Protein 2L3U (pdb70)

Radius of gyration: 17.94 Å; Cα contacts (8 Å, |Δi|>4): 110; chains: 1; bounding box: 41×34×51 Å

InterPro domains:
  IPR012505 YbbR-like [PF07949] (128-202)
  IPR012505 YbbR-like [PF07949] (230-290)
  IPR053154 Cyclic di-AMP regulator [PTHR37804] (1-417)

Structure (mmCIF, N/CA/C/O backbone):
data_2L3U
#
_entry.id   2L3U
#
loop_
_atom_site.group_PDB
_atom_site.id
_atom_site.type_symbol
_atom_site.label_atom_id
_atom_site.label_alt_id
_atom_site.label_comp_id
_atom_site.label_asym_id
_atom_site.label_entity_id
_atom_site.label_seq_id
_atom_site.pdbx_PDB_ins_code
_atom_site.Cartn_x
_atom_site.Cartn_y
_atom_site.Cartn_z
_atom_site.occupancy
_atom_site.B_iso_or_equiv
_atom_site.auth_seq_id
_atom_site.auth_comp_id
_atom_site.auth_asym_id
_atom_site.auth_atom_id
_atom_site.pdbx_PDB_model_num
ATOM 1 N N . MET A 1 1 ? -6.669 19.257 12.404 1.00 1.00 1 MET A N 1
ATOM 2 C CA . MET A 1 1 ? -5.745 20.313 11.903 1.00 1.00 1 MET A CA 1
ATOM 3 C C . MET A 1 1 ? -5.344 19.980 10.470 1.00 1.00 1 MET A C 1
ATOM 4 O O . MET A 1 1 ? -4.306 20.430 9.984 1.00 1.00 1 MET A O 1
ATOM 20 N N . LYS A 1 2 ? -6.166 19.186 9.790 1.00 1.00 2 LYS A N 1
ATOM 21 C CA . LYS A 1 2 ? -5.889 18.789 8.406 1.00 1.00 2 LYS A CA 1
ATOM 22 C C . LYS A 1 2 ? -7.126 18.149 7.773 1.00 1.00 2 LYS A C 1
ATOM 23 O O . LYS A 1 2 ? -8.213 18.154 8.353 1.00 1.00 2 LYS A O 1
ATOM 42 N N . THR A 1 3 ? -6.950 17.605 6.573 1.00 1.00 3 THR A N 1
ATOM 43 C CA . THR A 1 3 ? -8.048 16.960 5.842 1.00 1.00 3 THR A CA 1
ATOM 44 C C . THR A 1 3 ? -7.505 16.073 4.725 1.00 1.00 3 THR A C 1
ATOM 45 O O . THR A 1 3 ? -8.186 15.159 4.258 1.00 1.00 3 THR A O 1
ATOM 56 N N . LEU A 1 4 ? -6.276 16.341 4.295 1.00 1.00 4 LEU A N 1
ATOM 57 C CA . LEU A 1 4 ? -5.646 15.574 3.217 1.00 1.00 4 LEU A CA 1
ATOM 58 C C . LEU A 1 4 ? -5.439 14.112 3.608 1.00 1.00 4 LEU A C 1
ATOM 59 O O . LEU A 1 4 ? -5.816 13.204 2.868 1.00 1.00 4 LEU A O 1
ATOM 75 N N . TYR A 1 5 ? -4.837 13.888 4.772 1.00 1.00 5 TYR A N 1
ATOM 76 C CA . TYR A 1 5 ? -4.553 12.526 5.254 1.00 1.00 5 TYR A CA 1
ATOM 77 C C . TYR A 1 5 ? -3.874 11.692 4.148 1.00 1.00 5 TYR A C 1
ATOM 78 O O . TYR A 1 5 ? -4.529 10.895 3.477 1.00 1.00 5 TYR A O 1
ATOM 96 N N . ASP A 1 6 ? -2.570 11.871 3.963 1.00 1.00 6 ASP A N 1
ATOM 97 C CA . ASP A 1 6 ? -1.813 11.141 2.936 1.00 1.00 6 ASP A CA 1
ATOM 98 C C . ASP A 1 6 ? -1.532 9.721 3.396 1.00 1.00 6 ASP A C 1
ATOM 99 O O . ASP A 1 6 ? -1.252 8.845 2.577 1.00 1.00 6 ASP A O 1
ATOM 108 N N . LEU A 1 7 ? -1.597 9.495 4.704 1.00 1.00 7 LEU A N 1
ATOM 109 C CA . LEU A 1 7 ? -1.359 8.187 5.307 1.00 1.00 7 LEU A CA 1
ATOM 110 C C . LEU A 1 7 ? 0.069 7.667 5.001 1.00 1.00 7 LEU A C 1
ATOM 111 O O . LEU A 1 7 ? 0.613 8.027 3.957 1.00 1.00 7 LEU A O 1
ATOM 127 N N . PRO A 1 8 ? 0.667 6.859 5.832 1.00 1.00 8 PRO A N 1
ATOM 128 C CA . PRO A 1 8 ? 2.053 6.330 5.562 1.00 1.00 8 PRO A CA 1
ATOM 129 C C . PRO A 1 8 ? 2.143 5.620 4.210 1.00 1.00 8 PRO A C 1
ATOM 130 O O . PRO A 1 8 ? 3.227 5.451 3.652 1.00 1.00 8 PRO A O 1
ATOM 141 N N . ILE A 1 9 ? 0.998 5.196 3.687 1.00 1.00 9 ILE A N 1
ATOM 142 C CA . ILE A 1 9 ? 0.957 4.483 2.409 1.00 1.00 9 ILE A CA 1
ATOM 143 C C . ILE A 1 9 ? 1.001 5.471 1.241 1.00 1.00 9 ILE A C 1
ATOM 144 O O . ILE A 1 9 ? 0.146 6.343 1.085 1.00 1.00 9 ILE A O 1
ATOM 160 N N . VAL A 1 10 ? 2.018 5.315 0.399 1.00 1.00 10 VAL A N 1
ATOM 161 C CA . VAL A 1 10 ? 2.186 6.194 -0.782 1.00 1.00 10 VAL A CA 1
ATOM 162 C C . VAL A 1 10 ? 1.896 5.415 -2.056 1.00 1.00 10 VAL A C 1
ATOM 163 O O . VAL A 1 10 ? 2.222 4.236 -2.180 1.00 1.00 10 VAL A O 1
ATOM 176 N N . LEU A 1 11 ? 1.296 6.085 -3.035 1.00 1.00 11 LEU A N 1
ATOM 177 C CA . LEU A 1 11 ? 0.972 5.434 -4.322 1.00 1.00 11 LEU A CA 1
ATOM 178 C C . LEU A 1 11 ? 1.961 5.882 -5.404 1.00 1.00 11 LEU A C 1
ATOM 179 O O . LEU A 1 11 ? 2.130 7.072 -5.666 1.00 1.00 11 LEU A O 1
ATOM 195 N N . ARG A 1 12 ? 2.616 4.915 -6.039 1.00 1.00 12 ARG A N 1
ATOM 196 C CA . ARG A 1 12 ? 3.592 5.187 -7.107 1.00 1.00 12 ARG A CA 1
ATOM 197 C C . ARG A 1 12 ? 2.994 4.821 -8.460 1.00 1.00 12 ARG A C 1
ATOM 198 O O . ARG A 1 12 ? 2.135 3.949 -8.586 1.00 1.00 12 ARG A O 1
ATOM 219 N N . ASN A 1 13 ? 3.462 5.512 -9.494 1.00 1.00 13 ASN A N 1
ATOM 220 C CA . ASN A 1 13 ? 3.000 5.276 -10.851 1.00 1.00 13 ASN A CA 1
ATOM 221 C C . ASN A 1 13 ? 1.481 5.420 -10.938 1.00 1.00 13 ASN A C 1
ATOM 222 O O . ASN A 1 13 ? 0.781 4.602 -11.536 1.00 1.00 13 ASN A O 1
ATOM 233 N N . LEU A 1 14 ? 0.975 6.493 -10.340 1.00 1.00 14 LEU A N 1
ATOM 234 C CA . LEU A 1 14 ? -0.490 6.775 -10.350 1.00 1.00 14 LEU A CA 1
ATOM 235 C C . LEU A 1 14 ? -0.921 7.507 -11.656 1.00 1.00 14 LEU A C 1
ATOM 236 O O . LEU A 1 14 ? -0.758 8.726 -11.714 1.00 1.00 14 LEU A O 1
ATOM 252 N N . PRO A 1 15 ? -1.490 6.841 -12.623 1.00 1.00 15 PRO A N 1
ATOM 253 C CA . PRO A 1 15 ? -1.952 7.572 -13.858 1.00 1.00 15 PRO A CA 1
ATOM 254 C C . PRO A 1 15 ? -3.024 8.615 -13.511 1.00 1.00 15 PRO A C 1
ATOM 255 O O . PRO A 1 15 ? -4.098 8.271 -13.018 1.00 1.00 15 PRO A O 1
ATOM 266 N N . GLU A 1 16 ? -2.766 9.889 -13.789 1.00 1.00 16 GLU A N 1
ATOM 267 C CA . GLU A 1 16 ? -3.722 10.966 -13.509 1.00 1.00 16 GLU A CA 1
ATOM 268 C C . GLU A 1 16 ? -5.126 10.613 -14.010 1.00 1.00 16 GLU A C 1
ATOM 269 O O . GLU A 1 16 ? -6.108 10.705 -13.273 1.00 1.00 16 GLU A O 1
ATOM 281 N N . ASP A 1 17 ? -5.220 10.205 -15.271 1.00 1.00 17 ASP A N 1
ATOM 282 C CA . ASP A 1 17 ? -6.513 9.839 -15.897 1.00 1.00 17 ASP A CA 1
ATOM 283 C C . ASP A 1 17 ? -7.395 9.010 -14.956 1.00 1.00 17 ASP A C 1
ATOM 284 O O . ASP A 1 17 ? -8.618 8.961 -15.097 1.00 1.00 17 ASP A O 1
ATOM 293 N N . LEU A 1 18 ? -6.770 8.367 -13.977 1.00 1.00 18 LEU A N 1
ATOM 294 C CA . LEU A 1 18 ? -7.480 7.545 -12.983 1.00 1.00 18 LEU A CA 1
ATOM 295 C C . LEU A 1 18 ? -7.367 8.206 -11.612 1.00 1.00 18 LEU A C 1
ATOM 296 O O . LEU A 1 18 ? -6.353 8.813 -11.266 1.00 1.00 18 LEU A O 1
ATOM 312 N N . VAL A 1 19 ? -8.419 8.080 -10.809 1.00 1.00 19 VAL A N 1
ATOM 313 C CA . VAL A 1 19 ? -8.445 8.675 -9.451 1.00 1.00 19 VAL A CA 1
ATOM 314 C C . VAL A 1 19 ? -9.130 7.742 -8.455 1.00 1.00 19 VAL A C 1
ATOM 315 O O . VAL A 1 19 ? -10.010 6.953 -8.797 1.00 1.00 19 VAL A O 1
ATOM 328 N N . LEU A 1 20 ? -8.706 7.848 -7.200 1.00 1.00 20 LEU A N 1
ATOM 329 C CA . LEU A 1 20 ? -9.249 7.035 -6.099 1.00 1.00 20 LEU A CA 1
ATOM 330 C C . LEU A 1 20 ? -10.414 7.779 -5.438 1.00 1.00 20 LEU A C 1
ATOM 331 O O . LEU A 1 20 ? -10.261 8.899 -4.951 1.00 1.00 20 LEU A O 1
ATOM 347 N N . GLU A 1 21 ? -11.582 7.146 -5.399 1.00 1.00 21 GLU A N 1
ATOM 348 C CA . GLU A 1 21 ? -12.766 7.740 -4.790 1.00 1.00 21 GLU A CA 1
ATOM 349 C C . GLU A 1 21 ? -12.504 8.110 -3.330 1.00 1.00 21 GLU A C 1
ATOM 350 O O . GLU A 1 21 ? -13.060 9.081 -2.817 1.00 1.00 21 GLU A O 1
ATOM 362 N N . LYS A 1 22 ? -11.673 7.328 -2.648 1.00 1.00 22 LYS A N 1
ATOM 363 C CA . LYS A 1 22 ? -11.368 7.576 -1.215 1.00 1.00 22 LYS A CA 1
ATOM 364 C C . LYS A 1 22 ? -9.929 7.124 -0.868 1.00 1.00 22 LYS A C 1
ATOM 365 O O . LYS A 1 22 ? -9.379 6.257 -1.547 1.00 1.00 22 LYS A O 1
ATOM 384 N N . PRO A 1 23 ? -9.324 7.675 0.149 1.00 1.00 23 PRO A N 1
ATOM 385 C CA . PRO A 1 23 ? -7.931 7.290 0.549 1.00 1.00 23 PRO A CA 1
ATOM 386 C C . PRO A 1 23 ? -7.843 5.816 0.991 1.00 1.00 23 PRO A C 1
ATOM 387 O O . PRO A 1 23 ? -8.817 5.186 1.406 1.00 1.00 23 PRO A O 1
ATOM 398 N N . LEU A 1 24 ? -6.631 5.280 0.904 1.00 1.00 24 LEU A N 1
ATOM 399 C CA . LEU A 1 24 ? -6.361 3.883 1.270 1.00 1.00 24 LEU A CA 1
ATOM 400 C C . LEU A 1 24 ? -6.730 3.586 2.758 1.00 1.00 24 LEU A C 1
ATOM 401 O O . LEU A 1 24 ? -6.071 4.123 3.649 1.00 1.00 24 LEU A O 1
ATOM 417 N N . PRO A 1 25 ? -7.718 2.780 3.033 1.00 1.00 25 PRO A N 1
ATOM 418 C CA . PRO A 1 25 ? -8.093 2.469 4.472 1.00 1.00 25 PRO A CA 1
ATOM 419 C C . PRO A 1 25 ? -6.896 1.982 5.323 1.00 1.00 25 PRO A C 1
ATOM 420 O O . PRO A 1 25 ? -6.131 1.116 4.897 1.00 1.00 25 PRO A O 1
ATOM 431 N N . GLU A 1 26 ? -6.758 2.529 6.526 1.00 1.00 26 GLU A N 1
ATOM 432 C CA . GLU A 1 26 ? -5.676 2.155 7.435 1.00 1.00 26 GLU A CA 1
ATOM 433 C C . GLU A 1 26 ? -5.934 0.761 7.998 1.00 1.00 26 GLU A C 1
ATOM 434 O O . GLU A 1 26 ? -7.067 0.363 8.267 1.00 1.00 26 GLU A O 1
ATOM 446 N N . VAL A 1 27 ? -4.857 0.005 8.182 1.00 1.00 27 VAL A N 1
ATOM 447 C CA . VAL A 1 27 ? -4.933 -1.360 8.723 1.00 1.00 27 VAL A CA 1
ATOM 448 C C . VAL A 1 27 ? -3.676 -1.687 9.541 1.00 1.00 27 VAL A C 1
ATOM 449 O O . VAL A 1 27 ? -2.587 -1.167 9.298 1.00 1.00 27 VAL A O 1
ATOM 462 N N . SER A 1 28 ? -3.829 -2.566 10.526 1.00 1.00 28 SER A N 1
ATOM 463 C CA . SER A 1 28 ? -2.712 -2.973 11.396 1.00 1.00 28 SER A CA 1
ATOM 464 C C . SER A 1 28 ? -1.936 -4.137 10.766 1.00 1.00 28 SER A C 1
ATOM 465 O O . SER A 1 28 ? -2.432 -4.871 9.911 1.00 1.00 28 SER A O 1
ATOM 473 N N . VAL A 1 29 ? -0.693 -4.308 11.204 1.00 1.00 29 VAL A N 1
ATOM 474 C CA . VAL A 1 29 ? 0.193 -5.391 10.685 1.00 1.00 29 VAL A CA 1
ATOM 475 C C . VAL A 1 29 ? 0.829 -6.149 11.846 1.00 1.00 29 VAL A C 1
ATOM 476 O O . VAL A 1 29 ? 1.004 -5.588 12.928 1.00 1.00 29 VAL A O 1
ATOM 489 N N . THR A 1 30 ? 1.209 -7.408 11.649 1.00 1.00 30 THR A N 1
ATOM 490 C CA . THR A 1 30 ? 1.861 -8.191 12.718 1.00 1.00 30 THR A CA 1
ATOM 491 C C . THR A 1 30 ? 3.257 -8.620 12.259 1.00 1.00 30 THR A C 1
ATOM 492 O O . THR A 1 30 ? 3.429 -9.276 11.232 1.00 1.00 30 THR A O 1
ATOM 503 N N . ILE A 1 31 ? 4.269 -8.267 13.044 1.00 1.00 31 ILE A N 1
ATOM 504 C CA . ILE A 1 31 ? 5.672 -8.614 12.749 1.00 1.00 31 ILE A CA 1
ATOM 505 C C . ILE A 1 31 ? 6.244 -9.437 13.895 1.00 1.00 31 ILE A C 1
ATOM 506 O O . ILE A 1 31 ? 5.775 -9.384 15.032 1.00 1.00 31 ILE A O 1
ATOM 522 N N . ARG A 1 32 ? 7.280 -10.212 13.592 1.00 1.00 32 ARG A N 1
ATOM 523 C CA . ARG A 1 32 ? 7.956 -11.057 14.595 1.00 1.00 32 ARG A CA 1
ATOM 524 C C . ARG A 1 32 ? 9.468 -10.832 14.529 1.00 1.00 32 ARG A C 1
ATOM 525 O O . ARG A 1 32 ? 10.122 -11.167 13.542 1.00 1.00 32 ARG A O 1
ATOM 546 N N . ALA A 1 33 ? 10.029 -10.271 15.596 1.00 1.00 33 ALA A N 1
ATOM 547 C CA . ALA A 1 33 ? 11.465 -10.002 15.657 1.00 1.00 33 ALA A CA 1
ATOM 548 C C . ALA A 1 33 ? 11.887 -9.650 17.084 1.00 1.00 33 ALA A C 1
ATOM 549 O O . ALA A 1 33 ? 11.068 -9.594 18.001 1.00 1.00 33 ALA A O 1
ATOM 556 N N . TYR A 1 34 ? 13.179 -9.396 17.262 1.00 1.00 34 TYR A N 1
ATOM 557 C CA . TYR A 1 34 ? 13.728 -9.058 18.584 1.00 1.00 34 TYR A CA 1
ATOM 558 C C . TYR A 1 34 ? 13.234 -7.662 19.052 1.00 1.00 34 TYR A C 1
ATOM 559 O O . TYR A 1 34 ? 13.009 -6.803 18.200 1.00 1.00 34 TYR A O 1
ATOM 577 N N . PRO A 1 35 ? 13.081 -7.417 20.325 1.00 1.00 35 PRO A N 1
ATOM 578 C CA . PRO A 1 35 ? 12.630 -6.078 20.829 1.00 1.00 35 PRO A CA 1
ATOM 579 C C . PRO A 1 35 ? 13.730 -5.009 20.682 1.00 1.00 35 PRO A C 1
ATOM 580 O O . PRO A 1 35 ? 13.435 -3.817 20.603 1.00 1.00 35 PRO A O 1
ATOM 591 N N . GLU A 1 36 ? 14.987 -5.441 20.671 1.00 1.00 36 GLU A N 1
ATOM 592 C CA . GLU A 1 36 ? 16.127 -4.513 20.555 1.00 1.00 36 GLU A CA 1
ATOM 593 C C . GLU A 1 36 ? 16.081 -3.754 19.217 1.00 1.00 36 GLU A C 1
ATOM 594 O O . GLU A 1 36 ? 16.359 -2.556 19.148 1.00 1.00 36 GLU A O 1
ATOM 606 N N . ILE A 1 37 ? 15.733 -4.460 18.147 1.00 1.00 37 ILE A N 1
ATOM 607 C CA . ILE A 1 37 ? 15.660 -3.840 16.803 1.00 1.00 37 ILE A CA 1
ATOM 608 C C . ILE A 1 37 ? 14.299 -3.180 16.610 1.00 1.00 37 ILE A C 1
ATOM 609 O O . ILE A 1 37 ? 14.194 -2.144 15.953 1.00 1.00 37 ILE A O 1
ATOM 625 N N . LEU A 1 38 ? 13.255 -3.766 17.185 1.00 1.00 38 LEU A N 1
ATOM 626 C CA . LEU A 1 38 ? 11.901 -3.194 17.065 1.00 1.00 38 LEU A CA 1
ATOM 627 C C . LEU A 1 38 ? 11.819 -1.901 17.887 1.00 1.00 38 LEU A C 1
ATOM 628 O O . LEU A 1 38 ? 11.132 -0.952 17.509 1.00 1.00 38 LEU A O 1
ATOM 644 N N . ASN A 1 39 ? 12.528 -1.867 19.011 1.00 1.00 39 ASN A N 1
ATOM 645 C CA . ASN A 1 39 ? 12.537 -0.686 19.894 1.00 1.00 39 ASN A CA 1
ATOM 646 C C . ASN A 1 39 ? 13.472 0.382 19.330 1.00 1.00 39 ASN A C 1
ATOM 647 O O . ASN A 1 39 ? 13.437 1.543 19.736 1.00 1.00 39 ASN A O 1
ATOM 658 N N . ASN A 1 40 ? 14.321 -0.016 18.388 1.00 1.00 40 ASN A N 1
ATOM 659 C CA . ASN A 1 40 ? 15.295 0.902 17.745 1.00 1.00 40 ASN A CA 1
ATOM 660 C C . ASN A 1 40 ? 14.829 1.299 16.339 1.00 1.00 40 ASN A C 1
ATOM 661 O O . ASN A 1 40 ? 15.054 2.424 15.896 1.00 1.00 40 ASN A O 1
ATOM 672 N N . LEU A 1 41 ? 14.189 0.369 15.638 1.00 1.00 41 LEU A N 1
ATOM 673 C CA . LEU A 1 41 ? 13.706 0.596 14.279 1.00 1.00 41 LEU A CA 1
ATOM 674 C C . LEU A 1 41 ? 12.583 1.617 14.297 1.00 1.00 41 LEU A C 1
ATOM 675 O O . LEU A 1 41 ? 11.765 1.670 15.215 1.00 1.00 41 LEU A O 1
ATOM 691 N N . THR A 1 42 ? 12.547 2.466 13.275 1.00 1.00 42 THR A N 1
ATOM 692 C CA . THR A 1 42 ? 11.515 3.519 13.163 1.00 1.00 42 THR A CA 1
ATOM 693 C C . THR A 1 42 ? 10.652 3.272 11.935 1.00 1.00 42 THR A C 1
ATOM 694 O O . THR A 1 42 ? 10.991 2.473 11.062 1.00 1.00 42 THR A O 1
ATOM 705 N N . LYS A 1 43 ? 9.512 3.953 11.869 1.00 1.00 43 LYS A N 1
ATOM 706 C CA . LYS A 1 43 ? 8.564 3.803 10.765 1.00 1.00 43 LYS A CA 1
ATOM 707 C C . LYS A 1 43 ? 9.150 4.382 9.469 1.00 1.00 43 LYS A C 1
ATOM 708 O O . LYS A 1 43 ? 8.905 3.869 8.378 1.00 1.00 43 LYS A O 1
ATOM 727 N N . GLU A 1 44 ? 9.902 5.472 9.583 1.00 1.00 44 GLU A N 1
ATOM 728 C CA . GLU A 1 44 ? 10.499 6.146 8.424 1.00 1.00 44 GLU A CA 1
ATOM 729 C C . GLU A 1 44 ? 11.431 5.210 7.649 1.00 1.00 44 GLU A C 1
ATOM 730 O O . GLU A 1 44 ? 11.714 5.432 6.471 1.00 1.00 44 GLU A O 1
ATOM 742 N N . GLN A 1 45 ? 11.907 4.154 8.300 1.00 1.00 45 GLN A N 1
ATOM 743 C CA . GLN A 1 45 ? 12.815 3.181 7.659 1.00 1.00 45 GLN A CA 1
ATOM 744 C C . GLN A 1 45 ? 12.031 2.149 6.854 1.00 1.00 45 GLN A C 1
ATOM 745 O O . GLN A 1 45 ? 12.608 1.430 6.037 1.00 1.00 45 GLN A O 1
ATOM 759 N N . ILE A 1 46 ? 10.725 2.064 7.080 1.00 1.00 46 ILE A N 1
ATOM 760 C CA . ILE A 1 46 ? 9.877 1.082 6.381 1.00 1.00 46 ILE A CA 1
ATOM 761 C C . ILE A 1 46 ? 9.401 1.644 5.035 1.00 1.00 46 ILE A C 1
ATOM 762 O O . ILE A 1 46 ? 8.828 2.731 4.958 1.00 1.00 46 ILE A O 1
ATOM 778 N N . SER A 1 47 ? 9.636 0.894 3.964 1.00 1.00 47 SER A N 1
ATOM 779 C CA . SER A 1 47 ? 9.225 1.305 2.609 1.00 1.00 47 SER A CA 1
ATOM 780 C C . SER A 1 47 ? 7.912 0.612 2.233 1.00 1.00 47 SER A C 1
ATOM 781 O O . SER A 1 47 ? 7.876 -0.597 2.001 1.00 1.00 47 SER A O 1
ATOM 789 N N . LEU A 1 48 ? 6.832 1.383 2.162 1.00 1.00 48 LEU A N 1
ATOM 790 C CA . LEU A 1 48 ? 5.495 0.831 1.822 1.00 1.00 48 LEU A CA 1
ATOM 791 C C . LEU A 1 48 ? 4.838 1.665 0.741 1.00 1.00 48 LEU A C 1
ATOM 792 O O . LEU A 1 48 ? 4.620 2.867 0.892 1.00 1.00 48 LEU A O 1
ATOM 808 N N . TRP A 1 49 ? 4.499 1.010 -0.366 1.00 1.00 49 TRP A N 1
ATOM 809 C CA . TRP A 1 49 ? 3.842 1.672 -1.480 1.00 1.00 49 TRP A CA 1
ATOM 810 C C . TRP A 1 49 ? 3.101 0.637 -2.312 1.00 1.00 49 TRP A C 1
ATOM 811 O O . TRP A 1 49 ? 3.090 -0.552 -1.997 1.00 1.00 49 TRP A O 1
ATOM 832 N N . ILE A 1 50 ? 2.477 1.090 -3.395 1.00 1.00 50 ILE A N 1
ATOM 833 C CA . ILE A 1 50 ? 1.720 0.202 -4.302 1.00 1.00 50 ILE A CA 1
ATOM 834 C C . ILE A 1 50 ? 1.973 0.605 -5.761 1.00 1.00 50 ILE A C 1
ATOM 835 O O . ILE A 1 50 ? 2.221 1.767 -6.082 1.00 1.00 50 ILE A O 1
ATOM 851 N N . ASP A 1 51 ? 1.886 -0.379 -6.650 1.00 1.00 51 ASP A N 1
ATOM 852 C CA . ASP A 1 51 ? 2.098 -0.146 -8.098 1.00 1.00 51 ASP A CA 1
ATOM 853 C C . ASP A 1 51 ? 0.763 -0.177 -8.864 1.00 1.00 51 ASP A C 1
ATOM 854 O O . ASP A 1 51 ? 0.171 -1.241 -9.047 1.00 1.00 51 ASP A O 1
ATOM 863 N N . ALA A 1 52 ? 0.302 0.985 -9.312 1.00 1.00 52 ALA A N 1
ATOM 864 C CA . ALA A 1 52 ? -0.962 1.076 -10.069 1.00 1.00 52 ALA A CA 1
ATOM 865 C C . ALA A 1 52 ? -0.709 0.815 -11.555 1.00 1.00 52 ALA A C 1
ATOM 866 O O . ALA A 1 52 ? -1.653 0.806 -12.346 1.00 1.00 52 ALA A O 1
ATOM 873 N N . THR A 1 53 ? 0.544 0.606 -11.945 1.00 1.00 53 THR A N 1
ATOM 874 C CA . THR A 1 53 ? 0.880 0.341 -13.344 1.00 1.00 53 THR A CA 1
ATOM 875 C C . THR A 1 53 ? 0.269 -0.980 -13.775 1.00 1.00 53 THR A C 1
ATOM 876 O O . THR A 1 53 ? -0.048 -1.831 -12.943 1.00 1.00 53 THR A O 1
ATOM 887 N N . GLY A 1 54 ? 0.112 -1.170 -15.081 1.00 1.00 54 GLY A N 1
ATOM 888 C CA . GLY A 1 54 ? -0.486 -2.404 -15.621 1.00 1.00 54 GLY A CA 1
ATOM 889 C C . GLY A 1 54 ? -1.954 -2.565 -15.170 1.00 1.00 54 GLY A C 1
ATOM 890 O O . GLY A 1 54 ? -2.832 -2.897 -15.966 1.00 1.00 54 GLY A O 1
ATOM 894 N N . LYS A 1 55 ? -2.201 -2.326 -13.886 1.00 1.00 55 LYS A N 1
ATOM 895 C CA . LYS A 1 55 ? -3.537 -2.451 -13.311 1.00 1.00 55 LYS A CA 1
ATOM 896 C C . LYS A 1 55 ? -4.526 -1.597 -14.105 1.00 1.00 55 LYS A C 1
ATOM 897 O O . LYS A 1 55 ? -4.195 -0.526 -14.617 1.00 1.00 55 LYS A O 1
ATOM 916 N N . ALA A 1 56 ? -5.756 -2.090 -14.201 1.00 1.00 56 ALA A N 1
ATOM 917 C CA . ALA A 1 56 ? -6.831 -1.405 -14.927 1.00 1.00 56 ALA A CA 1
ATOM 918 C C . ALA A 1 56 ? -7.888 -0.933 -13.943 1.00 1.00 56 ALA A C 1
ATOM 919 O O . ALA A 1 56 ? -7.839 -1.225 -12.748 1.00 1.00 56 ALA A O 1
ATOM 926 N N . VAL A 1 57 ? -8.862 -0.190 -14.456 1.00 1.00 57 VAL A N 1
ATOM 927 C CA . VAL A 1 57 ? -9.944 0.338 -13.650 1.00 1.00 57 VAL A CA 1
ATOM 928 C C . VAL A 1 57 ? -10.749 -0.811 -13.040 1.00 1.00 57 VAL A C 1
ATOM 929 O O . VAL A 1 57 ? -10.935 -1.868 -13.644 1.00 1.00 57 VAL A O 1
ATOM 942 N N . GLY A 1 58 ? -11.232 -0.599 -11.820 1.00 1.00 58 GLY A N 1
ATOM 943 C CA . GLY A 1 58 ? -12.025 -1.599 -11.086 1.00 1.00 58 GLY A CA 1
ATOM 944 C C . GLY A 1 58 ? -11.341 -1.947 -9.781 1.00 1.00 58 GLY A C 1
ATOM 945 O O . GLY A 1 58 ? -10.248 -1.467 -9.484 1.00 1.00 58 GLY A O 1
ATOM 949 N N . GLU A 1 59 ? -11.998 -2.792 -8.992 1.00 1.00 59 GLU A N 1
ATOM 950 C CA . GLU A 1 59 ? -11.464 -3.217 -7.683 1.00 1.00 59 GLU A CA 1
ATOM 951 C C . GLU A 1 59 ? -10.737 -4.568 -7.767 1.00 1.00 59 GLU A C 1
ATOM 952 O O . GLU A 1 59 ? -11.266 -5.551 -8.287 1.00 1.00 59 GLU A O 1
ATOM 964 N N . HIS A 1 60 ? -9.517 -4.593 -7.241 1.00 1.00 60 HIS A N 1
ATOM 965 C CA . HIS A 1 60 ? -8.701 -5.803 -7.227 1.00 1.00 60 HIS A CA 1
ATOM 966 C C . HIS A 1 60 ? -7.822 -5.834 -5.982 1.00 1.00 60 HIS A C 1
ATOM 967 O O . HIS A 1 60 ? -7.416 -4.802 -5.446 1.00 1.00 60 HIS A O 1
ATOM 982 N N . THR A 1 61 ? -7.505 -7.040 -5.527 1.00 1.00 61 THR A N 1
ATOM 983 C CA . THR A 1 61 ? -6.643 -7.241 -4.354 1.00 1.00 61 THR A CA 1
ATOM 984 C C . THR A 1 61 ? -5.188 -7.335 -4.813 1.00 1.00 61 THR A C 1
ATOM 985 O O . THR A 1 61 ? -4.893 -7.949 -5.838 1.00 1.00 61 THR A O 1
ATOM 996 N N . VAL A 1 62 ? -4.274 -6.726 -4.065 1.00 1.00 62 VAL A N 1
ATOM 997 C CA . VAL A 1 62 ? -2.836 -6.745 -4.443 1.00 1.00 62 VAL A CA 1
ATOM 998 C C . VAL A 1 62 ? -1.950 -6.819 -3.207 1.00 1.00 62 VAL A C 1
ATOM 999 O O . VAL A 1 62 ? -2.335 -6.419 -2.108 1.00 1.00 62 VAL A O 1
ATOM 1012 N N . LYS A 1 63 ? -0.739 -7.335 -3.394 1.00 1.00 63 LYS A N 1
ATOM 1013 C CA . LYS A 1 63 ? 0.231 -7.477 -2.302 1.00 1.00 63 LYS A CA 1
ATOM 1014 C C . LYS A 1 63 ? 1.139 -6.248 -2.226 1.00 1.00 63 LYS A C 1
ATOM 1015 O O . LYS A 1 63 ? 1.438 -5.576 -3.214 1.00 1.00 63 LYS A O 1
ATOM 1034 N N . ILE A 1 64 ? 1.584 -5.941 -1.012 1.00 1.00 64 ILE A N 1
ATOM 1035 C CA . ILE A 1 64 ? 2.466 -4.774 -0.770 1.00 1.00 64 ILE A CA 1
ATOM 1036 C C . ILE A 1 64 ? 3.920 -5.236 -0.783 1.00 1.00 64 ILE A C 1
ATOM 1037 O O . ILE A 1 64 ? 4.309 -6.070 0.035 1.00 1.00 64 ILE A O 1
ATOM 1053 N N . TYR A 1 65 ? 4.743 -4.722 -1.692 1.00 1.00 65 TYR A N 1
ATOM 1054 C CA . TYR A 1 65 ? 6.158 -5.113 -1.777 1.00 1.00 65 TYR A CA 1
ATOM 1055 C C . TYR A 1 65 ? 6.941 -4.520 -0.599 1.00 1.00 65 TYR A C 1
ATOM 1056 O O . TYR A 1 65 ? 7.861 -3.727 -0.799 1.00 1.00 65 TYR A O 1
ATOM 1074 N N . TRP A 1 66 ? 6.586 -4.914 0.619 1.00 1.00 66 TRP A N 1
ATOM 1075 C CA . TRP A 1 66 ? 7.246 -4.423 1.830 1.00 1.00 66 TRP A CA 1
ATOM 1076 C C . TRP A 1 66 ? 8.746 -4.765 1.812 1.00 1.00 66 TRP A C 1
ATOM 1077 O O . TRP A 1 66 ? 9.152 -5.813 1.311 1.00 1.00 66 TRP A O 1
ATOM 1098 N N . GLN A 1 67 ? 9.560 -3.880 2.380 1.00 1.00 67 GLN A N 1
ATOM 1099 C CA . GLN A 1 67 ? 11.021 -4.092 2.449 1.00 1.00 67 GLN A CA 1
ATOM 1100 C C . GLN A 1 67 ? 11.547 -3.653 3.820 1.00 1.00 67 GLN A C 1
ATOM 1101 O O . GLN A 1 67 ? 11.268 -2.559 4.310 1.00 1.00 67 GLN A O 1
ATOM 1115 N N . LEU A 1 68 ? 12.343 -4.523 4.430 1.00 1.00 68 LEU A N 1
ATOM 1116 C CA . LEU A 1 68 ? 12.933 -4.258 5.766 1.00 1.00 68 LEU A CA 1
ATOM 1117 C C . LEU A 1 68 ? 14.484 -4.416 5.714 1.00 1.00 68 LEU A C 1
ATOM 1118 O O . LEU A 1 68 ? 14.962 -5.493 5.359 1.00 1.00 68 LEU A O 1
ATOM 1134 N N . PRO A 1 69 ? 15.251 -3.414 6.050 1.00 1.00 69 PRO A N 1
ATOM 1135 C CA . PRO A 1 69 ? 16.760 -3.532 6.001 1.00 1.00 69 PRO A CA 1
ATOM 1136 C C . PRO A 1 69 ? 17.349 -4.213 7.249 1.00 1.00 69 PRO A C 1
ATOM 1137 O O . PRO A 1 69 ? 18.150 -3.620 7.973 1.00 1.00 69 PRO A O 1
ATOM 1148 N N . ALA A 1 70 ? 16.960 -5.461 7.486 1.00 1.00 70 ALA A N 1
ATOM 1149 C CA . ALA A 1 70 ? 17.456 -6.220 8.647 1.00 1.00 70 ALA A CA 1
ATOM 1150 C C . ALA A 1 70 ? 17.122 -7.716 8.518 1.00 1.00 70 ALA A C 1
ATOM 1151 O O . ALA A 1 70 ? 17.055 -8.279 7.425 1.00 1.00 70 ALA A O 1
ATOM 1158 N N . GLY A 1 71 ? 16.904 -8.359 9.661 1.00 1.00 71 GLY A N 1
ATOM 1159 C CA . GLY A 1 71 ? 16.570 -9.802 9.737 1.00 1.00 71 GLY A CA 1
ATOM 1160 C C . GLY A 1 71 ? 15.157 -9.997 10.259 1.00 1.00 71 GLY A C 1
ATOM 1161 O O . GLY A 1 71 ? 14.927 -10.769 11.190 1.00 1.00 71 GLY A O 1
ATOM 1165 N N . ILE A 1 72 ? 14.208 -9.285 9.662 1.00 1.00 72 ILE A N 1
ATOM 1166 C CA . ILE A 1 72 ? 12.787 -9.350 10.057 1.00 1.00 72 ILE A CA 1
ATOM 1167 C C . ILE A 1 72 ? 11.972 -10.132 9.024 1.00 1.00 72 ILE A C 1
ATOM 1168 O O . ILE A 1 72 ? 12.174 -10.028 7.815 1.00 1.00 72 ILE A O 1
ATOM 1184 N N . GLU A 1 73 ? 11.031 -10.924 9.528 1.00 1.00 73 GLU A N 1
ATOM 1185 C CA . GLU A 1 73 ? 10.147 -11.747 8.676 1.00 1.00 73 GLU A CA 1
ATOM 1186 C C . GLU A 1 73 ? 8.717 -11.219 8.743 1.00 1.00 73 GLU A C 1
ATOM 1187 O O . GLU A 1 73 ? 8.302 -10.584 9.714 1.00 1.00 73 GLU A O 1
ATOM 1199 N N . MET A 1 74 ? 7.943 -11.489 7.698 1.00 1.00 74 MET A N 1
ATOM 1200 C CA . MET A 1 74 ? 6.536 -11.038 7.634 1.00 1.00 74 MET A CA 1
ATOM 1201 C C . MET A 1 74 ? 5.620 -12.150 8.133 1.00 1.00 74 MET A C 1
ATOM 1202 O O . MET A 1 74 ? 5.542 -13.226 7.538 1.00 1.00 74 MET A O 1
ATOM 1216 N N . VAL A 1 75 ? 4.901 -11.899 9.222 1.00 1.00 75 VAL A N 1
ATOM 1217 C CA . VAL A 1 75 ? 3.990 -12.909 9.769 1.00 1.00 75 VAL A CA 1
ATOM 1218 C C . VAL A 1 75 ? 2.948 -13.270 8.727 1.00 1.00 75 VAL A C 1
ATOM 1219 O O . VAL A 1 75 ? 2.980 -14.365 8.167 1.00 1.00 75 VAL A O 1
ATOM 1232 N N . SER A 1 76 ? 2.002 -12.370 8.476 1.00 1.00 76 SER A N 1
ATOM 1233 C CA . SER A 1 76 ? 0.928 -12.610 7.526 1.00 1.00 76 SER A CA 1
ATOM 1234 C C . SER A 1 76 ? 0.066 -11.382 7.409 1.00 1.00 76 SER A C 1
ATOM 1235 O O . SER A 1 76 ? 0.027 -10.558 8.323 1.00 1.00 76 SER A O 1
ATOM 1243 N N . ILE A 1 77 ? -0.642 -11.255 6.292 1.00 1.00 77 ILE A N 1
ATOM 1244 C CA . ILE A 1 77 ? -1.578 -10.132 6.097 1.00 1.00 77 ILE A CA 1
ATOM 1245 C C . ILE A 1 77 ? -0.838 -8.777 6.198 1.00 1.00 77 ILE A C 1
ATOM 1246 O O . ILE A 1 77 ? 0.324 -8.782 6.606 1.00 1.00 77 ILE A O 1
ATOM 1262 N N . PRO A 1 78 ? -1.459 -7.660 5.937 1.00 1.00 78 PRO A N 1
ATOM 1263 C CA . PRO A 1 78 ? -2.871 -7.513 5.433 1.00 1.00 78 PRO A CA 1
ATOM 1264 C C . PRO A 1 78 ? -2.923 -7.248 3.954 1.00 1.00 78 PRO A C 1
ATOM 1265 O O . PRO A 1 78 ? -1.948 -6.837 3.325 1.00 1.00 78 PRO A O 1
ATOM 1276 N N . ASP A 1 79 ? -4.100 -7.479 3.384 1.00 1.00 79 ASP A N 1
ATOM 1277 C CA . ASP A 1 79 ? -4.375 -7.274 1.973 1.00 1.00 79 ASP A CA 1
ATOM 1278 C C . ASP A 1 79 ? -5.126 -5.966 1.823 1.00 1.00 79 ASP A C 1
ATOM 1279 O O . ASP A 1 79 ? -5.778 -5.445 2.728 1.00 1.00 79 ASP A O 1
ATOM 1288 N N . VAL A 1 80 ? -5.025 -5.389 0.631 1.00 1.00 80 VAL A N 1
ATOM 1289 C CA . VAL A 1 80 ? -5.678 -4.113 0.321 1.00 1.00 80 VAL A CA 1
ATOM 1290 C C . VAL A 1 80 ? -6.674 -4.284 -0.817 1.00 1.00 80 VAL A C 1
ATOM 1291 O O . VAL A 1 80 ? -6.419 -4.954 -1.818 1.00 1.00 80 VAL A O 1
ATOM 1304 N N . THR A 1 81 ? -7.827 -3.639 -0.669 1.00 1.00 81 THR A N 1
ATOM 1305 C CA . THR A 1 81 ? -8.888 -3.684 -1.686 1.00 1.00 81 THR A CA 1
ATOM 1306 C C . THR A 1 81 ? -9.558 -2.314 -1.783 1.00 1.00 81 THR A C 1
ATOM 1307 O O . THR A 1 81 ? -10.022 -1.762 -0.784 1.00 1.00 81 THR A O 1
ATOM 1318 N N . TYR A 1 82 ? -9.623 -1.768 -2.992 1.00 1.00 82 TYR A N 1
ATOM 1319 C CA . TYR A 1 82 ? -10.252 -0.462 -3.214 1.00 1.00 82 TYR A CA 1
ATOM 1320 C C . TYR A 1 82 ? -10.947 -0.432 -4.561 1.00 1.00 82 TYR A C 1
ATOM 1321 O O . TYR A 1 82 ? -11.054 -1.426 -5.277 1.00 1.00 82 TYR A O 1
ATOM 1339 N N . THR A 1 83 ? -11.449 0.741 -4.934 1.00 1.00 83 THR A N 1
ATOM 1340 C CA . THR A 1 83 ? -12.171 0.910 -6.233 1.00 1.00 83 THR A CA 1
ATOM 1341 C C . THR A 1 83 ? -11.565 2.049 -7.057 1.00 1.00 83 THR A C 1
ATOM 1342 O O . THR A 1 83 ? -11.662 3.221 -6.692 1.00 1.00 83 THR A O 1
ATOM 1353 N N . LEU A 1 84 ? -10.950 1.706 -8.183 1.00 1.00 84 LEU A N 1
ATOM 1354 C CA . LEU A 1 84 ? -10.338 2.706 -9.071 1.00 1.00 84 LEU A CA 1
ATOM 1355 C C . LEU A 1 84 ? -11.359 3.160 -10.115 1.00 1.00 84 LEU A C 1
ATOM 1356 O O . LEU A 1 84 ? -12.081 2.355 -10.703 1.00 1.00 84 LEU A O 1
ATOM 1372 N N . LYS A 1 85 ? -11.422 4.466 -10.353 1.00 1.00 85 LYS A N 1
ATOM 1373 C CA . LYS A 1 85 ? -12.361 5.049 -11.335 1.00 1.00 85 LYS A CA 1
ATOM 1374 C C . LYS A 1 85 ? -11.639 6.048 -12.229 1.00 1.00 85 LYS A C 1
ATOM 1375 O O . LYS A 1 85 ? -10.561 6.551 -11.916 1.00 1.00 85 LYS A O 1
ATOM 1394 N N . ALA A 1 86 ? -12.253 6.345 -13.369 1.00 1.00 86 ALA A N 1
ATOM 1395 C CA . ALA A 1 86 ? -11.696 7.280 -14.349 1.00 1.00 86 ALA A CA 1
ATOM 1396 C C . ALA A 1 86 ? -11.900 8.724 -13.898 1.00 1.00 86 ALA A C 1
ATOM 1397 O O . ALA A 1 86 ? -12.854 9.045 -13.188 1.00 1.00 86 ALA A O 1
ATOM 1404 N N . LYS A 1 87 ? -10.994 9.599 -14.321 1.00 1.00 87 LYS A N 1
ATOM 1405 C CA . LYS A 1 87 ? -11.067 11.016 -13.972 1.00 1.00 87 LYS A CA 1
ATOM 1406 C C . LYS A 1 87 ? -12.365 11.626 -14.519 1.00 1.00 87 LYS A C 1
ATOM 1407 O O . LYS A 1 87 ? -12.717 11.442 -15.685 1.00 1.00 87 LYS A O 1
ATOM 1426 N N . GLU A 1 88 ? -13.068 12.368 -13.671 1.00 1.00 88 GLU A N 1
ATOM 1427 C CA . GLU A 1 88 ? -14.325 13.018 -14.070 1.00 1.00 88 GLU A CA 1
ATOM 1428 C C . GLU A 1 88 ? -14.018 14.355 -14.757 1.00 1.00 88 GLU A C 1
ATOM 1429 O O . GLU A 1 88 ? -14.372 15.422 -14.256 1.00 1.00 88 GLU A O 1
ATOM 1441 N N . ASP A 1 89 ? -13.376 14.283 -15.918 1.00 1.00 89 ASP A N 1
ATOM 1442 C CA . ASP A 1 89 ? -13.004 15.477 -16.690 1.00 1.00 89 ASP A CA 1
ATOM 1443 C C . ASP A 1 89 ? -14.189 16.498 -16.804 1.00 1.00 89 ASP A C 1
ATOM 1444 O O . ASP A 1 89 ? -15.160 16.203 -17.501 1.00 1.00 89 ASP A O 1
ATOM 1453 N N . PRO A 1 90 ? -14.119 17.631 -16.161 1.00 1.00 90 PRO A N 1
ATOM 1454 C CA . PRO A 1 90 ? -15.235 18.643 -16.227 1.00 1.00 90 PRO A CA 1
ATOM 1455 C C . PRO A 1 90 ? -15.097 19.565 -17.429 1.00 1.00 90 PRO A C 1
ATOM 1456 O O . PRO A 1 90 ? -16.075 20.145 -17.899 1.00 1.00 90 PRO A O 1
ATOM 1467 N N . LEU A 1 91 ? -13.869 19.708 -17.917 1.00 1.00 91 LEU A N 1
ATOM 1468 C CA . LEU A 1 91 ? -13.578 20.580 -19.058 1.00 1.00 91 LEU A CA 1
ATOM 1469 C C . LEU A 1 91 ? -14.230 20.060 -20.336 1.00 1.00 91 LEU A C 1
ATOM 1470 O O . LEU A 1 91 ? -14.450 20.821 -21.278 1.00 1.00 91 LEU A O 1
ATOM 1486 N N . GLU A 1 92 ? -14.528 18.766 -20.361 1.00 1.00 92 GLU A N 1
ATOM 1487 C CA . GLU A 1 92 ? -15.153 18.117 -21.525 1.00 1.00 92 GLU A CA 1
ATOM 1488 C C . GLU A 1 92 ? -14.225 18.208 -22.745 1.00 1.00 92 GLU A C 1
ATOM 1489 O O . GLU A 1 92 ? -13.603 19.240 -22.998 1.00 1.00 92 GLU A O 1
ATOM 1501 N N . HIS A 1 93 ? -14.127 17.127 -23.514 1.00 1.00 93 HIS A N 1
ATOM 1502 C CA . HIS A 1 93 ? -13.268 17.100 -24.710 1.00 1.00 93 HIS A CA 1
ATOM 1503 C C . HIS A 1 93 ? -13.707 15.994 -25.676 1.00 1.00 93 HIS A C 1
ATOM 1504 O O . HIS A 1 93 ? -13.983 16.274 -26.843 1.00 1.00 93 HIS A O 1
ATOM 1519 N N . HIS A 1 94 ? -13.764 14.757 -25.196 1.00 1.00 94 HIS A N 1
ATOM 1520 C CA . HIS A 1 94 ? -14.156 13.604 -26.008 1.00 1.00 94 HIS A CA 1
ATOM 1521 C C . HIS A 1 94 ? -15.577 13.770 -26.546 1.00 1.00 94 HIS A C 1
ATOM 1522 O O . HIS A 1 94 ? -16.364 14.571 -26.042 1.00 1.00 94 HIS A O 1
ATOM 1537 N N . HIS A 1 95 ? -15.913 13.005 -27.579 1.00 1.00 95 HIS A N 1
ATOM 1538 C CA . HIS A 1 95 ? -17.241 13.047 -28.197 1.00 1.00 95 HIS A CA 1
ATOM 1539 C C . HIS A 1 95 ? -17.590 14.464 -28.671 1.00 1.00 95 HIS A C 1
ATOM 1540 O O . HIS A 1 95 ? -17.874 15.353 -27.868 1.00 1.00 95 HIS A O 1
ATOM 1555 N N . HIS A 1 96 ? -17.575 14.672 -29.984 1.00 1.00 96 HIS A N 1
ATOM 1556 C CA . HIS A 1 96 ? -17.886 15.981 -30.564 1.00 1.00 96 HIS A CA 1
ATOM 1557 C C . HIS A 1 96 ? -19.284 16.454 -30.130 1.00 1.00 96 HIS A C 1
ATOM 1558 O O . HIS A 1 96 ? -20.296 15.871 -30.517 1.00 1.00 96 HIS A O 1
ATOM 1573 N N . HIS A 1 97 ? -19.329 17.514 -29.328 1.00 1.00 97 HIS A N 1
ATOM 1574 C CA . HIS A 1 97 ? -20.589 18.073 -28.831 1.00 1.00 97 HIS A CA 1
ATOM 1575 C C . HIS A 1 97 ? -21.402 17.014 -28.071 1.00 1.00 97 HIS A C 1
ATOM 1576 O O . HIS A 1 97 ? -21.122 15.818 -28.155 1.00 1.00 97 HIS A O 1
ATOM 1591 N N . HIS A 1 98 ? -22.409 17.466 -27.329 1.00 1.00 98 HIS A N 1
ATOM 1592 C CA . HIS A 1 98 ? -23.276 16.575 -26.553 1.00 1.00 98 HIS A CA 1
ATOM 1593 C C . HIS A 1 98 ? -24.476 17.367 -26.026 1.00 1.00 98 HIS A C 1
ATOM 1594 O O . HIS A 1 98 ? -24.479 18.575 -26.190 1.00 1.00 98 HIS A O 1
ATOM 1610 N N . MET A 1 1 ? -9.631 2.616 18.139 1.00 1.00 1 MET A N 2
ATOM 1611 C CA . MET A 1 1 ? -8.159 2.843 18.095 1.00 1.00 1 MET A CA 2
ATOM 1612 C C . MET A 1 1 ? -7.875 4.097 17.256 1.00 1.00 1 MET A C 2
ATOM 1613 O O . MET A 1 1 ? -7.366 4.002 16.140 1.00 1.00 1 MET A O 2
ATOM 1629 N N . LYS A 1 2 ? -8.196 5.266 17.800 1.00 1.00 2 LYS A N 2
ATOM 1630 C CA . LYS A 1 2 ? -7.970 6.533 17.095 1.00 1.00 2 LYS A CA 2
ATOM 1631 C C . LYS A 1 2 ? -6.465 6.740 16.837 1.00 1.00 2 LYS A C 2
ATOM 1632 O O . LYS A 1 2 ? -5.630 6.517 17.713 1.00 1.00 2 LYS A O 2
ATOM 1651 N N . THR A 1 3 ? -6.142 7.165 15.619 1.00 1.00 3 THR A N 2
ATOM 1652 C CA . THR A 1 3 ? -4.744 7.404 15.228 1.00 1.00 3 THR A CA 2
ATOM 1653 C C . THR A 1 3 ? -4.710 8.330 14.012 1.00 1.00 3 THR A C 2
ATOM 1654 O O . THR A 1 3 ? -5.619 8.320 13.184 1.00 1.00 3 THR A O 2
ATOM 1665 N N . LEU A 1 4 ? -3.654 9.132 13.907 1.00 1.00 4 LEU A N 2
ATOM 1666 C CA . LEU A 1 4 ? -3.517 10.077 12.778 1.00 1.00 4 LEU A CA 2
ATOM 1667 C C . LEU A 1 4 ? -2.042 10.335 12.453 1.00 1.00 4 LEU A C 2
ATOM 1668 O O . LEU A 1 4 ? -1.690 11.439 12.036 1.00 1.00 4 LEU A O 2
ATOM 1684 N N . TYR A 1 5 ? -1.194 9.326 12.621 1.00 1.00 5 TYR A N 2
ATOM 1685 C CA . TYR A 1 5 ? 0.246 9.442 12.338 1.00 1.00 5 TYR A CA 2
ATOM 1686 C C . TYR A 1 5 ? 0.831 8.065 12.018 1.00 1.00 5 TYR A C 2
ATOM 1687 O O . TYR A 1 5 ? 1.987 7.784 12.336 1.00 1.00 5 TYR A O 2
ATOM 1705 N N . ASP A 1 6 ? 0.044 7.207 11.379 1.00 1.00 6 ASP A N 2
ATOM 1706 C CA . ASP A 1 6 ? 0.485 5.855 11.009 1.00 1.00 6 ASP A CA 2
ATOM 1707 C C . ASP A 1 6 ? 1.214 5.889 9.669 1.00 1.00 6 ASP A C 2
ATOM 1708 O O . ASP A 1 6 ? 1.593 4.839 9.149 1.00 1.00 6 ASP A O 2
ATOM 1717 N N . LEU A 1 7 ? 1.411 7.081 9.117 1.00 1.00 7 LEU A N 2
ATOM 1718 C CA . LEU A 1 7 ? 2.093 7.272 7.830 1.00 1.00 7 LEU A CA 2
ATOM 1719 C C . LEU A 1 7 ? 1.439 6.385 6.739 1.00 1.00 7 LEU A C 2
ATOM 1720 O O . LEU A 1 7 ? 1.946 5.294 6.474 1.00 1.00 7 LEU A O 2
ATOM 1736 N N . PRO A 1 8 ? 0.374 6.806 6.116 1.00 1.00 8 PRO A N 2
ATOM 1737 C CA . PRO A 1 8 ? -0.293 5.987 5.046 1.00 1.00 8 PRO A CA 2
ATOM 1738 C C . PRO A 1 8 ? 0.706 5.493 3.991 1.00 1.00 8 PRO A C 2
ATOM 1739 O O . PRO A 1 8 ? 1.850 5.941 3.923 1.00 1.00 8 PRO A O 2
ATOM 1750 N N . ILE A 1 9 ? 0.254 4.564 3.152 1.00 1.00 9 ILE A N 2
ATOM 1751 C CA . ILE A 1 9 ? 1.109 3.999 2.103 1.00 1.00 9 ILE A CA 2
ATOM 1752 C C . ILE A 1 9 ? 1.200 4.989 0.935 1.00 1.00 9 ILE A C 2
ATOM 1753 O O . ILE A 1 9 ? 0.349 5.853 0.730 1.00 1.00 9 ILE A O 2
ATOM 1769 N N . VAL A 1 10 ? 2.259 4.830 0.149 1.00 1.00 10 VAL A N 2
ATOM 1770 C CA . VAL A 1 10 ? 2.500 5.708 -1.024 1.00 1.00 10 VAL A CA 2
ATOM 1771 C C . VAL A 1 10 ? 2.086 4.987 -2.301 1.00 1.00 10 VAL A C 2
ATOM 1772 O O . VAL A 1 10 ? 2.363 3.799 -2.482 1.00 1.00 10 VAL A O 2
ATOM 1785 N N . LEU A 1 11 ? 1.432 5.701 -3.208 1.00 1.00 11 LEU A N 2
ATOM 1786 C CA . LEU A 1 11 ? 0.989 5.091 -4.483 1.00 1.00 11 LEU A CA 2
ATOM 1787 C C . LEU A 1 11 ? 1.974 5.470 -5.606 1.00 1.00 11 LEU A C 2
ATOM 1788 O O . LEU A 1 11 ? 2.151 6.638 -5.953 1.00 1.00 11 LEU A O 2
ATOM 1804 N N . ARG A 1 12 ? 2.605 4.454 -6.186 1.00 1.00 12 ARG A N 2
ATOM 1805 C CA . ARG A 1 12 ? 3.581 4.646 -7.287 1.00 1.00 12 ARG A CA 2
ATOM 1806 C C . ARG A 1 12 ? 2.960 4.230 -8.617 1.00 1.00 12 ARG A C 2
ATOM 1807 O O . ARG A 1 12 ? 2.055 3.399 -8.675 1.00 1.00 12 ARG A O 2
ATOM 1828 N N . ASN A 1 13 ? 3.444 4.833 -9.699 1.00 1.00 13 ASN A N 2
ATOM 1829 C CA . ASN A 1 13 ? 2.943 4.534 -11.039 1.00 1.00 13 ASN A CA 2
ATOM 1830 C C . ASN A 1 13 ? 1.439 4.819 -11.121 1.00 1.00 13 ASN A C 2
ATOM 1831 O O . ASN A 1 13 ? 0.659 4.010 -11.624 1.00 1.00 13 ASN A O 2
ATOM 1842 N N . LEU A 1 14 ? 1.041 5.988 -10.632 1.00 1.00 14 LEU A N 2
ATOM 1843 C CA . LEU A 1 14 ? -0.409 6.369 -10.650 1.00 1.00 14 LEU A CA 2
ATOM 1844 C C . LEU A 1 14 ? -0.877 6.753 -12.095 1.00 1.00 14 LEU A C 2
ATOM 1845 O O . LEU A 1 14 ? -0.554 7.847 -12.554 1.00 1.00 14 LEU A O 2
ATOM 1861 N N . PRO A 1 15 ? -1.642 5.928 -12.756 1.00 1.00 15 PRO A N 2
ATOM 1862 C CA . PRO A 1 15 ? -2.126 6.297 -14.153 1.00 1.00 15 PRO A CA 2
ATOM 1863 C C . PRO A 1 15 ? -2.591 7.776 -14.259 1.00 1.00 15 PRO A C 2
ATOM 1864 O O . PRO A 1 15 ? -3.173 8.324 -13.323 1.00 1.00 15 PRO A O 2
ATOM 1875 N N . GLU A 1 16 ? -2.318 8.432 -15.383 1.00 1.00 16 GLU A N 2
ATOM 1876 C CA . GLU A 1 16 ? -2.699 9.848 -15.583 1.00 1.00 16 GLU A CA 2
ATOM 1877 C C . GLU A 1 16 ? -4.176 9.995 -15.960 1.00 1.00 16 GLU A C 2
ATOM 1878 O O . GLU A 1 16 ? -4.814 11.006 -15.664 1.00 1.00 16 GLU A O 2
ATOM 1890 N N . ASP A 1 17 ? -4.716 8.989 -16.640 1.00 1.00 17 ASP A N 2
ATOM 1891 C CA . ASP A 1 17 ? -6.124 9.015 -17.095 1.00 1.00 17 ASP A CA 2
ATOM 1892 C C . ASP A 1 17 ? -7.064 8.386 -16.063 1.00 1.00 17 ASP A C 2
ATOM 1893 O O . ASP A 1 17 ? -8.284 8.434 -16.210 1.00 1.00 17 ASP A O 2
ATOM 1902 N N . LEU A 1 18 ? -6.501 7.795 -15.013 1.00 1.00 18 LEU A N 2
ATOM 1903 C CA . LEU A 1 18 ? -7.315 7.139 -13.945 1.00 1.00 18 LEU A CA 2
ATOM 1904 C C . LEU A 1 18 ? -6.968 7.779 -12.590 1.00 1.00 18 LEU A C 2
ATOM 1905 O O . LEU A 1 18 ? -5.860 8.268 -12.375 1.00 1.00 18 LEU A O 2
ATOM 1921 N N . VAL A 1 19 ? -7.924 7.772 -11.668 1.00 1.00 19 VAL A N 2
ATOM 1922 C CA . VAL A 1 19 ? -7.713 8.372 -10.317 1.00 1.00 19 VAL A CA 2
ATOM 1923 C C . VAL A 1 19 ? -8.445 7.572 -9.243 1.00 1.00 19 VAL A C 2
ATOM 1924 O O . VAL A 1 19 ? -9.359 6.797 -9.527 1.00 1.00 19 VAL A O 2
ATOM 1937 N N . LEU A 1 20 ? -8.042 7.784 -7.995 1.00 1.00 20 LEU A N 2
ATOM 1938 C CA . LEU A 1 20 ? -8.647 7.100 -6.834 1.00 1.00 20 LEU A CA 2
ATOM 1939 C C . LEU A 1 20 ? -9.838 7.932 -6.315 1.00 1.00 20 LEU A C 2
ATOM 1940 O O . LEU A 1 20 ? -9.677 9.086 -5.919 1.00 1.00 20 LEU A O 2
ATOM 1956 N N . GLU A 1 21 ? -11.026 7.338 -6.300 1.00 1.00 21 GLU A N 2
ATOM 1957 C CA . GLU A 1 21 ? -12.247 8.020 -5.832 1.00 1.00 21 GLU A CA 2
ATOM 1958 C C . GLU A 1 21 ? -12.292 8.080 -4.298 1.00 1.00 21 GLU A C 2
ATOM 1959 O O . GLU A 1 21 ? -13.092 8.809 -3.711 1.00 1.00 21 GLU A O 2
ATOM 1971 N N . LYS A 1 22 ? -11.439 7.298 -3.647 1.00 1.00 22 LYS A N 2
ATOM 1972 C CA . LYS A 1 22 ? -11.407 7.275 -2.157 1.00 1.00 22 LYS A CA 2
ATOM 1973 C C . LYS A 1 22 ? -10.001 6.878 -1.630 1.00 1.00 22 LYS A C 2
ATOM 1974 O O . LYS A 1 22 ? -9.471 5.873 -2.101 1.00 1.00 22 LYS A O 2
ATOM 1993 N N . PRO A 1 23 ? -9.413 7.587 -0.705 1.00 1.00 23 PRO A N 2
ATOM 1994 C CA . PRO A 1 23 ? -8.047 7.196 -0.206 1.00 1.00 23 PRO A CA 2
ATOM 1995 C C . PRO A 1 23 ? -8.038 5.787 0.427 1.00 1.00 23 PRO A C 2
ATOM 1996 O O . PRO A 1 23 ? -9.044 5.269 0.911 1.00 1.00 23 PRO A O 2
ATOM 2007 N N . LEU A 1 24 ? -6.855 5.184 0.423 1.00 1.00 24 LEU A N 2
ATOM 2008 C CA . LEU A 1 24 ? -6.648 3.819 0.968 1.00 1.00 24 LEU A CA 2
ATOM 2009 C C . LEU A 1 24 ? -7.431 3.583 2.308 1.00 1.00 24 LEU A C 2
ATOM 2010 O O . LEU A 1 24 ? -7.673 4.540 3.041 1.00 1.00 24 LEU A O 2
ATOM 2026 N N . PRO A 1 25 ? -7.825 2.375 2.610 1.00 1.00 25 PRO A N 2
ATOM 2027 C CA . PRO A 1 25 ? -8.601 2.085 3.878 1.00 1.00 25 PRO A CA 2
ATOM 2028 C C . PRO A 1 25 ? -7.748 2.226 5.144 1.00 1.00 25 PRO A C 2
ATOM 2029 O O . PRO A 1 25 ? -8.260 2.543 6.217 1.00 1.00 25 PRO A O 2
ATOM 2040 N N . GLU A 1 26 ? -6.451 1.963 5.021 1.00 1.00 26 GLU A N 2
ATOM 2041 C CA . GLU A 1 26 ? -5.506 2.037 6.154 1.00 1.00 26 GLU A CA 2
ATOM 2042 C C . GLU A 1 26 ? -5.918 1.062 7.277 1.00 1.00 26 GLU A C 2
ATOM 2043 O O . GLU A 1 26 ? -7.076 1.036 7.694 1.00 1.00 26 GLU A O 2
ATOM 2055 N N . VAL A 1 27 ? -4.973 0.263 7.759 1.00 1.00 27 VAL A N 2
ATOM 2056 C CA . VAL A 1 27 ? -5.235 -0.713 8.822 1.00 1.00 27 VAL A CA 2
ATOM 2057 C C . VAL A 1 27 ? -3.949 -1.023 9.587 1.00 1.00 27 VAL A C 2
ATOM 2058 O O . VAL A 1 27 ? -2.854 -0.592 9.226 1.00 1.00 27 VAL A O 2
ATOM 2071 N N . SER A 1 28 ? -4.081 -1.777 10.674 1.00 1.00 28 SER A N 2
ATOM 2072 C CA . SER A 1 28 ? -2.930 -2.136 11.509 1.00 1.00 28 SER A CA 2
ATOM 2073 C C . SER A 1 28 ? -2.178 -3.334 10.902 1.00 1.00 28 SER A C 2
ATOM 2074 O O . SER A 1 28 ? -2.620 -3.977 9.951 1.00 1.00 28 SER A O 2
ATOM 2082 N N . VAL A 1 29 ? -1.003 -3.615 11.457 1.00 1.00 29 VAL A N 2
ATOM 2083 C CA . VAL A 1 29 ? -0.138 -4.731 10.971 1.00 1.00 29 VAL A CA 2
ATOM 2084 C C . VAL A 1 29 ? 0.459 -5.474 12.155 1.00 1.00 29 VAL A C 2
ATOM 2085 O O . VAL A 1 29 ? 0.625 -4.913 13.236 1.00 1.00 29 VAL A O 2
ATOM 2098 N N . THR A 1 30 ? 0.814 -6.744 11.973 1.00 1.00 30 THR A N 2
ATOM 2099 C CA . THR A 1 30 ? 1.428 -7.537 13.058 1.00 1.00 30 THR A CA 2
ATOM 2100 C C . THR A 1 30 ? 2.817 -7.992 12.637 1.00 1.00 30 THR A C 2
ATOM 2101 O O . THR A 1 30 ? 2.967 -8.724 11.658 1.00 1.00 30 THR A O 2
ATOM 2112 N N . ILE A 1 31 ? 3.841 -7.602 13.387 1.00 1.00 31 ILE A N 2
ATOM 2113 C CA . ILE A 1 31 ? 5.233 -7.990 13.105 1.00 1.00 31 ILE A CA 2
ATOM 2114 C C . ILE A 1 31 ? 5.798 -8.760 14.305 1.00 1.00 31 ILE A C 2
ATOM 2115 O O . ILE A 1 31 ? 5.409 -8.553 15.455 1.00 1.00 31 ILE A O 2
ATOM 2131 N N . ARG A 1 32 ? 6.735 -9.659 14.026 1.00 1.00 32 ARG A N 2
ATOM 2132 C CA . ARG A 1 32 ? 7.378 -10.491 15.077 1.00 1.00 32 ARG A CA 2
ATOM 2133 C C . ARG A 1 32 ? 8.897 -10.344 14.985 1.00 1.00 32 ARG A C 2
ATOM 2134 O O . ARG A 1 32 ? 9.525 -10.713 13.993 1.00 1.00 32 ARG A O 2
ATOM 2155 N N . ALA A 1 33 ? 9.494 -9.793 16.037 1.00 1.00 33 ALA A N 2
ATOM 2156 C CA . ALA A 1 33 ? 10.942 -9.580 16.069 1.00 1.00 33 ALA A CA 2
ATOM 2157 C C . ALA A 1 33 ? 11.394 -9.203 17.492 1.00 1.00 33 ALA A C 2
ATOM 2158 O O . ALA A 1 33 ? 10.587 -9.098 18.415 1.00 1.00 33 ALA A O 2
ATOM 2165 N N . TYR A 1 34 ? 12.694 -8.977 17.646 1.00 1.00 34 TYR A N 2
ATOM 2166 C CA . TYR A 1 34 ? 13.283 -8.620 18.943 1.00 1.00 34 TYR A CA 2
ATOM 2167 C C . TYR A 1 34 ? 12.921 -7.159 19.340 1.00 1.00 34 TYR A C 2
ATOM 2168 O O . TYR A 1 34 ? 12.794 -6.327 18.442 1.00 1.00 34 TYR A O 2
ATOM 2186 N N . PRO A 1 35 ? 12.759 -6.839 20.596 1.00 1.00 35 PRO A N 2
ATOM 2187 C CA . PRO A 1 35 ? 12.416 -5.430 21.018 1.00 1.00 35 PRO A CA 2
ATOM 2188 C C . PRO A 1 35 ? 13.589 -4.447 20.786 1.00 1.00 35 PRO A C 2
ATOM 2189 O O . PRO A 1 35 ? 13.380 -3.249 20.587 1.00 1.00 35 PRO A O 2
ATOM 2200 N N . GLU A 1 36 ? 14.813 -4.962 20.848 1.00 1.00 36 GLU A N 2
ATOM 2201 C CA . GLU A 1 36 ? 16.024 -4.121 20.649 1.00 1.00 36 GLU A CA 2
ATOM 2202 C C . GLU A 1 36 ? 16.008 -3.436 19.264 1.00 1.00 36 GLU A C 2
ATOM 2203 O O . GLU A 1 36 ? 16.307 -2.249 19.142 1.00 1.00 36 GLU A O 2
ATOM 2215 N N . ILE A 1 37 ? 15.665 -4.190 18.224 1.00 1.00 37 ILE A N 2
ATOM 2216 C CA . ILE A 1 37 ? 15.629 -3.627 16.843 1.00 1.00 37 ILE A CA 2
ATOM 2217 C C . ILE A 1 37 ? 14.280 -2.958 16.576 1.00 1.00 37 ILE A C 2
ATOM 2218 O O . ILE A 1 37 ? 14.192 -1.958 15.864 1.00 1.00 37 ILE A O 2
ATOM 2234 N N . LEU A 1 38 ? 13.220 -3.514 17.155 1.00 1.00 38 LEU A N 2
ATOM 2235 C CA . LEU A 1 38 ? 11.861 -2.933 16.961 1.00 1.00 38 LEU A CA 2
ATOM 2236 C C . LEU A 1 38 ? 11.780 -1.564 17.659 1.00 1.00 38 LEU A C 2
ATOM 2237 O O . LEU A 1 38 ? 11.124 -0.643 17.172 1.00 1.00 38 LEU A O 2
ATOM 2253 N N . ASN A 1 39 ? 12.455 -1.439 18.796 1.00 1.00 39 ASN A N 2
ATOM 2254 C CA . ASN A 1 39 ? 12.465 -0.183 19.575 1.00 1.00 39 ASN A CA 2
ATOM 2255 C C . ASN A 1 39 ? 13.419 0.813 18.937 1.00 1.00 39 ASN A C 2
ATOM 2256 O O . ASN A 1 39 ? 13.446 1.993 19.290 1.00 1.00 39 ASN A O 2
ATOM 2267 N N . ASN A 1 40 ? 14.220 0.338 17.989 1.00 1.00 40 ASN A N 2
ATOM 2268 C CA . ASN A 1 40 ? 15.203 1.179 17.278 1.00 1.00 40 ASN A CA 2
ATOM 2269 C C . ASN A 1 40 ? 14.695 1.523 15.879 1.00 1.00 40 ASN A C 2
ATOM 2270 O O . ASN A 1 40 ? 14.892 2.644 15.412 1.00 1.00 40 ASN A O 2
ATOM 2281 N N . LEU A 1 41 ? 14.054 0.573 15.208 1.00 1.00 41 LEU A N 2
ATOM 2282 C CA . LEU A 1 41 ? 13.526 0.765 13.849 1.00 1.00 41 LEU A CA 2
ATOM 2283 C C . LEU A 1 41 ? 12.498 1.896 13.864 1.00 1.00 41 LEU A C 2
ATOM 2284 O O . LEU A 1 41 ? 11.731 2.070 14.812 1.00 1.00 41 LEU A O 2
ATOM 2300 N N . THR A 1 42 ? 12.483 2.689 12.797 1.00 1.00 42 THR A N 2
ATOM 2301 C CA . THR A 1 42 ? 11.542 3.823 12.675 1.00 1.00 42 THR A CA 2
ATOM 2302 C C . THR A 1 42 ? 10.673 3.629 11.441 1.00 1.00 42 THR A C 2
ATOM 2303 O O . THR A 1 42 ? 11.085 3.040 10.442 1.00 1.00 42 THR A O 2
ATOM 2314 N N . LYS A 1 43 ? 9.442 4.125 11.513 1.00 1.00 43 LYS A N 2
ATOM 2315 C CA . LYS A 1 43 ? 8.494 3.991 10.410 1.00 1.00 43 LYS A CA 2
ATOM 2316 C C . LYS A 1 43 ? 9.073 4.572 9.102 1.00 1.00 43 LYS A C 2
ATOM 2317 O O . LYS A 1 43 ? 8.841 4.031 8.022 1.00 1.00 43 LYS A O 2
ATOM 2336 N N . GLU A 1 44 ? 9.815 5.670 9.197 1.00 1.00 44 GLU A N 2
ATOM 2337 C CA . GLU A 1 44 ? 10.414 6.324 8.022 1.00 1.00 44 GLU A CA 2
ATOM 2338 C C . GLU A 1 44 ? 11.362 5.374 7.272 1.00 1.00 44 GLU A C 2
ATOM 2339 O O . GLU A 1 44 ? 11.645 5.566 6.091 1.00 1.00 44 GLU A O 2
ATOM 2351 N N . GLN A 1 45 ? 11.845 4.340 7.955 1.00 1.00 45 GLN A N 2
ATOM 2352 C CA . GLN A 1 45 ? 12.771 3.365 7.342 1.00 1.00 45 GLN A CA 2
ATOM 2353 C C . GLN A 1 45 ? 12.015 2.349 6.491 1.00 1.00 45 GLN A C 2
ATOM 2354 O O . GLN A 1 45 ? 12.505 1.924 5.445 1.00 1.00 45 GLN A O 2
ATOM 2368 N N . ILE A 1 46 ? 10.821 1.961 6.928 1.00 1.00 46 ILE A N 2
ATOM 2369 C CA . ILE A 1 46 ? 10.013 0.970 6.215 1.00 1.00 46 ILE A CA 2
ATOM 2370 C C . ILE A 1 46 ? 9.537 1.542 4.872 1.00 1.00 46 ILE A C 2
ATOM 2371 O O . ILE A 1 46 ? 8.958 2.625 4.811 1.00 1.00 46 ILE A O 2
ATOM 2387 N N . SER A 1 47 ? 9.779 0.808 3.792 1.00 1.00 47 SER A N 2
ATOM 2388 C CA . SER A 1 47 ? 9.374 1.230 2.439 1.00 1.00 47 SER A CA 2
ATOM 2389 C C . SER A 1 47 ? 8.112 0.471 2.015 1.00 1.00 47 SER A C 2
ATOM 2390 O O . SER A 1 47 ? 8.134 -0.737 1.787 1.00 1.00 47 SER A O 2
ATOM 2398 N N . LEU A 1 48 ? 7.004 1.197 1.903 1.00 1.00 48 LEU A N 2
ATOM 2399 C CA . LEU A 1 48 ? 5.702 0.600 1.506 1.00 1.00 48 LEU A CA 2
ATOM 2400 C C . LEU A 1 48 ? 5.078 1.388 0.358 1.00 1.00 48 LEU A C 2
ATOM 2401 O O . LEU A 1 48 ? 4.865 2.597 0.450 1.00 1.00 48 LEU A O 2
ATOM 2417 N N . TRP A 1 49 ? 4.751 0.686 -0.722 1.00 1.00 49 TRP A N 2
ATOM 2418 C CA . TRP A 1 49 ? 4.116 1.299 -1.883 1.00 1.00 49 TRP A CA 2
ATOM 2419 C C . TRP A 1 49 ? 3.422 0.229 -2.719 1.00 1.00 49 TRP A C 2
ATOM 2420 O O . TRP A 1 49 ? 3.424 -0.950 -2.367 1.00 1.00 49 TRP A O 2
ATOM 2441 N N . ILE A 1 50 ? 2.822 0.636 -3.833 1.00 1.00 50 ILE A N 2
ATOM 2442 C CA . ILE A 1 50 ? 2.099 -0.290 -4.729 1.00 1.00 50 ILE A CA 2
ATOM 2443 C C . ILE A 1 50 ? 2.295 0.146 -6.186 1.00 1.00 50 ILE A C 2
ATOM 2444 O O . ILE A 1 50 ? 2.571 1.305 -6.494 1.00 1.00 50 ILE A O 2
ATOM 2460 N N . ASP A 1 51 ? 2.135 -0.815 -7.090 1.00 1.00 51 ASP A N 2
ATOM 2461 C CA . ASP A 1 51 ? 2.285 -0.576 -8.536 1.00 1.00 51 ASP A CA 2
ATOM 2462 C C . ASP A 1 51 ? 0.922 -0.615 -9.237 1.00 1.00 51 ASP A C 2
ATOM 2463 O O . ASP A 1 51 ? 0.326 -1.680 -9.404 1.00 1.00 51 ASP A O 2
ATOM 2472 N N . ALA A 1 52 ? 0.441 0.548 -9.663 1.00 1.00 52 ALA A N 2
ATOM 2473 C CA . ALA A 1 52 ? -0.858 0.643 -10.363 1.00 1.00 52 ALA A CA 2
ATOM 2474 C C . ALA A 1 52 ? -0.658 0.491 -11.872 1.00 1.00 52 ALA A C 2
ATOM 2475 O O . ALA A 1 52 ? -1.618 0.558 -12.639 1.00 1.00 52 ALA A O 2
ATOM 2482 N N . THR A 1 53 ? 0.578 0.262 -12.303 1.00 1.00 53 THR A N 2
ATOM 2483 C CA . THR A 1 53 ? 0.882 0.069 -13.727 1.00 1.00 53 THR A CA 2
ATOM 2484 C C . THR A 1 53 ? 0.367 -1.295 -14.153 1.00 1.00 53 THR A C 2
ATOM 2485 O O . THR A 1 53 ? 0.138 -2.182 -13.332 1.00 1.00 53 THR A O 2
ATOM 2496 N N . GLY A 1 54 ? 0.199 -1.472 -15.460 1.00 1.00 54 GLY A N 2
ATOM 2497 C CA . GLY A 1 54 ? -0.318 -2.745 -16.004 1.00 1.00 54 GLY A CA 2
ATOM 2498 C C . GLY A 1 54 ? -1.774 -3.023 -15.531 1.00 1.00 54 GLY A C 2
ATOM 2499 O O . GLY A 1 54 ? -2.567 -3.628 -16.254 1.00 1.00 54 GLY A O 2
ATOM 2503 N N . LYS A 1 55 ? -2.103 -2.574 -14.325 1.00 1.00 55 LYS A N 2
ATOM 2504 C CA . LYS A 1 55 ? -3.441 -2.784 -13.761 1.00 1.00 55 LYS A CA 2
ATOM 2505 C C . LYS A 1 55 ? -4.476 -1.997 -14.581 1.00 1.00 55 LYS A C 2
ATOM 2506 O O . LYS A 1 55 ? -4.230 -0.887 -15.051 1.00 1.00 55 LYS A O 2
ATOM 2525 N N . ALA A 1 56 ? -5.652 -2.599 -14.734 1.00 1.00 56 ALA A N 2
ATOM 2526 C CA . ALA A 1 56 ? -6.766 -1.993 -15.483 1.00 1.00 56 ALA A CA 2
ATOM 2527 C C . ALA A 1 56 ? -7.820 -1.493 -14.507 1.00 1.00 56 ALA A C 2
ATOM 2528 O O . ALA A 1 56 ? -7.771 -1.758 -13.306 1.00 1.00 56 ALA A O 2
ATOM 2535 N N . VAL A 1 57 ? -8.794 -0.758 -15.035 1.00 1.00 57 VAL A N 2
ATOM 2536 C CA . VAL A 1 57 ? -9.880 -0.207 -14.239 1.00 1.00 57 VAL A CA 2
ATOM 2537 C C . VAL A 1 57 ? -10.653 -1.340 -13.553 1.00 1.00 57 VAL A C 2
ATOM 2538 O O . VAL A 1 57 ? -10.854 -2.415 -14.117 1.00 1.00 57 VAL A O 2
ATOM 2551 N N . GLY A 1 58 ? -11.098 -1.092 -12.325 1.00 1.00 58 GLY A N 2
ATOM 2552 C CA . GLY A 1 58 ? -11.862 -2.075 -11.528 1.00 1.00 58 GLY A CA 2
ATOM 2553 C C . GLY A 1 58 ? -11.159 -2.348 -10.213 1.00 1.00 58 GLY A C 2
ATOM 2554 O O . GLY A 1 58 ? -10.046 -1.878 -9.975 1.00 1.00 58 GLY A O 2
ATOM 2558 N N . GLU A 1 59 ? -11.823 -3.107 -9.346 1.00 1.00 59 GLU A N 2
ATOM 2559 C CA . GLU A 1 59 ? -11.278 -3.452 -8.015 1.00 1.00 59 GLU A CA 2
ATOM 2560 C C . GLU A 1 59 ? -10.647 -4.857 -7.996 1.00 1.00 59 GLU A C 2
ATOM 2561 O O . GLU A 1 59 ? -11.248 -5.844 -8.421 1.00 1.00 59 GLU A O 2
ATOM 2573 N N . HIS A 1 60 ? -9.423 -4.919 -7.480 1.00 1.00 60 HIS A N 2
ATOM 2574 C CA . HIS A 1 60 ? -8.685 -6.177 -7.375 1.00 1.00 60 HIS A CA 2
ATOM 2575 C C . HIS A 1 60 ? -7.790 -6.161 -6.139 1.00 1.00 60 HIS A C 2
ATOM 2576 O O . HIS A 1 60 ? -7.364 -5.111 -5.655 1.00 1.00 60 HIS A O 2
ATOM 2591 N N . THR A 1 61 ? -7.477 -7.349 -5.635 1.00 1.00 61 THR A N 2
ATOM 2592 C CA . THR A 1 61 ? -6.601 -7.502 -4.464 1.00 1.00 61 THR A CA 2
ATOM 2593 C C . THR A 1 61 ? -5.147 -7.497 -4.928 1.00 1.00 61 THR A C 2
ATOM 2594 O O . THR A 1 61 ? -4.824 -8.076 -5.966 1.00 1.00 61 THR A O 2
ATOM 2605 N N . VAL A 1 62 ? -4.263 -6.849 -4.176 1.00 1.00 62 VAL A N 2
ATOM 2606 C CA . VAL A 1 62 ? -2.825 -6.773 -4.561 1.00 1.00 62 VAL A CA 2
ATOM 2607 C C . VAL A 1 62 ? -1.921 -6.833 -3.329 1.00 1.00 62 VAL A C 2
ATOM 2608 O O . VAL A 1 62 ? -2.301 -6.444 -2.226 1.00 1.00 62 VAL A O 2
ATOM 2621 N N . LYS A 1 63 ? -0.703 -7.328 -3.531 1.00 1.00 63 LYS A N 2
ATOM 2622 C CA . LYS A 1 63 ? 0.288 -7.458 -2.448 1.00 1.00 63 LYS A CA 2
ATOM 2623 C C . LYS A 1 63 ? 1.231 -6.249 -2.431 1.00 1.00 63 LYS A C 2
ATOM 2624 O O . LYS A 1 63 ? 1.576 -5.654 -3.452 1.00 1.00 63 LYS A O 2
ATOM 2643 N N . ILE A 1 64 ? 1.661 -5.879 -1.230 1.00 1.00 64 ILE A N 2
ATOM 2644 C CA . ILE A 1 64 ? 2.573 -4.734 -1.030 1.00 1.00 64 ILE A CA 2
ATOM 2645 C C . ILE A 1 64 ? 4.009 -5.240 -1.120 1.00 1.00 64 ILE A C 2
ATOM 2646 O O . ILE A 1 64 ? 4.333 -6.290 -0.564 1.00 1.00 64 ILE A O 2
ATOM 2662 N N . TYR A 1 65 ? 4.890 -4.519 -1.806 1.00 1.00 65 TYR A N 2
ATOM 2663 C CA . TYR A 1 65 ? 6.294 -4.927 -1.960 1.00 1.00 65 TYR A CA 2
ATOM 2664 C C . TYR A 1 65 ? 6.955 -5.054 -0.584 1.00 1.00 65 TYR A C 2
ATOM 2665 O O . TYR A 1 65 ? 7.615 -6.051 -0.293 1.00 1.00 65 TYR A O 2
ATOM 2683 N N . TRP A 1 66 ? 6.785 -4.038 0.256 1.00 1.00 66 TRP A N 2
ATOM 2684 C CA . TRP A 1 66 ? 7.355 -4.016 1.613 1.00 1.00 66 TRP A CA 2
ATOM 2685 C C . TRP A 1 66 ? 8.898 -4.252 1.579 1.00 1.00 66 TRP A C 2
ATOM 2686 O O . TRP A 1 66 ? 9.353 -5.274 1.065 1.00 1.00 66 TRP A O 2
ATOM 2707 N N . GLN A 1 67 ? 9.670 -3.329 2.144 1.00 1.00 67 GLN A N 2
ATOM 2708 C CA . GLN A 1 67 ? 11.152 -3.455 2.178 1.00 1.00 67 GLN A CA 2
ATOM 2709 C C . GLN A 1 67 ? 11.693 -2.933 3.522 1.00 1.00 67 GLN A C 2
ATOM 2710 O O . GLN A 1 67 ? 11.428 -1.807 3.945 1.00 1.00 67 GLN A O 2
ATOM 2724 N N . LEU A 1 68 ? 12.476 -3.776 4.187 1.00 1.00 68 LEU A N 2
ATOM 2725 C CA . LEU A 1 68 ? 13.065 -3.421 5.510 1.00 1.00 68 LEU A CA 2
ATOM 2726 C C . LEU A 1 68 ? 14.507 -4.008 5.624 1.00 1.00 68 LEU A C 2
ATOM 2727 O O . LEU A 1 68 ? 14.655 -5.225 5.524 1.00 1.00 68 LEU A O 2
ATOM 2743 N N . PRO A 1 69 ? 15.524 -3.220 5.843 1.00 1.00 69 PRO A N 2
ATOM 2744 C CA . PRO A 1 69 ? 16.926 -3.771 5.958 1.00 1.00 69 PRO A CA 2
ATOM 2745 C C . PRO A 1 69 ? 17.233 -4.311 7.365 1.00 1.00 69 PRO A C 2
ATOM 2746 O O . PRO A 1 69 ? 17.936 -3.665 8.143 1.00 1.00 69 PRO A O 2
ATOM 2757 N N . ALA A 1 70 ? 16.720 -5.496 7.681 1.00 1.00 70 ALA A N 2
ATOM 2758 C CA . ALA A 1 70 ? 16.945 -6.111 9.000 1.00 1.00 70 ALA A CA 2
ATOM 2759 C C . ALA A 1 70 ? 16.524 -7.591 9.005 1.00 1.00 70 ALA A C 2
ATOM 2760 O O . ALA A 1 70 ? 16.444 -8.248 7.966 1.00 1.00 70 ALA A O 2
ATOM 2767 N N . GLY A 1 71 ? 16.241 -8.109 10.195 1.00 1.00 71 GLY A N 2
ATOM 2768 C CA . GLY A 1 71 ? 15.818 -9.514 10.392 1.00 1.00 71 GLY A CA 2
ATOM 2769 C C . GLY A 1 71 ? 14.344 -9.571 10.760 1.00 1.00 71 GLY A C 2
ATOM 2770 O O . GLY A 1 71 ? 13.957 -10.195 11.748 1.00 1.00 71 GLY A O 2
ATOM 2774 N N . ILE A 1 72 ? 13.517 -8.910 9.957 1.00 1.00 72 ILE A N 2
ATOM 2775 C CA . ILE A 1 72 ? 12.056 -8.861 10.182 1.00 1.00 72 ILE A CA 2
ATOM 2776 C C . ILE A 1 72 ? 11.337 -9.889 9.304 1.00 1.00 72 ILE A C 2
ATOM 2777 O O . ILE A 1 72 ? 11.656 -10.075 8.128 1.00 1.00 72 ILE A O 2
ATOM 2793 N N . GLU A 1 73 ? 10.350 -10.556 9.892 1.00 1.00 73 GLU A N 2
ATOM 2794 C CA . GLU A 1 73 ? 9.541 -11.583 9.183 1.00 1.00 73 GLU A CA 2
ATOM 2795 C C . GLU A 1 73 ? 8.075 -11.121 9.062 1.00 1.00 73 GLU A C 2
ATOM 2796 O O . GLU A 1 73 ? 7.429 -10.747 10.041 1.00 1.00 73 GLU A O 2
ATOM 2808 N N . MET A 1 74 ? 7.545 -11.155 7.844 1.00 1.00 74 MET A N 2
ATOM 2809 C CA . MET A 1 74 ? 6.151 -10.741 7.587 1.00 1.00 74 MET A CA 2
ATOM 2810 C C . MET A 1 74 ? 5.187 -11.774 8.200 1.00 1.00 74 MET A C 2
ATOM 2811 O O . MET A 1 74 ? 5.029 -12.877 7.677 1.00 1.00 74 MET A O 2
ATOM 2825 N N . VAL A 1 75 ? 4.526 -11.421 9.298 1.00 1.00 75 VAL A N 2
ATOM 2826 C CA . VAL A 1 75 ? 3.587 -12.355 9.951 1.00 1.00 75 VAL A CA 2
ATOM 2827 C C . VAL A 1 75 ? 2.479 -12.724 8.986 1.00 1.00 75 VAL A C 2
ATOM 2828 O O . VAL A 1 75 ? 2.470 -13.831 8.447 1.00 1.00 75 VAL A O 2
ATOM 2841 N N . SER A 1 76 ? 1.532 -11.817 8.766 1.00 1.00 76 SER A N 2
ATOM 2842 C CA . SER A 1 76 ? 0.406 -12.065 7.882 1.00 1.00 76 SER A CA 2
ATOM 2843 C C . SER A 1 76 ? -0.374 -10.790 7.655 1.00 1.00 76 SER A C 2
ATOM 2844 O O . SER A 1 76 ? -0.369 -9.909 8.514 1.00 1.00 76 SER A O 2
ATOM 2852 N N . ILE A 1 77 ? -1.053 -10.688 6.517 1.00 1.00 77 ILE A N 2
ATOM 2853 C CA . ILE A 1 77 ? -1.916 -9.517 6.241 1.00 1.00 77 ILE A CA 2
ATOM 2854 C C . ILE A 1 77 ? -1.081 -8.203 6.248 1.00 1.00 77 ILE A C 2
ATOM 2855 O O . ILE A 1 77 ? 0.064 -8.259 6.698 1.00 1.00 77 ILE A O 2
ATOM 2871 N N . PRO A 1 78 ? -1.605 -7.072 5.868 1.00 1.00 78 PRO A N 2
ATOM 2872 C CA . PRO A 1 78 ? -2.984 -6.858 5.302 1.00 1.00 78 PRO A CA 2
ATOM 2873 C C . PRO A 1 78 ? -2.975 -6.776 3.787 1.00 1.00 78 PRO A C 2
ATOM 2874 O O . PRO A 1 78 ? -1.995 -6.361 3.167 1.00 1.00 78 PRO A O 2
ATOM 2885 N N . ASP A 1 79 ? -4.101 -7.145 3.185 1.00 1.00 79 ASP A N 2
ATOM 2886 C CA . ASP A 1 79 ? -4.265 -7.099 1.736 1.00 1.00 79 ASP A CA 2
ATOM 2887 C C . ASP A 1 79 ? -4.825 -5.733 1.372 1.00 1.00 79 ASP A C 2
ATOM 2888 O O . ASP A 1 79 ? -5.430 -5.025 2.178 1.00 1.00 79 ASP A O 2
ATOM 2897 N N . VAL A 1 80 ? -4.615 -5.327 0.124 1.00 1.00 80 VAL A N 2
ATOM 2898 C CA . VAL A 1 80 ? -5.105 -4.008 -0.343 1.00 1.00 80 VAL A CA 2
ATOM 2899 C C . VAL A 1 80 ? -6.171 -4.199 -1.424 1.00 1.00 80 VAL A C 2
ATOM 2900 O O . VAL A 1 80 ? -5.966 -4.872 -2.435 1.00 1.00 80 VAL A O 2
ATOM 2913 N N . THR A 1 81 ? -7.321 -3.569 -1.209 1.00 1.00 81 THR A N 2
ATOM 2914 C CA . THR A 1 81 ? -8.454 -3.641 -2.158 1.00 1.00 81 THR A CA 2
ATOM 2915 C C . THR A 1 81 ? -9.096 -2.253 -2.283 1.00 1.00 81 THR A C 2
ATOM 2916 O O . THR A 1 81 ? -9.535 -1.654 -1.301 1.00 1.00 81 THR A O 2
ATOM 2927 N N . TYR A 1 82 ? -9.156 -1.747 -3.511 1.00 1.00 82 TYR A N 2
ATOM 2928 C CA . TYR A 1 82 ? -9.743 -0.425 -3.778 1.00 1.00 82 TYR A CA 2
ATOM 2929 C C . TYR A 1 82 ? -10.498 -0.437 -5.090 1.00 1.00 82 TYR A C 2
ATOM 2930 O O . TYR A 1 82 ? -10.654 -1.460 -5.757 1.00 1.00 82 TYR A O 2
ATOM 2948 N N . THR A 1 83 ? -11.001 0.725 -5.494 1.00 1.00 83 THR A N 2
ATOM 2949 C CA . THR A 1 83 ? -11.780 0.856 -6.757 1.00 1.00 83 THR A CA 2
ATOM 2950 C C . THR A 1 83 ? -11.190 1.948 -7.651 1.00 1.00 83 THR A C 2
ATOM 2951 O O . THR A 1 83 ? -11.214 3.132 -7.318 1.00 1.00 83 THR A O 2
ATOM 2962 N N . LEU A 1 84 ? -10.673 1.547 -8.809 1.00 1.00 84 LEU A N 2
ATOM 2963 C CA . LEU A 1 84 ? -10.074 2.494 -9.772 1.00 1.00 84 LEU A CA 2
ATOM 2964 C C . LEU A 1 84 ? -11.135 2.933 -10.782 1.00 1.00 84 LEU A C 2
ATOM 2965 O O . LEU A 1 84 ? -11.906 2.122 -11.295 1.00 1.00 84 LEU A O 2
ATOM 2981 N N . LYS A 1 85 ? -11.183 4.228 -11.075 1.00 1.00 85 LYS A N 2
ATOM 2982 C CA . LYS A 1 85 ? -12.154 4.794 -12.031 1.00 1.00 85 LYS A CA 2
ATOM 2983 C C . LYS A 1 85 ? -11.492 5.884 -12.872 1.00 1.00 85 LYS A C 2
ATOM 2984 O O . LYS A 1 85 ? -10.428 6.418 -12.556 1.00 1.00 85 LYS A O 2
ATOM 3003 N N . ALA A 1 86 ? -12.153 6.223 -13.975 1.00 1.00 86 ALA A N 2
ATOM 3004 C CA . ALA A 1 86 ? -11.668 7.238 -14.909 1.00 1.00 86 ALA A CA 2
ATOM 3005 C C . ALA A 1 86 ? -11.702 8.624 -14.277 1.00 1.00 86 ALA A C 2
ATOM 3006 O O . ALA A 1 86 ? -12.545 8.915 -13.428 1.00 1.00 86 ALA A O 2
ATOM 3013 N N . LYS A 1 87 ? -10.776 9.481 -14.692 1.00 1.00 87 LYS A N 2
ATOM 3014 C CA . LYS A 1 87 ? -10.691 10.842 -14.177 1.00 1.00 87 LYS A CA 2
ATOM 3015 C C . LYS A 1 87 ? -11.955 11.636 -14.523 1.00 1.00 87 LYS A C 2
ATOM 3016 O O . LYS A 1 87 ? -12.370 11.695 -15.680 1.00 1.00 87 LYS A O 2
ATOM 3035 N N . GLU A 1 88 ? -12.568 12.244 -13.513 1.00 1.00 88 GLU A N 2
ATOM 3036 C CA . GLU A 1 88 ? -13.790 13.037 -13.711 1.00 1.00 88 GLU A CA 2
ATOM 3037 C C . GLU A 1 88 ? -14.054 13.901 -12.469 1.00 1.00 88 GLU A C 2
ATOM 3038 O O . GLU A 1 88 ? -15.022 13.693 -11.738 1.00 1.00 88 GLU A O 2
ATOM 3050 N N . ASP A 1 89 ? -13.189 14.887 -12.256 1.00 1.00 89 ASP A N 2
ATOM 3051 C CA . ASP A 1 89 ? -13.302 15.791 -11.096 1.00 1.00 89 ASP A CA 2
ATOM 3052 C C . ASP A 1 89 ? -14.260 16.983 -11.385 1.00 1.00 89 ASP A C 2
ATOM 3053 O O . ASP A 1 89 ? -14.243 17.506 -12.499 1.00 1.00 89 ASP A O 2
ATOM 3062 N N . PRO A 1 90 ? -15.037 17.421 -10.431 1.00 1.00 90 PRO A N 2
ATOM 3063 C CA . PRO A 1 90 ? -15.983 18.574 -10.651 1.00 1.00 90 PRO A CA 2
ATOM 3064 C C . PRO A 1 90 ? -15.269 19.912 -10.506 1.00 1.00 90 PRO A C 2
ATOM 3065 O O . PRO A 1 90 ? -15.739 20.943 -10.989 1.00 1.00 90 PRO A O 2
ATOM 3076 N N . LEU A 1 91 ? -14.132 19.890 -9.816 1.00 1.00 91 LEU A N 2
ATOM 3077 C CA . LEU A 1 91 ? -13.335 21.104 -9.574 1.00 1.00 91 LEU A CA 2
ATOM 3078 C C . LEU A 1 91 ? -12.800 21.690 -10.887 1.00 1.00 91 LEU A C 2
ATOM 3079 O O . LEU A 1 91 ? -12.676 22.908 -11.016 1.00 1.00 91 LEU A O 2
ATOM 3095 N N . GLU A 1 92 ? -12.483 20.822 -11.841 1.00 1.00 92 GLU A N 2
ATOM 3096 C CA . GLU A 1 92 ? -11.948 21.263 -13.156 1.00 1.00 92 GLU A CA 2
ATOM 3097 C C . GLU A 1 92 ? -12.432 20.322 -14.268 1.00 1.00 92 GLU A C 2
ATOM 3098 O O . GLU A 1 92 ? -12.064 19.149 -14.330 1.00 1.00 92 GLU A O 2
ATOM 3110 N N . HIS A 1 93 ? -13.265 20.844 -15.164 1.00 1.00 93 HIS A N 2
ATOM 3111 C CA . HIS A 1 93 ? -13.806 20.062 -16.281 1.00 1.00 93 HIS A CA 2
ATOM 3112 C C . HIS A 1 93 ? -12.717 19.799 -17.326 1.00 1.00 93 HIS A C 2
ATOM 3113 O O . HIS A 1 93 ? -11.607 20.322 -17.236 1.00 1.00 93 HIS A O 2
ATOM 3128 N N . HIS A 1 94 ? -13.054 18.987 -18.323 1.00 1.00 94 HIS A N 2
ATOM 3129 C CA . HIS A 1 94 ? -12.118 18.635 -19.396 1.00 1.00 94 HIS A CA 2
ATOM 3130 C C . HIS A 1 94 ? -11.812 19.854 -20.263 1.00 1.00 94 HIS A C 2
ATOM 3131 O O . HIS A 1 94 ? -12.554 20.837 -20.282 1.00 1.00 94 HIS A O 2
ATOM 3146 N N . HIS A 1 95 ? -10.707 19.793 -21.000 1.00 1.00 95 HIS A N 2
ATOM 3147 C CA . HIS A 1 95 ? -10.290 20.895 -21.874 1.00 1.00 95 HIS A CA 2
ATOM 3148 C C . HIS A 1 95 ? -11.235 21.026 -23.072 1.00 1.00 95 HIS A C 2
ATOM 3149 O O . HIS A 1 95 ? -11.877 22.059 -23.257 1.00 1.00 95 HIS A O 2
ATOM 3164 N N . HIS A 1 96 ? -11.314 19.984 -23.893 1.00 1.00 96 HIS A N 2
ATOM 3165 C CA . HIS A 1 96 ? -12.175 19.985 -25.087 1.00 1.00 96 HIS A CA 2
ATOM 3166 C C . HIS A 1 96 ? -11.920 21.240 -25.950 1.00 1.00 96 HIS A C 2
ATOM 3167 O O . HIS A 1 96 ? -12.460 22.312 -25.679 1.00 1.00 96 HIS A O 2
ATOM 3182 N N . HIS A 1 97 ? -11.097 21.094 -26.984 1.00 1.00 97 HIS A N 2
ATOM 3183 C CA . HIS A 1 97 ? -10.766 22.205 -27.883 1.00 1.00 97 HIS A CA 2
ATOM 3184 C C . HIS A 1 97 ? -12.035 22.753 -28.550 1.00 1.00 97 HIS A C 2
ATOM 3185 O O . HIS A 1 97 ? -12.477 22.254 -29.584 1.00 1.00 97 HIS A O 2
ATOM 3200 N N . HIS A 1 98 ? -12.614 23.785 -27.945 1.00 1.00 98 HIS A N 2
ATOM 3201 C CA . HIS A 1 98 ? -13.834 24.407 -28.469 1.00 1.00 98 HIS A CA 2
ATOM 3202 C C . HIS A 1 98 ? -13.562 25.048 -29.836 1.00 1.00 98 HIS A C 2
ATOM 3203 O O . HIS A 1 98 ? -14.512 25.230 -30.579 1.00 1.00 98 HIS A O 2
ATOM 3219 N N . MET A 1 1 ? -3.959 8.985 17.117 1.00 1.00 1 MET A N 3
ATOM 3220 C CA . MET A 1 1 ? -2.772 9.874 16.960 1.00 1.00 1 MET A CA 3
ATOM 3221 C C . MET A 1 1 ? -1.507 9.019 16.980 1.00 1.00 1 MET A C 3
ATOM 3222 O O . MET A 1 1 ? -0.499 9.375 16.371 1.00 1.00 1 MET A O 3
ATOM 3238 N N . LYS A 1 2 ? -1.562 7.887 17.675 1.00 1.00 2 LYS A N 3
ATOM 3239 C CA . LYS A 1 2 ? -0.408 6.986 17.769 1.00 1.00 2 LYS A CA 3
ATOM 3240 C C . LYS A 1 2 ? -0.066 6.421 16.391 1.00 1.00 2 LYS A C 3
ATOM 3241 O O . LYS A 1 2 ? 1.101 6.374 16.002 1.00 1.00 2 LYS A O 3
ATOM 3260 N N . THR A 1 3 ? -1.090 5.994 15.658 1.00 1.00 3 THR A N 3
ATOM 3261 C CA . THR A 1 3 ? -0.913 5.433 14.311 1.00 1.00 3 THR A CA 3
ATOM 3262 C C . THR A 1 3 ? -0.929 6.560 13.275 1.00 1.00 3 THR A C 3
ATOM 3263 O O . THR A 1 3 ? -1.597 7.580 13.451 1.00 1.00 3 THR A O 3
ATOM 3274 N N . LEU A 1 4 ? -0.187 6.367 12.190 1.00 1.00 4 LEU A N 3
ATOM 3275 C CA . LEU A 1 4 ? -0.102 7.367 11.119 1.00 1.00 4 LEU A CA 3
ATOM 3276 C C . LEU A 1 4 ? -1.462 7.565 10.446 1.00 1.00 4 LEU A C 3
ATOM 3277 O O . LEU A 1 4 ? -2.429 6.866 10.745 1.00 1.00 4 LEU A O 3
ATOM 3293 N N . TYR A 1 5 ? -1.523 8.522 9.526 1.00 1.00 5 TYR A N 3
ATOM 3294 C CA . TYR A 1 5 ? -2.761 8.823 8.787 1.00 1.00 5 TYR A CA 3
ATOM 3295 C C . TYR A 1 5 ? -2.473 9.809 7.651 1.00 1.00 5 TYR A C 3
ATOM 3296 O O . TYR A 1 5 ? -3.084 9.733 6.583 1.00 1.00 5 TYR A O 3
ATOM 3314 N N . ASP A 1 6 ? -1.547 10.735 7.872 1.00 1.00 6 ASP A N 3
ATOM 3315 C CA . ASP A 1 6 ? -1.180 11.747 6.859 1.00 1.00 6 ASP A CA 3
ATOM 3316 C C . ASP A 1 6 ? -0.039 11.240 5.969 1.00 1.00 6 ASP A C 3
ATOM 3317 O O . ASP A 1 6 ? 0.447 11.974 5.109 1.00 1.00 6 ASP A O 3
ATOM 3326 N N . LEU A 1 7 ? 0.373 9.993 6.176 1.00 1.00 7 LEU A N 3
ATOM 3327 C CA . LEU A 1 7 ? 1.456 9.386 5.378 1.00 1.00 7 LEU A CA 3
ATOM 3328 C C . LEU A 1 7 ? 1.477 7.846 5.561 1.00 1.00 7 LEU A C 3
ATOM 3329 O O . LEU A 1 7 ? 2.505 7.286 5.944 1.00 1.00 7 LEU A O 3
ATOM 3345 N N . PRO A 1 8 ? 0.401 7.166 5.277 1.00 1.00 8 PRO A N 3
ATOM 3346 C CA . PRO A 1 8 ? 0.350 5.663 5.416 1.00 1.00 8 PRO A CA 3
ATOM 3347 C C . PRO A 1 8 ? 1.130 4.956 4.291 1.00 1.00 8 PRO A C 3
ATOM 3348 O O . PRO A 1 8 ? 2.335 4.721 4.388 1.00 1.00 8 PRO A O 3
ATOM 3359 N N . ILE A 1 9 ? 0.424 4.626 3.214 1.00 1.00 9 ILE A N 3
ATOM 3360 C CA . ILE A 1 9 ? 1.022 3.935 2.055 1.00 1.00 9 ILE A CA 3
ATOM 3361 C C . ILE A 1 9 ? 1.197 4.920 0.889 1.00 1.00 9 ILE A C 3
ATOM 3362 O O . ILE A 1 9 ? 0.361 5.788 0.636 1.00 1.00 9 ILE A O 3
ATOM 3378 N N . VAL A 1 10 ? 2.297 4.759 0.160 1.00 1.00 10 VAL A N 3
ATOM 3379 C CA . VAL A 1 10 ? 2.602 5.625 -1.004 1.00 1.00 10 VAL A CA 3
ATOM 3380 C C . VAL A 1 10 ? 2.172 4.930 -2.295 1.00 1.00 10 VAL A C 3
ATOM 3381 O O . VAL A 1 10 ? 2.437 3.748 -2.509 1.00 1.00 10 VAL A O 3
ATOM 3394 N N . LEU A 1 11 ? 1.514 5.673 -3.180 1.00 1.00 11 LEU A N 3
ATOM 3395 C CA . LEU A 1 11 ? 1.037 5.120 -4.465 1.00 1.00 11 LEU A CA 3
ATOM 3396 C C . LEU A 1 11 ? 2.063 5.417 -5.577 1.00 1.00 11 LEU A C 3
ATOM 3397 O O . LEU A 1 11 ? 2.267 6.563 -5.982 1.00 1.00 11 LEU A O 3
ATOM 3413 N N . ARG A 1 12 ? 2.706 4.365 -6.072 1.00 1.00 12 ARG A N 3
ATOM 3414 C CA . ARG A 1 12 ? 3.718 4.494 -7.152 1.00 1.00 12 ARG A CA 3
ATOM 3415 C C . ARG A 1 12 ? 3.120 4.110 -8.501 1.00 1.00 12 ARG A C 3
ATOM 3416 O O . ARG A 1 12 ? 2.204 3.291 -8.581 1.00 1.00 12 ARG A O 3
ATOM 3437 N N . ASN A 1 13 ? 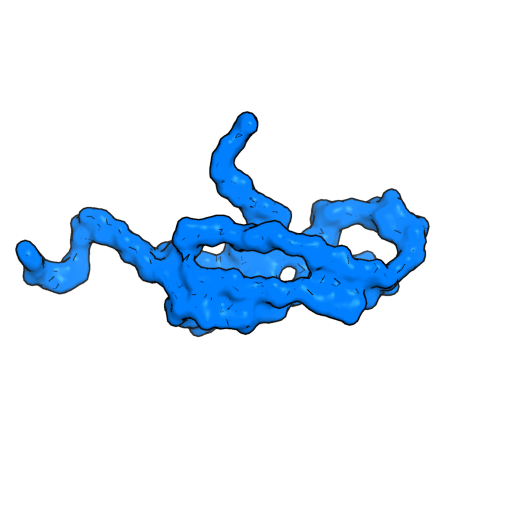3.636 4.707 -9.569 1.00 1.00 13 ASN A N 3
ATOM 3438 C CA . ASN A 1 13 ? 3.165 4.435 -10.925 1.00 1.00 13 ASN A CA 3
ATOM 3439 C C . ASN A 1 13 ? 1.668 4.704 -11.028 1.00 1.00 13 ASN A C 3
ATOM 3440 O O . ASN A 1 13 ? 0.918 3.899 -11.578 1.00 1.00 13 ASN A O 3
ATOM 3451 N N . LEU A 1 14 ? 1.234 5.842 -10.497 1.00 1.00 14 LEU A N 3
ATOM 3452 C CA . LEU A 1 14 ? -0.199 6.213 -10.517 1.00 1.00 14 LEU A CA 3
ATOM 3453 C C . LEU A 1 14 ? -0.654 6.600 -11.954 1.00 1.00 14 LEU A C 3
ATOM 3454 O O . LEU A 1 14 ? -0.251 7.662 -12.430 1.00 1.00 14 LEU A O 3
ATOM 3470 N N . PRO A 1 15 ? -1.495 5.835 -12.593 1.00 1.00 15 PRO A N 3
ATOM 3471 C CA . PRO A 1 15 ? -1.977 6.226 -13.976 1.00 1.00 15 PRO A CA 3
ATOM 3472 C C . PRO A 1 15 ? -2.462 7.702 -14.026 1.00 1.00 15 PRO A C 3
ATOM 3473 O O . PRO A 1 15 ? -3.070 8.225 -13.092 1.00 1.00 15 PRO A O 3
ATOM 3484 N N . GLU A 1 16 ? -2.153 8.389 -15.120 1.00 1.00 16 GLU A N 3
ATOM 3485 C CA . GLU A 1 16 ? -2.527 9.806 -15.296 1.00 1.00 16 GLU A CA 3
ATOM 3486 C C . GLU A 1 16 ? -3.994 9.970 -15.712 1.00 1.00 16 GLU A C 3
ATOM 3487 O O . GLU A 1 16 ? -4.623 10.988 -15.421 1.00 1.00 16 GLU A O 3
ATOM 3499 N N . ASP A 1 17 ? -4.535 8.978 -16.411 1.00 1.00 17 ASP A N 3
ATOM 3500 C CA . ASP A 1 17 ? -5.930 9.028 -16.901 1.00 1.00 17 ASP A CA 3
ATOM 3501 C C . ASP A 1 17 ? -6.904 8.426 -15.887 1.00 1.00 17 ASP A C 3
ATOM 3502 O O . ASP A 1 17 ? -8.119 8.486 -16.063 1.00 1.00 17 ASP A O 3
ATOM 3511 N N . LEU A 1 18 ? -6.371 7.839 -14.819 1.00 1.00 18 LEU A N 3
ATOM 3512 C CA . LEU A 1 18 ? -7.220 7.204 -13.769 1.00 1.00 18 LEU A CA 3
ATOM 3513 C C . LEU A 1 18 ? -6.911 7.851 -12.416 1.00 1.00 18 LEU A C 3
ATOM 3514 O O . LEU A 1 18 ? -5.806 8.331 -12.172 1.00 1.00 18 LEU A O 3
ATOM 3530 N N . VAL A 1 19 ? -7.896 7.867 -11.524 1.00 1.00 19 VAL A N 3
ATOM 3531 C CA . VAL A 1 19 ? -7.721 8.472 -10.174 1.00 1.00 19 VAL A CA 3
ATOM 3532 C C . VAL A 1 19 ? -8.489 7.686 -9.113 1.00 1.00 19 VAL A C 3
ATOM 3533 O O . VAL A 1 19 ? -9.413 6.930 -9.411 1.00 1.00 19 VAL A O 3
ATOM 3546 N N . LEU A 1 20 ? -8.097 7.887 -7.860 1.00 1.00 20 LEU A N 3
ATOM 3547 C CA . LEU A 1 20 ? -8.724 7.223 -6.709 1.00 1.00 20 LEU A CA 3
ATOM 3548 C C . LEU A 1 20 ? -9.950 8.028 -6.261 1.00 1.00 20 LEU A C 3
ATOM 3549 O O . LEU A 1 20 ? -9.869 9.235 -6.037 1.00 1.00 20 LEU A O 3
ATOM 3565 N N . GLU A 1 21 ? -11.088 7.356 -6.109 1.00 1.00 21 GLU A N 3
ATOM 3566 C CA . GLU A 1 21 ? -12.324 8.001 -5.678 1.00 1.00 21 GLU A CA 3
ATOM 3567 C C . GLU A 1 21 ? -12.220 8.465 -4.232 1.00 1.00 21 GLU A C 3
ATOM 3568 O O . GLU A 1 21 ? -12.817 9.470 -3.851 1.00 1.00 21 GLU A O 3
ATOM 3580 N N . LYS A 1 22 ? -11.477 7.729 -3.411 1.00 1.00 22 LYS A N 3
ATOM 3581 C CA . LYS A 1 22 ? -11.333 8.096 -1.974 1.00 1.00 22 LYS A CA 3
ATOM 3582 C C . LYS A 1 22 ? -9.918 7.731 -1.440 1.00 1.00 22 LYS A C 3
ATOM 3583 O O . LYS A 1 22 ? -9.312 6.788 -1.949 1.00 1.00 22 LYS A O 3
ATOM 3602 N N . PRO A 1 23 ? -9.399 8.422 -0.462 1.00 1.00 23 PRO A N 3
ATOM 3603 C CA . PRO A 1 23 ? -8.036 8.100 0.101 1.00 1.00 23 PRO A CA 3
ATOM 3604 C C . PRO A 1 23 ? -7.897 6.640 0.550 1.00 1.00 23 PRO A C 3
ATOM 3605 O O . PRO A 1 23 ? -8.863 5.978 0.929 1.00 1.00 23 PRO A O 3
ATOM 3616 N N . LEU A 1 24 ? -6.663 6.146 0.510 1.00 1.00 24 LEU A N 3
ATOM 3617 C CA . LEU A 1 24 ? -6.312 4.773 0.917 1.00 1.00 24 LEU A CA 3
ATOM 3618 C C . LEU A 1 24 ? -7.125 4.295 2.165 1.00 1.00 24 LEU A C 3
ATOM 3619 O O . LEU A 1 24 ? -7.545 5.130 2.965 1.00 1.00 24 LEU A O 3
ATOM 3635 N N . PRO A 1 25 ? -7.342 3.020 2.334 1.00 1.00 25 PRO A N 3
ATOM 3636 C CA . PRO A 1 25 ? -8.147 2.510 3.506 1.00 1.00 25 PRO A CA 3
ATOM 3637 C C . PRO A 1 25 ? -7.362 2.552 4.806 1.00 1.00 25 PRO A C 3
ATOM 3638 O O . PRO A 1 25 ? -7.906 2.818 5.877 1.00 1.00 25 PRO A O 3
ATOM 3649 N N . GLU A 1 26 ? -6.067 2.264 4.715 1.00 1.00 26 GLU A N 3
ATOM 3650 C CA . GLU A 1 26 ? -5.172 2.253 5.876 1.00 1.00 26 GLU A CA 3
ATOM 3651 C C . GLU A 1 26 ? -5.589 1.152 6.854 1.00 1.00 26 GLU A C 3
ATOM 3652 O O . GLU A 1 26 ? -6.757 1.029 7.223 1.00 1.00 26 GLU A O 3
ATOM 3664 N N . VAL A 1 27 ? -4.623 0.342 7.278 1.00 1.00 27 VAL A N 3
ATOM 3665 C CA . VAL A 1 27 ? -4.878 -0.767 8.209 1.00 1.00 27 VAL A CA 3
ATOM 3666 C C . VAL A 1 27 ? -3.617 -1.072 9.029 1.00 1.00 27 VAL A C 3
ATOM 3667 O O . VAL A 1 27 ? -2.538 -0.529 8.791 1.00 1.00 27 VAL A O 3
ATOM 3680 N N . SER A 1 28 ? -3.758 -1.948 10.016 1.00 1.00 28 SER A N 3
ATOM 3681 C CA . SER A 1 28 ? -2.638 -2.345 10.893 1.00 1.00 28 SER A CA 3
ATOM 3682 C C . SER A 1 28 ? -1.879 -3.539 10.306 1.00 1.00 28 SER A C 3
ATOM 3683 O O . SER A 1 28 ? -2.304 -4.180 9.344 1.00 1.00 28 SER A O 3
ATOM 3691 N N . VAL A 1 29 ? -0.730 -3.841 10.899 1.00 1.00 29 VAL A N 3
ATOM 3692 C CA . VAL A 1 29 ? 0.131 -4.971 10.446 1.00 1.00 29 VAL A CA 3
ATOM 3693 C C . VAL A 1 29 ? 0.714 -5.713 11.652 1.00 1.00 29 VAL A C 3
ATOM 3694 O O . VAL A 1 29 ? 0.868 -5.122 12.719 1.00 1.00 29 VAL A O 3
ATOM 3707 N N . THR A 1 30 ? 1.075 -6.984 11.504 1.00 1.00 30 THR A N 3
ATOM 3708 C CA . THR A 1 30 ? 1.675 -7.754 12.622 1.00 1.00 30 THR A CA 3
ATOM 3709 C C . THR A 1 30 ? 3.093 -8.205 12.245 1.00 1.00 30 THR A C 3
ATOM 3710 O O . THR A 1 30 ? 3.286 -8.890 11.240 1.00 1.00 30 THR A O 3
ATOM 3721 N N . ILE A 1 31 ? 4.084 -7.846 13.052 1.00 1.00 31 ILE A N 3
ATOM 3722 C CA . ILE A 1 31 ? 5.500 -8.211 12.827 1.00 1.00 31 ILE A CA 3
ATOM 3723 C C . ILE A 1 31 ? 6.041 -8.971 14.042 1.00 1.00 31 ILE A C 3
ATOM 3724 O O . ILE A 1 31 ? 5.552 -8.846 15.165 1.00 1.00 31 ILE A O 3
ATOM 3740 N N . ARG A 1 32 ? 7.075 -9.774 13.810 1.00 1.00 32 ARG A N 3
ATOM 3741 C CA . ARG A 1 32 ? 7.725 -10.586 14.866 1.00 1.00 32 ARG A CA 3
ATOM 3742 C C . ARG A 1 32 ? 9.248 -10.358 14.832 1.00 1.00 32 ARG A C 3
ATOM 3743 O O . ARG A 1 32 ? 9.925 -10.699 13.862 1.00 1.00 32 ARG A O 3
ATOM 3764 N N . ALA A 1 33 ? 9.782 -9.790 15.907 1.00 1.00 33 ALA A N 3
ATOM 3765 C CA . ALA A 1 33 ? 11.215 -9.520 16.001 1.00 1.00 33 ALA A CA 3
ATOM 3766 C C . ALA A 1 33 ? 11.598 -9.144 17.433 1.00 1.00 33 ALA A C 3
ATOM 3767 O O . ALA A 1 33 ? 10.753 -9.080 18.327 1.00 1.00 33 ALA A O 3
ATOM 3774 N N . TYR A 1 34 ? 12.883 -8.880 17.642 1.00 1.00 34 TYR A N 3
ATOM 3775 C CA . TYR A 1 34 ? 13.397 -8.518 18.967 1.00 1.00 34 TYR A CA 3
ATOM 3776 C C . TYR A 1 34 ? 12.926 -7.091 19.370 1.00 1.00 34 TYR A C 3
ATOM 3777 O O . TYR A 1 34 ? 12.763 -6.249 18.489 1.00 1.00 34 TYR A O 3
ATOM 3795 N N . PRO A 1 35 ? 12.720 -6.811 20.629 1.00 1.00 35 PRO A N 3
ATOM 3796 C CA . PRO A 1 35 ? 12.278 -5.441 21.076 1.00 1.00 35 PRO A CA 3
ATOM 3797 C C . PRO A 1 35 ? 13.395 -4.391 20.930 1.00 1.00 35 PRO A C 3
ATOM 3798 O O . PRO A 1 35 ? 13.125 -3.196 20.811 1.00 1.00 35 PRO A O 3
ATOM 3809 N N . GLU A 1 36 ? 14.643 -4.846 20.964 1.00 1.00 36 GLU A N 3
ATOM 3810 C CA . GLU A 1 36 ? 15.806 -3.949 20.855 1.00 1.00 36 GLU A CA 3
ATOM 3811 C C . GLU A 1 36 ? 15.826 -3.239 19.488 1.00 1.00 36 GLU A C 3
ATOM 3812 O O . GLU A 1 36 ? 16.135 -2.051 19.384 1.00 1.00 36 GLU A O 3
ATOM 3824 N N . ILE A 1 37 ? 15.490 -3.975 18.433 1.00 1.00 37 ILE A N 3
ATOM 3825 C CA . ILE A 1 37 ? 15.472 -3.390 17.065 1.00 1.00 37 ILE A CA 3
ATOM 3826 C C . ILE A 1 37 ? 14.122 -2.730 16.793 1.00 1.00 37 ILE A C 3
ATOM 3827 O O . ILE A 1 37 ? 14.041 -1.717 16.096 1.00 1.00 37 ILE A O 3
ATOM 3843 N N . LEU A 1 38 ? 13.056 -3.299 17.345 1.00 1.00 38 LEU A N 3
ATOM 3844 C CA . LEU A 1 38 ? 11.703 -2.723 17.130 1.00 1.00 38 LEU A CA 3
ATOM 3845 C C . LEU A 1 38 ? 11.601 -1.365 17.837 1.00 1.00 38 LEU A C 3
ATOM 3846 O O . LEU A 1 38 ? 10.946 -0.440 17.356 1.00 1.00 38 LEU A O 3
ATOM 3862 N N . ASN A 1 39 ? 12.258 -1.254 18.988 1.00 1.00 39 ASN A N 3
ATOM 3863 C CA . ASN A 1 39 ? 12.248 -0.015 19.780 1.00 1.00 39 ASN A CA 3
ATOM 3864 C C . ASN A 1 39 ? 13.220 1.000 19.183 1.00 1.00 39 ASN A C 3
ATOM 3865 O O . ASN A 1 39 ? 13.243 2.170 19.563 1.00 1.00 39 ASN A O 3
ATOM 3876 N N . ASN A 1 40 ? 14.046 0.539 18.249 1.00 1.00 40 ASN A N 3
ATOM 3877 C CA . ASN A 1 40 ? 15.054 1.393 17.583 1.00 1.00 40 ASN A CA 3
ATOM 3878 C C . ASN A 1 40 ? 14.619 1.734 16.158 1.00 1.00 40 ASN A C 3
ATOM 3879 O O . ASN A 1 40 ? 14.877 2.835 15.674 1.00 1.00 40 ASN A O 3
ATOM 3890 N N . LEU A 1 41 ? 13.976 0.790 15.480 1.00 1.00 41 LEU A N 3
ATOM 3891 C CA . LEU A 1 41 ? 13.525 0.978 14.096 1.00 1.00 41 LEU A CA 3
ATOM 3892 C C . LEU A 1 41 ? 12.407 2.017 14.060 1.00 1.00 41 LEU A C 3
ATOM 3893 O O . LEU A 1 41 ? 11.560 2.095 14.951 1.00 1.00 41 LEU A O 3
ATOM 3909 N N . THR A 1 42 ? 12.404 2.840 13.017 1.00 1.00 42 THR A N 3
ATOM 3910 C CA . THR A 1 42 ? 11.387 3.886 12.832 1.00 1.00 42 THR A CA 3
ATOM 3911 C C . THR A 1 42 ? 10.566 3.585 11.580 1.00 1.00 42 THR A C 3
ATOM 3912 O O . THR A 1 42 ? 10.927 2.756 10.745 1.00 1.00 42 THR A O 3
ATOM 3923 N N . LYS A 1 43 ? 9.432 4.265 11.459 1.00 1.00 43 LYS A N 3
ATOM 3924 C CA . LYS A 1 43 ? 8.532 4.072 10.317 1.00 1.00 43 LYS A CA 3
ATOM 3925 C C . LYS A 1 43 ? 9.155 4.599 9.025 1.00 1.00 43 LYS A C 3
ATOM 3926 O O . LYS A 1 43 ? 8.933 4.051 7.945 1.00 1.00 43 LYS A O 3
ATOM 3945 N N . GLU A 1 44 ? 9.921 5.682 9.122 1.00 1.00 44 GLU A N 3
ATOM 3946 C CA . GLU A 1 44 ? 10.561 6.313 7.965 1.00 1.00 44 GLU A CA 3
ATOM 3947 C C . GLU A 1 44 ? 11.529 5.349 7.271 1.00 1.00 44 GLU A C 3
ATOM 3948 O O . GLU A 1 44 ? 11.865 5.525 6.101 1.00 1.00 44 GLU A O 3
ATOM 3960 N N . GLN A 1 45 ? 11.972 4.318 7.983 1.00 1.00 45 GLN A N 3
ATOM 3961 C CA . GLN A 1 45 ? 12.909 3.318 7.430 1.00 1.00 45 GLN A CA 3
ATOM 3962 C C . GLN A 1 45 ? 12.153 2.253 6.637 1.00 1.00 45 GLN A C 3
ATOM 3963 O O . GLN A 1 45 ? 12.657 1.756 5.631 1.00 1.00 45 GLN A O 3
ATOM 3977 N N . ILE A 1 46 ? 10.952 1.899 7.081 1.00 1.00 46 ILE A N 3
ATOM 3978 C CA . ILE A 1 46 ? 10.157 0.866 6.417 1.00 1.00 46 ILE A CA 3
ATOM 3979 C C . ILE A 1 46 ? 9.672 1.364 5.052 1.00 1.00 46 ILE A C 3
ATOM 3980 O O . ILE A 1 46 ? 9.099 2.449 4.934 1.00 1.00 46 ILE A O 3
ATOM 3996 N N . SER A 1 47 ? 9.892 0.569 4.010 1.00 1.00 47 SER A N 3
ATOM 3997 C CA . SER A 1 47 ? 9.474 0.916 2.645 1.00 1.00 47 SER A CA 3
ATOM 3998 C C . SER A 1 47 ? 8.122 0.273 2.335 1.00 1.00 47 SER A C 3
ATOM 3999 O O . SER A 1 47 ? 8.017 -0.941 2.163 1.00 1.00 47 SER A O 3
ATOM 4007 N N . LEU A 1 48 ? 7.079 1.094 2.258 1.00 1.00 48 LEU A N 3
ATOM 4008 C CA . LEU A 1 48 ? 5.703 0.594 1.967 1.00 1.00 48 LEU A CA 3
ATOM 4009 C C . LEU A 1 48 ? 5.071 1.377 0.811 1.00 1.00 48 LEU A C 3
ATOM 4010 O O . LEU A 1 48 ? 4.854 2.586 0.903 1.00 1.00 48 LEU A O 3
ATOM 4026 N N . TRP A 1 49 ? 4.748 0.673 -0.268 1.00 1.00 49 TRP A N 3
ATOM 4027 C CA . TRP A 1 49 ? 4.117 1.279 -1.433 1.00 1.00 49 TRP A CA 3
ATOM 4028 C C . TRP A 1 49 ? 3.399 0.199 -2.250 1.00 1.00 49 TRP A C 3
ATOM 4029 O O . TRP A 1 49 ? 3.347 -0.969 -1.863 1.00 1.00 49 TRP A O 3
ATOM 4050 N N . ILE A 1 50 ? 2.835 0.595 -3.386 1.00 1.00 50 ILE A N 3
ATOM 4051 C CA . ILE A 1 50 ? 2.098 -0.336 -4.275 1.00 1.00 50 ILE A CA 3
ATOM 4052 C C . ILE A 1 50 ? 2.353 0.031 -5.737 1.00 1.00 50 ILE A C 3
ATOM 4053 O O . ILE A 1 50 ? 2.783 1.137 -6.071 1.00 1.00 50 ILE A O 3
ATOM 4069 N N . ASP A 1 51 ? 2.065 -0.920 -6.621 1.00 1.00 51 ASP A N 3
ATOM 4070 C CA . ASP A 1 51 ? 2.242 -0.740 -8.077 1.00 1.00 51 ASP A CA 3
ATOM 4071 C C . ASP A 1 51 ? 0.884 -0.747 -8.802 1.00 1.00 51 ASP A C 3
ATOM 4072 O O . ASP A 1 51 ? 0.277 -1.802 -8.982 1.00 1.00 51 ASP A O 3
ATOM 4081 N N . ALA A 1 52 ? 0.424 0.423 -9.237 1.00 1.00 52 ALA A N 3
ATOM 4082 C CA . ALA A 1 52 ? -0.857 0.534 -9.952 1.00 1.00 52 ALA A CA 3
ATOM 4083 C C . ALA A 1 52 ? -0.650 0.299 -11.445 1.00 1.00 52 ALA A C 3
ATOM 4084 O O . ALA A 1 52 ? -1.602 0.334 -12.227 1.00 1.00 52 ALA A O 3
ATOM 4091 N N . THR A 1 53 ? 0.588 0.038 -11.849 1.00 1.00 53 THR A N 3
ATOM 4092 C CA . THR A 1 53 ? 0.903 -0.227 -13.257 1.00 1.00 53 THR A CA 3
ATOM 4093 C C . THR A 1 53 ? 0.325 -1.577 -13.640 1.00 1.00 53 THR A C 3
ATOM 4094 O O . THR A 1 53 ? -0.010 -2.399 -12.787 1.00 1.00 53 THR A O 3
ATOM 4105 N N . GLY A 1 54 ? 0.214 -1.817 -14.943 1.00 1.00 54 GLY A N 3
ATOM 4106 C CA . GLY A 1 54 ? -0.350 -3.074 -15.455 1.00 1.00 54 GLY A CA 3
ATOM 4107 C C . GLY A 1 54 ? -1.851 -3.187 -15.120 1.00 1.00 54 GLY A C 3
ATOM 4108 O O . GLY A 1 54 ? -2.658 -3.580 -15.965 1.00 1.00 54 GLY A O 3
ATOM 4112 N N . LYS A 1 55 ? -2.212 -2.843 -13.890 1.00 1.00 55 LYS A N 3
ATOM 4113 C CA . LYS A 1 55 ? -3.605 -2.919 -13.430 1.00 1.00 55 LYS A CA 3
ATOM 4114 C C . LYS A 1 55 ? -4.504 -2.068 -14.333 1.00 1.00 55 LYS A C 3
ATOM 4115 O O . LYS A 1 55 ? -4.053 -1.133 -14.991 1.00 1.00 55 LYS A O 3
ATOM 4134 N N . ALA A 1 56 ? -5.787 -2.414 -14.360 1.00 1.00 56 ALA A N 3
ATOM 4135 C CA . ALA A 1 56 ? -6.799 -1.716 -15.172 1.00 1.00 56 ALA A CA 3
ATOM 4136 C C . ALA A 1 56 ? -7.911 -1.186 -14.272 1.00 1.00 56 ALA A C 3
ATOM 4137 O O . ALA A 1 56 ? -7.935 -1.407 -13.063 1.00 1.00 56 ALA A O 3
ATOM 4144 N N . VAL A 1 57 ? -8.842 -0.457 -14.881 1.00 1.00 57 VAL A N 3
ATOM 4145 C CA . VAL A 1 57 ? -9.971 0.128 -14.172 1.00 1.00 57 VAL A CA 3
ATOM 4146 C C . VAL A 1 57 ? -10.828 -0.976 -13.546 1.00 1.00 57 VAL A C 3
ATOM 4147 O O . VAL A 1 57 ? -11.031 -2.047 -14.120 1.00 1.00 57 VAL A O 3
ATOM 4160 N N . GLY A 1 58 ? -11.344 -0.708 -12.351 1.00 1.00 58 GLY A N 3
ATOM 4161 C CA . GLY A 1 58 ? -12.196 -1.653 -11.609 1.00 1.00 58 GLY A CA 3
ATOM 4162 C C . GLY A 1 58 ? -11.570 -1.979 -10.274 1.00 1.00 58 GLY A C 3
ATOM 4163 O O . GLY A 1 58 ? -10.500 -1.478 -9.932 1.00 1.00 58 GLY A O 3
ATOM 4167 N N . GLU A 1 59 ? -12.248 -2.828 -9.509 1.00 1.00 59 GLU A N 3
ATOM 4168 C CA . GLU A 1 59 ? -11.771 -3.233 -8.173 1.00 1.00 59 GLU A CA 3
ATOM 4169 C C . GLU A 1 59 ? -11.043 -4.592 -8.211 1.00 1.00 59 GLU A C 3
ATOM 4170 O O . GLU A 1 59 ? -11.558 -5.589 -8.719 1.00 1.00 59 GLU A O 3
ATOM 4182 N N . HIS A 1 60 ? -9.839 -4.603 -7.648 1.00 1.00 60 HIS A N 3
ATOM 4183 C CA . HIS A 1 60 ? -9.016 -5.813 -7.592 1.00 1.00 60 HIS A CA 3
ATOM 4184 C C . HIS A 1 60 ? -8.217 -5.847 -6.298 1.00 1.00 60 HIS A C 3
ATOM 4185 O O . HIS A 1 60 ? -7.873 -4.819 -5.714 1.00 1.00 60 HIS A O 3
ATOM 4200 N N . THR A 1 61 ? -7.905 -7.056 -5.844 1.00 1.00 61 THR A N 3
ATOM 4201 C CA . THR A 1 61 ? -7.124 -7.280 -4.612 1.00 1.00 61 THR A CA 3
ATOM 4202 C C . THR A 1 61 ? -5.751 -7.856 -4.967 1.00 1.00 61 THR A C 3
ATOM 4203 O O . THR A 1 61 ? -5.655 -8.796 -5.757 1.00 1.00 61 THR A O 3
ATOM 4214 N N . VAL A 1 62 ? -4.687 -7.300 -4.395 1.00 1.00 62 VAL A N 3
ATOM 4215 C CA . VAL A 1 62 ? -3.307 -7.754 -4.688 1.00 1.00 62 VAL A CA 3
ATOM 4216 C C . VAL A 1 62 ? -2.428 -7.696 -3.446 1.00 1.00 62 VAL A C 3
ATOM 4217 O O . VAL A 1 62 ? -2.842 -7.282 -2.363 1.00 1.00 62 VAL A O 3
ATOM 4230 N N . LYS A 1 63 ? -1.181 -8.127 -3.614 1.00 1.00 63 LYS A N 3
ATOM 4231 C CA . LYS A 1 63 ? -0.200 -8.147 -2.523 1.00 1.00 63 LYS A CA 3
ATOM 4232 C C . LYS A 1 63 ? 0.587 -6.832 -2.476 1.00 1.00 63 LYS A C 3
ATOM 4233 O O . LYS A 1 63 ? 0.834 -6.158 -3.477 1.00 1.00 63 LYS A O 3
ATOM 4252 N N . ILE A 1 64 ? 0.987 -6.455 -1.265 1.00 1.00 64 ILE A N 3
ATOM 4253 C CA . ILE A 1 64 ? 1.760 -5.211 -1.033 1.00 1.00 64 ILE A CA 3
ATOM 4254 C C . ILE A 1 64 ? 3.223 -5.578 -0.784 1.00 1.00 64 ILE A C 3
ATOM 4255 O O . ILE A 1 64 ? 3.527 -6.392 0.087 1.00 1.00 64 ILE A O 3
ATOM 4271 N N . TYR A 1 65 ? 4.149 -4.984 -1.532 1.00 1.00 65 TYR A N 3
ATOM 4272 C CA . TYR A 1 65 ? 5.577 -5.255 -1.364 1.00 1.00 65 TYR A CA 3
ATOM 4273 C C . TYR A 1 65 ? 6.021 -4.831 0.036 1.00 1.00 65 TYR A C 3
ATOM 4274 O O . TYR A 1 65 ? 5.420 -3.956 0.662 1.00 1.00 65 TYR A O 3
ATOM 4292 N N . TRP A 1 66 ? 7.087 -5.456 0.524 1.00 1.00 66 TRP A N 3
ATOM 4293 C CA . TRP A 1 66 ? 7.622 -5.141 1.858 1.00 1.00 66 TRP A CA 3
ATOM 4294 C C . TRP A 1 66 ? 9.144 -5.358 1.891 1.00 1.00 66 TRP A C 3
ATOM 4295 O O . TRP A 1 66 ? 9.652 -6.353 1.376 1.00 1.00 66 TRP A O 3
ATOM 4316 N N . GLN A 1 67 ? 9.858 -4.434 2.525 1.00 1.00 67 GLN A N 3
ATOM 4317 C CA . GLN A 1 67 ? 11.340 -4.526 2.631 1.00 1.00 67 GLN A CA 3
ATOM 4318 C C . GLN A 1 67 ? 11.797 -4.056 4.013 1.00 1.00 67 GLN A C 3
ATOM 4319 O O . GLN A 1 67 ? 11.481 -2.956 4.468 1.00 1.00 67 GLN A O 3
ATOM 4333 N N . LEU A 1 68 ? 12.554 -4.915 4.688 1.00 1.00 68 LEU A N 3
ATOM 4334 C CA . LEU A 1 68 ? 13.053 -4.628 6.054 1.00 1.00 68 LEU A CA 3
ATOM 4335 C C . LEU A 1 68 ? 14.613 -4.577 6.065 1.00 1.00 68 LEU A C 3
ATOM 4336 O O . LEU A 1 68 ? 15.250 -5.575 5.726 1.00 1.00 68 LEU A O 3
ATOM 4352 N N . PRO A 1 69 ? 15.220 -3.482 6.431 1.00 1.00 69 PRO A N 3
ATOM 4353 C CA . PRO A 1 69 ? 16.734 -3.405 6.433 1.00 1.00 69 PRO A CA 3
ATOM 4354 C C . PRO A 1 69 ? 17.367 -4.067 7.661 1.00 1.00 69 PRO A C 3
ATOM 4355 O O . PRO A 1 69 ? 18.283 -3.523 8.278 1.00 1.00 69 PRO A O 3
ATOM 4366 N N . ALA A 1 70 ? 16.892 -5.263 7.998 1.00 1.00 70 ALA A N 3
ATOM 4367 C CA . ALA A 1 70 ? 17.415 -6.011 9.155 1.00 1.00 70 ALA A CA 3
ATOM 4368 C C . ALA A 1 70 ? 17.045 -7.504 9.074 1.00 1.00 70 ALA A C 3
ATOM 4369 O O . ALA A 1 70 ? 17.000 -8.100 7.997 1.00 1.00 70 ALA A O 3
ATOM 4376 N N . GLY A 1 71 ? 16.780 -8.105 10.229 1.00 1.00 71 GLY A N 3
ATOM 4377 C CA . GLY A 1 71 ? 16.415 -9.544 10.333 1.00 1.00 71 GLY A CA 3
ATOM 4378 C C . GLY A 1 71 ? 14.972 -9.704 10.782 1.00 1.00 71 GLY A C 3
ATOM 4379 O O . GLY A 1 71 ? 14.672 -10.428 11.731 1.00 1.00 71 GLY A O 3
ATOM 4383 N N . ILE A 1 72 ? 14.074 -9.006 10.095 1.00 1.00 72 ILE A N 3
ATOM 4384 C CA . ILE A 1 72 ? 12.630 -9.037 10.407 1.00 1.00 72 ILE A CA 3
ATOM 4385 C C . ILE A 1 72 ? 11.876 -9.902 9.390 1.00 1.00 72 ILE A C 3
ATOM 4386 O O . ILE A 1 72 ? 12.136 -9.873 8.186 1.00 1.00 72 ILE A O 3
ATOM 4402 N N . GLU A 1 73 ? 10.915 -10.667 9.898 1.00 1.00 73 GLU A N 3
ATOM 4403 C CA . GLU A 1 73 ? 10.075 -11.550 9.059 1.00 1.00 73 GLU A CA 3
ATOM 4404 C C . GLU A 1 73 ? 8.675 -10.949 8.914 1.00 1.00 73 GLU A C 3
ATOM 4405 O O . GLU A 1 73 ? 8.232 -10.114 9.705 1.00 1.00 73 GLU A O 3
ATOM 4417 N N . MET A 1 74 ? 7.961 -11.383 7.882 1.00 1.00 74 MET A N 3
ATOM 4418 C CA . MET A 1 74 ? 6.583 -10.895 7.610 1.00 1.00 74 MET A CA 3
ATOM 4419 C C . MET A 1 74 ? 5.562 -11.940 8.065 1.00 1.00 74 MET A C 3
ATOM 4420 O O . MET A 1 74 ? 5.460 -13.029 7.501 1.00 1.00 74 MET A O 3
ATOM 4434 N N . VAL A 1 75 ? 4.784 -11.605 9.089 1.00 1.00 75 VAL A N 3
ATOM 4435 C CA . VAL A 1 75 ? 3.774 -12.539 9.608 1.00 1.00 75 VAL A CA 3
ATOM 4436 C C . VAL A 1 75 ? 2.779 -12.874 8.517 1.00 1.00 75 VAL A C 3
ATOM 4437 O O . VAL A 1 75 ? 2.879 -13.926 7.888 1.00 1.00 75 VAL A O 3
ATOM 4450 N N . SER A 1 76 ? 1.804 -11.998 8.286 1.00 1.00 76 SER A N 3
ATOM 4451 C CA . SER A 1 76 ? 0.771 -12.226 7.286 1.00 1.00 76 SER A CA 3
ATOM 4452 C C . SER A 1 76 ? -0.084 -10.982 7.152 1.00 1.00 76 SER A C 3
ATOM 4453 O O . SER A 1 76 ? -0.149 -10.165 8.070 1.00 1.00 76 SER A O 3
ATOM 4461 N N . ILE A 1 77 ? -0.764 -10.850 6.018 1.00 1.00 77 ILE A N 3
ATOM 4462 C CA . ILE A 1 77 ? -1.703 -9.729 5.814 1.00 1.00 77 ILE A CA 3
ATOM 4463 C C . ILE A 1 77 ? -0.954 -8.372 5.884 1.00 1.00 77 ILE A C 3
ATOM 4464 O O . ILE A 1 77 ? 0.193 -8.367 6.332 1.00 1.00 77 ILE A O 3
ATOM 4480 N N . PRO A 1 78 ? -1.552 -7.264 5.544 1.00 1.00 78 PRO A N 3
ATOM 4481 C CA . PRO A 1 78 ? -2.944 -7.116 4.986 1.00 1.00 78 PRO A CA 3
ATOM 4482 C C . PRO A 1 78 ? -2.941 -6.962 3.470 1.00 1.00 78 PRO A C 3
ATOM 4483 O O . PRO A 1 78 ? -1.959 -6.547 2.856 1.00 1.00 78 PRO A O 3
ATOM 4494 N N . ASP A 1 79 ? -4.084 -7.278 2.869 1.00 1.00 79 ASP A N 3
ATOM 4495 C CA . ASP A 1 79 ? -4.287 -7.172 1.423 1.00 1.00 79 ASP A CA 3
ATOM 4496 C C . ASP A 1 79 ? -4.934 -5.826 1.133 1.00 1.00 79 ASP A C 3
ATOM 4497 O O . ASP A 1 79 ? -5.591 -5.204 1.970 1.00 1.00 79 ASP A O 3
ATOM 4506 N N . VAL A 1 80 ? -4.746 -5.339 -0.090 1.00 1.00 80 VAL A N 3
ATOM 4507 C CA . VAL A 1 80 ? -5.305 -4.039 -0.511 1.00 1.00 80 VAL A CA 3
ATOM 4508 C C . VAL A 1 80 ? -6.432 -4.240 -1.522 1.00 1.00 80 VAL A C 3
ATOM 4509 O O . VAL A 1 80 ? -6.270 -4.913 -2.540 1.00 1.00 80 VAL A O 3
ATOM 4522 N N . THR A 1 81 ? -7.577 -3.623 -1.251 1.00 1.00 81 THR A N 3
ATOM 4523 C CA . THR A 1 81 ? -8.747 -3.707 -2.161 1.00 1.00 81 THR A CA 3
ATOM 4524 C C . THR A 1 81 ? -9.432 -2.343 -2.250 1.00 1.00 81 THR A C 3
ATOM 4525 O O . THR A 1 81 ? -9.895 -1.801 -1.246 1.00 1.00 81 THR A O 3
ATOM 4536 N N . TYR A 1 82 ? -9.499 -1.784 -3.455 1.00 1.00 82 TYR A N 3
ATOM 4537 C CA . TYR A 1 82 ? -10.130 -0.473 -3.664 1.00 1.00 82 TYR A CA 3
ATOM 4538 C C . TYR A 1 82 ? -10.808 -0.428 -5.018 1.00 1.00 82 TYR A C 3
ATOM 4539 O O . TYR A 1 82 ? -10.897 -1.415 -5.750 1.00 1.00 82 TYR A O 3
ATOM 4557 N N . THR A 1 83 ? -11.313 0.743 -5.383 1.00 1.00 83 THR A N 3
ATOM 4558 C CA . THR A 1 83 ? -12.017 0.935 -6.679 1.00 1.00 83 THR A CA 3
ATOM 4559 C C . THR A 1 83 ? -11.339 2.030 -7.508 1.00 1.00 83 THR A C 3
ATOM 4560 O O . THR A 1 83 ? -11.184 3.171 -7.072 1.00 1.00 83 THR A O 3
ATOM 4571 N N . LEU A 1 84 ? -10.949 1.679 -8.728 1.00 1.00 84 LEU A N 3
ATOM 4572 C CA . LEU A 1 84 ? -10.282 2.626 -9.649 1.00 1.00 84 LEU A CA 3
ATOM 4573 C C . LEU A 1 84 ? -11.274 3.094 -10.709 1.00 1.00 84 LEU A C 3
ATOM 4574 O O . LEU A 1 84 ? -12.002 2.291 -11.296 1.00 1.00 84 LEU A O 3
ATOM 4590 N N . LYS A 1 85 ? -11.312 4.396 -10.970 1.00 1.00 85 LYS A N 3
ATOM 4591 C CA . LYS A 1 85 ? -12.223 4.992 -11.963 1.00 1.00 85 LYS A CA 3
ATOM 4592 C C . LYS A 1 85 ? -11.463 5.958 -12.866 1.00 1.00 85 LYS A C 3
ATOM 4593 O O . LYS A 1 85 ? -10.351 6.403 -12.579 1.00 1.00 85 LYS A O 3
ATOM 4612 N N . ALA A 1 86 ? -12.083 6.282 -13.996 1.00 1.00 86 ALA A N 3
ATOM 4613 C CA . ALA A 1 86 ? -11.499 7.186 -14.990 1.00 1.00 86 ALA A CA 3
ATOM 4614 C C . ALA A 1 86 ? -11.545 8.629 -14.512 1.00 1.00 86 ALA A C 3
ATOM 4615 O O . ALA A 1 86 ? -12.432 9.026 -13.755 1.00 1.00 86 ALA A O 3
ATOM 4622 N N . LYS A 1 87 ? -10.581 9.425 -14.963 1.00 1.00 87 LYS A N 3
ATOM 4623 C CA . LYS A 1 87 ? -10.502 10.833 -14.591 1.00 1.00 87 LYS A CA 3
ATOM 4624 C C . LYS A 1 87 ? -11.794 11.559 -14.995 1.00 1.00 87 LYS A C 3
ATOM 4625 O O . LYS A 1 87 ? -12.201 11.543 -16.157 1.00 1.00 87 LYS A O 3
ATOM 4644 N N . GLU A 1 88 ? -12.434 12.200 -14.023 1.00 1.00 88 GLU A N 3
ATOM 4645 C CA . GLU A 1 88 ? -13.678 12.937 -14.277 1.00 1.00 88 GLU A CA 3
ATOM 4646 C C . GLU A 1 88 ? -14.002 13.825 -13.077 1.00 1.00 88 GLU A C 3
ATOM 4647 O O . GLU A 1 88 ? -14.885 13.521 -12.276 1.00 1.00 88 GLU A O 3
ATOM 4659 N N . ASP A 1 89 ? -13.286 14.940 -12.971 1.00 1.00 89 ASP A N 3
ATOM 4660 C CA . ASP A 1 89 ? -13.470 15.891 -11.862 1.00 1.00 89 ASP A CA 3
ATOM 4661 C C . ASP A 1 89 ? -14.476 17.018 -12.234 1.00 1.00 89 ASP A C 3
ATOM 4662 O O . ASP A 1 89 ? -14.379 17.559 -13.335 1.00 1.00 89 ASP A O 3
ATOM 4671 N N . PRO A 1 90 ? -15.370 17.389 -11.357 1.00 1.00 90 PRO A N 3
ATOM 4672 C CA . PRO A 1 90 ? -16.358 18.489 -11.656 1.00 1.00 90 PRO A CA 3
ATOM 4673 C C . PRO A 1 90 ? -15.758 19.861 -11.381 1.00 1.00 90 PRO A C 3
ATOM 4674 O O . PRO A 1 90 ? -16.234 20.877 -11.886 1.00 1.00 90 PRO A O 3
ATOM 4685 N N . LEU A 1 91 ? -14.716 19.886 -10.555 1.00 1.00 91 LEU A N 3
ATOM 4686 C CA . LEU A 1 91 ? -14.043 21.135 -10.175 1.00 1.00 91 LEU A CA 3
ATOM 4687 C C . LEU A 1 91 ? -13.415 21.819 -11.390 1.00 1.00 91 LEU A C 3
ATOM 4688 O O . LEU A 1 91 ? -13.459 23.044 -11.503 1.00 1.00 91 LEU A O 3
ATOM 4704 N N . GLU A 1 92 ? -12.834 21.027 -12.285 1.00 1.00 92 GLU A N 3
ATOM 4705 C CA . GLU A 1 92 ? -12.190 21.571 -13.497 1.00 1.00 92 GLU A CA 3
ATOM 4706 C C . GLU A 1 92 ? -12.167 20.513 -14.603 1.00 1.00 92 GLU A C 3
ATOM 4707 O O . GLU A 1 92 ? -12.108 19.311 -14.347 1.00 1.00 92 GLU A O 3
ATOM 4719 N N . HIS A 1 93 ? -12.223 20.959 -15.853 1.00 1.00 93 HIS A N 3
ATOM 4720 C CA . HIS A 1 93 ? -12.213 20.055 -17.015 1.00 1.00 93 HIS A CA 3
ATOM 4721 C C . HIS A 1 93 ? -11.669 20.775 -18.256 1.00 1.00 93 HIS A C 3
ATOM 4722 O O . HIS A 1 93 ? -11.580 22.002 -18.296 1.00 1.00 93 HIS A O 3
ATOM 4737 N N . HIS A 1 94 ? -11.318 19.992 -19.272 1.00 1.00 94 HIS A N 3
ATOM 4738 C CA . HIS A 1 94 ? -10.780 20.523 -20.541 1.00 1.00 94 HIS A CA 3
ATOM 4739 C C . HIS A 1 94 ? -11.255 19.663 -21.724 1.00 1.00 94 HIS A C 3
ATOM 4740 O O . HIS A 1 94 ? -10.798 18.539 -21.921 1.00 1.00 94 HIS A O 3
ATOM 4755 N N . HIS A 1 95 ? -12.168 20.203 -22.523 1.00 1.00 95 HIS A N 3
ATOM 4756 C CA . HIS A 1 95 ? -12.712 19.505 -23.695 1.00 1.00 95 HIS A CA 3
ATOM 4757 C C . HIS A 1 95 ? -13.308 18.141 -23.311 1.00 1.00 95 HIS A C 3
ATOM 4758 O O . HIS A 1 95 ? -12.757 17.087 -23.626 1.00 1.00 95 HIS A O 3
ATOM 4773 N N . HIS A 1 96 ? -14.452 18.170 -22.633 1.00 1.00 96 HIS A N 3
ATOM 4774 C CA . HIS A 1 96 ? -15.137 16.932 -22.211 1.00 1.00 96 HIS A CA 3
ATOM 4775 C C . HIS A 1 96 ? -16.645 17.167 -22.076 1.00 1.00 96 HIS A C 3
ATOM 4776 O O . HIS A 1 96 ? -17.103 18.255 -21.724 1.00 1.00 96 HIS A O 3
ATOM 4791 N N . HIS A 1 97 ? -17.419 16.126 -22.361 1.00 1.00 97 HIS A N 3
ATOM 4792 C CA . HIS A 1 97 ? -18.884 16.188 -22.282 1.00 1.00 97 HIS A CA 3
ATOM 4793 C C . HIS A 1 97 ? -19.424 17.339 -23.139 1.00 1.00 97 HIS A C 3
ATOM 4794 O O . HIS A 1 97 ? -20.559 17.783 -22.972 1.00 1.00 97 HIS A O 3
ATOM 4809 N N . HIS A 1 98 ? -18.591 17.822 -24.056 1.00 1.00 98 HIS A N 3
ATOM 4810 C CA . HIS A 1 98 ? -18.956 18.927 -24.958 1.00 1.00 98 HIS A CA 3
ATOM 4811 C C . HIS A 1 98 ? -18.121 18.835 -26.240 1.00 1.00 98 HIS A C 3
ATOM 4812 O O . HIS A 1 98 ? -16.997 19.310 -26.229 1.00 1.00 98 HIS A O 3
ATOM 4828 N N . MET A 1 1 ? -8.956 13.370 16.516 1.00 1.00 1 MET A N 4
ATOM 4829 C CA . MET A 1 1 ? -9.990 13.281 15.444 1.00 1.00 1 MET A CA 4
ATOM 4830 C C . MET A 1 1 ? -9.582 14.180 14.280 1.00 1.00 1 MET A C 4
ATOM 4831 O O . MET A 1 1 ? -10.430 14.715 13.566 1.00 1.00 1 MET A O 4
ATOM 4847 N N . LYS A 1 2 ? -8.278 14.346 14.087 1.00 1.00 2 LYS A N 4
ATOM 4848 C CA . LYS A 1 2 ? -7.759 15.184 13.004 1.00 1.00 2 LYS A CA 4
ATOM 4849 C C . LYS A 1 2 ? -8.146 14.592 11.645 1.00 1.00 2 LYS A C 4
ATOM 4850 O O . LYS A 1 2 ? -8.532 15.325 10.735 1.00 1.00 2 LYS A O 4
ATOM 4869 N N . THR A 1 3 ? -8.038 13.274 11.515 1.00 1.00 3 THR A N 4
ATOM 4870 C CA . THR A 1 3 ? -8.372 12.574 10.267 1.00 1.00 3 THR A CA 4
ATOM 4871 C C . THR A 1 3 ? -7.680 13.217 9.054 1.00 1.00 3 THR A C 4
ATOM 4872 O O . THR A 1 3 ? -8.067 12.994 7.907 1.00 1.00 3 THR A O 4
ATOM 4883 N N . LEU A 1 4 ? -6.660 14.025 9.321 1.00 1.00 4 LEU A N 4
ATOM 4884 C CA . LEU A 1 4 ? -5.906 14.710 8.260 1.00 1.00 4 LEU A CA 4
ATOM 4885 C C . LEU A 1 4 ? -5.116 13.705 7.418 1.00 1.00 4 LEU A C 4
ATOM 4886 O O . LEU A 1 4 ? -4.805 12.593 7.847 1.00 1.00 4 LEU A O 4
ATOM 4902 N N . TYR A 1 5 ? -4.793 14.123 6.199 1.00 1.00 5 TYR A N 4
ATOM 4903 C CA . TYR A 1 5 ? -4.022 13.300 5.272 1.00 1.00 5 TYR A CA 4
ATOM 4904 C C . TYR A 1 5 ? -2.656 12.977 5.877 1.00 1.00 5 TYR A C 4
ATOM 4905 O O . TYR A 1 5 ? -1.688 13.719 5.704 1.00 1.00 5 TYR A O 4
ATOM 4923 N N . ASP A 1 6 ? -2.568 11.852 6.579 1.00 1.00 6 ASP A N 4
ATOM 4924 C CA . ASP A 1 6 ? -1.313 11.434 7.213 1.00 1.00 6 ASP A CA 4
ATOM 4925 C C . ASP A 1 6 ? -0.372 10.837 6.181 1.00 1.00 6 ASP A C 4
ATOM 4926 O O . ASP A 1 6 ? 0.760 10.478 6.502 1.00 1.00 6 ASP A O 4
ATOM 4935 N N . LEU A 1 7 ? -0.840 10.728 4.941 1.00 1.00 7 LEU A N 4
ATOM 4936 C CA . LEU A 1 7 ? -0.027 10.174 3.857 1.00 1.00 7 LEU A CA 4
ATOM 4937 C C . LEU A 1 7 ? 0.486 8.764 4.227 1.00 1.00 7 LEU A C 4
ATOM 4938 O O . LEU A 1 7 ? 1.690 8.517 4.175 1.00 1.00 7 LEU A O 4
ATOM 4954 N N . PRO A 1 8 ? -0.378 7.854 4.583 1.00 1.00 8 PRO A N 4
ATOM 4955 C CA . PRO A 1 8 ? 0.031 6.461 4.955 1.00 1.00 8 PRO A CA 4
ATOM 4956 C C . PRO A 1 8 ? 0.589 5.702 3.752 1.00 1.00 8 PRO A C 4
ATOM 4957 O O . PRO A 1 8 ? 1.798 5.648 3.529 1.00 1.00 8 PRO A O 4
ATOM 4968 N N . ILE A 1 9 ? -0.305 5.099 2.977 1.00 1.00 9 ILE A N 4
ATOM 4969 C CA . ILE A 1 9 ? 0.085 4.326 1.798 1.00 1.00 9 ILE A CA 4
ATOM 4970 C C . ILE A 1 9 ? 0.318 5.262 0.611 1.00 1.00 9 ILE A C 4
ATOM 4971 O O . ILE A 1 9 ? -0.465 6.169 0.327 1.00 1.00 9 ILE A O 4
ATOM 4987 N N . VAL A 1 10 ? 1.403 5.007 -0.110 1.00 1.00 10 VAL A N 4
ATOM 4988 C CA . VAL A 1 10 ? 1.752 5.811 -1.304 1.00 1.00 10 VAL A CA 4
ATOM 4989 C C . VAL A 1 10 ? 1.410 5.033 -2.565 1.00 1.00 10 VAL A C 4
ATOM 4990 O O . VAL A 1 10 ? 1.662 3.834 -2.682 1.00 1.00 10 VAL A O 4
ATOM 5003 N N . LEU A 1 11 ? 0.835 5.728 -3.541 1.00 1.00 11 LEU A N 4
ATOM 5004 C CA . LEU A 1 11 ? 0.463 5.094 -4.816 1.00 1.00 11 LEU A CA 4
ATOM 5005 C C . LEU A 1 11 ? 1.527 5.393 -5.870 1.00 1.00 11 LEU A C 4
ATOM 5006 O O . LEU A 1 11 ? 1.760 6.539 -6.255 1.00 1.00 11 LEU A O 4
ATOM 5022 N N . ARG A 1 12 ? 2.170 4.337 -6.357 1.00 1.00 12 ARG A N 4
ATOM 5023 C CA . ARG A 1 12 ? 3.198 4.457 -7.405 1.00 1.00 12 ARG A CA 4
ATOM 5024 C C . ARG A 1 12 ? 2.644 3.984 -8.751 1.00 1.00 12 ARG A C 4
ATOM 5025 O O . ARG A 1 12 ? 1.721 3.173 -8.827 1.00 1.00 12 ARG A O 4
ATOM 5046 N N . ASN A 1 13 ? 3.223 4.505 -9.827 1.00 1.00 13 ASN A N 4
ATOM 5047 C CA . ASN A 1 13 ? 2.813 4.134 -11.175 1.00 1.00 13 ASN A CA 4
ATOM 5048 C C . ASN A 1 13 ? 1.332 4.426 -11.378 1.00 1.00 13 ASN A C 4
ATOM 5049 O O . ASN A 1 13 ? 0.582 3.609 -11.911 1.00 1.00 13 ASN A O 4
ATOM 5060 N N . LEU A 1 14 ? 0.913 5.614 -10.956 1.00 1.00 14 LEU A N 4
ATOM 5061 C CA . LEU A 1 14 ? -0.514 6.023 -11.117 1.00 1.00 14 LEU A CA 4
ATOM 5062 C C . LEU A 1 14 ? -0.742 6.864 -12.410 1.00 1.00 14 LEU A C 4
ATOM 5063 O O . LEU A 1 14 ? -0.555 8.079 -12.349 1.00 1.00 14 LEU A O 4
ATOM 5079 N N . PRO A 1 15 ? -1.163 6.286 -13.502 1.00 1.00 15 PRO A N 4
ATOM 5080 C CA . PRO A 1 15 ? -1.426 7.098 -14.740 1.00 1.00 15 PRO A CA 4
ATOM 5081 C C . PRO A 1 15 ? -2.458 8.216 -14.460 1.00 1.00 15 PRO A C 4
ATOM 5082 O O . PRO A 1 15 ? -3.566 7.962 -13.986 1.00 1.00 15 PRO A O 4
ATOM 5093 N N . GLU A 1 16 ? -2.108 9.460 -14.774 1.00 1.00 16 GLU A N 4
ATOM 5094 C CA . GLU A 1 16 ? -2.999 10.607 -14.562 1.00 1.00 16 GLU A CA 4
ATOM 5095 C C . GLU A 1 16 ? -4.418 10.321 -15.074 1.00 1.00 16 GLU A C 4
ATOM 5096 O O . GLU A 1 16 ? -5.406 10.535 -14.373 1.00 1.00 16 GLU A O 4
ATOM 5108 N N . ASP A 1 17 ? -4.514 9.834 -16.308 1.00 1.00 17 ASP A N 4
ATOM 5109 C CA . ASP A 1 17 ? -5.816 9.529 -16.938 1.00 1.00 17 ASP A CA 4
ATOM 5110 C C . ASP A 1 17 ? -6.762 8.800 -15.978 1.00 1.00 17 ASP A C 4
ATOM 5111 O O . ASP A 1 17 ? -7.980 8.807 -16.149 1.00 1.00 17 ASP A O 4
ATOM 5120 N N . LEU A 1 18 ? -6.194 8.180 -14.949 1.00 1.00 18 LEU A N 4
ATOM 5121 C CA . LEU A 1 18 ? -6.958 7.447 -13.937 1.00 1.00 18 LEU A CA 4
ATOM 5122 C C . LEU A 1 18 ? -6.814 8.151 -12.594 1.00 1.00 18 LEU A C 4
ATOM 5123 O O . LEU A 1 18 ? -5.777 8.729 -12.270 1.00 1.00 18 LEU A O 4
ATOM 5139 N N . VAL A 1 19 ? -7.870 8.100 -11.789 1.00 1.00 19 VAL A N 4
ATOM 5140 C CA . VAL A 1 19 ? -7.871 8.745 -10.459 1.00 1.00 19 VAL A CA 4
ATOM 5141 C C . VAL A 1 19 ? -8.614 7.890 -9.444 1.00 1.00 19 VAL A C 4
ATOM 5142 O O . VAL A 1 19 ? -9.517 7.118 -9.764 1.00 1.00 19 VAL A O 4
ATOM 5155 N N . LEU A 1 20 ? -8.212 8.042 -8.185 1.00 1.00 20 LEU A N 4
ATOM 5156 C CA . LEU A 1 20 ? -8.807 7.300 -7.067 1.00 1.00 20 LEU A CA 4
ATOM 5157 C C . LEU A 1 20 ? -9.993 8.087 -6.495 1.00 1.00 20 LEU A C 4
ATOM 5158 O O . LEU A 1 20 ? -9.850 9.243 -6.098 1.00 1.00 20 LEU A O 4
ATOM 5174 N N . GLU A 1 21 ? -11.162 7.459 -6.432 1.00 1.00 21 GLU A N 4
ATOM 5175 C CA . GLU A 1 21 ? -12.364 8.090 -5.899 1.00 1.00 21 GLU A CA 4
ATOM 5176 C C . GLU A 1 21 ? -12.189 8.428 -4.422 1.00 1.00 21 GLU A C 4
ATOM 5177 O O . GLU A 1 21 ? -12.776 9.391 -3.926 1.00 1.00 21 GLU A O 4
ATOM 5189 N N . LYS A 1 22 ? -11.401 7.633 -3.702 1.00 1.00 22 LYS A N 4
ATOM 5190 C CA . LYS A 1 22 ? -11.184 7.865 -2.262 1.00 1.00 22 LYS A CA 4
ATOM 5191 C C . LYS A 1 22 ? -9.819 7.295 -1.787 1.00 1.00 22 LYS A C 4
ATOM 5192 O O . LYS A 1 22 ? -9.543 6.129 -2.073 1.00 1.00 22 LYS A O 4
ATOM 5211 N N . PRO A 1 23 ? -8.996 8.038 -1.099 1.00 1.00 23 PRO A N 4
ATOM 5212 C CA . PRO A 1 23 ? -7.663 7.523 -0.616 1.00 1.00 23 PRO A CA 4
ATOM 5213 C C . PRO A 1 23 ? -7.778 6.194 0.143 1.00 1.00 23 PRO A C 4
ATOM 5214 O O . PRO A 1 23 ? -8.833 5.819 0.655 1.00 1.00 23 PRO A O 4
ATOM 5225 N N . LEU A 1 24 ? -6.657 5.483 0.215 1.00 1.00 24 LEU A N 4
ATOM 5226 C CA . LEU A 1 24 ? -6.616 4.176 0.892 1.00 1.00 24 LEU A CA 4
ATOM 5227 C C . LEU A 1 24 ? -6.682 4.309 2.439 1.00 1.00 24 LEU A C 4
ATOM 5228 O O . LEU A 1 24 ? -6.041 5.202 2.992 1.00 1.00 24 LEU A O 4
ATOM 5244 N N . PRO A 1 25 ? -7.409 3.469 3.123 1.00 1.00 25 PRO A N 4
ATOM 5245 C CA . PRO A 1 25 ? -7.501 3.531 4.628 1.00 1.00 25 PRO A CA 4
ATOM 5246 C C . PRO A 1 25 ? -6.256 2.939 5.304 1.00 1.00 25 PRO A C 4
ATOM 5247 O O . PRO A 1 25 ? -5.438 2.269 4.675 1.00 1.00 25 PRO A O 4
ATOM 5258 N N . GLU A 1 26 ? -6.135 3.183 6.604 1.00 1.00 26 GLU A N 4
ATOM 5259 C CA . GLU A 1 26 ? -5.000 2.679 7.391 1.00 1.00 26 GLU A CA 4
ATOM 5260 C C . GLU A 1 26 ? -5.316 1.293 7.941 1.00 1.00 26 GLU A C 4
ATOM 5261 O O . GLU A 1 26 ? -6.468 0.936 8.179 1.00 1.00 26 GLU A O 4
ATOM 5273 N N . VAL A 1 27 ? -4.270 0.499 8.145 1.00 1.00 27 VAL A N 4
ATOM 5274 C CA . VAL A 1 27 ? -4.412 -0.862 8.675 1.00 1.00 27 VAL A CA 4
ATOM 5275 C C . VAL A 1 27 ? -3.173 -1.256 9.483 1.00 1.00 27 VAL A C 4
ATOM 5276 O O . VAL A 1 27 ? -2.049 -0.846 9.190 1.00 1.00 27 VAL A O 4
ATOM 5289 N N . SER A 1 28 ? -3.374 -2.069 10.514 1.00 1.00 28 SER A N 4
ATOM 5290 C CA . SER A 1 28 ? -2.275 -2.531 11.377 1.00 1.00 28 SER A CA 4
ATOM 5291 C C . SER A 1 28 ? -1.655 -3.811 10.815 1.00 1.00 28 SER A C 4
ATOM 5292 O O . SER A 1 28 ? -2.242 -4.523 10.001 1.00 1.00 28 SER A O 4
ATOM 5300 N N . VAL A 1 29 ? -0.441 -4.108 11.266 1.00 1.00 29 VAL A N 4
ATOM 5301 C CA . VAL A 1 29 ? 0.296 -5.321 10.815 1.00 1.00 29 VAL A CA 4
ATOM 5302 C C . VAL A 1 29 ? 0.883 -6.062 12.010 1.00 1.00 29 VAL A C 4
ATOM 5303 O O . VAL A 1 29 ? 1.064 -5.471 13.075 1.00 1.00 29 VAL A O 4
ATOM 5316 N N . THR A 1 30 ? 1.208 -7.343 11.867 1.00 1.00 30 THR A N 4
ATOM 5317 C CA . THR A 1 30 ? 1.807 -8.111 12.977 1.00 1.00 30 THR A CA 4
ATOM 5318 C C . THR A 1 30 ? 3.205 -8.595 12.588 1.00 1.00 30 THR A C 4
ATOM 5319 O O . THR A 1 30 ? 3.381 -9.309 11.603 1.00 1.00 30 THR A O 4
ATOM 5330 N N . ILE A 1 31 ? 4.209 -8.221 13.375 1.00 1.00 31 ILE A N 4
ATOM 5331 C CA . ILE A 1 31 ? 5.603 -8.626 13.140 1.00 1.00 31 ILE A CA 4
ATOM 5332 C C . ILE A 1 31 ? 6.152 -9.354 14.370 1.00 1.00 31 ILE A C 4
ATOM 5333 O O . ILE A 1 31 ? 5.670 -9.201 15.493 1.00 1.00 31 ILE A O 4
ATOM 5349 N N . ARG A 1 32 ? 7.181 -10.165 14.147 1.00 1.00 32 ARG A N 4
ATOM 5350 C CA . ARG A 1 32 ? 7.846 -10.928 15.213 1.00 1.00 32 ARG A CA 4
ATOM 5351 C C . ARG A 1 32 ? 9.360 -10.707 15.132 1.00 1.00 32 ARG A C 4
ATOM 5352 O O . ARG A 1 32 ? 10.040 -11.145 14.206 1.00 1.00 32 ARG A O 4
ATOM 5373 N N . ALA A 1 33 ? 9.893 -10.032 16.147 1.00 1.00 33 ALA A N 4
ATOM 5374 C CA . ALA A 1 33 ? 11.327 -9.758 16.208 1.00 1.00 33 ALA A CA 4
ATOM 5375 C C . ALA A 1 33 ? 11.708 -9.259 17.592 1.00 1.00 33 ALA A C 4
ATOM 5376 O O . ALA A 1 33 ? 10.857 -9.061 18.460 1.00 1.00 33 ALA A O 4
ATOM 5383 N N . TYR A 1 34 ? 13.000 -9.031 17.791 1.00 1.00 34 TYR A N 4
ATOM 5384 C CA . TYR A 1 34 ? 13.511 -8.563 19.087 1.00 1.00 34 TYR A CA 4
ATOM 5385 C C . TYR A 1 34 ? 13.072 -7.102 19.371 1.00 1.00 34 TYR A C 4
ATOM 5386 O O . TYR A 1 34 ? 12.914 -6.349 18.410 1.00 1.00 34 TYR A O 4
ATOM 5404 N N . PRO A 1 35 ? 12.885 -6.695 20.596 1.00 1.00 35 PRO A N 4
ATOM 5405 C CA . PRO A 1 35 ? 12.480 -5.280 20.903 1.00 1.00 35 PRO A CA 4
ATOM 5406 C C . PRO A 1 35 ? 13.628 -4.275 20.662 1.00 1.00 35 PRO A C 4
ATOM 5407 O O . PRO A 1 35 ? 13.386 -3.081 20.476 1.00 1.00 35 PRO A O 4
ATOM 5418 N N . GLU A 1 36 ? 14.865 -4.761 20.693 1.00 1.00 36 GLU A N 4
ATOM 5419 C CA . GLU A 1 36 ? 16.039 -3.884 20.507 1.00 1.00 36 GLU A CA 4
ATOM 5420 C C . GLU A 1 36 ? 16.006 -3.212 19.127 1.00 1.00 36 GLU A C 4
ATOM 5421 O O . GLU A 1 36 ? 16.313 -2.028 18.982 1.00 1.00 36 GLU A O 4
ATOM 5433 N N . ILE A 1 37 ? 15.631 -3.973 18.107 1.00 1.00 37 ILE A N 4
ATOM 5434 C CA . ILE A 1 37 ? 15.559 -3.438 16.721 1.00 1.00 37 ILE A CA 4
ATOM 5435 C C . ILE A 1 37 ? 14.212 -2.751 16.509 1.00 1.00 37 ILE A C 4
ATOM 5436 O O . ILE A 1 37 ? 14.144 -1.700 15.870 1.00 1.00 37 ILE A O 4
ATOM 5452 N N . LEU A 1 38 ? 13.140 -3.330 17.039 1.00 1.00 38 LEU A N 4
ATOM 5453 C CA . LEU A 1 38 ? 11.795 -2.742 16.891 1.00 1.00 38 LEU A CA 4
ATOM 5454 C C . LEU A 1 38 ? 11.750 -1.378 17.589 1.00 1.00 38 LEU A C 4
ATOM 5455 O O . LEU A 1 38 ? 11.147 -0.427 17.089 1.00 1.00 38 LEU A O 4
ATOM 5471 N N . ASN A 1 39 ? 12.407 -1.282 18.741 1.00 1.00 39 ASN A N 4
ATOM 5472 C CA . ASN A 1 39 ? 12.461 -0.037 19.509 1.00 1.00 39 ASN A CA 4
ATOM 5473 C C . ASN A 1 39 ? 13.376 0.966 18.815 1.00 1.00 39 ASN A C 4
ATOM 5474 O O . ASN A 1 39 ? 13.388 2.154 19.138 1.00 1.00 39 ASN A O 4
ATOM 5485 N N . ASN A 1 40 ? 14.148 0.485 17.845 1.00 1.00 40 ASN A N 4
ATOM 5486 C CA . ASN A 1 40 ? 15.084 1.337 17.086 1.00 1.00 40 ASN A CA 4
ATOM 5487 C C . ASN A 1 40 ? 14.531 1.634 15.701 1.00 1.00 40 ASN A C 4
ATOM 5488 O O . ASN A 1 40 ? 14.871 2.647 15.089 1.00 1.00 40 ASN A O 4
ATOM 5499 N N . LEU A 1 41 ? 13.690 0.741 15.191 1.00 1.00 41 LEU A N 4
ATOM 5500 C CA . LEU A 1 41 ? 13.109 0.879 13.856 1.00 1.00 41 LEU A CA 4
ATOM 5501 C C . LEU A 1 41 ? 12.158 2.070 13.836 1.00 1.00 41 LEU A C 4
ATOM 5502 O O . LEU A 1 41 ? 11.403 2.313 14.778 1.00 1.00 41 LEU A O 4
ATOM 5518 N N . THR A 1 42 ? 12.191 2.835 12.749 1.00 1.00 42 THR A N 4
ATOM 5519 C CA . THR A 1 42 ? 11.315 4.004 12.583 1.00 1.00 42 THR A CA 4
ATOM 5520 C C . THR A 1 42 ? 10.447 3.830 11.334 1.00 1.00 42 THR A C 4
ATOM 5521 O O . THR A 1 42 ? 10.850 3.238 10.333 1.00 1.00 42 THR A O 4
ATOM 5532 N N . LYS A 1 43 ? 9.230 4.354 11.406 1.00 1.00 43 LYS A N 4
ATOM 5533 C CA . LYS A 1 43 ? 8.278 4.244 10.291 1.00 1.00 43 LYS A CA 4
ATOM 5534 C C . LYS A 1 43 ? 8.884 4.758 8.975 1.00 1.00 43 LYS A C 4
ATOM 5535 O O . LYS A 1 43 ? 8.643 4.204 7.903 1.00 1.00 43 LYS A O 4
ATOM 5554 N N . GLU A 1 44 ? 9.672 5.826 9.052 1.00 1.00 44 GLU A N 4
ATOM 5555 C CA . GLU A 1 44 ? 10.293 6.436 7.873 1.00 1.00 44 GLU A CA 4
ATOM 5556 C C . GLU A 1 44 ? 11.166 5.428 7.129 1.00 1.00 44 GLU A C 4
ATOM 5557 O O . GLU A 1 44 ? 11.456 5.589 5.945 1.00 1.00 44 GLU A O 4
ATOM 5569 N N . GLN A 1 45 ? 11.585 4.373 7.821 1.00 1.00 45 GLN A N 4
ATOM 5570 C CA . GLN A 1 45 ? 12.434 3.337 7.217 1.00 1.00 45 GLN A CA 4
ATOM 5571 C C . GLN A 1 45 ? 11.593 2.321 6.455 1.00 1.00 45 GLN A C 4
ATOM 5572 O O . GLN A 1 45 ? 12.038 1.772 5.446 1.00 1.00 45 GLN A O 4
ATOM 5586 N N . ILE A 1 46 ? 10.384 2.053 6.937 1.00 1.00 46 ILE A N 4
ATOM 5587 C CA . ILE A 1 46 ? 9.498 1.068 6.307 1.00 1.00 46 ILE A CA 4
ATOM 5588 C C . ILE A 1 46 ? 8.992 1.591 4.960 1.00 1.00 46 ILE A C 4
ATOM 5589 O O . ILE A 1 46 ? 8.462 2.695 4.846 1.00 1.00 46 ILE A O 4
ATOM 5605 N N . SER A 1 47 ? 9.156 0.776 3.922 1.00 1.00 47 SER A N 4
ATOM 5606 C CA . SER A 1 47 ? 8.724 1.136 2.562 1.00 1.00 47 SER A CA 4
ATOM 5607 C C . SER A 1 47 ? 7.382 0.476 2.265 1.00 1.00 47 SER A C 4
ATOM 5608 O O . SER A 1 47 ? 7.273 -0.748 2.213 1.00 1.00 47 SER A O 4
ATOM 5616 N N . LEU A 1 48 ? 6.352 1.292 2.060 1.00 1.00 48 LEU A N 4
ATOM 5617 C CA . LEU A 1 48 ? 4.989 0.766 1.773 1.00 1.00 48 LEU A CA 4
ATOM 5618 C C . LEU A 1 48 ? 4.377 1.493 0.587 1.00 1.00 48 LEU A C 4
ATOM 5619 O O . LEU A 1 48 ? 4.221 2.715 0.589 1.00 1.00 48 LEU A O 4
ATOM 5635 N N . TRP A 1 49 ? 4.009 0.728 -0.434 1.00 1.00 49 TRP A N 4
ATOM 5636 C CA . TRP A 1 49 ? 3.394 1.270 -1.627 1.00 1.00 49 TRP A CA 4
ATOM 5637 C C . TRP A 1 49 ? 2.728 0.140 -2.402 1.00 1.00 49 TRP A C 4
ATOM 5638 O O . TRP A 1 49 ? 2.668 -1.007 -1.961 1.00 1.00 49 TRP A O 4
ATOM 5659 N N . ILE A 1 50 ? 2.218 0.473 -3.585 1.00 1.00 50 ILE A N 4
ATOM 5660 C CA . ILE A 1 50 ? 1.545 -0.514 -4.455 1.00 1.00 50 ILE A CA 4
ATOM 5661 C C . ILE A 1 50 ? 1.849 -0.204 -5.933 1.00 1.00 50 ILE A C 4
ATOM 5662 O O . ILE A 1 50 ? 2.057 0.944 -6.326 1.00 1.00 50 ILE A O 4
ATOM 5678 N N . ASP A 1 51 ? 1.854 -1.252 -6.749 1.00 1.00 51 ASP A N 4
ATOM 5679 C CA . ASP A 1 51 ? 2.121 -1.115 -8.197 1.00 1.00 51 ASP A CA 4
ATOM 5680 C C . ASP A 1 51 ? 0.809 -1.133 -8.998 1.00 1.00 51 ASP A C 4
ATOM 5681 O O . ASP A 1 51 ? 0.156 -2.171 -9.111 1.00 1.00 51 ASP A O 4
ATOM 5690 N N . ALA A 1 52 ? 0.437 0.011 -9.562 1.00 1.00 52 ALA A N 4
ATOM 5691 C CA . ALA A 1 52 ? -0.802 0.119 -10.373 1.00 1.00 52 ALA A CA 4
ATOM 5692 C C . ALA A 1 52 ? -0.493 -0.059 -11.859 1.00 1.00 52 ALA A C 4
ATOM 5693 O O . ALA A 1 52 ? -1.397 -0.039 -12.694 1.00 1.00 52 ALA A O 4
ATOM 5700 N N . THR A 1 53 ? 0.780 -0.246 -12.197 1.00 1.00 53 THR A N 4
ATOM 5701 C CA . THR A 1 53 ? 1.186 -0.454 -13.598 1.00 1.00 53 THR A CA 4
ATOM 5702 C C . THR A 1 53 ? 0.610 -1.772 -14.101 1.00 1.00 53 THR A C 4
ATOM 5703 O O . THR A 1 53 ? 0.339 -2.689 -13.326 1.00 1.00 53 THR A O 4
ATOM 5714 N N . GLY A 1 54 ? 0.428 -1.869 -15.414 1.00 1.00 54 GLY A N 4
ATOM 5715 C CA . GLY A 1 54 ? -0.130 -3.080 -16.030 1.00 1.00 54 GLY A CA 4
ATOM 5716 C C . GLY A 1 54 ? -1.614 -3.233 -15.682 1.00 1.00 54 GLY A C 4
ATOM 5717 O O . GLY A 1 54 ? -2.427 -3.620 -16.522 1.00 1.00 54 GLY A O 4
ATOM 5721 N N . LYS A 1 55 ? -1.958 -2.927 -14.435 1.00 1.00 55 LYS A N 4
ATOM 5722 C CA . LYS A 1 55 ? -3.337 -3.038 -13.963 1.00 1.00 55 LYS A CA 4
ATOM 5723 C C . LYS A 1 55 ? -4.232 -2.094 -14.767 1.00 1.00 55 LYS A C 4
ATOM 5724 O O . LYS A 1 55 ? -3.800 -1.075 -15.304 1.00 1.00 55 LYS A O 4
ATOM 5743 N N . ALA A 1 56 ? -5.508 -2.457 -14.840 1.00 1.00 56 ALA A N 4
ATOM 5744 C CA . ALA A 1 56 ? -6.525 -1.680 -15.564 1.00 1.00 56 ALA A CA 4
ATOM 5745 C C . ALA A 1 56 ? -7.562 -1.150 -14.586 1.00 1.00 56 ALA A C 4
ATOM 5746 O O . ALA A 1 56 ? -7.521 -1.411 -13.385 1.00 1.00 56 ALA A O 4
ATOM 5753 N N . VAL A 1 57 ? -8.510 -0.380 -15.115 1.00 1.00 57 VAL A N 4
ATOM 5754 C CA . VAL A 1 57 ? -9.569 0.201 -14.313 1.00 1.00 57 VAL A CA 4
ATOM 5755 C C . VAL A 1 57 ? -10.390 -0.903 -13.645 1.00 1.00 57 VAL A C 4
ATOM 5756 O O . VAL A 1 57 ? -10.604 -1.987 -14.191 1.00 1.00 57 VAL A O 4
ATOM 5769 N N . GLY A 1 58 ? -10.858 -0.619 -12.434 1.00 1.00 58 GLY A N 4
ATOM 5770 C CA . GLY A 1 58 ? -11.663 -1.560 -11.645 1.00 1.00 58 GLY A CA 4
ATOM 5771 C C . GLY A 1 58 ? -10.993 -1.822 -10.318 1.00 1.00 58 GLY A C 4
ATOM 5772 O O . GLY A 1 58 ? -9.861 -1.403 -10.077 1.00 1.00 58 GLY A O 4
ATOM 5776 N N . GLU A 1 59 ? -11.708 -2.524 -9.443 1.00 1.00 59 GLU A N 4
ATOM 5777 C CA . GLU A 1 59 ? -11.188 -2.843 -8.102 1.00 1.00 59 GLU A CA 4
ATOM 5778 C C . GLU A 1 59 ? -10.386 -4.150 -8.099 1.00 1.00 59 GLU A C 4
ATOM 5779 O O . GLU A 1 59 ? -10.817 -5.169 -8.637 1.00 1.00 59 GLU A O 4
ATOM 5791 N N . HIS A 1 60 ? -9.211 -4.096 -7.481 1.00 1.00 60 HIS A N 4
ATOM 5792 C CA . HIS A 1 60 ? -8.327 -5.254 -7.380 1.00 1.00 60 HIS A CA 4
ATOM 5793 C C . HIS A 1 60 ? -7.686 -5.301 -5.992 1.00 1.00 60 HIS A C 4
ATOM 5794 O O . HIS A 1 60 ? -7.414 -4.284 -5.354 1.00 1.00 60 HIS A O 4
ATOM 5809 N N . THR A 1 61 ? -7.437 -6.518 -5.525 1.00 1.00 61 THR A N 4
ATOM 5810 C CA . THR A 1 61 ? -6.811 -6.759 -4.199 1.00 1.00 61 THR A CA 4
ATOM 5811 C C . THR A 1 61 ? -5.430 -7.369 -4.405 1.00 1.00 61 THR A C 4
ATOM 5812 O O . THR A 1 61 ? -5.267 -8.338 -5.148 1.00 1.00 61 THR A O 4
ATOM 5823 N N . VAL A 1 62 ? -4.422 -6.800 -3.755 1.00 1.00 62 VAL A N 4
ATOM 5824 C CA . VAL A 1 62 ? -3.042 -7.285 -3.908 1.00 1.00 62 VAL A CA 4
ATOM 5825 C C . VAL A 1 62 ? -2.235 -7.032 -2.635 1.00 1.00 62 VAL A C 4
ATOM 5826 O O . VAL A 1 62 ? -2.419 -6.039 -1.931 1.00 1.00 62 VAL A O 4
ATOM 5839 N N . LYS A 1 63 ? -1.322 -7.953 -2.345 1.00 1.00 63 LYS A N 4
ATOM 5840 C CA . LYS A 1 63 ? -0.476 -7.867 -1.166 1.00 1.00 63 LYS A CA 4
ATOM 5841 C C . LYS A 1 63 ? 0.463 -6.670 -1.273 1.00 1.00 63 LYS A C 4
ATOM 5842 O O . LYS A 1 63 ? 0.793 -6.177 -2.350 1.00 1.00 63 LYS A O 4
ATOM 5861 N N . ILE A 1 64 ? 0.896 -6.178 -0.117 1.00 1.00 64 ILE A N 4
ATOM 5862 C CA . ILE A 1 64 ? 1.800 -5.010 -0.054 1.00 1.00 64 ILE A CA 4
ATOM 5863 C C . ILE A 1 64 ? 3.239 -5.500 0.026 1.00 1.00 64 ILE A C 4
ATOM 5864 O O . ILE A 1 64 ? 3.625 -6.150 0.997 1.00 1.00 64 ILE A O 4
ATOM 5880 N N . TYR A 1 65 ? 4.056 -5.207 -0.979 1.00 1.00 65 TYR A N 4
ATOM 5881 C CA . TYR A 1 65 ? 5.465 -5.639 -0.999 1.00 1.00 65 TYR A CA 4
ATOM 5882 C C . TYR A 1 65 ? 6.326 -4.630 -0.256 1.00 1.00 65 TYR A C 4
ATOM 5883 O O . TYR A 1 65 ? 6.832 -3.678 -0.853 1.00 1.00 65 TYR A O 4
ATOM 5901 N N . TRP A 1 66 ? 6.506 -4.837 1.043 1.00 1.00 66 TRP A N 4
ATOM 5902 C CA . TRP A 1 66 ? 7.306 -3.938 1.878 1.00 1.00 66 TRP A CA 4
ATOM 5903 C C . TRP A 1 66 ? 8.757 -4.379 1.914 1.00 1.00 66 TRP A C 4
ATOM 5904 O O . TRP A 1 66 ? 9.097 -5.489 1.496 1.00 1.00 66 TRP A O 4
ATOM 5925 N N . GLN A 1 67 ? 9.623 -3.510 2.425 1.00 1.00 67 GLN A N 4
ATOM 5926 C CA . GLN A 1 67 ? 11.067 -3.807 2.525 1.00 1.00 67 GLN A CA 4
ATOM 5927 C C . GLN A 1 67 ? 11.632 -3.294 3.851 1.00 1.00 67 GLN A C 4
ATOM 5928 O O . GLN A 1 67 ? 11.434 -2.142 4.234 1.00 1.00 67 GLN A O 4
ATOM 5942 N N . LEU A 1 68 ? 12.357 -4.163 4.550 1.00 1.00 68 LEU A N 4
ATOM 5943 C CA . LEU A 1 68 ? 12.975 -3.805 5.850 1.00 1.00 68 LEU A CA 4
ATOM 5944 C C . LEU A 1 68 ? 14.491 -4.189 5.859 1.00 1.00 68 LEU A C 4
ATOM 5945 O O . LEU A 1 68 ? 14.814 -5.361 5.661 1.00 1.00 68 LEU A O 4
ATOM 5961 N N . PRO A 1 69 ? 15.390 -3.271 6.094 1.00 1.00 69 PRO A N 4
ATOM 5962 C CA . PRO A 1 69 ? 16.868 -3.594 6.128 1.00 1.00 69 PRO A CA 4
ATOM 5963 C C . PRO A 1 69 ? 17.322 -4.205 7.466 1.00 1.00 69 PRO A C 4
ATOM 5964 O O . PRO A 1 69 ? 18.027 -3.564 8.245 1.00 1.00 69 PRO A O 4
ATOM 5975 N N . ALA A 1 70 ? 16.928 -5.449 7.716 1.00 1.00 70 ALA A N 4
ATOM 5976 C CA . ALA A 1 70 ? 17.299 -6.146 8.962 1.00 1.00 70 ALA A CA 4
ATOM 5977 C C . ALA A 1 70 ? 16.978 -7.645 8.878 1.00 1.00 70 ALA A C 4
ATOM 5978 O O . ALA A 1 70 ? 16.915 -8.238 7.801 1.00 1.00 70 ALA A O 4
ATOM 5985 N N . GLY A 1 71 ? 16.770 -8.260 10.039 1.00 1.00 71 GLY A N 4
ATOM 5986 C CA . GLY A 1 71 ? 16.445 -9.704 10.151 1.00 1.00 71 GLY A CA 4
ATOM 5987 C C . GLY A 1 71 ? 15.026 -9.895 10.649 1.00 1.00 71 GLY A C 4
ATOM 5988 O O . GLY A 1 71 ? 14.776 -10.673 11.570 1.00 1.00 71 GLY A O 4
ATOM 5992 N N . ILE A 1 72 ? 14.091 -9.176 10.039 1.00 1.00 72 ILE A N 4
ATOM 5993 C CA . ILE A 1 72 ? 12.668 -9.241 10.406 1.00 1.00 72 ILE A CA 4
ATOM 5994 C C . ILE A 1 72 ? 11.935 -10.246 9.519 1.00 1.00 72 ILE A C 4
ATOM 5995 O O . ILE A 1 72 ? 12.258 -10.450 8.350 1.00 1.00 72 ILE A O 4
ATOM 6011 N N . GLU A 1 73 ? 10.923 -10.878 10.104 1.00 1.00 73 GLU A N 4
ATOM 6012 C CA . GLU A 1 73 ? 10.092 -11.869 9.404 1.00 1.00 73 GLU A CA 4
ATOM 6013 C C . GLU A 1 73 ? 8.712 -11.282 9.113 1.00 1.00 73 GLU A C 4
ATOM 6014 O O . GLU A 1 73 ? 8.280 -10.283 9.686 1.00 1.00 73 GLU A O 4
ATOM 6026 N N . MET A 1 74 ? 8.003 -11.923 8.190 1.00 1.00 74 MET A N 4
ATOM 6027 C CA . MET A 1 74 ? 6.652 -11.488 7.777 1.00 1.00 74 MET A CA 4
ATOM 6028 C C . MET A 1 74 ? 5.611 -12.486 8.283 1.00 1.00 74 MET A C 4
ATOM 6029 O O . MET A 1 74 ? 5.483 -13.598 7.773 1.00 1.00 74 MET A O 4
ATOM 6043 N N . VAL A 1 75 ? 4.841 -12.085 9.290 1.00 1.00 75 VAL A N 4
ATOM 6044 C CA . VAL A 1 75 ? 3.802 -12.961 9.848 1.00 1.00 75 VAL A CA 4
ATOM 6045 C C . VAL A 1 75 ? 2.793 -13.294 8.771 1.00 1.00 75 VAL A C 4
ATOM 6046 O O . VAL A 1 75 ? 2.843 -14.375 8.180 1.00 1.00 75 VAL A O 4
ATOM 6059 N N . SER A 1 76 ? 1.851 -12.390 8.522 1.00 1.00 76 SER A N 4
ATOM 6060 C CA . SER A 1 76 ? 0.819 -12.607 7.518 1.00 1.00 76 SER A CA 4
ATOM 6061 C C . SER A 1 76 ? -0.052 -11.370 7.423 1.00 1.00 76 SER A C 4
ATOM 6062 O O . SER A 1 76 ? -0.111 -10.571 8.359 1.00 1.00 76 SER A O 4
ATOM 6070 N N . ILE A 1 77 ? -0.739 -11.217 6.297 1.00 1.00 77 ILE A N 4
ATOM 6071 C CA . ILE A 1 77 ? -1.668 -10.095 6.110 1.00 1.00 77 ILE A CA 4
ATOM 6072 C C . ILE A 1 77 ? -0.924 -8.743 6.215 1.00 1.00 77 ILE A C 4
ATOM 6073 O O . ILE A 1 77 ? 0.237 -8.751 6.622 1.00 1.00 77 ILE A O 4
ATOM 6089 N N . PRO A 1 78 ? -1.540 -7.625 5.949 1.00 1.00 78 PRO A N 4
ATOM 6090 C CA . PRO A 1 78 ? -2.947 -7.478 5.441 1.00 1.00 78 PRO A CA 4
ATOM 6091 C C . PRO A 1 78 ? -3.002 -7.213 3.970 1.00 1.00 78 PRO A C 4
ATOM 6092 O O . PRO A 1 78 ? -1.986 -7.031 3.299 1.00 1.00 78 PRO A O 4
ATOM 6103 N N . ASP A 1 79 ? -4.224 -7.178 3.450 1.00 1.00 79 ASP A N 4
ATOM 6104 C CA . ASP A 1 79 ? -4.505 -6.941 2.038 1.00 1.00 79 ASP A CA 4
ATOM 6105 C C . ASP A 1 79 ? -5.236 -5.631 1.924 1.00 1.00 79 ASP A C 4
ATOM 6106 O O . ASP A 1 79 ? -5.855 -5.116 2.855 1.00 1.00 79 ASP A O 4
ATOM 6115 N N . VAL A 1 80 ? -5.166 -5.040 0.736 1.00 1.00 80 VAL A N 4
ATOM 6116 C CA . VAL A 1 80 ? -5.822 -3.747 0.480 1.00 1.00 80 VAL A CA 4
ATOM 6117 C C . VAL A 1 80 ? -6.627 -3.818 -0.808 1.00 1.00 80 VAL A C 4
ATOM 6118 O O . VAL A 1 80 ? -6.151 -4.243 -1.860 1.00 1.00 80 VAL A O 4
ATOM 6131 N N . THR A 1 81 ? -7.874 -3.366 -0.723 1.00 1.00 81 THR A N 4
ATOM 6132 C CA . THR A 1 81 ? -8.796 -3.339 -1.865 1.00 1.00 81 THR A CA 4
ATOM 6133 C C . THR A 1 81 ? -9.319 -1.913 -2.057 1.00 1.00 81 THR A C 4
ATOM 6134 O O . THR A 1 81 ? -9.724 -1.232 -1.116 1.00 1.00 81 THR A O 4
ATOM 6145 N N . TYR A 1 82 ? -9.320 -1.469 -3.309 1.00 1.00 82 TYR A N 4
ATOM 6146 C CA . TYR A 1 82 ? -9.797 -0.127 -3.654 1.00 1.00 82 TYR A CA 4
ATOM 6147 C C . TYR A 1 82 ? -10.466 -0.134 -5.016 1.00 1.00 82 TYR A C 4
ATOM 6148 O O . TYR A 1 82 ? -10.614 -1.158 -5.684 1.00 1.00 82 TYR A O 4
ATOM 6166 N N . THR A 1 83 ? -10.895 1.043 -5.461 1.00 1.00 83 THR A N 4
ATOM 6167 C CA . THR A 1 83 ? -11.574 1.192 -6.786 1.00 1.00 83 THR A CA 4
ATOM 6168 C C . THR A 1 83 ? -10.895 2.269 -7.638 1.00 1.00 83 THR A C 4
ATOM 6169 O O . THR A 1 83 ? -10.656 3.389 -7.189 1.00 1.00 83 THR A O 4
ATOM 6180 N N . LEU A 1 84 ? -10.601 1.928 -8.888 1.00 1.00 84 LEU A N 4
ATOM 6181 C CA . LEU A 1 84 ? -9.960 2.872 -9.831 1.00 1.00 84 LEU A CA 4
ATOM 6182 C C . LEU A 1 84 ? -10.962 3.312 -10.904 1.00 1.00 84 LEU A C 4
ATOM 6183 O O . LEU A 1 84 ? -11.745 2.514 -11.420 1.00 1.00 84 LEU A O 4
ATOM 6199 N N . LYS A 1 85 ? -10.943 4.597 -11.244 1.00 1.00 85 LYS A N 4
ATOM 6200 C CA . LYS A 1 85 ? -11.846 5.169 -12.274 1.00 1.00 85 LYS A CA 4
ATOM 6201 C C . LYS A 1 85 ? -11.094 6.162 -13.163 1.00 1.00 85 LYS A C 4
ATOM 6202 O O . LYS A 1 85 ? -10.017 6.662 -12.837 1.00 1.00 85 LYS A O 4
ATOM 6221 N N . ALA A 1 86 ? -11.692 6.459 -14.312 1.00 1.00 86 ALA A N 4
ATOM 6222 C CA . ALA A 1 86 ? -11.131 7.389 -15.288 1.00 1.00 86 ALA A CA 4
ATOM 6223 C C . ALA A 1 86 ? -11.319 8.831 -14.833 1.00 1.00 86 ALA A C 4
ATOM 6224 O O . ALA A 1 86 ? -12.258 9.163 -14.109 1.00 1.00 86 ALA A O 4
ATOM 6231 N N . LYS A 1 87 ? -10.408 9.697 -15.269 1.00 1.00 87 LYS A N 4
ATOM 6232 C CA . LYS A 1 87 ? -10.466 11.113 -14.914 1.00 1.00 87 LYS A CA 4
ATOM 6233 C C . LYS A 1 87 ? -11.825 11.715 -15.300 1.00 1.00 87 LYS A C 4
ATOM 6234 O O . LYS A 1 87 ? -12.310 11.554 -16.420 1.00 1.00 87 LYS A O 4
ATOM 6253 N N . GLU A 1 88 ? -12.443 12.412 -14.350 1.00 1.00 88 GLU A N 4
ATOM 6254 C CA . GLU A 1 88 ? -13.736 13.042 -14.570 1.00 1.00 88 GLU A CA 4
ATOM 6255 C C . GLU A 1 88 ? -14.016 14.047 -13.458 1.00 1.00 88 GLU A C 4
ATOM 6256 O O . GLU A 1 88 ? -15.172 14.380 -13.203 1.00 1.00 88 GLU A O 4
ATOM 6268 N N . ASP A 1 89 ? -12.966 14.525 -12.799 1.00 1.00 89 ASP A N 4
ATOM 6269 C CA . ASP A 1 89 ? -13.109 15.475 -11.694 1.00 1.00 89 ASP A CA 4
ATOM 6270 C C . ASP A 1 89 ? -13.970 16.720 -12.091 1.00 1.00 89 ASP A C 4
ATOM 6271 O O . ASP A 1 89 ? -13.533 17.490 -12.947 1.00 1.00 89 ASP A O 4
ATOM 6280 N N . PRO A 1 90 ? -15.119 16.922 -11.505 1.00 1.00 90 PRO A N 4
ATOM 6281 C CA . PRO A 1 90 ? -15.985 18.105 -11.851 1.00 1.00 90 PRO A CA 4
ATOM 6282 C C . PRO A 1 90 ? -15.562 19.359 -11.090 1.00 1.00 90 PRO A C 4
ATOM 6283 O O . PRO A 1 90 ? -15.827 20.483 -11.517 1.00 1.00 90 PRO A O 4
ATOM 6294 N N . LEU A 1 91 ? -14.923 19.155 -9.943 1.00 1.00 91 LEU A N 4
ATOM 6295 C CA . LEU A 1 91 ? -14.483 20.269 -9.092 1.00 1.00 91 LEU A CA 4
ATOM 6296 C C . LEU A 1 91 ? -13.454 21.146 -9.804 1.00 1.00 91 LEU A C 4
ATOM 6297 O O . LEU A 1 91 ? -13.522 22.374 -9.726 1.00 1.00 91 LEU A O 4
ATOM 6313 N N . GLU A 1 92 ? -12.508 20.512 -10.488 1.00 1.00 92 GLU A N 4
ATOM 6314 C CA . GLU A 1 92 ? -11.446 21.247 -11.212 1.00 1.00 92 GLU A CA 4
ATOM 6315 C C . GLU A 1 92 ? -11.874 21.503 -12.660 1.00 1.00 92 GLU A C 4
ATOM 6316 O O . GLU A 1 92 ? -12.343 22.590 -12.999 1.00 1.00 92 GLU A O 4
ATOM 6328 N N . HIS A 1 93 ? -11.716 20.509 -13.526 1.00 1.00 93 HIS A N 4
ATOM 6329 C CA . HIS A 1 93 ? -12.085 20.627 -14.941 1.00 1.00 93 HIS A CA 4
ATOM 6330 C C . HIS A 1 93 ? -13.595 20.470 -15.118 1.00 1.00 93 HIS A C 4
ATOM 6331 O O . HIS A 1 93 ? -14.279 19.905 -14.264 1.00 1.00 93 HIS A O 4
ATOM 6346 N N . HIS A 1 94 ? -14.105 20.973 -16.237 1.00 1.00 94 HIS A N 4
ATOM 6347 C CA . HIS A 1 94 ? -15.536 20.906 -16.546 1.00 1.00 94 HIS A CA 4
ATOM 6348 C C . HIS A 1 94 ? -15.985 19.452 -16.745 1.00 1.00 94 HIS A C 4
ATOM 6349 O O . HIS A 1 94 ? -15.299 18.648 -17.375 1.00 1.00 94 HIS A O 4
ATOM 6364 N N . HIS A 1 95 ? -17.154 19.115 -16.209 1.00 1.00 95 HIS A N 4
ATOM 6365 C CA . HIS A 1 95 ? -17.703 17.762 -16.324 1.00 1.00 95 HIS A CA 4
ATOM 6366 C C . HIS A 1 95 ? -17.823 17.329 -17.793 1.00 1.00 95 HIS A C 4
ATOM 6367 O O . HIS A 1 95 ? -17.165 16.387 -18.233 1.00 1.00 95 HIS A O 4
ATOM 6382 N N . HIS A 1 96 ? -18.671 18.019 -18.550 1.00 1.00 96 HIS A N 4
ATOM 6383 C CA . HIS A 1 96 ? -18.882 17.698 -19.971 1.00 1.00 96 HIS A CA 4
ATOM 6384 C C . HIS A 1 96 ? -19.326 18.943 -20.750 1.00 1.00 96 HIS A C 4
ATOM 6385 O O . HIS A 1 96 ? -19.955 19.852 -20.206 1.00 1.00 96 HIS A O 4
ATOM 6400 N N . HIS A 1 97 ? -19.004 18.968 -22.038 1.00 1.00 97 HIS A N 4
ATOM 6401 C CA . HIS A 1 97 ? -19.370 20.090 -22.907 1.00 1.00 97 HIS A CA 4
ATOM 6402 C C . HIS A 1 97 ? -20.891 20.135 -23.116 1.00 1.00 97 HIS A C 4
ATOM 6403 O O . HIS A 1 97 ? -21.521 19.125 -23.429 1.00 1.00 97 HIS A O 4
ATOM 6418 N N . HIS A 1 98 ? -21.471 21.318 -22.944 1.00 1.00 98 HIS A N 4
ATOM 6419 C CA . HIS A 1 98 ? -22.914 21.505 -23.119 1.00 1.00 98 HIS A CA 4
ATOM 6420 C C . HIS A 1 98 ? -23.295 21.293 -24.587 1.00 1.00 98 HIS A C 4
ATOM 6421 O O . HIS A 1 98 ? -22.399 21.232 -25.412 1.00 1.00 98 HIS A O 4
ATOM 6437 N N . MET A 1 1 ? -1.278 23.968 6.441 1.00 1.00 1 MET A N 5
ATOM 6438 C CA . MET A 1 1 ? -0.864 23.814 7.864 1.00 1.00 1 MET A CA 5
ATOM 6439 C C . MET A 1 1 ? -0.083 22.508 8.015 1.00 1.00 1 MET A C 5
ATOM 6440 O O . MET A 1 1 ? 0.924 22.448 8.723 1.00 1.00 1 MET A O 5
ATOM 6456 N N . LYS A 1 2 ? -0.551 21.458 7.347 1.00 1.00 2 LYS A N 5
ATOM 6457 C CA . LYS A 1 2 ? 0.103 20.144 7.409 1.00 1.00 2 LYS A CA 5
ATOM 6458 C C . LYS A 1 2 ? -0.466 19.209 6.337 1.00 1.00 2 LYS A C 5
ATOM 6459 O O . LYS A 1 2 ? -1.586 19.395 5.861 1.00 1.00 2 LYS A O 5
ATOM 6478 N N . THR A 1 3 ? 0.317 18.200 5.970 1.00 1.00 3 THR A N 5
ATOM 6479 C CA . THR A 1 3 ? -0.105 17.226 4.957 1.00 1.00 3 THR A CA 5
ATOM 6480 C C . THR A 1 3 ? -1.241 16.363 5.506 1.00 1.00 3 THR A C 5
ATOM 6481 O O . THR A 1 3 ? -1.488 16.335 6.712 1.00 1.00 3 THR A O 5
ATOM 6492 N N . LEU A 1 4 ? -1.929 15.655 4.618 1.00 1.00 4 LEU A N 5
ATOM 6493 C CA . LEU A 1 4 ? -3.057 14.794 5.013 1.00 1.00 4 LEU A CA 5
ATOM 6494 C C . LEU A 1 4 ? -2.555 13.536 5.742 1.00 1.00 4 LEU A C 5
ATOM 6495 O O . LEU A 1 4 ? -1.986 12.638 5.120 1.00 1.00 4 LEU A O 5
ATOM 6511 N N . TYR A 1 5 ? -2.782 13.470 7.049 1.00 1.00 5 TYR A N 5
ATOM 6512 C CA . TYR A 1 5 ? -2.356 12.318 7.865 1.00 1.00 5 TYR A CA 5
ATOM 6513 C C . TYR A 1 5 ? -0.858 12.042 7.670 1.00 1.00 5 TYR A C 5
ATOM 6514 O O . TYR A 1 5 ? -0.168 12.784 6.972 1.00 1.00 5 TYR A O 5
ATOM 6532 N N . ASP A 1 6 ? -0.358 10.967 8.271 1.00 1.00 6 ASP A N 5
ATOM 6533 C CA . ASP A 1 6 ? 1.056 10.581 8.163 1.00 1.00 6 ASP A CA 5
ATOM 6534 C C . ASP A 1 6 ? 1.291 9.770 6.889 1.00 1.00 6 ASP A C 5
ATOM 6535 O O . ASP A 1 6 ? 2.397 9.279 6.662 1.00 1.00 6 ASP A O 5
ATOM 6544 N N . LEU A 1 7 ? 0.256 9.633 6.066 1.00 1.00 7 LEU A N 5
ATOM 6545 C CA . LEU A 1 7 ? 0.351 8.878 4.810 1.00 1.00 7 LEU A CA 5
ATOM 6546 C C . LEU A 1 7 ? 0.896 7.447 5.066 1.00 1.00 7 LEU A C 5
ATOM 6547 O O . LEU A 1 7 ? 2.035 7.149 4.703 1.00 1.00 7 LEU A O 5
ATOM 6563 N N . PRO A 1 8 ? 0.126 6.577 5.660 1.00 1.00 8 PRO A N 5
ATOM 6564 C CA . PRO A 1 8 ? 0.587 5.166 5.947 1.00 1.00 8 PRO A CA 5
ATOM 6565 C C . PRO A 1 8 ? 1.116 4.458 4.696 1.00 1.00 8 PRO A C 5
ATOM 6566 O O . PRO A 1 8 ? 2.175 3.829 4.704 1.00 1.00 8 PRO A O 5
ATOM 6577 N N . ILE A 1 9 ? 0.360 4.566 3.607 1.00 1.00 9 ILE A N 5
ATOM 6578 C CA . ILE A 1 9 ? 0.717 3.940 2.317 1.00 1.00 9 ILE A CA 5
ATOM 6579 C C . ILE A 1 9 ? 0.795 5.009 1.211 1.00 1.00 9 ILE A C 5
ATOM 6580 O O . ILE A 1 9 ? -0.076 5.862 1.046 1.00 1.00 9 ILE A O 5
ATOM 6596 N N . VAL A 1 10 ? 1.863 4.922 0.424 1.00 1.00 10 VAL A N 5
ATOM 6597 C CA . VAL A 1 10 ? 2.090 5.865 -0.700 1.00 1.00 10 VAL A CA 5
ATOM 6598 C C . VAL A 1 10 ? 1.680 5.202 -2.019 1.00 1.00 10 VAL A C 5
ATOM 6599 O O . VAL A 1 10 ? 1.994 4.039 -2.273 1.00 1.00 10 VAL A O 5
ATOM 6612 N N . LEU A 1 11 ? 0.996 5.949 -2.878 1.00 1.00 11 LEU A N 5
ATOM 6613 C CA . LEU A 1 11 ? 0.545 5.416 -4.184 1.00 1.00 11 LEU A CA 5
ATOM 6614 C C . LEU A 1 11 ? 1.560 5.809 -5.281 1.00 1.00 11 LEU A C 5
ATOM 6615 O O . LEU A 1 11 ? 1.700 6.975 -5.647 1.00 1.00 11 LEU A O 5
ATOM 6631 N N . ARG A 1 12 ? 2.265 4.810 -5.805 1.00 1.00 12 ARG A N 5
ATOM 6632 C CA . ARG A 1 12 ? 3.283 5.034 -6.868 1.00 1.00 12 ARG A CA 5
ATOM 6633 C C . ARG A 1 12 ? 2.733 4.609 -8.225 1.00 1.00 12 ARG A C 5
ATOM 6634 O O . ARG A 1 12 ? 1.850 3.758 -8.314 1.00 1.00 12 ARG A O 5
ATOM 6655 N N . ASN A 1 13 ? 3.253 5.211 -9.291 1.00 1.00 13 ASN A N 5
ATOM 6656 C CA . ASN A 1 13 ? 2.822 4.905 -10.651 1.00 1.00 13 ASN A CA 5
ATOM 6657 C C . ASN A 1 13 ? 1.314 5.111 -10.793 1.00 1.00 13 ASN A C 5
ATOM 6658 O O . ASN A 1 13 ? 0.617 4.283 -11.379 1.00 1.00 13 ASN A O 5
ATOM 6669 N N . LEU A 1 14 ? 0.810 6.215 -10.250 1.00 1.00 14 LEU A N 5
ATOM 6670 C CA . LEU A 1 14 ? -0.638 6.513 -10.304 1.00 1.00 14 LEU A CA 5
ATOM 6671 C C . LEU A 1 14 ? -1.074 6.895 -11.752 1.00 1.00 14 LEU A C 5
ATOM 6672 O O . LEU A 1 14 ? -0.691 7.969 -12.216 1.00 1.00 14 LEU A O 5
ATOM 6688 N N . PRO A 1 15 ? -1.885 6.112 -12.408 1.00 1.00 15 PRO A N 5
ATOM 6689 C CA . PRO A 1 15 ? -2.349 6.508 -13.798 1.00 1.00 15 PRO A CA 5
ATOM 6690 C C . PRO A 1 15 ? -2.850 7.973 -13.853 1.00 1.00 15 PRO A C 5
ATOM 6691 O O . PRO A 1 15 ? -3.401 8.510 -12.892 1.00 1.00 15 PRO A O 5
ATOM 6702 N N . GLU A 1 16 ? -2.626 8.638 -14.983 1.00 1.00 16 GLU A N 5
ATOM 6703 C CA . GLU A 1 16 ? -3.032 10.042 -15.170 1.00 1.00 16 GLU A CA 5
ATOM 6704 C C . GLU A 1 16 ? -4.518 10.159 -15.538 1.00 1.00 16 GLU A C 5
ATOM 6705 O O . GLU A 1 16 ? -5.167 11.152 -15.209 1.00 1.00 16 GLU A O 5
ATOM 6717 N N . ASP A 1 17 ? -5.045 9.169 -16.249 1.00 1.00 17 ASP A N 5
ATOM 6718 C CA . ASP A 1 17 ? -6.453 9.181 -16.699 1.00 1.00 17 ASP A CA 5
ATOM 6719 C C . ASP A 1 17 ? -7.379 8.507 -15.685 1.00 1.00 17 ASP A C 5
ATOM 6720 O O . ASP A 1 17 ? -8.602 8.536 -15.825 1.00 1.00 17 ASP A O 5
ATOM 6729 N N . LEU A 1 18 ? -6.800 7.895 -14.657 1.00 1.00 18 LEU A N 5
ATOM 6730 C CA . LEU A 1 18 ? -7.604 7.189 -13.610 1.00 1.00 18 LEU A CA 5
ATOM 6731 C C . LEU A 1 18 ? -7.294 7.811 -12.239 1.00 1.00 18 LEU A C 5
ATOM 6732 O O . LEU A 1 18 ? -6.203 8.334 -12.005 1.00 1.00 18 LEU A O 5
ATOM 6748 N N . VAL A 1 19 ? -8.258 7.758 -11.326 1.00 1.00 19 VAL A N 5
ATOM 6749 C CA . VAL A 1 19 ? -8.086 8.337 -9.964 1.00 1.00 19 VAL A CA 5
ATOM 6750 C C . VAL A 1 19 ? -8.789 7.478 -8.917 1.00 1.00 19 VAL A C 5
ATOM 6751 O O . VAL A 1 19 ? -9.689 6.695 -9.218 1.00 1.00 19 VAL A O 5
ATOM 6764 N N . LEU A 1 20 ? -8.375 7.653 -7.665 1.00 1.00 20 LEU A N 5
ATOM 6765 C CA . LEU A 1 20 ? -8.944 6.912 -6.535 1.00 1.00 20 LEU A CA 5
ATOM 6766 C C . LEU A 1 20 ? -10.198 7.637 -6.004 1.00 1.00 20 LEU A C 5
ATOM 6767 O O . LEU A 1 20 ? -10.159 8.825 -5.677 1.00 1.00 20 LEU A O 5
ATOM 6783 N N . GLU A 1 21 ? -11.315 6.921 -5.930 1.00 1.00 21 GLU A N 5
ATOM 6784 C CA . GLU A 1 21 ? -12.597 7.500 -5.458 1.00 1.00 21 GLU A CA 5
ATOM 6785 C C . GLU A 1 21 ? -12.684 7.508 -3.927 1.00 1.00 21 GLU A C 5
ATOM 6786 O O . GLU A 1 21 ? -13.511 8.206 -3.339 1.00 1.00 21 GLU A O 5
ATOM 6798 N N . LYS A 1 22 ? -11.834 6.722 -3.277 1.00 1.00 22 LYS A N 5
ATOM 6799 C CA . LYS A 1 22 ? -11.842 6.655 -1.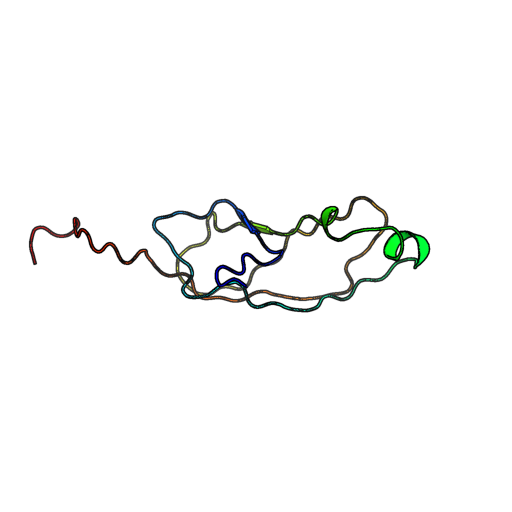786 1.00 1.00 22 LYS A CA 5
ATOM 6800 C C . LYS A 1 22 ? -10.441 6.280 -1.228 1.00 1.00 22 LYS A C 5
ATOM 6801 O O . LYS A 1 22 ? -9.875 5.301 -1.714 1.00 1.00 22 LYS A O 5
ATOM 6820 N N . PRO A 1 23 ? -9.895 6.975 -0.269 1.00 1.00 23 PRO A N 5
ATOM 6821 C CA . PRO A 1 23 ? -8.527 6.622 0.258 1.00 1.00 23 PRO A CA 5
ATOM 6822 C C . PRO A 1 23 ? -8.473 5.186 0.806 1.00 1.00 23 PRO A C 5
ATOM 6823 O O . PRO A 1 23 ? -9.463 4.625 1.272 1.00 1.00 23 PRO A O 5
ATOM 6834 N N . LEU A 1 24 ? -7.277 4.605 0.760 1.00 1.00 24 LEU A N 5
ATOM 6835 C CA . LEU A 1 24 ? -7.033 3.223 1.227 1.00 1.00 24 LEU A CA 5
ATOM 6836 C C . LEU A 1 24 ? -7.801 2.888 2.542 1.00 1.00 24 LEU A C 5
ATOM 6837 O O . LEU A 1 24 ? -8.001 3.790 3.354 1.00 1.00 24 LEU A O 5
ATOM 6853 N N . PRO A 1 25 ? -8.228 1.673 2.756 1.00 1.00 25 PRO A N 5
ATOM 6854 C CA . PRO A 1 25 ? -8.993 1.320 4.008 1.00 1.00 25 PRO A CA 5
ATOM 6855 C C . PRO A 1 25 ? -8.135 1.410 5.267 1.00 1.00 25 PRO A C 5
ATOM 6856 O O . PRO A 1 25 ? -8.641 1.700 6.349 1.00 1.00 25 PRO A O 5
ATOM 6867 N N . GLU A 1 26 ? -6.839 1.143 5.132 1.00 1.00 26 GLU A N 5
ATOM 6868 C CA . GLU A 1 26 ? -5.900 1.181 6.258 1.00 1.00 26 GLU A CA 5
ATOM 6869 C C . GLU A 1 26 ? -6.309 0.160 7.342 1.00 1.00 26 GLU A C 5
ATOM 6870 O O . GLU A 1 26 ? -7.465 0.111 7.763 1.00 1.00 26 GLU A O 5
ATOM 6882 N N . VAL A 1 27 ? -5.357 -0.650 7.794 1.00 1.00 27 VAL A N 5
ATOM 6883 C CA . VAL A 1 27 ? -5.618 -1.669 8.831 1.00 1.00 27 VAL A CA 5
ATOM 6884 C C . VAL A 1 27 ? -4.341 -1.949 9.628 1.00 1.00 27 VAL A C 5
ATOM 6885 O O . VAL A 1 27 ? -3.305 -1.311 9.444 1.00 1.00 27 VAL A O 5
ATOM 6898 N N . SER A 1 28 ? -4.421 -2.907 10.545 1.00 1.00 28 SER A N 5
ATOM 6899 C CA . SER A 1 28 ? -3.290 -3.293 11.408 1.00 1.00 28 SER A CA 5
ATOM 6900 C C . SER A 1 28 ? -2.484 -4.440 10.782 1.00 1.00 28 SER A C 5
ATOM 6901 O O . SER A 1 28 ? -2.865 -5.033 9.775 1.00 1.00 28 SER A O 5
ATOM 6909 N N . VAL A 1 29 ? -1.347 -4.750 11.396 1.00 1.00 29 VAL A N 5
ATOM 6910 C CA . VAL A 1 29 ? -0.458 -5.830 10.915 1.00 1.00 29 VAL A CA 5
ATOM 6911 C C . VAL A 1 29 ? 0.329 -6.401 12.085 1.00 1.00 29 VAL A C 5
ATOM 6912 O O . VAL A 1 29 ? 0.527 -5.742 13.105 1.00 1.00 29 VAL A O 5
ATOM 6925 N N . THR A 1 30 ? 0.809 -7.634 11.954 1.00 1.00 30 THR A N 5
ATOM 6926 C CA . THR A 1 30 ? 1.600 -8.297 13.014 1.00 1.00 30 THR A CA 5
ATOM 6927 C C . THR A 1 30 ? 3.009 -8.610 12.497 1.00 1.00 30 THR A C 5
ATOM 6928 O O . THR A 1 30 ? 3.173 -9.226 11.444 1.00 1.00 30 THR A O 5
ATOM 6939 N N . ILE A 1 31 ? 4.032 -8.217 13.249 1.00 1.00 31 ILE A N 5
ATOM 6940 C CA . ILE A 1 31 ? 5.452 -8.462 12.889 1.00 1.00 31 ILE A CA 5
ATOM 6941 C C . ILE A 1 31 ? 6.158 -9.199 14.037 1.00 1.00 31 ILE A C 5
ATOM 6942 O O . ILE A 1 31 ? 5.795 -9.083 15.207 1.00 1.00 31 ILE A O 5
ATOM 6958 N N . ARG A 1 32 ? 7.183 -9.972 13.689 1.00 1.00 32 ARG A N 5
ATOM 6959 C CA . ARG A 1 32 ? 7.980 -10.752 14.672 1.00 1.00 32 ARG A CA 5
ATOM 6960 C C . ARG A 1 32 ? 9.466 -10.411 14.522 1.00 1.00 32 ARG A C 5
ATOM 6961 O O . ARG A 1 32 ? 10.094 -10.671 13.496 1.00 1.00 32 ARG A O 5
ATOM 6982 N N . ALA A 1 33 ? 10.033 -9.825 15.571 1.00 1.00 33 ALA A N 5
ATOM 6983 C CA . ALA A 1 33 ? 11.452 -9.457 15.567 1.00 1.00 33 ALA A CA 5
ATOM 6984 C C . ALA A 1 33 ? 11.898 -9.077 16.988 1.00 1.00 33 ALA A C 5
ATOM 6985 O O . ALA A 1 33 ? 11.097 -8.994 17.917 1.00 1.00 33 ALA A O 5
ATOM 6992 N N . TYR A 1 34 ? 13.196 -8.827 17.136 1.00 1.00 34 TYR A N 5
ATOM 6993 C CA . TYR A 1 34 ? 13.770 -8.463 18.436 1.00 1.00 34 TYR A CA 5
ATOM 6994 C C . TYR A 1 34 ? 13.284 -7.055 18.878 1.00 1.00 34 TYR A C 5
ATOM 6995 O O . TYR A 1 34 ? 13.077 -6.206 18.012 1.00 1.00 34 TYR A O 5
ATOM 7013 N N . PRO A 1 35 ? 13.122 -6.791 20.145 1.00 1.00 35 PRO A N 5
ATOM 7014 C CA . PRO A 1 35 ? 12.673 -5.429 20.612 1.00 1.00 35 PRO A CA 5
ATOM 7015 C C . PRO A 1 35 ? 13.783 -4.370 20.451 1.00 1.00 35 PRO A C 5
ATOM 7016 O O . PRO A 1 35 ? 13.503 -3.174 20.362 1.00 1.00 35 PRO A O 5
ATOM 7027 N N . GLU A 1 36 ? 15.034 -4.817 20.448 1.00 1.00 36 GLU A N 5
ATOM 7028 C CA . GLU A 1 36 ? 16.189 -3.907 20.321 1.00 1.00 36 GLU A CA 5
ATOM 7029 C C . GLU A 1 36 ? 16.177 -3.178 18.957 1.00 1.00 36 GLU A C 5
ATOM 7030 O O . GLU A 1 36 ? 16.469 -1.986 18.870 1.00 1.00 36 GLU A O 5
ATOM 7042 N N . ILE A 1 37 ? 15.835 -3.901 17.895 1.00 1.00 37 ILE A N 5
ATOM 7043 C CA . ILE A 1 37 ? 15.792 -3.284 16.535 1.00 1.00 37 ILE A CA 5
ATOM 7044 C C . ILE A 1 37 ? 14.442 -2.597 16.312 1.00 1.00 37 ILE A C 5
ATOM 7045 O O . ILE A 1 37 ? 14.344 -1.586 15.617 1.00 1.00 37 ILE A O 5
ATOM 7061 N N . LEU A 1 38 ? 13.391 -3.161 16.899 1.00 1.00 38 LEU A N 5
ATOM 7062 C CA . LEU A 1 38 ? 12.029 -2.569 16.750 1.00 1.00 38 LEU A CA 5
ATOM 7063 C C . LEU A 1 38 ? 11.932 -1.262 17.552 1.00 1.00 38 LEU A C 5
ATOM 7064 O O . LEU A 1 38 ? 11.238 -0.326 17.156 1.00 1.00 38 LEU A O 5
ATOM 7080 N N . ASN A 1 39 ? 12.629 -1.206 18.683 1.00 1.00 39 ASN A N 5
ATOM 7081 C CA . ASN A 1 39 ? 12.619 -0.010 19.550 1.00 1.00 39 ASN A CA 5
ATOM 7082 C C . ASN A 1 39 ? 13.507 1.080 18.946 1.00 1.00 39 ASN A C 5
ATOM 7083 O O . ASN A 1 39 ? 13.467 2.239 19.360 1.00 1.00 39 ASN A O 5
ATOM 7094 N N . ASN A 1 40 ? 14.317 0.704 17.962 1.00 1.00 40 ASN A N 5
ATOM 7095 C CA . ASN A 1 40 ? 15.233 1.635 17.275 1.00 1.00 40 ASN A CA 5
ATOM 7096 C C . ASN A 1 40 ? 14.693 1.982 15.881 1.00 1.00 40 ASN A C 5
ATOM 7097 O O . ASN A 1 40 ? 14.899 3.098 15.404 1.00 1.00 40 ASN A O 5
ATOM 7108 N N . LEU A 1 41 ? 14.023 1.039 15.226 1.00 1.00 41 LEU A N 5
ATOM 7109 C CA . LEU A 1 41 ? 13.477 1.255 13.880 1.00 1.00 41 LEU A CA 5
ATOM 7110 C C . LEU A 1 41 ? 12.426 2.360 13.921 1.00 1.00 41 LEU A C 5
ATOM 7111 O O . LEU A 1 41 ? 11.654 2.490 14.869 1.00 1.00 41 LEU A O 5
ATOM 7127 N N . THR A 1 42 ? 12.395 3.177 12.874 1.00 1.00 42 THR A N 5
ATOM 7128 C CA . THR A 1 42 ? 11.427 4.278 12.763 1.00 1.00 42 THR A CA 5
ATOM 7129 C C . THR A 1 42 ? 10.559 4.067 11.524 1.00 1.00 42 THR A C 5
ATOM 7130 O O . THR A 1 42 ? 10.984 3.518 10.506 1.00 1.00 42 THR A O 5
ATOM 7141 N N . LYS A 1 43 ? 9.312 4.517 11.619 1.00 1.00 43 LYS A N 5
ATOM 7142 C CA . LYS A 1 43 ? 8.357 4.373 10.520 1.00 1.00 43 LYS A CA 5
ATOM 7143 C C . LYS A 1 43 ? 8.895 4.989 9.220 1.00 1.00 43 LYS A C 5
ATOM 7144 O O . LYS A 1 43 ? 8.653 4.471 8.130 1.00 1.00 43 LYS A O 5
ATOM 7163 N N . GLU A 1 44 ? 9.628 6.092 9.330 1.00 1.00 44 GLU A N 5
ATOM 7164 C CA . GLU A 1 44 ? 10.200 6.778 8.168 1.00 1.00 44 GLU A CA 5
ATOM 7165 C C . GLU A 1 44 ? 11.146 5.856 7.388 1.00 1.00 44 GLU A C 5
ATOM 7166 O O . GLU A 1 44 ? 11.421 6.081 6.208 1.00 1.00 44 GLU A O 5
ATOM 7178 N N . GLN A 1 45 ? 11.642 4.807 8.036 1.00 1.00 45 GLN A N 5
ATOM 7179 C CA . GLN A 1 45 ? 12.568 3.853 7.392 1.00 1.00 45 GLN A CA 5
ATOM 7180 C C . GLN A 1 45 ? 11.803 2.800 6.593 1.00 1.00 45 GLN A C 5
ATOM 7181 O O . GLN A 1 45 ? 12.222 2.424 5.498 1.00 1.00 45 GLN A O 5
ATOM 7195 N N . ILE A 1 46 ? 10.684 2.324 7.128 1.00 1.00 46 ILE A N 5
ATOM 7196 C CA . ILE A 1 46 ? 9.880 1.293 6.460 1.00 1.00 46 ILE A CA 5
ATOM 7197 C C . ILE A 1 46 ? 9.354 1.806 5.119 1.00 1.00 46 ILE A C 5
ATOM 7198 O O . ILE A 1 46 ? 8.766 2.885 5.034 1.00 1.00 46 ILE A O 5
ATOM 7214 N N . SER A 1 47 ? 9.561 1.030 4.061 1.00 1.00 47 SER A N 5
ATOM 7215 C CA . SER A 1 47 ? 9.106 1.397 2.711 1.00 1.00 47 SER A CA 5
ATOM 7216 C C . SER A 1 47 ? 7.785 0.682 2.406 1.00 1.00 47 SER A C 5
ATOM 7217 O O . SER A 1 47 ? 7.706 -0.544 2.357 1.00 1.00 47 SER A O 5
ATOM 7225 N N . LEU A 1 48 ? 6.739 1.473 2.193 1.00 1.00 48 LEU A N 5
ATOM 7226 C CA . LEU A 1 48 ? 5.392 0.935 1.897 1.00 1.00 48 LEU A CA 5
ATOM 7227 C C . LEU A 1 48 ? 4.750 1.702 0.749 1.00 1.00 48 LEU A C 5
ATOM 7228 O O . LEU A 1 48 ? 4.521 2.909 0.841 1.00 1.00 48 LEU A O 5
ATOM 7244 N N . TRP A 1 49 ? 4.421 0.994 -0.325 1.00 1.00 49 TRP A N 5
ATOM 7245 C CA . TRP A 1 49 ? 3.775 1.591 -1.481 1.00 1.00 49 TRP A CA 5
ATOM 7246 C C . TRP A 1 49 ? 3.106 0.501 -2.309 1.00 1.00 49 TRP A C 5
ATOM 7247 O O . TRP A 1 49 ? 3.110 -0.674 -1.943 1.00 1.00 49 TRP A O 5
ATOM 7268 N N . ILE A 1 50 ? 2.527 0.890 -3.440 1.00 1.00 50 ILE A N 5
ATOM 7269 C CA . ILE A 1 50 ? 1.840 -0.066 -4.335 1.00 1.00 50 ILE A CA 5
ATOM 7270 C C . ILE A 1 50 ? 2.030 0.374 -5.791 1.00 1.00 50 ILE A C 5
ATOM 7271 O O . ILE A 1 50 ? 2.170 1.557 -6.102 1.00 1.00 50 ILE A O 5
ATOM 7287 N N . ASP A 1 51 ? 2.011 -0.603 -6.693 1.00 1.00 51 ASP A N 5
ATOM 7288 C CA . ASP A 1 51 ? 2.169 -0.350 -8.140 1.00 1.00 51 ASP A CA 5
ATOM 7289 C C . ASP A 1 51 ? 0.807 -0.397 -8.841 1.00 1.00 51 ASP A C 5
ATOM 7290 O O . ASP A 1 51 ? 0.225 -1.466 -9.025 1.00 1.00 51 ASP A O 5
ATOM 7299 N N . ALA A 1 52 ? 0.313 0.768 -9.250 1.00 1.00 52 ALA A N 5
ATOM 7300 C CA . ALA A 1 52 ? -0.984 0.862 -9.946 1.00 1.00 52 ALA A CA 5
ATOM 7301 C C . ALA A 1 52 ? -0.787 0.735 -11.456 1.00 1.00 52 ALA A C 5
ATOM 7302 O O . ALA A 1 52 ? -1.748 0.802 -12.225 1.00 1.00 52 ALA A O 5
ATOM 7309 N N . THR A 1 53 ? 0.451 0.527 -11.889 1.00 1.00 53 THR A N 5
ATOM 7310 C CA . THR A 1 53 ? 0.752 0.364 -13.318 1.00 1.00 53 THR A CA 5
ATOM 7311 C C . THR A 1 53 ? 0.248 -0.999 -13.768 1.00 1.00 53 THR A C 5
ATOM 7312 O O . THR A 1 53 ? 0.025 -1.898 -12.958 1.00 1.00 53 THR A O 5
ATOM 7323 N N . GLY A 1 54 ? 0.086 -1.158 -15.076 1.00 1.00 54 GLY A N 5
ATOM 7324 C CA . GLY A 1 54 ? -0.423 -2.423 -15.642 1.00 1.00 54 GLY A CA 5
ATOM 7325 C C . GLY A 1 54 ? -1.882 -2.712 -15.188 1.00 1.00 54 GLY A C 5
ATOM 7326 O O . GLY A 1 54 ? -2.680 -3.264 -15.946 1.00 1.00 54 GLY A O 5
ATOM 7330 N N . LYS A 1 55 ? -2.206 -2.335 -13.956 1.00 1.00 55 LYS A N 5
ATOM 7331 C CA . LYS A 1 55 ? -3.551 -2.568 -13.404 1.00 1.00 55 LYS A CA 5
ATOM 7332 C C . LYS A 1 55 ? -4.604 -1.811 -14.240 1.00 1.00 55 LYS A C 5
ATOM 7333 O O . LYS A 1 55 ? -4.394 -0.689 -14.698 1.00 1.00 55 LYS A O 5
ATOM 7352 N N . ALA A 1 56 ? -5.751 -2.460 -14.426 1.00 1.00 56 ALA A N 5
ATOM 7353 C CA . ALA A 1 56 ? -6.875 -1.892 -15.194 1.00 1.00 56 ALA A CA 5
ATOM 7354 C C . ALA A 1 56 ? -7.952 -1.393 -14.244 1.00 1.00 56 ALA A C 5
ATOM 7355 O O . ALA A 1 56 ? -7.923 -1.655 -13.040 1.00 1.00 56 ALA A O 5
ATOM 7362 N N . VAL A 1 57 ? -8.917 -0.659 -14.789 1.00 1.00 57 VAL A N 5
ATOM 7363 C CA . VAL A 1 57 ? -10.023 -0.108 -14.021 1.00 1.00 57 VAL A CA 5
ATOM 7364 C C . VAL A 1 57 ? -10.815 -1.242 -13.354 1.00 1.00 57 VAL A C 5
ATOM 7365 O O . VAL A 1 57 ? -11.023 -2.307 -13.934 1.00 1.00 57 VAL A O 5
ATOM 7378 N N . GLY A 1 58 ? -11.265 -1.006 -12.126 1.00 1.00 58 GLY A N 5
ATOM 7379 C CA . GLY A 1 58 ? -12.049 -1.987 -11.347 1.00 1.00 58 GLY A CA 5
ATOM 7380 C C . GLY A 1 58 ? -11.361 -2.286 -10.029 1.00 1.00 58 GLY A C 5
ATOM 7381 O O . GLY A 1 58 ? -10.272 -1.783 -9.751 1.00 1.00 58 GLY A O 5
ATOM 7385 N N . GLU A 1 59 ? -12.007 -3.108 -9.208 1.00 1.00 59 GLU A N 5
ATOM 7386 C CA . GLU A 1 59 ? -11.470 -3.485 -7.879 1.00 1.00 59 GLU A CA 5
ATOM 7387 C C . GLU A 1 59 ? -10.827 -4.885 -7.894 1.00 1.00 59 GLU A C 5
ATOM 7388 O O . GLU A 1 59 ? -11.425 -5.865 -8.336 1.00 1.00 59 GLU A O 5
ATOM 7400 N N . HIS A 1 60 ? -9.602 -4.950 -7.382 1.00 1.00 60 HIS A N 5
ATOM 7401 C CA . HIS A 1 60 ? -8.842 -6.207 -7.318 1.00 1.00 60 HIS A CA 5
ATOM 7402 C C . HIS A 1 60 ? -7.944 -6.215 -6.075 1.00 1.00 60 HIS A C 5
ATOM 7403 O O . HIS A 1 60 ? -7.532 -5.177 -5.555 1.00 1.00 60 HIS A O 5
ATOM 7418 N N . THR A 1 61 ? -7.615 -7.417 -5.613 1.00 1.00 61 THR A N 5
ATOM 7419 C CA . THR A 1 61 ? -6.736 -7.610 -4.452 1.00 1.00 61 THR A CA 5
ATOM 7420 C C . THR A 1 61 ? -5.277 -7.602 -4.927 1.00 1.00 61 THR A C 5
ATOM 7421 O O . THR A 1 61 ? -4.957 -8.164 -5.974 1.00 1.00 61 THR A O 5
ATOM 7432 N N . VAL A 1 62 ? -4.391 -6.967 -4.166 1.00 1.00 62 VAL A N 5
ATOM 7433 C CA . VAL A 1 62 ? -2.953 -6.890 -4.549 1.00 1.00 62 VAL A CA 5
ATOM 7434 C C . VAL A 1 62 ? -2.049 -7.026 -3.324 1.00 1.00 62 VAL A C 5
ATOM 7435 O O . VAL A 1 62 ? -2.422 -6.686 -2.202 1.00 1.00 62 VAL A O 5
ATOM 7448 N N . LYS A 1 63 ? -0.840 -7.525 -3.554 1.00 1.00 63 LYS A N 5
ATOM 7449 C CA . LYS A 1 63 ? 0.154 -7.714 -2.485 1.00 1.00 63 LYS A CA 5
ATOM 7450 C C . LYS A 1 63 ? 1.148 -6.542 -2.456 1.00 1.00 63 LYS A C 5
ATOM 7451 O O . LYS A 1 63 ? 1.528 -5.957 -3.470 1.00 1.00 63 LYS A O 5
ATOM 7470 N N . ILE A 1 64 ? 1.583 -6.200 -1.247 1.00 1.00 64 ILE A N 5
ATOM 7471 C CA . ILE A 1 64 ? 2.540 -5.084 -1.041 1.00 1.00 64 ILE A CA 5
ATOM 7472 C C . ILE A 1 64 ? 3.961 -5.643 -1.067 1.00 1.00 64 ILE A C 5
ATOM 7473 O O . ILE A 1 64 ? 4.241 -6.626 -0.383 1.00 1.00 64 ILE A O 5
ATOM 7489 N N . TYR A 1 65 ? 4.871 -5.053 -1.838 1.00 1.00 65 TYR A N 5
ATOM 7490 C CA . TYR A 1 65 ? 6.256 -5.549 -1.919 1.00 1.00 65 TYR A CA 5
ATOM 7491 C C . TYR A 1 65 ? 6.912 -5.537 -0.540 1.00 1.00 65 TYR A C 5
ATOM 7492 O O . TYR A 1 65 ? 7.485 -6.537 -0.108 1.00 1.00 65 TYR A O 5
ATOM 7510 N N . TRP A 1 66 ? 6.832 -4.403 0.152 1.00 1.00 66 TRP A N 5
ATOM 7511 C CA . TRP A 1 66 ? 7.406 -4.246 1.491 1.00 1.00 66 TRP A CA 5
ATOM 7512 C C . TRP A 1 66 ? 8.932 -4.485 1.473 1.00 1.00 66 TRP A C 5
ATOM 7513 O O . TRP A 1 66 ? 9.399 -5.495 0.947 1.00 1.00 66 TRP A O 5
ATOM 7534 N N . GLN A 1 67 ? 9.691 -3.568 2.066 1.00 1.00 67 GLN A N 5
ATOM 7535 C CA . GLN A 1 67 ? 11.169 -3.695 2.125 1.00 1.00 67 GLN A CA 5
ATOM 7536 C C . GLN A 1 67 ? 11.681 -3.258 3.503 1.00 1.00 67 GLN A C 5
ATOM 7537 O O . GLN A 1 67 ? 11.378 -2.170 3.995 1.00 1.00 67 GLN A O 5
ATOM 7551 N N . LEU A 1 68 ? 12.481 -4.119 4.122 1.00 1.00 68 LEU A N 5
ATOM 7552 C CA . LEU A 1 68 ? 13.056 -3.845 5.468 1.00 1.00 68 LEU A CA 5
ATOM 7553 C C . LEU A 1 68 ? 14.589 -4.130 5.483 1.00 1.00 68 LEU A C 5
ATOM 7554 O O . LEU A 1 68 ? 14.974 -5.264 5.196 1.00 1.00 68 LEU A O 5
ATOM 7570 N N . PRO A 1 69 ? 15.435 -3.191 5.802 1.00 1.00 69 PRO A N 5
ATOM 7571 C CA . PRO A 1 69 ? 16.927 -3.447 5.809 1.00 1.00 69 PRO A CA 5
ATOM 7572 C C . PRO A 1 69 ? 17.406 -4.099 7.114 1.00 1.00 69 PRO A C 5
ATOM 7573 O O . PRO A 1 69 ? 18.359 -3.638 7.742 1.00 1.00 69 PRO A O 5
ATOM 7584 N N . ALA A 1 70 ? 16.750 -5.185 7.507 1.00 1.00 70 ALA A N 5
ATOM 7585 C CA . ALA A 1 70 ? 17.101 -5.909 8.746 1.00 1.00 70 ALA A CA 5
ATOM 7586 C C . ALA A 1 70 ? 16.748 -7.403 8.640 1.00 1.00 70 ALA A C 5
ATOM 7587 O O . ALA A 1 70 ? 16.681 -7.976 7.552 1.00 1.00 70 ALA A O 5
ATOM 7594 N N . GLY A 1 71 ? 16.524 -8.033 9.788 1.00 1.00 71 GLY A N 5
ATOM 7595 C CA . GLY A 1 71 ? 16.181 -9.479 9.871 1.00 1.00 71 GLY A CA 5
ATOM 7596 C C . GLY A 1 71 ? 14.744 -9.663 10.337 1.00 1.00 71 GLY A C 5
ATOM 7597 O O . GLY A 1 71 ? 14.468 -10.405 11.281 1.00 1.00 71 GLY A O 5
ATOM 7601 N N . ILE A 1 72 ? 13.824 -8.970 9.674 1.00 1.00 72 ILE A N 5
ATOM 7602 C CA . ILE A 1 72 ? 12.383 -9.034 10.010 1.00 1.00 72 ILE A CA 5
ATOM 7603 C C . ILE A 1 72 ? 11.638 -9.960 9.037 1.00 1.00 72 ILE A C 5
ATOM 7604 O O . ILE A 1 72 ? 11.902 -9.989 7.836 1.00 1.00 72 ILE A O 5
ATOM 7620 N N . GLU A 1 73 ? 10.688 -10.713 9.581 1.00 1.00 73 GLU A N 5
ATOM 7621 C CA . GLU A 1 73 ? 9.864 -11.662 8.784 1.00 1.00 73 GLU A CA 5
ATOM 7622 C C . GLU A 1 73 ? 8.399 -11.200 8.757 1.00 1.00 73 GLU A C 5
ATOM 7623 O O . GLU A 1 73 ? 7.875 -10.661 9.732 1.00 1.00 73 GLU A O 5
ATOM 7635 N N . MET A 1 74 ? 7.731 -11.414 7.629 1.00 1.00 74 MET A N 5
ATOM 7636 C CA . MET A 1 74 ? 6.316 -11.013 7.481 1.00 1.00 74 MET A CA 5
ATOM 7637 C C . MET A 1 74 ? 5.412 -12.119 8.025 1.00 1.00 74 MET A C 5
ATOM 7638 O O . MET A 1 74 ? 5.297 -13.198 7.446 1.00 1.00 74 MET A O 5
ATOM 7652 N N . VAL A 1 75 ? 4.744 -11.850 9.142 1.00 1.00 75 VAL A N 5
ATOM 7653 C CA . VAL A 1 75 ? 3.850 -12.857 9.745 1.00 1.00 75 VAL A CA 5
ATOM 7654 C C . VAL A 1 75 ? 2.756 -13.221 8.765 1.00 1.00 75 VAL A C 5
ATOM 7655 O O . VAL A 1 75 ? 2.759 -14.319 8.207 1.00 1.00 75 VAL A O 5
ATOM 7668 N N . SER A 1 76 ? 1.804 -12.318 8.554 1.00 1.00 76 SER A N 5
ATOM 7669 C CA . SER A 1 76 ? 0.680 -12.556 7.663 1.00 1.00 76 SER A CA 5
ATOM 7670 C C . SER A 1 76 ? -0.150 -11.293 7.512 1.00 1.00 76 SER A C 5
ATOM 7671 O O .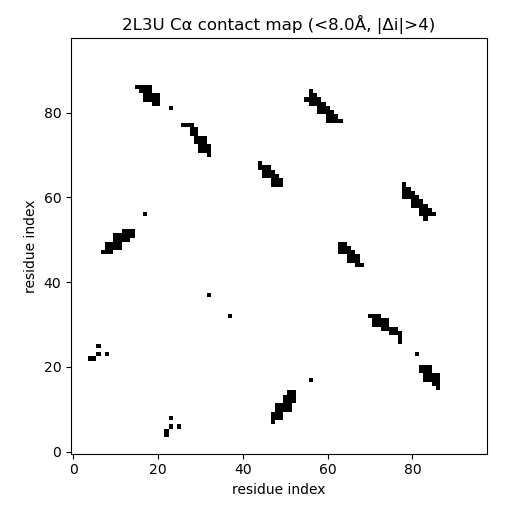 SER A 1 76 ? -0.172 -10.457 8.417 1.00 1.00 76 SER A O 5
ATOM 7679 N N . ILE A 1 77 ? -0.841 -11.158 6.387 1.00 1.00 77 ILE A N 5
ATOM 7680 C CA . ILE A 1 77 ? -1.746 -10.001 6.178 1.00 1.00 77 ILE A CA 5
ATOM 7681 C C . ILE A 1 77 ? -0.950 -8.658 6.250 1.00 1.00 77 ILE A C 5
ATOM 7682 O O . ILE A 1 77 ? 0.203 -8.689 6.680 1.00 1.00 77 ILE A O 5
ATOM 7698 N N . PRO A 1 78 ? -1.519 -7.529 5.927 1.00 1.00 78 PRO A N 5
ATOM 7699 C CA . PRO A 1 78 ? -2.908 -7.318 5.389 1.00 1.00 78 PRO A CA 5
ATOM 7700 C C . PRO A 1 78 ? -2.927 -7.171 3.865 1.00 1.00 78 PRO A C 5
ATOM 7701 O O . PRO A 1 78 ? -1.961 -6.727 3.243 1.00 1.00 78 PRO A O 5
ATOM 7712 N N . ASP A 1 79 ? -4.065 -7.519 3.272 1.00 1.00 79 ASP A N 5
ATOM 7713 C CA . ASP A 1 79 ? -4.279 -7.406 1.828 1.00 1.00 79 ASP A CA 5
ATOM 7714 C C . ASP A 1 79 ? -4.880 -6.039 1.546 1.00 1.00 79 ASP A C 5
ATOM 7715 O O . ASP A 1 79 ? -5.490 -5.386 2.392 1.00 1.00 79 ASP A O 5
ATOM 7724 N N . VAL A 1 80 ? -4.704 -5.573 0.314 1.00 1.00 80 VAL A N 5
ATOM 7725 C CA . VAL A 1 80 ? -5.233 -4.254 -0.101 1.00 1.00 80 VAL A CA 5
ATOM 7726 C C . VAL A 1 80 ? -6.278 -4.431 -1.210 1.00 1.00 80 VAL A C 5
ATOM 7727 O O . VAL A 1 80 ? -6.060 -5.088 -2.229 1.00 1.00 80 VAL A O 5
ATOM 7740 N N . THR A 1 81 ? -7.428 -3.799 -1.003 1.00 1.00 81 THR A N 5
ATOM 7741 C CA . THR A 1 81 ? -8.542 -3.849 -1.979 1.00 1.00 81 THR A CA 5
ATOM 7742 C C . THR A 1 81 ? -9.186 -2.463 -2.082 1.00 1.00 81 THR A C 5
ATOM 7743 O O . THR A 1 81 ? -9.618 -1.884 -1.085 1.00 1.00 81 THR A O 5
ATOM 7754 N N . TYR A 1 82 ? -9.251 -1.933 -3.298 1.00 1.00 82 TYR A N 5
ATOM 7755 C CA . TYR A 1 82 ? -9.843 -0.612 -3.538 1.00 1.00 82 TYR A CA 5
ATOM 7756 C C . TYR A 1 82 ? -10.582 -0.600 -4.857 1.00 1.00 82 TYR A C 5
ATOM 7757 O O . TYR A 1 82 ? -10.713 -1.603 -5.558 1.00 1.00 82 TYR A O 5
ATOM 7775 N N . THR A 1 83 ? -11.096 0.567 -5.230 1.00 1.00 83 THR A N 5
ATOM 7776 C CA . THR A 1 83 ? -11.860 0.727 -6.497 1.00 1.00 83 THR A CA 5
ATOM 7777 C C . THR A 1 83 ? -11.258 1.837 -7.364 1.00 1.00 83 THR A C 5
ATOM 7778 O O . THR A 1 83 ? -11.183 2.998 -6.962 1.00 1.00 83 THR A O 5
ATOM 7789 N N . LEU A 1 84 ? -10.839 1.480 -8.574 1.00 1.00 84 LEU A N 5
ATOM 7790 C CA . LEU A 1 84 ? -10.241 2.444 -9.524 1.00 1.00 84 LEU A CA 5
ATOM 7791 C C . LEU A 1 84 ? -11.291 2.877 -10.547 1.00 1.00 84 LEU A C 5
ATOM 7792 O O . LEU A 1 84 ? -12.009 2.058 -11.119 1.00 1.00 84 LEU A O 5
ATOM 7808 N N . LYS A 1 85 ? -11.389 4.182 -10.782 1.00 1.00 85 LYS A N 5
ATOM 7809 C CA . LYS A 1 85 ? -12.359 4.757 -11.733 1.00 1.00 85 LYS A CA 5
ATOM 7810 C C . LYS A 1 85 ? -11.696 5.846 -12.567 1.00 1.00 85 LYS A C 5
ATOM 7811 O O . LYS A 1 85 ? -10.617 6.353 -12.270 1.00 1.00 85 LYS A O 5
ATOM 7830 N N . ALA A 1 86 ? -12.371 6.204 -13.656 1.00 1.00 86 ALA A N 5
ATOM 7831 C CA . ALA A 1 86 ? -11.887 7.222 -14.585 1.00 1.00 86 ALA A CA 5
ATOM 7832 C C . ALA A 1 86 ? -11.943 8.612 -13.958 1.00 1.00 86 ALA A C 5
ATOM 7833 O O . ALA A 1 86 ? -12.818 8.909 -13.143 1.00 1.00 86 ALA A O 5
ATOM 7840 N N . LYS A 1 87 ? -11.006 9.468 -14.348 1.00 1.00 87 LYS A N 5
ATOM 7841 C CA . LYS A 1 87 ? -10.928 10.837 -13.848 1.00 1.00 87 LYS A CA 5
ATOM 7842 C C . LYS A 1 87 ? -12.191 11.620 -14.223 1.00 1.00 87 LYS A C 5
ATOM 7843 O O . LYS A 1 87 ? -12.950 11.210 -15.100 1.00 1.00 87 LYS A O 5
ATOM 7862 N N . GLU A 1 88 ? -12.415 12.746 -13.554 1.00 1.00 88 GLU A N 5
ATOM 7863 C CA . GLU A 1 88 ? -13.600 13.584 -13.825 1.00 1.00 88 GLU A CA 5
ATOM 7864 C C . GLU A 1 88 ? -13.325 15.024 -13.372 1.00 1.00 88 GLU A C 5
ATOM 7865 O O . GLU A 1 88 ? -14.245 15.831 -13.239 1.00 1.00 88 GLU A O 5
ATOM 7877 N N . ASP A 1 89 ? -12.052 15.342 -13.157 1.00 1.00 89 ASP A N 5
ATOM 7878 C CA . ASP A 1 89 ? -11.639 16.677 -12.719 1.00 1.00 89 ASP A CA 5
ATOM 7879 C C . ASP A 1 89 ? -12.181 17.789 -13.673 1.00 1.00 89 ASP A C 5
ATOM 7880 O O . ASP A 1 89 ? -11.752 17.819 -14.825 1.00 1.00 89 ASP A O 5
ATOM 7889 N N . PRO A 1 90 ? -13.042 18.665 -13.232 1.00 1.00 90 PRO A N 5
ATOM 7890 C CA . PRO A 1 90 ? -13.580 19.747 -14.131 1.00 1.00 90 PRO A CA 5
ATOM 7891 C C . PRO A 1 90 ? -12.643 20.947 -14.175 1.00 1.00 90 PRO A C 5
ATOM 7892 O O . PRO A 1 90 ? -12.649 21.726 -15.129 1.00 1.00 90 PRO A O 5
ATOM 7903 N N . LEU A 1 91 ? -11.841 21.100 -13.125 1.00 1.00 91 LEU A N 5
ATOM 7904 C CA . LEU A 1 91 ? -10.893 22.215 -13.018 1.00 1.00 91 LEU A CA 5
ATOM 7905 C C . LEU A 1 91 ? -9.821 22.145 -14.114 1.00 1.00 91 LEU A C 5
ATOM 7906 O O . LEU A 1 91 ? -9.437 23.175 -14.672 1.00 1.00 91 LEU A O 5
ATOM 7922 N N . GLU A 1 92 ? -9.345 20.940 -14.408 1.00 1.00 92 GLU A N 5
ATOM 7923 C CA . GLU A 1 92 ? -8.303 20.750 -15.436 1.00 1.00 92 GLU A CA 5
ATOM 7924 C C . GLU A 1 92 ? -8.790 21.252 -16.802 1.00 1.00 92 GLU A C 5
ATOM 7925 O O . GLU A 1 92 ? -8.426 22.338 -17.256 1.00 1.00 92 GLU A O 5
ATOM 7937 N N . HIS A 1 93 ? -9.625 20.462 -17.470 1.00 1.00 93 HIS A N 5
ATOM 7938 C CA . HIS A 1 93 ? -10.172 20.834 -18.791 1.00 1.00 93 HIS A CA 5
ATOM 7939 C C . HIS A 1 93 ? -11.527 20.151 -19.019 1.00 1.00 93 HIS A C 5
ATOM 7940 O O . HIS A 1 93 ? -11.715 18.976 -18.702 1.00 1.00 93 HIS A O 5
ATOM 7955 N N . HIS A 1 94 ? -12.463 20.905 -19.584 1.00 1.00 94 HIS A N 5
ATOM 7956 C CA . HIS A 1 94 ? -13.812 20.396 -19.866 1.00 1.00 94 HIS A CA 5
ATOM 7957 C C . HIS A 1 94 ? -13.789 19.462 -21.077 1.00 1.00 94 HIS A C 5
ATOM 7958 O O . HIS A 1 94 ? -14.024 19.881 -22.211 1.00 1.00 94 HIS A O 5
ATOM 7973 N N . HIS A 1 95 ? -13.526 18.181 -20.839 1.00 1.00 95 HIS A N 5
ATOM 7974 C CA . HIS A 1 95 ? -13.479 17.170 -21.902 1.00 1.00 95 HIS A CA 5
ATOM 7975 C C . HIS A 1 95 ? -14.894 16.765 -22.327 1.00 1.00 95 HIS A C 5
ATOM 7976 O O . HIS A 1 95 ? -15.881 17.066 -21.655 1.00 1.00 95 HIS A O 5
ATOM 7991 N N . HIS A 1 96 ? -14.988 16.067 -23.453 1.00 1.00 96 HIS A N 5
ATOM 7992 C CA . HIS A 1 96 ? -16.278 15.608 -23.987 1.00 1.00 96 HIS A CA 5
ATOM 7993 C C . HIS A 1 96 ? -17.278 16.775 -24.116 1.00 1.00 96 HIS A C 5
ATOM 7994 O O . HIS A 1 96 ? -17.995 17.104 -23.170 1.00 1.00 96 HIS A O 5
ATOM 8009 N N . HIS A 1 97 ? -17.319 17.393 -25.292 1.00 1.00 97 HIS A N 5
ATOM 8010 C CA . HIS A 1 97 ? -18.230 18.517 -25.551 1.00 1.00 97 HIS A CA 5
ATOM 8011 C C . HIS A 1 97 ? -18.276 18.808 -27.052 1.00 1.00 97 HIS A C 5
ATOM 8012 O O . HIS A 1 97 ? -19.339 18.776 -27.670 1.00 1.00 97 HIS A O 5
ATOM 8027 N N . HIS A 1 98 ? -17.115 19.093 -27.631 1.00 1.00 98 HIS A N 5
ATOM 8028 C CA . HIS A 1 98 ? -17.011 19.395 -29.062 1.00 1.00 98 HIS A CA 5
ATOM 8029 C C . HIS A 1 98 ? -17.429 18.177 -29.895 1.00 1.00 98 HIS A C 5
ATOM 8030 O O . HIS A 1 98 ? -17.463 18.295 -31.108 1.00 1.00 98 HIS A O 5
ATOM 8046 N N . MET A 1 1 ? -0.334 5.470 22.521 1.00 1.00 1 MET A N 6
ATOM 8047 C CA . MET A 1 1 ? -1.061 6.720 22.888 1.00 1.00 1 MET A CA 6
ATOM 8048 C C . MET A 1 1 ? -2.076 7.046 21.790 1.00 1.00 1 MET A C 6
ATOM 8049 O O . MET A 1 1 ? -1.760 7.762 20.838 1.00 1.00 1 MET A O 6
ATOM 8065 N N . LYS A 1 2 ? -3.289 6.523 21.921 1.00 1.00 2 LYS A N 6
ATOM 8066 C CA . LYS A 1 2 ? -4.357 6.763 20.939 1.00 1.00 2 LYS A CA 6
ATOM 8067 C C . LYS A 1 2 ? -3.898 6.376 19.525 1.00 1.00 2 LYS A C 6
ATOM 8068 O O . LYS A 1 2 ? -2.914 5.654 19.368 1.00 1.00 2 LYS A O 6
ATOM 8087 N N . THR A 1 3 ? -4.612 6.857 18.514 1.00 1.00 3 THR A N 6
ATOM 8088 C CA . THR A 1 3 ? -4.281 6.578 17.119 1.00 1.00 3 THR A CA 6
ATOM 8089 C C . THR A 1 3 ? -2.864 7.072 16.802 1.00 1.00 3 THR A C 6
ATOM 8090 O O . THR A 1 3 ? -2.445 8.136 17.261 1.00 1.00 3 THR A O 6
ATOM 8101 N N . LEU A 1 4 ? -2.129 6.291 16.019 1.00 1.00 4 LEU A N 6
ATOM 8102 C CA . LEU A 1 4 ? -0.735 6.629 15.649 1.00 1.00 4 LEU A CA 6
ATOM 8103 C C . LEU A 1 4 ? -0.616 6.888 14.145 1.00 1.00 4 LEU A C 6
ATOM 8104 O O . LEU A 1 4 ? -1.246 6.216 13.328 1.00 1.00 4 LEU A O 6
ATOM 8120 N N . TYR A 1 5 ? 0.210 7.866 13.788 1.00 1.00 5 TYR A N 6
ATOM 8121 C CA . TYR A 1 5 ? 0.431 8.218 12.388 1.00 1.00 5 TYR A CA 6
ATOM 8122 C C . TYR A 1 5 ? 1.252 7.124 11.715 1.00 1.00 5 TYR A C 6
ATOM 8123 O O . TYR A 1 5 ? 2.478 7.200 11.664 1.00 1.00 5 TYR A O 6
ATOM 8141 N N . ASP A 1 6 ? 0.580 6.111 11.177 1.00 1.00 6 ASP A N 6
ATOM 8142 C CA . ASP A 1 6 ? 1.249 4.996 10.502 1.00 1.00 6 ASP A CA 6
ATOM 8143 C C . ASP A 1 6 ? 1.677 5.414 9.104 1.00 1.00 6 ASP A C 6
ATOM 8144 O O . ASP A 1 6 ? 2.036 4.563 8.288 1.00 1.00 6 ASP A O 6
ATOM 8153 N N . LEU A 1 7 ? 1.631 6.711 8.823 1.00 1.00 7 LEU A N 6
ATOM 8154 C CA . LEU A 1 7 ? 2.019 7.255 7.524 1.00 1.00 7 LEU A CA 6
ATOM 8155 C C . LEU A 1 7 ? 1.159 6.639 6.388 1.00 1.00 7 LEU A C 6
ATOM 8156 O O . LEU A 1 7 ? 1.413 5.495 6.016 1.00 1.00 7 LEU A O 6
ATOM 8172 N N . PRO A 1 8 ? 0.190 7.328 5.849 1.00 1.00 8 PRO A N 6
ATOM 8173 C CA . PRO A 1 8 ? -0.663 6.759 4.740 1.00 1.00 8 PRO A CA 6
ATOM 8174 C C . PRO A 1 8 ? 0.167 6.089 3.638 1.00 1.00 8 PRO A C 6
ATOM 8175 O O . PRO A 1 8 ? 1.373 6.312 3.519 1.00 1.00 8 PRO A O 6
ATOM 8186 N N . ILE A 1 9 ? -0.490 5.270 2.826 1.00 1.00 9 ILE A N 6
ATOM 8187 C CA . ILE A 1 9 ? 0.186 4.552 1.744 1.00 1.00 9 ILE A CA 6
ATOM 8188 C C . ILE A 1 9 ? 0.408 5.490 0.560 1.00 1.00 9 ILE A C 6
ATOM 8189 O O . ILE A 1 9 ? -0.397 6.375 0.270 1.00 1.00 9 ILE A O 6
ATOM 8205 N N . VAL A 1 10 ? 1.514 5.277 -0.145 1.00 1.00 10 VAL A N 6
ATOM 8206 C CA . VAL A 1 10 ? 1.868 6.098 -1.321 1.00 1.00 10 VAL A CA 6
ATOM 8207 C C . VAL A 1 10 ? 1.501 5.353 -2.599 1.00 1.00 10 VAL A C 6
ATOM 8208 O O . VAL A 1 10 ? 1.768 4.162 -2.761 1.00 1.00 10 VAL A O 6
ATOM 8221 N N . LEU A 1 11 ? 0.884 6.068 -3.536 1.00 1.00 11 LEU A N 6
ATOM 8222 C CA . LEU A 1 11 ? 0.474 5.466 -4.814 1.00 1.00 11 LEU A CA 6
ATOM 8223 C C . LEU A 1 11 ? 1.560 5.707 -5.876 1.00 1.00 11 LEU A C 6
ATOM 8224 O O . LEU A 1 11 ? 1.770 6.827 -6.344 1.00 1.00 11 LEU A O 6
ATOM 8240 N N . ARG A 1 12 ? 2.245 4.636 -6.264 1.00 1.00 12 ARG A N 6
ATOM 8241 C CA . ARG A 1 12 ? 3.312 4.715 -7.285 1.00 1.00 12 ARG A CA 6
ATOM 8242 C C . ARG A 1 12 ? 2.790 4.240 -8.633 1.00 1.00 12 ARG A C 6
ATOM 8243 O O . ARG A 1 12 ? 1.892 3.400 -8.710 1.00 1.00 12 ARG A O 6
ATOM 8264 N N . ASN A 1 13 ? 3.350 4.783 -9.708 1.00 1.00 13 ASN A N 6
ATOM 8265 C CA . ASN A 1 13 ? 2.953 4.424 -11.062 1.00 1.00 13 ASN A CA 6
ATOM 8266 C C . ASN A 1 13 ? 1.466 4.682 -11.255 1.00 1.00 13 ASN A C 6
ATOM 8267 O O . ASN A 1 13 ? 0.749 3.844 -11.803 1.00 1.00 13 ASN A O 6
ATOM 8278 N N . LEU A 1 14 ? 0.998 5.843 -10.810 1.00 1.00 14 LEU A N 6
ATOM 8279 C CA . LEU A 1 14 ? -0.434 6.191 -10.924 1.00 1.00 14 LEU A CA 6
ATOM 8280 C C . LEU A 1 14 ? -0.809 6.570 -12.391 1.00 1.00 14 LEU A C 6
ATOM 8281 O O . LEU A 1 14 ? -0.365 7.619 -12.855 1.00 1.00 14 LEU A O 6
ATOM 8297 N N . PRO A 1 15 ? -1.621 5.805 -13.067 1.00 1.00 15 PRO A N 6
ATOM 8298 C CA . PRO A 1 15 ? -2.039 6.192 -14.475 1.00 1.00 15 PRO A CA 6
ATOM 8299 C C . PRO A 1 15 ? -2.462 7.684 -14.580 1.00 1.00 15 PRO A C 6
ATOM 8300 O O . PRO A 1 15 ? -3.008 8.267 -13.642 1.00 1.00 15 PRO A O 6
ATOM 8311 N N . GLU A 1 16 ? -2.187 8.310 -15.719 1.00 1.00 16 GLU A N 6
ATOM 8312 C CA . GLU A 1 16 ? -2.525 9.730 -15.937 1.00 1.00 16 GLU A CA 6
ATOM 8313 C C . GLU A 1 16 ? -3.999 9.915 -16.323 1.00 1.00 16 GLU A C 6
ATOM 8314 O O . GLU A 1 16 ? -4.595 10.966 -16.084 1.00 1.00 16 GLU A O 6
ATOM 8326 N N . ASP A 1 17 ? -4.578 8.899 -16.955 1.00 1.00 17 ASP A N 6
ATOM 8327 C CA . ASP A 1 17 ? -5.982 8.959 -17.417 1.00 1.00 17 ASP A CA 6
ATOM 8328 C C . ASP A 1 17 ? -6.941 8.371 -16.383 1.00 1.00 17 ASP A C 6
ATOM 8329 O O . ASP A 1 17 ? -8.160 8.442 -16.542 1.00 1.00 17 ASP A O 6
ATOM 8338 N N . LEU A 1 18 ? -6.398 7.794 -15.316 1.00 1.00 18 LEU A N 6
ATOM 8339 C CA . LEU A 1 18 ? -7.230 7.174 -14.244 1.00 1.00 18 LEU A CA 6
ATOM 8340 C C . LEU A 1 18 ? -6.900 7.830 -12.906 1.00 1.00 18 LEU A C 6
ATOM 8341 O O . LEU A 1 18 ? -5.785 8.310 -12.695 1.00 1.00 18 LEU A O 6
ATOM 8357 N N . VAL A 1 19 ? -7.860 7.855 -11.987 1.00 1.00 19 VAL A N 6
ATOM 8358 C CA . VAL A 1 19 ? -7.648 8.478 -10.658 1.00 1.00 19 VAL A CA 6
ATOM 8359 C C . VAL A 1 19 ? -8.391 7.712 -9.575 1.00 1.00 19 VAL A C 6
ATOM 8360 O O . VAL A 1 19 ? -9.317 6.946 -9.842 1.00 1.00 19 VAL A O 6
ATOM 8373 N N . LEU A 1 20 ? -7.979 7.937 -8.331 1.00 1.00 20 LEU A N 6
ATOM 8374 C CA . LEU A 1 20 ? -8.579 7.283 -7.172 1.00 1.00 20 LEU A CA 6
ATOM 8375 C C . LEU A 1 20 ? -9.798 8.080 -6.705 1.00 1.00 20 LEU A C 6
ATOM 8376 O O . LEU A 1 20 ? -9.774 9.311 -6.663 1.00 1.00 20 LEU A O 6
ATOM 8392 N N . GLU A 1 21 ? -10.871 7.383 -6.349 1.00 1.00 21 GLU A N 6
ATOM 8393 C CA . GLU A 1 21 ? -12.112 8.041 -5.889 1.00 1.00 21 GLU A CA 6
ATOM 8394 C C . GLU A 1 21 ? -12.048 8.396 -4.404 1.00 1.00 21 GLU A C 6
ATOM 8395 O O . GLU A 1 21 ? -12.696 9.333 -3.937 1.00 1.00 21 GLU A O 6
ATOM 8407 N N . LYS A 1 22 ? -11.274 7.624 -3.648 1.00 1.00 22 LYS A N 6
ATOM 8408 C CA . LYS A 1 22 ? -11.149 7.860 -2.193 1.00 1.00 22 LYS A CA 6
ATOM 8409 C C . LYS A 1 22 ? -9.770 7.386 -1.659 1.00 1.00 22 LYS A C 6
ATOM 8410 O O . LYS A 1 22 ? -9.392 6.252 -1.955 1.00 1.00 22 LYS A O 6
ATOM 8429 N N . PRO A 1 23 ? -9.044 8.172 -0.913 1.00 1.00 23 PRO A N 6
ATOM 8430 C CA . PRO A 1 23 ? -7.707 7.718 -0.368 1.00 1.00 23 PRO A CA 6
ATOM 8431 C C . PRO A 1 23 ? -7.741 6.299 0.244 1.00 1.00 23 PRO A C 6
ATOM 8432 O O . PRO A 1 23 ? -8.770 5.812 0.712 1.00 1.00 23 PRO A O 6
ATOM 8443 N N . LEU A 1 24 ? -6.576 5.658 0.257 1.00 1.00 24 LEU A N 6
ATOM 8444 C CA . LEU A 1 24 ? -6.431 4.298 0.796 1.00 1.00 24 LEU A CA 6
ATOM 8445 C C . LEU A 1 24 ? -6.513 4.281 2.352 1.00 1.00 24 LEU A C 6
ATOM 8446 O O . LEU A 1 24 ? -5.639 4.866 2.991 1.00 1.00 24 LEU A O 6
ATOM 8462 N N . PRO A 1 25 ? -7.489 3.654 2.952 1.00 1.00 25 PRO A N 6
ATOM 8463 C CA . PRO A 1 25 ? -7.580 3.607 4.462 1.00 1.00 25 PRO A CA 6
ATOM 8464 C C . PRO A 1 25 ? -6.300 3.065 5.124 1.00 1.00 25 PRO A C 6
ATOM 8465 O O . PRO A 1 25 ? -5.458 2.439 4.479 1.00 1.00 25 PRO A O 6
ATOM 8476 N N . GLU A 1 26 ? -6.174 3.295 6.427 1.00 1.00 26 GLU A N 6
ATOM 8477 C CA . GLU A 1 26 ? -5.020 2.844 7.202 1.00 1.00 26 GLU A CA 6
ATOM 8478 C C . GLU A 1 26 ? -5.246 1.415 7.685 1.00 1.00 26 GLU A C 6
ATOM 8479 O O . GLU A 1 26 ? -6.373 0.975 7.912 1.00 1.00 26 GLU A O 6
ATOM 8491 N N . VAL A 1 27 ? -4.153 0.675 7.842 1.00 1.00 27 VAL A N 6
ATOM 8492 C CA . VAL A 1 27 ? -4.202 -0.719 8.301 1.00 1.00 27 VAL A CA 6
ATOM 8493 C C . VAL A 1 27 ? -2.940 -1.074 9.100 1.00 1.00 27 VAL A C 6
ATOM 8494 O O . VAL A 1 27 ? -1.829 -0.643 8.785 1.00 1.00 27 VAL A O 6
ATOM 8507 N N . SER A 1 28 ? -3.110 -1.872 10.148 1.00 1.00 28 SER A N 6
ATOM 8508 C CA . SER A 1 28 ? -1.991 -2.301 11.006 1.00 1.00 28 SER A CA 6
ATOM 8509 C C . SER A 1 28 ? -1.365 -3.595 10.468 1.00 1.00 28 SER A C 6
ATOM 8510 O O . SER A 1 28 ? -1.932 -4.305 9.637 1.00 1.00 28 SER A O 6
ATOM 8518 N N . VAL A 1 29 ? -0.170 -3.904 10.962 1.00 1.00 29 VAL A N 6
ATOM 8519 C CA . VAL A 1 29 ? 0.569 -5.128 10.532 1.00 1.00 29 VAL A CA 6
ATOM 8520 C C . VAL A 1 29 ? 1.109 -5.872 11.750 1.00 1.00 29 VAL A C 6
ATOM 8521 O O . VAL A 1 29 ? 1.272 -5.273 12.813 1.00 1.00 29 VAL A O 6
ATOM 8534 N N . THR A 1 30 ? 1.418 -7.159 11.628 1.00 1.00 30 THR A N 6
ATOM 8535 C CA . THR A 1 30 ? 1.971 -7.927 12.765 1.00 1.00 30 THR A CA 6
ATOM 8536 C C . THR A 1 30 ? 3.355 -8.458 12.401 1.00 1.00 30 THR A C 6
ATOM 8537 O O . THR A 1 30 ? 3.501 -9.247 11.468 1.00 1.00 30 THR A O 6
ATOM 8548 N N . ILE A 1 31 ? 4.376 -8.053 13.149 1.00 1.00 31 ILE A N 6
ATOM 8549 C CA . ILE A 1 31 ? 5.766 -8.492 12.920 1.00 1.00 31 ILE A CA 6
ATOM 8550 C C . ILE A 1 31 ? 6.325 -9.090 14.216 1.00 1.00 31 ILE A C 6
ATOM 8551 O O . ILE A 1 31 ? 6.097 -8.594 15.318 1.00 1.00 31 ILE A O 6
ATOM 8567 N N . ARG A 1 32 ? 7.084 -10.172 14.071 1.00 1.00 32 ARG A N 6
ATOM 8568 C CA . ARG A 1 32 ? 7.700 -10.868 15.224 1.00 1.00 32 ARG A CA 6
ATOM 8569 C C . ARG A 1 32 ? 9.217 -10.709 15.163 1.00 1.00 32 ARG A C 6
ATOM 8570 O O . ARG A 1 32 ? 9.872 -11.158 14.222 1.00 1.00 32 ARG A O 6
ATOM 8591 N N . ALA A 1 33 ? 9.784 -10.063 16.178 1.00 1.00 33 ALA A N 6
ATOM 8592 C CA . ALA A 1 33 ? 11.231 -9.834 16.225 1.00 1.00 33 ALA A CA 6
ATOM 8593 C C . ALA A 1 33 ? 11.656 -9.375 17.627 1.00 1.00 33 ALA A C 6
ATOM 8594 O O . ALA A 1 33 ? 10.828 -9.199 18.522 1.00 1.00 33 ALA A O 6
ATOM 8601 N N . TYR A 1 34 ? 12.956 -9.165 17.804 1.00 1.00 34 TYR A N 6
ATOM 8602 C CA . TYR A 1 34 ? 13.514 -8.731 19.087 1.00 1.00 34 TYR A CA 6
ATOM 8603 C C . TYR A 1 34 ? 13.057 -7.288 19.430 1.00 1.00 34 TYR A C 6
ATOM 8604 O O . TYR A 1 34 ? 12.897 -6.490 18.507 1.00 1.00 34 TYR A O 6
ATOM 8622 N N . PRO A 1 35 ? 12.869 -6.941 20.674 1.00 1.00 35 PRO A N 6
ATOM 8623 C CA . PRO A 1 35 ? 12.450 -5.545 21.043 1.00 1.00 35 PRO A CA 6
ATOM 8624 C C . PRO A 1 35 ? 13.596 -4.525 20.845 1.00 1.00 35 PRO A C 6
ATOM 8625 O O . PRO A 1 35 ? 13.346 -3.329 20.688 1.00 1.00 35 PRO A O 6
ATOM 8636 N N . GLU A 1 36 ? 14.833 -5.001 20.885 1.00 1.00 36 GLU A N 6
ATOM 8637 C CA . GLU A 1 36 ? 16.011 -4.123 20.726 1.00 1.00 36 GLU A CA 6
ATOM 8638 C C . GLU A 1 36 ? 16.028 -3.462 19.332 1.00 1.00 36 GLU A C 6
ATOM 8639 O O . GLU A 1 36 ? 16.344 -2.281 19.191 1.00 1.00 36 GLU A O 6
ATOM 8651 N N . ILE A 1 37 ? 15.685 -4.230 18.302 1.00 1.00 37 ILE A N 6
ATOM 8652 C CA . ILE A 1 37 ? 15.672 -3.695 16.914 1.00 1.00 37 ILE A CA 6
ATOM 8653 C C . ILE A 1 37 ? 14.334 -3.006 16.634 1.00 1.00 37 ILE A C 6
ATOM 8654 O O . ILE A 1 37 ? 14.277 -2.010 15.913 1.00 1.00 37 ILE A O 6
ATOM 8670 N N . LEU A 1 38 ? 13.258 -3.534 17.206 1.00 1.00 38 LEU A N 6
ATOM 8671 C CA . LEU A 1 38 ? 11.915 -2.942 17.018 1.00 1.00 38 LEU A CA 6
ATOM 8672 C C . LEU A 1 38 ? 11.848 -1.589 17.731 1.00 1.00 38 LEU A C 6
ATOM 8673 O O . LEU A 1 38 ? 11.220 -0.648 17.244 1.00 1.00 38 LEU A O 6
ATOM 8689 N N . ASN A 1 39 ? 12.504 -1.488 18.882 1.00 1.00 39 ASN A N 6
ATOM 8690 C CA . ASN A 1 39 ? 12.523 -0.245 19.669 1.00 1.00 39 ASN A CA 6
ATOM 8691 C C . ASN A 1 39 ? 13.401 0.792 18.976 1.00 1.00 39 ASN A C 6
ATOM 8692 O O . ASN A 1 39 ? 13.376 1.977 19.310 1.00 1.00 39 ASN A O 6
ATOM 8703 N N . ASN A 1 40 ? 14.185 0.346 18.000 1.00 1.00 40 ASN A N 6
ATOM 8704 C CA . ASN A 1 40 ? 15.095 1.228 17.238 1.00 1.00 40 ASN A CA 6
ATOM 8705 C C . ASN A 1 40 ? 14.511 1.544 15.866 1.00 1.00 40 ASN A C 6
ATOM 8706 O O . ASN A 1 40 ? 14.763 2.611 15.305 1.00 1.00 40 ASN A O 6
ATOM 8717 N N . LEU A 1 41 ? 13.739 0.614 15.315 1.00 1.00 41 LEU A N 6
ATOM 8718 C CA . LEU A 1 41 ? 13.135 0.772 13.994 1.00 1.00 41 LEU A CA 6
ATOM 8719 C C . LEU A 1 41 ? 12.164 1.963 14.010 1.00 1.00 41 LEU A C 6
ATOM 8720 O O . LEU A 1 41 ? 11.436 2.192 14.975 1.00 1.00 41 LEU A O 6
ATOM 8736 N N . THR A 1 42 ? 12.165 2.738 12.930 1.00 1.00 42 THR A N 6
ATOM 8737 C CA . THR A 1 42 ? 11.269 3.913 12.810 1.00 1.00 42 THR A CA 6
ATOM 8738 C C . THR A 1 42 ? 10.385 3.761 11.578 1.00 1.00 42 THR A C 6
ATOM 8739 O O . THR A 1 42 ? 10.785 3.211 10.551 1.00 1.00 42 THR A O 6
ATOM 8750 N N . LYS A 1 43 ? 9.157 4.256 11.683 1.00 1.00 43 LYS A N 6
ATOM 8751 C CA . LYS A 1 43 ? 8.188 4.163 10.588 1.00 1.00 43 LYS A CA 6
ATOM 8752 C C . LYS A 1 43 ? 8.769 4.711 9.277 1.00 1.00 43 LYS A C 6
ATOM 8753 O O . LYS A 1 43 ? 8.540 4.155 8.201 1.00 1.00 43 LYS A O 6
ATOM 8772 N N . GLU A 1 44 ? 9.520 5.805 9.358 1.00 1.00 44 GLU A N 6
ATOM 8773 C CA . GLU A 1 44 ? 10.126 6.436 8.183 1.00 1.00 44 GLU A CA 6
ATOM 8774 C C . GLU A 1 44 ? 10.987 5.439 7.402 1.00 1.00 44 GLU A C 6
ATOM 8775 O O . GLU A 1 44 ? 11.238 5.619 6.211 1.00 1.00 44 GLU A O 6
ATOM 8787 N N . GLN A 1 45 ? 11.440 4.380 8.067 1.00 1.00 45 GLN A N 6
ATOM 8788 C CA . GLN A 1 45 ? 12.280 3.360 7.425 1.00 1.00 45 GLN A CA 6
ATOM 8789 C C . GLN A 1 45 ? 11.442 2.438 6.547 1.00 1.00 45 GLN A C 6
ATOM 8790 O O . GLN A 1 45 ? 11.894 2.004 5.488 1.00 1.00 45 GLN A O 6
ATOM 8804 N N . ILE A 1 46 ? 10.227 2.125 6.987 1.00 1.00 46 ILE A N 6
ATOM 8805 C CA . ILE A 1 46 ? 9.349 1.214 6.250 1.00 1.00 46 ILE A CA 6
ATOM 8806 C C . ILE A 1 46 ? 8.856 1.877 4.970 1.00 1.00 46 ILE A C 6
ATOM 8807 O O . ILE A 1 46 ? 8.284 2.967 4.991 1.00 1.00 46 ILE A O 6
ATOM 8823 N N . SER A 1 47 ? 9.070 1.214 3.838 1.00 1.00 47 SER A N 6
ATOM 8824 C CA . SER A 1 47 ? 8.639 1.740 2.522 1.00 1.00 47 SER A CA 6
ATOM 8825 C C . SER A 1 47 ? 7.422 0.955 2.020 1.00 1.00 47 SER A C 6
ATOM 8826 O O . SER A 1 47 ? 7.517 -0.220 1.664 1.00 1.00 47 SER A O 6
ATOM 8834 N N . LEU A 1 48 ? 6.269 1.614 1.995 1.00 1.00 48 LEU A N 6
ATOM 8835 C CA . LEU A 1 48 ? 5.003 0.981 1.555 1.00 1.00 48 LEU A CA 6
ATOM 8836 C C . LEU A 1 48 ? 4.394 1.748 0.390 1.00 1.00 48 LEU A C 6
ATOM 8837 O O . LEU A 1 48 ? 4.212 2.966 0.440 1.00 1.00 48 LEU A O 6
ATOM 8853 N N . TRP A 1 49 ? 4.054 1.019 -0.667 1.00 1.00 49 TRP A N 6
ATOM 8854 C CA . TRP A 1 49 ? 3.444 1.600 -1.849 1.00 1.00 49 TRP A CA 6
ATOM 8855 C C . TRP A 1 49 ? 2.723 0.511 -2.641 1.00 1.00 49 TRP A C 6
ATOM 8856 O O . TRP A 1 49 ? 2.671 -0.649 -2.237 1.00 1.00 49 TRP A O 6
ATOM 8877 N N . ILE A 1 50 ? 2.162 0.892 -3.785 1.00 1.00 50 ILE A N 6
ATOM 8878 C CA . ILE A 1 50 ? 1.430 -0.050 -4.660 1.00 1.00 50 ILE A CA 6
ATOM 8879 C C . ILE A 1 50 ? 1.694 0.281 -6.134 1.00 1.00 50 ILE A C 6
ATOM 8880 O O . ILE A 1 50 ? 1.863 1.441 -6.515 1.00 1.00 50 ILE A O 6
ATOM 8896 N N . ASP A 1 51 ? 1.706 -0.754 -6.968 1.00 1.00 51 ASP A N 6
ATOM 8897 C CA . ASP A 1 51 ? 1.941 -0.594 -8.418 1.00 1.00 51 ASP A CA 6
ATOM 8898 C C . ASP A 1 51 ? 0.612 -0.627 -9.182 1.00 1.00 51 ASP A C 6
ATOM 8899 O O . ASP A 1 51 ? -0.009 -1.679 -9.329 1.00 1.00 51 ASP A O 6
ATOM 8908 N N . ALA A 1 52 ? 0.186 0.530 -9.681 1.00 1.00 52 ALA A N 6
ATOM 8909 C CA . ALA A 1 52 ? -1.070 0.636 -10.444 1.00 1.00 52 ALA A CA 6
ATOM 8910 C C . ALA A 1 52 ? -0.809 0.431 -11.938 1.00 1.00 52 ALA A C 6
ATOM 8911 O O . ALA A 1 52 ? -1.734 0.481 -12.748 1.00 1.00 52 ALA A O 6
ATOM 8918 N N . THR A 1 53 ? 0.443 0.180 -12.306 1.00 1.00 53 THR A N 6
ATOM 8919 C CA . THR A 1 53 ? 0.806 -0.057 -13.713 1.00 1.00 53 THR A CA 6
ATOM 8920 C C . THR A 1 53 ? 0.285 -1.419 -14.132 1.00 1.00 53 THR A C 6
ATOM 8921 O O . THR A 1 53 ? 0.037 -2.293 -13.301 1.00 1.00 53 THR A O 6
ATOM 8932 N N . GLY A 1 54 ? 0.121 -1.609 -15.436 1.00 1.00 54 GLY A N 6
ATOM 8933 C CA . GLY A 1 54 ? -0.408 -2.878 -15.978 1.00 1.00 54 GLY A CA 6
ATOM 8934 C C . GLY A 1 54 ? -1.867 -3.129 -15.519 1.00 1.00 54 GLY A C 6
ATOM 8935 O O . GLY A 1 54 ? -2.676 -3.695 -16.253 1.00 1.00 54 GLY A O 6
ATOM 8939 N N . LYS A 1 55 ? -2.176 -2.703 -14.299 1.00 1.00 55 LYS A N 6
ATOM 8940 C CA . LYS A 1 55 ? -3.507 -2.883 -13.730 1.00 1.00 55 LYS A CA 6
ATOM 8941 C C . LYS A 1 55 ? -4.524 -2.071 -14.541 1.00 1.00 55 LYS A C 6
ATOM 8942 O O . LYS A 1 55 ? -4.255 -0.965 -15.010 1.00 1.00 55 LYS A O 6
ATOM 8961 N N . ALA A 1 56 ? -5.715 -2.642 -14.687 1.00 1.00 56 ALA A N 6
ATOM 8962 C CA . ALA A 1 56 ? -6.817 -2.007 -15.428 1.00 1.00 56 ALA A CA 6
ATOM 8963 C C . ALA A 1 56 ? -7.856 -1.487 -14.449 1.00 1.00 56 ALA A C 6
ATOM 8964 O O . ALA A 1 56 ? -7.798 -1.754 -13.248 1.00 1.00 56 ALA A O 6
ATOM 8971 N N . VAL A 1 57 ? -8.824 -0.739 -14.967 1.00 1.00 57 VAL A N 6
ATOM 8972 C CA . VAL A 1 57 ? -9.889 -0.170 -14.154 1.00 1.00 57 VAL A CA 6
ATOM 8973 C C . VAL A 1 57 ? -10.642 -1.289 -13.423 1.00 1.00 57 VAL A C 6
ATOM 8974 O O . VAL A 1 57 ? -10.855 -2.376 -13.961 1.00 1.00 57 VAL A O 6
ATOM 8987 N N . GLY A 1 58 ? -11.056 -1.018 -12.189 1.00 1.00 58 GLY A N 6
ATOM 8988 C CA . GLY A 1 58 ? -11.797 -1.985 -11.353 1.00 1.00 58 GLY A CA 6
ATOM 8989 C C . GLY A 1 58 ? -11.095 -2.187 -10.022 1.00 1.00 58 GLY A C 6
ATOM 8990 O O . GLY A 1 58 ? -9.971 -1.726 -9.822 1.00 1.00 58 GLY A O 6
ATOM 8994 N N . GLU A 1 59 ? -11.767 -2.877 -9.105 1.00 1.00 59 GLU A N 6
ATOM 8995 C CA . GLU A 1 59 ? -11.220 -3.144 -7.757 1.00 1.00 59 GLU A CA 6
ATOM 8996 C C . GLU A 1 59 ? -10.703 -4.586 -7.620 1.00 1.00 59 GLU A C 6
ATOM 8997 O O . GLU A 1 59 ? -11.375 -5.551 -7.984 1.00 1.00 59 GLU A O 6
ATOM 9009 N N . HIS A 1 60 ? -9.497 -4.705 -7.078 1.00 1.00 60 HIS A N 6
ATOM 9010 C CA . HIS A 1 60 ? -8.862 -6.004 -6.860 1.00 1.00 60 HIS A CA 6
ATOM 9011 C C . HIS A 1 60 ? -7.956 -5.952 -5.627 1.00 1.00 60 HIS A C 6
ATOM 9012 O O . HIS A 1 60 ? -7.472 -4.896 -5.217 1.00 1.00 60 HIS A O 6
ATOM 9027 N N . THR A 1 61 ? -7.701 -7.120 -5.048 1.00 1.00 61 THR A N 6
ATOM 9028 C CA . THR A 1 61 ? -6.818 -7.242 -3.873 1.00 1.00 61 THR A CA 6
ATOM 9029 C C . THR A 1 61 ? -5.371 -7.332 -4.367 1.00 1.00 61 THR A C 6
ATOM 9030 O O . THR A 1 61 ? -5.076 -7.970 -5.377 1.00 1.00 61 THR A O 6
ATOM 9041 N N . VAL A 1 62 ? -4.458 -6.684 -3.649 1.00 1.00 62 VAL A N 6
ATOM 9042 C CA . VAL A 1 62 ? -3.028 -6.687 -4.042 1.00 1.00 62 VAL A CA 6
ATOM 9043 C C . VAL A 1 62 ? -2.126 -6.669 -2.812 1.00 1.00 62 VAL A C 6
ATOM 9044 O O . VAL A 1 62 ? -2.510 -6.228 -1.729 1.00 1.00 62 VAL A O 6
ATOM 9057 N N . LYS A 1 63 ? -0.903 -7.155 -2.993 1.00 1.00 63 LYS A N 6
ATOM 9058 C CA . LYS A 1 63 ? 0.086 -7.218 -1.912 1.00 1.00 63 LYS A CA 6
ATOM 9059 C C . LYS A 1 63 ? 0.945 -5.951 -1.900 1.00 1.00 63 LYS A C 6
ATOM 9060 O O . LYS A 1 63 ? 1.227 -5.323 -2.920 1.00 1.00 63 LYS A O 6
ATOM 9079 N N . ILE A 1 64 ? 1.369 -5.563 -0.701 1.00 1.00 64 ILE A N 6
ATOM 9080 C CA . ILE A 1 64 ? 2.202 -4.354 -0.515 1.00 1.00 64 ILE A CA 6
ATOM 9081 C C . ILE A 1 64 ? 3.669 -4.765 -0.475 1.00 1.00 64 ILE A C 6
ATOM 9082 O O . ILE A 1 64 ? 4.085 -5.496 0.423 1.00 1.00 64 ILE A O 6
ATOM 9098 N N . TYR A 1 65 ? 4.472 -4.316 -1.433 1.00 1.00 65 TYR A N 6
ATOM 9099 C CA . TYR A 1 65 ? 5.892 -4.664 -1.484 1.00 1.00 65 TYR A CA 6
ATOM 9100 C C . TYR A 1 65 ? 6.631 -4.011 -0.310 1.00 1.00 65 TYR A C 6
ATOM 9101 O O . TYR A 1 65 ? 7.108 -2.881 -0.417 1.00 1.00 65 TYR A O 6
ATOM 9119 N N . TRP A 1 66 ? 6.731 -4.731 0.802 1.00 1.00 66 TRP A N 6
ATOM 9120 C CA . TRP A 1 66 ? 7.398 -4.227 2.006 1.00 1.00 66 TRP A CA 6
ATOM 9121 C C . TRP A 1 66 ? 8.922 -4.203 1.825 1.00 1.00 66 TRP A C 6
ATOM 9122 O O . TRP A 1 66 ? 9.486 -5.034 1.113 1.00 1.00 66 TRP A O 6
ATOM 9143 N N . GLN A 1 67 ? 9.582 -3.252 2.477 1.00 1.00 67 GLN A N 6
ATOM 9144 C CA . GLN A 1 67 ? 11.059 -3.131 2.381 1.00 1.00 67 GLN A CA 6
ATOM 9145 C C . GLN A 1 67 ? 11.635 -2.582 3.692 1.00 1.00 67 GLN A C 6
ATOM 9146 O O . GLN A 1 67 ? 11.421 -1.431 4.069 1.00 1.00 67 GLN A O 6
ATOM 9160 N N . LEU A 1 68 ? 12.388 -3.430 4.385 1.00 1.00 68 LEU A N 6
ATOM 9161 C CA . LEU A 1 68 ? 13.009 -3.043 5.671 1.00 1.00 68 LEU A CA 6
ATOM 9162 C C . LEU A 1 68 ? 14.390 -3.763 5.848 1.00 1.00 68 LEU A C 6
ATOM 9163 O O . LEU A 1 68 ? 14.459 -4.977 5.664 1.00 1.00 68 LEU A O 6
ATOM 9179 N N . PRO A 1 69 ? 15.441 -3.073 6.202 1.00 1.00 69 PRO A N 6
ATOM 9180 C CA . PRO A 1 69 ? 16.793 -3.730 6.386 1.00 1.00 69 PRO A CA 6
ATOM 9181 C C . PRO A 1 69 ? 16.965 -4.352 7.781 1.00 1.00 69 PRO A C 6
ATOM 9182 O O . PRO A 1 69 ? 17.618 -3.782 8.655 1.00 1.00 69 PRO A O 6
ATOM 9193 N N . ALA A 1 70 ? 16.386 -5.532 7.976 1.00 1.00 70 ALA A N 6
ATOM 9194 C CA . ALA A 1 70 ? 16.479 -6.240 9.263 1.00 1.00 70 ALA A CA 6
ATOM 9195 C C . ALA A 1 70 ? 16.282 -7.743 9.074 1.00 1.00 70 ALA A C 6
ATOM 9196 O O . ALA A 1 70 ? 16.232 -8.262 7.958 1.00 1.00 70 ALA A O 6
ATOM 9203 N N . GLY A 1 71 ? 16.162 -8.453 10.190 1.00 1.00 71 GLY A N 6
ATOM 9204 C CA . GLY A 1 71 ? 15.966 -9.920 10.212 1.00 1.00 71 GLY A CA 6
ATOM 9205 C C . GLY A 1 71 ? 14.629 -10.269 10.849 1.00 1.00 71 GLY A C 6
ATOM 9206 O O . GLY A 1 71 ? 14.548 -11.153 11.701 1.00 1.00 71 GLY A O 6
ATOM 9210 N N . ILE A 1 72 ? 13.579 -9.566 10.437 1.00 1.00 72 ILE A N 6
ATOM 9211 C CA . ILE A 1 72 ? 12.230 -9.790 10.968 1.00 1.00 72 ILE A CA 6
ATOM 9212 C C . ILE A 1 72 ? 11.542 -10.934 10.228 1.00 1.00 72 ILE A C 6
ATOM 9213 O O . ILE A 1 72 ? 11.918 -11.305 9.117 1.00 1.00 72 ILE A O 6
ATOM 9229 N N . GLU A 1 73 ? 10.517 -11.492 10.861 1.00 1.00 73 GLU A N 6
ATOM 9230 C CA . GLU A 1 73 ? 9.730 -12.611 10.283 1.00 1.00 73 GLU A CA 6
ATOM 9231 C C . GLU A 1 73 ? 8.361 -12.105 9.800 1.00 1.00 73 GLU A C 6
ATOM 9232 O O . GLU A 1 73 ? 7.559 -11.575 10.567 1.00 1.00 73 GLU A O 6
ATOM 9244 N N . MET A 1 74 ? 8.092 -12.281 8.511 1.00 1.00 74 MET A N 6
ATOM 9245 C CA . MET A 1 74 ? 6.819 -11.839 7.929 1.00 1.00 74 MET A CA 6
ATOM 9246 C C . MET A 1 74 ? 5.683 -12.727 8.430 1.00 1.00 74 MET A C 6
ATOM 9247 O O . MET A 1 74 ? 5.495 -13.850 7.961 1.00 1.00 74 MET A O 6
ATOM 9261 N N . VAL A 1 75 ? 4.908 -12.229 9.388 1.00 1.00 75 VAL A N 6
ATOM 9262 C CA . VAL A 1 75 ? 3.789 -13.007 9.941 1.00 1.00 75 VAL A CA 6
ATOM 9263 C C . VAL A 1 75 ? 2.804 -13.337 8.840 1.00 1.00 75 VAL A C 6
ATOM 9264 O O . VAL A 1 75 ? 2.814 -14.450 8.314 1.00 1.00 75 VAL A O 6
ATOM 9277 N N . SER A 1 76 ? 1.930 -12.396 8.496 1.00 1.00 76 SER A N 6
ATOM 9278 C CA . SER A 1 76 ? 0.914 -12.617 7.471 1.00 1.00 76 SER A CA 6
ATOM 9279 C C . SER A 1 76 ? 0.118 -11.356 7.259 1.00 1.00 76 SER A C 6
ATOM 9280 O O . SER A 1 76 ? 0.094 -10.488 8.133 1.00 1.00 76 SER A O 6
ATOM 9288 N N . ILE A 1 77 ? -0.546 -11.248 6.113 1.00 1.00 77 ILE A N 6
ATOM 9289 C CA . ILE A 1 77 ? -1.418 -10.100 5.832 1.00 1.00 77 ILE A CA 6
ATOM 9290 C C . ILE A 1 77 ? -0.623 -8.776 5.914 1.00 1.00 77 ILE A C 6
ATOM 9291 O O . ILE A 1 77 ? 0.537 -8.828 6.320 1.00 1.00 77 ILE A O 6
ATOM 9307 N N . PRO A 1 78 ? -1.201 -7.634 5.657 1.00 1.00 78 PRO A N 6
ATOM 9308 C CA . PRO A 1 78 ? -2.598 -7.414 5.150 1.00 1.00 78 PRO A CA 6
ATOM 9309 C C . PRO A 1 78 ? -2.628 -7.081 3.678 1.00 1.00 78 PRO A C 6
ATOM 9310 O O . PRO A 1 78 ? -1.608 -6.906 3.011 1.00 1.00 78 PRO A O 6
ATOM 9321 N N . ASP A 1 79 ? -3.848 -6.986 3.162 1.00 1.00 79 ASP A N 6
ATOM 9322 C CA . ASP A 1 79 ? -4.106 -6.671 1.771 1.00 1.00 79 ASP A CA 6
ATOM 9323 C C . ASP A 1 79 ? -4.875 -5.387 1.716 1.00 1.00 79 ASP A C 6
ATOM 9324 O O . ASP A 1 79 ? -5.469 -4.903 2.681 1.00 1.00 79 ASP A O 6
ATOM 9333 N N . VAL A 1 80 ? -4.857 -4.765 0.541 1.00 1.00 80 VAL A N 6
ATOM 9334 C CA . VAL A 1 80 ? -5.551 -3.481 0.334 1.00 1.00 80 VAL A CA 6
ATOM 9335 C C . VAL A 1 80 ? -6.421 -3.549 -0.918 1.00 1.00 80 VAL A C 6
ATOM 9336 O O . VAL A 1 80 ? -5.973 -3.872 -2.018 1.00 1.00 80 VAL A O 6
ATOM 9349 N N . THR A 1 81 ? -7.694 -3.205 -0.744 1.00 1.00 81 THR A N 6
ATOM 9350 C CA . THR A 1 81 ? -8.686 -3.201 -1.827 1.00 1.00 81 THR A CA 6
ATOM 9351 C C . THR A 1 81 ? -9.167 -1.767 -2.052 1.00 1.00 81 THR A C 6
ATOM 9352 O O . THR A 1 81 ? -9.538 -1.046 -1.126 1.00 1.00 81 THR A O 6
ATOM 9363 N N . TYR A 1 82 ? -9.163 -1.354 -3.317 1.00 1.00 82 TYR A N 6
ATOM 9364 C CA . TYR A 1 82 ? -9.592 -0.003 -3.690 1.00 1.00 82 TYR A CA 6
ATOM 9365 C C . TYR A 1 82 ? -10.304 -0.031 -5.020 1.00 1.00 82 TYR A C 6
ATOM 9366 O O . TYR A 1 82 ? -10.459 -1.062 -5.676 1.00 1.00 82 TYR A O 6
ATOM 9384 N N . THR A 1 83 ? -10.770 1.134 -5.456 1.00 1.00 83 THR A N 6
ATOM 9385 C CA . THR A 1 83 ? -11.501 1.264 -6.740 1.00 1.00 83 THR A CA 6
ATOM 9386 C C . THR A 1 83 ? -10.840 2.311 -7.637 1.00 1.00 83 THR A C 6
ATOM 9387 O O . THR A 1 83 ? -10.583 3.447 -7.238 1.00 1.00 83 THR A O 6
ATOM 9398 N N . LEU A 1 84 ? -10.579 1.920 -8.879 1.00 1.00 84 LEU A N 6
ATOM 9399 C CA . LEU A 1 84 ? -9.952 2.821 -9.869 1.00 1.00 84 LEU A CA 6
ATOM 9400 C C . LEU A 1 84 ? -10.992 3.267 -10.901 1.00 1.00 84 LEU A C 6
ATOM 9401 O O . LEU A 1 84 ? -11.804 2.471 -11.371 1.00 1.00 84 LEU A O 6
ATOM 9417 N N . LYS A 1 85 ? -10.970 4.546 -11.262 1.00 1.00 85 LYS A N 6
ATOM 9418 C CA . LYS A 1 85 ? -11.906 5.105 -12.267 1.00 1.00 85 LYS A CA 6
ATOM 9419 C C . LYS A 1 85 ? -11.205 6.117 -13.173 1.00 1.00 85 LYS A C 6
ATOM 9420 O O . LYS A 1 85 ? -10.103 6.592 -12.890 1.00 1.00 85 LYS A O 6
ATOM 9439 N N . ALA A 1 86 ? -11.859 6.461 -14.275 1.00 1.00 86 ALA A N 6
ATOM 9440 C CA . ALA A 1 86 ? -11.347 7.420 -15.256 1.00 1.00 86 ALA A CA 6
ATOM 9441 C C . ALA A 1 86 ? -11.275 8.827 -14.668 1.00 1.00 86 ALA A C 6
ATOM 9442 O O . ALA A 1 86 ? -12.066 9.189 -13.796 1.00 1.00 86 ALA A O 6
ATOM 9449 N N . LYS A 1 87 ? -10.323 9.621 -15.147 1.00 1.00 87 LYS A N 6
ATOM 9450 C CA . LYS A 1 87 ? -10.142 10.990 -14.675 1.00 1.00 87 LYS A CA 6
ATOM 9451 C C . LYS A 1 87 ? -11.349 11.853 -15.071 1.00 1.00 87 LYS A C 6
ATOM 9452 O O . LYS A 1 87 ? -11.544 12.188 -16.240 1.00 1.00 87 LYS A O 6
ATOM 9471 N N . GLU A 1 88 ? -12.160 12.210 -14.080 1.00 1.00 88 GLU A N 6
ATOM 9472 C CA . GLU A 1 88 ? -13.364 13.042 -14.304 1.00 1.00 88 GLU A CA 6
ATOM 9473 C C . GLU A 1 88 ? -13.439 14.155 -13.253 1.00 1.00 88 GLU A C 6
ATOM 9474 O O . GLU A 1 88 ? -14.147 14.042 -12.253 1.00 1.00 88 GLU A O 6
ATOM 9486 N N . ASP A 1 89 ? -12.714 15.241 -13.504 1.00 1.00 89 ASP A N 6
ATOM 9487 C CA . ASP A 1 89 ? -12.679 16.387 -12.590 1.00 1.00 89 ASP A CA 6
ATOM 9488 C C . ASP A 1 89 ? -14.118 16.894 -12.234 1.00 1.00 89 ASP A C 6
ATOM 9489 O O . ASP A 1 89 ? -14.796 17.406 -13.124 1.00 1.00 89 ASP A O 6
ATOM 9498 N N . PRO A 1 90 ? -14.560 16.778 -11.011 1.00 1.00 90 PRO A N 6
ATOM 9499 C CA . PRO A 1 90 ? -15.940 17.255 -10.628 1.00 1.00 90 PRO A CA 6
ATOM 9500 C C . PRO A 1 90 ? -15.941 18.729 -10.219 1.00 1.00 90 PRO A C 6
ATOM 9501 O O . PRO A 1 90 ? -16.857 19.487 -10.547 1.00 1.00 90 PRO A O 6
ATOM 9512 N N . LEU A 1 91 ? -14.906 19.126 -9.488 1.00 1.00 91 LEU A N 6
ATOM 9513 C CA . LEU A 1 91 ? -14.768 20.506 -9.007 1.00 1.00 91 LEU A CA 6
ATOM 9514 C C . LEU A 1 91 ? -14.625 21.490 -10.174 1.00 1.00 91 LEU A C 6
ATOM 9515 O O . LEU A 1 91 ? -15.179 22.589 -10.123 1.00 1.00 91 LEU A O 6
ATOM 9531 N N . GLU A 1 92 ? -13.889 21.093 -11.205 1.00 1.00 92 GLU A N 6
ATOM 9532 C CA . GLU A 1 92 ? -13.674 21.965 -12.384 1.00 1.00 92 GLU A CA 6
ATOM 9533 C C . GLU A 1 92 ? -14.804 21.761 -13.399 1.00 1.00 92 GLU A C 6
ATOM 9534 O O . GLU A 1 92 ? -14.958 20.685 -13.977 1.00 1.00 92 GLU A O 6
ATOM 9546 N N . HIS A 1 93 ? -15.602 22.798 -13.626 1.00 1.00 93 HIS A N 6
ATOM 9547 C CA . HIS A 1 93 ? -16.718 22.734 -14.577 1.00 1.00 93 HIS A CA 6
ATOM 9548 C C . HIS A 1 93 ? -17.629 21.529 -14.289 1.00 1.00 93 HIS A C 6
ATOM 9549 O O . HIS A 1 93 ? -17.450 20.459 -14.870 1.00 1.00 93 HIS A O 6
ATOM 9564 N N . HIS A 1 94 ? -18.604 21.716 -13.405 1.00 1.00 94 HIS A N 6
ATOM 9565 C CA . HIS A 1 94 ? -19.541 20.650 -13.035 1.00 1.00 94 HIS A CA 6
ATOM 9566 C C . HIS A 1 94 ? -20.527 20.382 -14.175 1.00 1.00 94 HIS A C 6
ATOM 9567 O O . HIS A 1 94 ? -20.873 21.272 -14.951 1.00 1.00 94 HIS A O 6
ATOM 9582 N N . HIS A 1 95 ? -20.993 19.141 -14.276 1.00 1.00 95 HIS A N 6
ATOM 9583 C CA . HIS A 1 95 ? -21.946 18.740 -15.317 1.00 1.00 95 HIS A CA 6
ATOM 9584 C C . HIS A 1 95 ? -22.708 17.479 -14.894 1.00 1.00 95 HIS A C 6
ATOM 9585 O O . HIS A 1 95 ? -22.303 16.747 -13.991 1.00 1.00 95 HIS A O 6
ATOM 9600 N N . HIS A 1 96 ? -23.826 17.224 -15.567 1.00 1.00 96 HIS A N 6
ATOM 9601 C CA . HIS A 1 96 ? -24.658 16.052 -15.262 1.00 1.00 96 HIS A CA 6
ATOM 9602 C C . HIS A 1 96 ? -25.722 15.849 -16.345 1.00 1.00 96 HIS A C 6
ATOM 9603 O O . HIS A 1 96 ? -25.821 14.769 -16.927 1.00 1.00 96 HIS A O 6
ATOM 9618 N N . HIS A 1 97 ? -26.516 16.882 -16.612 1.00 1.00 97 HIS A N 6
ATOM 9619 C CA . HIS A 1 97 ? -27.573 16.810 -17.627 1.00 1.00 97 HIS A CA 6
ATOM 9620 C C . HIS A 1 97 ? -26.958 16.645 -19.016 1.00 1.00 97 HIS A C 6
ATOM 9621 O O . HIS A 1 97 ? -27.470 15.884 -19.837 1.00 1.00 97 HIS A O 6
ATOM 9636 N N . HIS A 1 98 ? -25.864 17.352 -19.274 1.00 1.00 98 HIS A N 6
ATOM 9637 C CA . HIS A 1 98 ? -25.172 17.292 -20.564 1.00 1.00 98 HIS A CA 6
ATOM 9638 C C . HIS A 1 98 ? -26.118 17.681 -21.709 1.00 1.00 98 HIS A C 6
ATOM 9639 O O . HIS A 1 98 ? -25.704 17.595 -22.854 1.00 1.00 98 HIS A O 6
ATOM 9655 N N . MET A 1 1 ? -5.467 13.696 14.867 1.00 1.00 1 MET A N 7
ATOM 9656 C CA . MET A 1 1 ? -5.268 12.251 15.171 1.00 1.00 1 MET A CA 7
ATOM 9657 C C . MET A 1 1 ? -4.883 11.523 13.881 1.00 1.00 1 MET A C 7
ATOM 9658 O O . MET A 1 1 ? -4.311 10.434 13.911 1.00 1.00 1 MET A O 7
ATOM 9674 N N . LYS A 1 2 ? -5.205 12.130 12.743 1.00 1.00 2 LYS A N 7
ATOM 9675 C CA . LYS A 1 2 ? -4.908 11.540 11.413 1.00 1.00 2 LYS A CA 7
ATOM 9676 C C . LYS A 1 2 ? -4.352 12.608 10.465 1.00 1.00 2 LYS A C 7
ATOM 9677 O O . LYS A 1 2 ? -4.528 13.808 10.672 1.00 1.00 2 LYS A O 7
ATOM 9696 N N . THR A 1 3 ? -3.673 12.146 9.420 1.00 1.00 3 THR A N 7
ATOM 9697 C CA . THR A 1 3 ? -3.082 13.037 8.417 1.00 1.00 3 THR A CA 7
ATOM 9698 C C . THR A 1 3 ? -2.000 13.929 9.050 1.00 1.00 3 THR A C 7
ATOM 9699 O O . THR A 1 3 ? -1.609 14.949 8.483 1.00 1.00 3 THR A O 7
ATOM 9710 N N . LEU A 1 4 ? -1.518 13.532 10.223 1.00 1.00 4 LEU A N 7
ATOM 9711 C CA . LEU A 1 4 ? -0.487 14.294 10.940 1.00 1.00 4 LEU A CA 7
ATOM 9712 C C . LEU A 1 4 ? 0.839 14.304 10.164 1.00 1.00 4 LEU A C 7
ATOM 9713 O O . LEU A 1 4 ? 1.220 15.317 9.577 1.00 1.00 4 LEU A O 7
ATOM 9729 N N . TYR A 1 5 ? 1.540 13.174 10.172 1.00 1.00 5 TYR A N 7
ATOM 9730 C CA . TYR A 1 5 ? 2.827 13.047 9.480 1.00 1.00 5 TYR A CA 7
ATOM 9731 C C . TYR A 1 5 ? 3.312 11.595 9.547 1.00 1.00 5 TYR A C 7
ATOM 9732 O O . TYR A 1 5 ? 4.472 11.309 9.249 1.00 1.00 5 TYR A O 7
ATOM 9750 N N . ASP A 1 6 ? 2.428 10.675 9.916 1.00 1.00 6 ASP A N 7
ATOM 9751 C CA . ASP A 1 6 ? 2.771 9.252 10.020 1.00 1.00 6 ASP A CA 7
ATOM 9752 C C . ASP A 1 6 ? 3.122 8.687 8.645 1.00 1.00 6 ASP A C 7
ATOM 9753 O O . ASP A 1 6 ? 3.598 7.559 8.532 1.00 1.00 6 ASP A O 7
ATOM 9762 N N . LEU A 1 7 ? 2.879 9.480 7.606 1.00 1.00 7 LEU A N 7
ATOM 9763 C CA . LEU A 1 7 ? 3.164 9.070 6.230 1.00 1.00 7 LEU A CA 7
ATOM 9764 C C . LEU A 1 7 ? 2.407 7.764 5.882 1.00 1.00 7 LEU A C 7
ATOM 9765 O O . LEU A 1 7 ? 3.030 6.704 5.818 1.00 1.00 7 LEU A O 7
ATOM 9781 N N . PRO A 1 8 ? 1.123 7.809 5.657 1.00 1.00 8 PRO A N 7
ATOM 9782 C CA . PRO A 1 8 ? 0.318 6.579 5.301 1.00 1.00 8 PRO A CA 7
ATOM 9783 C C . PRO A 1 8 ? 0.868 5.864 4.061 1.00 1.00 8 PRO A C 7
ATOM 9784 O O . PRO A 1 8 ? 2.051 5.957 3.735 1.00 1.00 8 PRO A O 7
ATOM 9795 N N . ILE A 1 9 ? -0.012 5.154 3.361 1.00 1.00 9 ILE A N 7
ATOM 9796 C CA . ILE A 1 9 ? 0.369 4.416 2.156 1.00 1.00 9 ILE A CA 7
ATOM 9797 C C . ILE A 1 9 ? 0.482 5.397 0.979 1.00 1.00 9 ILE A C 7
ATOM 9798 O O . ILE A 1 9 ? -0.361 6.267 0.764 1.00 1.00 9 ILE A O 7
ATOM 9814 N N . VAL A 1 10 ? 1.535 5.217 0.187 1.00 1.00 10 VAL A N 7
ATOM 9815 C CA . VAL A 1 10 ? 1.803 6.074 -0.990 1.00 1.00 10 VAL A CA 7
ATOM 9816 C C . VAL A 1 10 ? 1.557 5.278 -2.259 1.00 1.00 10 VAL A C 7
ATOM 9817 O O . VAL A 1 10 ? 1.912 4.102 -2.355 1.00 1.00 10 VAL A O 7
ATOM 9830 N N . LEU A 1 11 ? 0.956 5.914 -3.258 1.00 1.00 11 LEU A N 7
ATOM 9831 C CA . LEU A 1 11 ? 0.661 5.223 -4.530 1.00 1.00 11 LEU A CA 7
ATOM 9832 C C . LEU A 1 11 ? 1.774 5.512 -5.556 1.00 1.00 11 LEU A C 7
ATOM 9833 O O . LEU A 1 11 ? 2.018 6.656 -5.939 1.00 1.00 11 LEU A O 7
ATOM 9849 N N . ARG A 1 12 ? 2.449 4.457 -5.997 1.00 1.00 12 ARG A N 7
ATOM 9850 C CA . ARG A 1 12 ? 3.544 4.570 -6.991 1.00 1.00 12 ARG A CA 7
ATOM 9851 C C . ARG A 1 12 ? 3.089 4.017 -8.340 1.00 1.00 12 ARG A C 7
ATOM 9852 O O . ARG A 1 12 ? 2.210 3.160 -8.428 1.00 1.00 12 ARG A O 7
ATOM 9873 N N . ASN A 1 13 ? 3.709 4.511 -9.408 1.00 1.00 13 ASN A N 7
ATOM 9874 C CA . ASN A 1 13 ? 3.399 4.083 -10.766 1.00 1.00 13 ASN A CA 7
ATOM 9875 C C . ASN A 1 13 ? 1.910 4.291 -11.080 1.00 1.00 13 ASN A C 7
ATOM 9876 O O . ASN A 1 13 ? 1.258 3.443 -11.688 1.00 1.00 13 ASN A O 7
ATOM 9887 N N . LEU A 1 14 ? 1.380 5.434 -10.657 1.00 1.00 14 LEU A N 7
ATOM 9888 C CA . LEU A 1 14 ? -0.044 5.756 -10.896 1.00 1.00 14 LEU A CA 7
ATOM 9889 C C . LEU A 1 14 ? -0.244 6.244 -12.359 1.00 1.00 14 LEU A C 7
ATOM 9890 O O . LEU A 1 14 ? 0.305 7.299 -12.681 1.00 1.00 14 LEU A O 7
ATOM 9906 N N . PRO A 1 15 ? -1.068 5.624 -13.159 1.00 1.00 15 PRO A N 7
ATOM 9907 C CA . PRO A 1 15 ? -1.346 6.186 -14.533 1.00 1.00 15 PRO A CA 7
ATOM 9908 C C . PRO A 1 15 ? -1.851 7.657 -14.464 1.00 1.00 15 PRO A C 7
ATOM 9909 O O . PRO A 1 15 ? -2.440 8.105 -13.482 1.00 1.00 15 PRO A O 7
ATOM 9920 N N . GLU A 1 16 ? -1.561 8.426 -15.509 1.00 1.00 16 GLU A N 7
ATOM 9921 C CA . GLU A 1 16 ? -1.944 9.861 -15.564 1.00 1.00 16 GLU A CA 7
ATOM 9922 C C . GLU A 1 16 ? -3.429 10.068 -15.915 1.00 1.00 16 GLU A C 7
ATOM 9923 O O . GLU A 1 16 ? -4.003 11.123 -15.643 1.00 1.00 16 GLU A O 7
ATOM 9935 N N . ASP A 1 17 ? -4.044 9.062 -16.530 1.00 1.00 17 ASP A N 7
ATOM 9936 C CA . ASP A 1 17 ? -5.467 9.137 -16.947 1.00 1.00 17 ASP A CA 7
ATOM 9937 C C . ASP A 1 17 ? -6.401 8.489 -15.911 1.00 1.00 17 ASP A C 7
ATOM 9938 O O . ASP A 1 17 ? -7.623 8.485 -16.059 1.00 1.00 17 ASP A O 7
ATOM 9947 N N . LEU A 1 18 ? -5.815 7.930 -14.858 1.00 1.00 18 LEU A N 7
ATOM 9948 C CA . LEU A 1 18 ? -6.592 7.265 -13.783 1.00 1.00 18 LEU A CA 7
ATOM 9949 C C . LEU A 1 18 ? -6.309 7.945 -12.443 1.00 1.00 18 LEU A C 7
ATOM 9950 O O . LEU A 1 18 ? -5.218 8.472 -12.219 1.00 1.00 18 LEU A O 7
ATOM 9966 N N . VAL A 1 19 ? -7.274 7.916 -11.529 1.00 1.00 19 VAL A N 7
ATOM 9967 C CA . VAL A 1 19 ? -7.104 8.528 -10.188 1.00 1.00 19 VAL A CA 7
ATOM 9968 C C . VAL A 1 19 ? -7.768 7.665 -9.129 1.00 1.00 19 VAL A C 7
ATOM 9969 O O . VAL A 1 19 ? -8.705 6.910 -9.389 1.00 1.00 19 VAL A O 7
ATOM 9982 N N . LEU A 1 20 ? -7.272 7.801 -7.903 1.00 1.00 20 LEU A N 7
ATOM 9983 C CA . LEU A 1 20 ? -7.768 7.057 -6.739 1.00 1.00 20 LEU A CA 7
ATOM 9984 C C . LEU A 1 20 ? -8.750 7.935 -5.961 1.00 1.00 20 LEU A C 7
ATOM 9985 O O . LEU A 1 20 ? -8.590 9.153 -5.876 1.00 1.00 20 LEU A O 7
ATOM 10001 N N . GLU A 1 21 ? -9.772 7.314 -5.381 1.00 1.00 21 GLU A N 7
ATOM 10002 C CA . GLU A 1 21 ? -10.791 8.033 -4.595 1.00 1.00 21 GLU A CA 7
ATOM 10003 C C . GLU A 1 21 ? -10.201 8.609 -3.302 1.00 1.00 21 GLU A C 7
ATOM 10004 O O . GLU A 1 21 ? -10.523 9.726 -2.895 1.00 1.00 21 GLU A O 7
ATOM 10016 N N . LYS A 1 22 ? -9.347 7.834 -2.642 1.00 1.00 22 LYS A N 7
ATOM 10017 C CA . LYS A 1 22 ? -8.730 8.301 -1.358 1.00 1.00 22 LYS A CA 7
ATOM 10018 C C . LYS A 1 22 ? -7.553 7.388 -0.902 1.00 1.00 22 LYS A C 7
ATOM 10019 O O . LYS A 1 22 ? -7.533 6.233 -1.326 1.00 1.00 22 LYS A O 7
ATOM 10038 N N . PRO A 1 23 ? -6.625 7.834 -0.101 1.00 1.00 23 PRO A N 7
ATOM 10039 C CA . PRO A 1 23 ? -5.477 6.963 0.380 1.00 1.00 23 PRO A CA 7
ATOM 10040 C C . PRO A 1 23 ? -5.918 5.584 0.898 1.00 1.00 23 PRO A C 7
ATOM 10041 O O . PRO A 1 23 ? -6.109 5.362 2.094 1.00 1.00 23 PRO A O 7
ATOM 10052 N N . LEU A 1 24 ? -6.074 4.652 -0.036 1.00 1.00 24 LEU A N 7
ATOM 10053 C CA . LEU A 1 24 ? -6.486 3.221 0.285 1.00 1.00 24 LEU A CA 7
ATOM 10054 C C . LEU A 1 24 ? -7.385 3.070 1.594 1.00 1.00 24 LEU A C 7
ATOM 10055 O O . LEU A 1 24 ? -7.303 3.969 2.431 1.00 1.00 24 LEU A O 7
ATOM 10071 N N . PRO A 1 25 ? -8.152 2.030 1.782 1.00 1.00 25 PRO A N 7
ATOM 10072 C CA . PRO A 1 25 ? -8.976 1.892 3.041 1.00 1.00 25 PRO A CA 7
ATOM 10073 C C . PRO A 1 25 ? -8.120 1.854 4.314 1.00 1.00 25 PRO A C 7
ATOM 10074 O O . PRO A 1 25 ? -8.617 2.115 5.409 1.00 1.00 25 PRO A O 7
ATOM 10085 N N . GLU A 1 26 ? -6.847 1.498 4.175 1.00 1.00 26 GLU A N 7
ATOM 10086 C CA . GLU A 1 26 ? -5.895 1.399 5.303 1.00 1.00 26 GLU A CA 7
ATOM 10087 C C . GLU A 1 26 ? -6.209 0.162 6.145 1.00 1.00 26 GLU A C 7
ATOM 10088 O O . GLU A 1 26 ? -7.363 -0.078 6.502 1.00 1.00 26 GLU A O 7
ATOM 10100 N N . VAL A 1 27 ? -5.190 -0.630 6.466 1.00 1.00 27 VAL A N 7
ATOM 10101 C CA . VAL A 1 27 ? -5.325 -1.878 7.241 1.00 1.00 27 VAL A CA 7
ATOM 10102 C C . VAL A 1 27 ? -4.146 -2.035 8.219 1.00 1.00 27 VAL A C 7
ATOM 10103 O O . VAL A 1 27 ? -3.130 -1.341 8.143 1.00 1.00 27 VAL A O 7
ATOM 10116 N N . SER A 1 28 ? -4.294 -2.955 9.166 1.00 1.00 28 SER A N 7
ATOM 10117 C CA . SER A 1 28 ? -3.260 -3.225 10.191 1.00 1.00 28 SER A CA 7
ATOM 10118 C C . SER A 1 28 ? -2.243 -4.281 9.698 1.00 1.00 28 SER A C 7
ATOM 10119 O O . SER A 1 28 ? -2.586 -5.238 9.003 1.00 1.00 28 SER A O 7
ATOM 10127 N N . VAL A 1 29 ? -0.981 -4.103 10.075 1.00 1.00 29 VAL A N 7
ATOM 10128 C CA . VAL A 1 29 ? 0.124 -5.029 9.685 1.00 1.00 29 VAL A CA 7
ATOM 10129 C C . VAL A 1 29 ? 0.628 -5.789 10.926 1.00 1.00 29 VAL A C 7
ATOM 10130 O O . VAL A 1 29 ? 0.798 -5.181 11.984 1.00 1.00 29 VAL A O 7
ATOM 10143 N N . THR A 1 30 ? 0.910 -7.083 10.820 1.00 1.00 30 THR A N 7
ATOM 10144 C CA . THR A 1 30 ? 1.428 -7.864 11.969 1.00 1.00 30 THR A CA 7
ATOM 10145 C C . THR A 1 30 ? 2.825 -8.367 11.642 1.00 1.00 30 THR A C 7
ATOM 10146 O O . THR A 1 30 ? 3.001 -9.128 10.689 1.00 1.00 30 THR A O 7
ATOM 10157 N N . ILE A 1 31 ? 3.823 -7.989 12.434 1.00 1.00 31 ILE A N 7
ATOM 10158 C CA . ILE A 1 31 ? 5.221 -8.406 12.246 1.00 1.00 31 ILE A CA 7
ATOM 10159 C C . ILE A 1 31 ? 5.784 -8.930 13.583 1.00 1.00 31 ILE A C 7
ATOM 10160 O O . ILE A 1 31 ? 5.307 -8.596 14.667 1.00 1.00 31 ILE A O 7
ATOM 10176 N N . ARG A 1 32 ? 6.820 -9.758 13.492 1.00 1.00 32 ARG A N 7
ATOM 10177 C CA . ARG A 1 32 ? 7.482 -10.354 14.682 1.00 1.00 32 ARG A CA 7
ATOM 10178 C C . ARG A 1 32 ? 9.002 -10.177 14.579 1.00 1.00 32 ARG A C 7
ATOM 10179 O O . ARG A 1 32 ? 9.614 -10.523 13.569 1.00 1.00 32 ARG A O 7
ATOM 10200 N N . ALA A 1 33 ? 9.613 -9.634 15.626 1.00 1.00 33 ALA A N 7
ATOM 10201 C CA . ALA A 1 33 ? 11.064 -9.402 15.643 1.00 1.00 33 ALA A CA 7
ATOM 10202 C C . ALA A 1 33 ? 11.549 -9.086 17.075 1.00 1.00 33 ALA A C 7
ATOM 10203 O O . ALA A 1 33 ? 10.761 -9.013 18.018 1.00 1.00 33 ALA A O 7
ATOM 10210 N N . TYR A 1 34 ? 12.855 -8.882 17.214 1.00 1.00 34 TYR A N 7
ATOM 10211 C CA . TYR A 1 34 ? 13.462 -8.585 18.518 1.00 1.00 34 TYR A CA 7
ATOM 10212 C C . TYR A 1 34 ? 13.032 -7.178 19.016 1.00 1.00 34 TYR A C 7
ATOM 10213 O O . TYR A 1 34 ? 12.809 -6.298 18.185 1.00 1.00 34 TYR A O 7
ATOM 10231 N N . PRO A 1 35 ? 12.921 -6.952 20.296 1.00 1.00 35 PRO A N 7
ATOM 10232 C CA . PRO A 1 35 ? 12.515 -5.596 20.825 1.00 1.00 35 PRO A CA 7
ATOM 10233 C C . PRO A 1 35 ? 13.628 -4.541 20.640 1.00 1.00 35 PRO A C 7
ATOM 10234 O O . PRO A 1 35 ? 13.358 -3.343 20.540 1.00 1.00 35 PRO A O 7
ATOM 10245 N N . GLU A 1 36 ? 14.876 -4.999 20.630 1.00 1.00 36 GLU A N 7
ATOM 10246 C CA . GLU A 1 36 ? 16.036 -4.095 20.481 1.00 1.00 36 GLU A CA 7
ATOM 10247 C C . GLU A 1 36 ? 16.005 -3.357 19.118 1.00 1.00 36 GLU A C 7
ATOM 10248 O O . GLU A 1 36 ? 16.282 -2.160 19.027 1.00 1.00 36 GLU A O 7
ATOM 10260 N N . ILE A 1 37 ? 15.665 -4.084 18.059 1.00 1.00 37 ILE A N 7
ATOM 10261 C CA . ILE A 1 37 ? 15.603 -3.460 16.703 1.00 1.00 37 ILE A CA 7
ATOM 10262 C C . ILE A 1 37 ? 14.256 -2.751 16.510 1.00 1.00 37 ILE A C 7
ATOM 10263 O O . ILE A 1 37 ? 14.165 -1.758 15.788 1.00 1.00 37 ILE A O 7
ATOM 10279 N N . LEU A 1 38 ? 13.210 -3.265 17.147 1.00 1.00 38 LEU A N 7
ATOM 10280 C CA . LEU A 1 38 ? 11.859 -2.642 17.039 1.00 1.00 38 LEU A CA 7
ATOM 10281 C C . LEU A 1 38 ? 11.806 -1.346 17.852 1.00 1.00 38 LEU A C 7
ATOM 10282 O O . LEU A 1 38 ? 11.112 -0.397 17.483 1.00 1.00 38 LEU A O 7
ATOM 10298 N N . ASN A 1 39 ? 12.545 -1.303 18.957 1.00 1.00 39 ASN A N 7
ATOM 10299 C CA . ASN A 1 39 ? 12.583 -0.107 19.819 1.00 1.00 39 ASN A CA 7
ATOM 10300 C C . ASN A 1 39 ? 13.424 0.978 19.154 1.00 1.00 39 ASN A C 7
ATOM 10301 O O . ASN A 1 39 ? 13.346 2.150 19.524 1.00 1.00 39 ASN A O 7
ATOM 10312 N N . ASN A 1 40 ? 14.229 0.596 18.167 1.00 1.00 40 ASN A N 7
ATOM 10313 C CA . ASN A 1 40 ? 15.102 1.528 17.436 1.00 1.00 40 ASN A CA 7
ATOM 10314 C C . ASN A 1 40 ? 14.479 1.888 16.088 1.00 1.00 40 ASN A C 7
ATOM 10315 O O . ASN A 1 40 ? 14.643 3.009 15.605 1.00 1.00 40 ASN A O 7
ATOM 10326 N N . LEU A 1 41 ? 13.770 0.944 15.475 1.00 1.00 41 LEU A N 7
ATOM 10327 C CA . LEU A 1 41 ? 13.136 1.166 14.169 1.00 1.00 41 LEU A CA 7
ATOM 10328 C C . LEU A 1 41 ? 12.132 2.318 14.281 1.00 1.00 41 LEU A C 7
ATOM 10329 O O . LEU A 1 41 ? 11.439 2.486 15.283 1.00 1.00 41 LEU A O 7
ATOM 10345 N N . THR A 1 42 ? 12.057 3.131 13.232 1.00 1.00 42 THR A N 7
ATOM 10346 C CA . THR A 1 42 ? 11.116 4.266 13.203 1.00 1.00 42 THR A CA 7
ATOM 10347 C C . THR A 1 42 ? 10.239 4.170 11.956 1.00 1.00 42 THR A C 7
ATOM 10348 O O . THR A 1 42 ? 10.638 3.681 10.899 1.00 1.00 42 THR A O 7
ATOM 10359 N N . LYS A 1 43 ? 8.998 4.623 12.102 1.00 1.00 43 LYS A N 7
ATOM 10360 C CA . LYS A 1 43 ? 8.028 4.569 11.007 1.00 1.00 43 LYS A CA 7
ATOM 10361 C C . LYS A 1 43 ? 8.568 5.206 9.713 1.00 1.00 43 LYS A C 7
ATOM 10362 O O . LYS A 1 43 ? 8.332 4.679 8.627 1.00 1.00 43 LYS A O 7
ATOM 10381 N N . GLU A 1 44 ? 9.290 6.317 9.816 1.00 1.00 44 GLU A N 7
ATOM 10382 C CA . GLU A 1 44 ? 9.843 6.997 8.623 1.00 1.00 44 GLU A CA 7
ATOM 10383 C C . GLU A 1 44 ? 10.758 6.063 7.818 1.00 1.00 44 GLU A C 7
ATOM 10384 O O . GLU A 1 44 ? 10.987 6.279 6.628 1.00 1.00 44 GLU A O 7
ATOM 10396 N N . GLN A 1 45 ? 11.271 5.016 8.454 1.00 1.00 45 GLN A N 7
ATOM 10397 C CA . GLN A 1 45 ? 12.165 4.052 7.788 1.00 1.00 45 GLN A CA 7
ATOM 10398 C C . GLN A 1 45 ? 11.374 3.091 6.914 1.00 1.00 45 GLN A C 7
ATOM 10399 O O . GLN A 1 45 ? 11.813 2.743 5.818 1.00 1.00 45 GLN A O 7
ATOM 10413 N N . ILE A 1 46 ? 10.205 2.661 7.380 1.00 1.00 46 ILE A N 7
ATOM 10414 C CA . ILE A 1 46 ? 9.371 1.717 6.643 1.00 1.00 46 ILE A CA 7
ATOM 10415 C C . ILE A 1 46 ? 8.873 2.358 5.336 1.00 1.00 46 ILE A C 7
ATOM 10416 O O . ILE A 1 46 ? 8.294 3.444 5.335 1.00 1.00 46 ILE A O 7
ATOM 10432 N N . SER A 1 47 ? 9.099 1.678 4.215 1.00 1.00 47 SER A N 7
ATOM 10433 C CA . SER A 1 47 ? 8.681 2.154 2.882 1.00 1.00 47 SER A CA 7
ATOM 10434 C C . SER A 1 47 ? 7.550 1.265 2.339 1.00 1.00 47 SER A C 7
ATOM 10435 O O . SER A 1 47 ? 7.771 0.136 1.903 1.00 1.00 47 SER A O 7
ATOM 10443 N N . LEU A 1 48 ? 6.332 1.792 2.361 1.00 1.00 48 LEU A N 7
ATOM 10444 C CA . LEU A 1 48 ? 5.133 1.058 1.883 1.00 1.00 48 LEU A CA 7
ATOM 10445 C C . LEU A 1 48 ? 4.508 1.778 0.698 1.00 1.00 48 LEU A C 7
ATOM 10446 O O . LEU A 1 48 ? 4.315 2.992 0.719 1.00 1.00 48 LEU A O 7
ATOM 10462 N N . TRP A 1 49 ? 4.156 1.015 -0.333 1.00 1.00 49 TRP A N 7
ATOM 10463 C CA . TRP A 1 49 ? 3.521 1.552 -1.523 1.00 1.00 49 TRP A CA 7
ATOM 10464 C C . TRP A 1 49 ? 2.843 0.424 -2.292 1.00 1.00 49 TRP A C 7
ATOM 10465 O O . TRP A 1 49 ? 2.846 -0.735 -1.877 1.00 1.00 49 TRP A O 7
ATOM 10486 N N . ILE A 1 50 ? 2.254 0.767 -3.433 1.00 1.00 50 ILE A N 7
ATOM 10487 C CA . ILE A 1 50 ? 1.555 -0.224 -4.278 1.00 1.00 50 ILE A CA 7
ATOM 10488 C C . ILE A 1 50 ? 1.817 0.097 -5.759 1.00 1.00 50 ILE A C 7
ATOM 10489 O O . ILE A 1 50 ? 2.002 1.247 -6.159 1.00 1.00 50 ILE A O 7
ATOM 10505 N N . ASP A 1 51 ? 1.812 -0.951 -6.575 1.00 1.00 51 ASP A N 7
ATOM 10506 C CA . ASP A 1 51 ? 2.038 -0.827 -8.028 1.00 1.00 51 ASP A CA 7
ATOM 10507 C C . ASP A 1 51 ? 0.703 -0.868 -8.790 1.00 1.00 51 ASP A C 7
ATOM 10508 O O . ASP A 1 51 ? 0.111 -1.935 -8.957 1.00 1.00 51 ASP A O 7
ATOM 10517 N N . ALA A 1 52 ? 0.243 0.285 -9.262 1.00 1.00 52 ALA A N 7
ATOM 10518 C CA . ALA A 1 52 ? -1.027 0.372 -10.017 1.00 1.00 52 ALA A CA 7
ATOM 10519 C C . ALA A 1 52 ? -0.832 -0.125 -11.447 1.00 1.00 52 ALA A C 7
ATOM 10520 O O . ALA A 1 52 ? -1.800 -0.394 -12.158 1.00 1.00 52 ALA A O 7
ATOM 10527 N N . THR A 1 53 ? 0.420 -0.262 -11.873 1.00 1.00 53 THR A N 7
ATOM 10528 C CA . THR A 1 53 ? 0.705 -0.750 -13.227 1.00 1.00 53 THR A CA 7
ATOM 10529 C C . THR A 1 53 ? 0.129 -2.153 -13.390 1.00 1.00 53 THR A C 7
ATOM 10530 O O . THR A 1 53 ? -0.197 -2.832 -12.417 1.00 1.00 53 THR A O 7
ATOM 10541 N N . GLY A 1 54 ? 0.014 -2.595 -14.637 1.00 1.00 54 GLY A N 7
ATOM 10542 C CA . GLY A 1 54 ? -0.537 -3.912 -14.952 1.00 1.00 54 GLY A CA 7
ATOM 10543 C C . GLY A 1 54 ? -2.043 -3.956 -14.670 1.00 1.00 54 GLY A C 7
ATOM 10544 O O . GLY A 1 54 ? -2.819 -4.433 -15.499 1.00 1.00 54 GLY A O 7
ATOM 10548 N N . LYS A 1 55 ? -2.453 -3.457 -13.508 1.00 1.00 55 LYS A N 7
ATOM 10549 C CA . LYS A 1 55 ? -3.876 -3.452 -13.117 1.00 1.00 55 LYS A CA 7
ATOM 10550 C C . LYS A 1 55 ? -4.688 -2.600 -14.104 1.00 1.00 55 LYS A C 7
ATOM 10551 O O . LYS A 1 55 ? -4.136 -1.924 -14.971 1.00 1.00 55 LYS A O 7
ATOM 10570 N N . ALA A 1 56 ? -6.009 -2.661 -13.971 1.00 1.00 56 ALA A N 7
ATOM 10571 C CA . ALA A 1 56 ? -6.944 -1.928 -14.837 1.00 1.00 56 ALA A CA 7
ATOM 10572 C C . ALA A 1 56 ? -8.059 -1.325 -13.990 1.00 1.00 56 ALA A C 7
ATOM 10573 O O . ALA A 1 56 ? -8.089 -1.447 -12.766 1.00 1.00 56 ALA A O 7
ATOM 10580 N N . VAL A 1 57 ? -8.969 -0.626 -14.659 1.00 1.00 57 VAL A N 7
ATOM 10581 C CA . VAL A 1 57 ? -10.092 0.022 -14.003 1.00 1.00 57 VAL A CA 7
ATOM 10582 C C . VAL A 1 57 ? -10.988 -1.016 -13.316 1.00 1.00 57 VAL A C 7
ATOM 10583 O O . VAL A 1 57 ? -11.243 -2.103 -13.830 1.00 1.00 57 VAL A O 7
ATOM 10596 N N . GLY A 1 58 ? -11.468 -0.665 -12.128 1.00 1.00 58 GLY A N 7
ATOM 10597 C CA . GLY A 1 58 ? -12.347 -1.524 -11.317 1.00 1.00 58 GLY A CA 7
ATOM 10598 C C . GLY A 1 58 ? -11.721 -1.786 -9.964 1.00 1.00 58 GLY A C 7
ATOM 10599 O O . GLY A 1 58 ? -10.639 -1.285 -9.653 1.00 1.00 58 GLY A O 7
ATOM 10603 N N . GLU A 1 59 ? -12.411 -2.578 -9.150 1.00 1.00 59 GLU A N 7
ATOM 10604 C CA . GLU A 1 59 ? -11.940 -2.920 -7.793 1.00 1.00 59 GLU A CA 7
ATOM 10605 C C . GLU A 1 59 ? -11.347 -4.343 -7.730 1.00 1.00 59 GLU A C 7
ATOM 10606 O O . GLU A 1 59 ? -11.976 -5.328 -8.121 1.00 1.00 59 GLU A O 7
ATOM 10618 N N . HIS A 1 60 ? -10.126 -4.419 -7.214 1.00 1.00 60 HIS A N 7
ATOM 10619 C CA . HIS A 1 60 ? -9.410 -5.688 -7.073 1.00 1.00 60 HIS A CA 7
ATOM 10620 C C . HIS A 1 60 ? -8.529 -5.674 -5.824 1.00 1.00 60 HIS A C 7
ATOM 10621 O O . HIS A 1 60 ? -8.117 -4.626 -5.327 1.00 1.00 60 HIS A O 7
ATOM 10636 N N . THR A 1 61 ? -8.218 -6.865 -5.325 1.00 1.00 61 THR A N 7
ATOM 10637 C CA . THR A 1 61 ? -7.365 -7.039 -4.144 1.00 1.00 61 THR A CA 7
ATOM 10638 C C . THR A 1 61 ? -5.899 -7.062 -4.592 1.00 1.00 61 THR A C 7
ATOM 10639 O O . THR A 1 61 ? -5.568 -7.651 -5.620 1.00 1.00 61 THR A O 7
ATOM 10650 N N . VAL A 1 62 ? -5.019 -6.421 -3.828 1.00 1.00 62 VAL A N 7
ATOM 10651 C CA . VAL A 1 62 ? -3.573 -6.369 -4.185 1.00 1.00 62 VAL A CA 7
ATOM 10652 C C . VAL A 1 62 ? -2.694 -6.506 -2.938 1.00 1.00 62 VAL A C 7
ATOM 10653 O O . VAL A 1 62 ? -3.059 -6.116 -1.829 1.00 1.00 62 VAL A O 7
ATOM 10666 N N . LYS A 1 63 ? -1.510 -7.075 -3.140 1.00 1.00 63 LYS A N 7
ATOM 10667 C CA . LYS A 1 63 ? -0.539 -7.288 -2.059 1.00 1.00 63 LYS A CA 7
ATOM 10668 C C . LYS A 1 63 ? 0.510 -6.166 -2.050 1.00 1.00 63 LYS A C 7
ATOM 10669 O O . LYS A 1 63 ? 0.912 -5.615 -3.073 1.00 1.00 63 LYS A O 7
ATOM 10688 N N . ILE A 1 64 ? 0.970 -5.830 -0.848 1.00 1.00 64 ILE A N 7
ATOM 10689 C CA . ILE A 1 64 ? 1.992 -4.776 -0.657 1.00 1.00 64 ILE A CA 7
ATOM 10690 C C . ILE A 1 64 ? 3.381 -5.431 -0.677 1.00 1.00 64 ILE A C 7
ATOM 10691 O O . ILE A 1 64 ? 3.556 -6.531 -0.153 1.00 1.00 64 ILE A O 7
ATOM 10707 N N . TYR A 1 65 ? 4.377 -4.779 -1.266 1.00 1.00 65 TYR A N 7
ATOM 10708 C CA . TYR A 1 65 ? 5.750 -5.316 -1.340 1.00 1.00 65 TYR A CA 7
ATOM 10709 C C . TYR A 1 65 ? 6.525 -4.985 -0.060 1.00 1.00 65 TYR A C 7
ATOM 10710 O O . TYR A 1 65 ? 7.254 -5.821 0.472 1.00 1.00 65 TYR A O 7
ATOM 10728 N N . TRP A 1 66 ? 6.377 -3.754 0.419 1.00 1.00 66 TRP A N 7
ATOM 10729 C CA . TRP A 1 66 ? 7.070 -3.269 1.637 1.00 1.00 66 TRP A CA 7
ATOM 10730 C C . TRP A 1 66 ? 8.604 -3.498 1.563 1.00 1.00 66 TRP A C 7
ATOM 10731 O O . TRP A 1 66 ? 9.044 -4.523 1.039 1.00 1.00 66 TRP A O 7
ATOM 10752 N N . GLN A 1 67 ? 9.392 -2.575 2.103 1.00 1.00 67 GLN A N 7
ATOM 10753 C CA . GLN A 1 67 ? 10.874 -2.699 2.102 1.00 1.00 67 GLN A CA 7
ATOM 10754 C C . GLN A 1 67 ? 11.449 -2.213 3.448 1.00 1.00 67 GLN A C 7
ATOM 10755 O O . GLN A 1 67 ? 11.189 -1.096 3.899 1.00 1.00 67 GLN A O 7
ATOM 10769 N N . LEU A 1 68 ? 12.252 -3.065 4.076 1.00 1.00 68 LEU A N 7
ATOM 10770 C CA . LEU A 1 68 ? 12.861 -2.738 5.377 1.00 1.00 68 LEU A CA 7
ATOM 10771 C C . LEU A 1 68 ? 14.061 -3.674 5.671 1.00 1.00 68 LEU A C 7
ATOM 10772 O O . LEU A 1 68 ? 14.119 -4.774 5.119 1.00 1.00 68 LEU A O 7
ATOM 10788 N N . PRO A 1 69 ? 15.000 -3.278 6.487 1.00 1.00 69 PRO A N 7
ATOM 10789 C CA . PRO A 1 69 ? 16.217 -4.136 6.805 1.00 1.00 69 PRO A CA 7
ATOM 10790 C C . PRO A 1 69 ? 15.986 -5.661 6.714 1.00 1.00 69 PRO A C 7
ATOM 10791 O O . PRO A 1 69 ? 15.264 -6.226 7.535 1.00 1.00 69 PRO A O 7
ATOM 10802 N N . ALA A 1 70 ? 16.590 -6.314 5.725 1.00 1.00 70 ALA A N 7
ATOM 10803 C CA . ALA A 1 70 ? 16.429 -7.760 5.542 1.00 1.00 70 ALA A CA 7
ATOM 10804 C C . ALA A 1 70 ? 16.963 -8.531 6.750 1.00 1.00 70 ALA A C 7
ATOM 10805 O O . ALA A 1 70 ? 18.045 -9.117 6.728 1.00 1.00 70 ALA A O 7
ATOM 10812 N N . GLY A 1 71 ? 16.174 -8.540 7.820 1.00 1.00 71 GLY A N 7
ATOM 10813 C CA . GLY A 1 71 ? 16.524 -9.230 9.071 1.00 1.00 71 GLY A CA 7
ATOM 10814 C C . GLY A 1 71 ? 15.262 -9.709 9.789 1.00 1.00 71 GLY A C 7
ATOM 10815 O O . GLY A 1 71 ? 15.312 -10.672 10.554 1.00 1.00 71 GLY A O 7
ATOM 10819 N N . ILE A 1 72 ? 14.139 -9.048 9.533 1.00 1.00 72 ILE A N 7
ATOM 10820 C CA . ILE A 1 72 ? 12.847 -9.390 10.154 1.00 1.00 72 ILE A CA 7
ATOM 10821 C C . ILE A 1 72 ? 12.042 -10.348 9.259 1.00 1.00 72 ILE A C 7
ATOM 10822 O O . ILE A 1 72 ? 12.315 -10.475 8.065 1.00 1.00 72 ILE A O 7
ATOM 10838 N N . GLU A 1 73 ? 11.063 -11.027 9.846 1.00 1.00 73 GLU A N 7
ATOM 10839 C CA . GLU A 1 73 ? 10.200 -12.006 9.118 1.00 1.00 73 GLU A CA 7
ATOM 10840 C C . GLU A 1 73 ? 8.811 -11.405 8.839 1.00 1.00 73 GLU A C 7
ATOM 10841 O O . GLU A 1 73 ? 8.424 -10.384 9.408 1.00 1.00 73 GLU A O 7
ATOM 10853 N N . MET A 1 74 ? 8.059 -12.038 7.944 1.00 1.00 74 MET A N 7
ATOM 10854 C CA . MET A 1 74 ? 6.693 -11.589 7.559 1.00 1.00 74 MET A CA 7
ATOM 10855 C C . MET A 1 74 ? 5.636 -12.589 8.081 1.00 1.00 74 MET A C 7
ATOM 10856 O O . MET A 1 74 ? 5.497 -13.701 7.571 1.00 1.00 74 MET A O 7
ATOM 10870 N N . VAL A 1 75 ? 4.866 -12.179 9.083 1.00 1.00 75 VAL A N 7
ATOM 10871 C CA . VAL A 1 75 ? 3.822 -13.052 9.648 1.00 1.00 75 VAL A CA 7
ATOM 10872 C C . VAL A 1 75 ? 2.807 -13.394 8.573 1.00 1.00 75 VAL A C 7
ATOM 10873 O O . VAL A 1 75 ? 2.850 -14.482 8.001 1.00 1.00 75 VAL A O 7
ATOM 10886 N N . SER A 1 76 ? 1.878 -12.483 8.301 1.00 1.00 76 SER A N 7
ATOM 10887 C CA . SER A 1 76 ? 0.821 -12.704 7.327 1.00 1.00 76 SER A CA 7
ATOM 10888 C C . SER A 1 76 ? 0.038 -11.417 7.098 1.00 1.00 76 SER A C 7
ATOM 10889 O O . SER A 1 76 ? 0.064 -10.513 7.934 1.00 1.00 76 SER A O 7
ATOM 10897 N N . ILE A 1 77 ? -0.664 -11.341 5.972 1.00 1.00 77 ILE A N 7
ATOM 10898 C CA . ILE A 1 77 ? -1.531 -10.188 5.688 1.00 1.00 77 ILE A CA 7
ATOM 10899 C C . ILE A 1 77 ? -0.720 -8.847 5.757 1.00 1.00 77 ILE A C 7
ATOM 10900 O O . ILE A 1 77 ? 0.459 -8.912 6.102 1.00 1.00 77 ILE A O 7
ATOM 10916 N N . PRO A 1 78 ? -1.299 -7.699 5.538 1.00 1.00 78 PRO A N 7
ATOM 10917 C CA . PRO A 1 78 ? -2.714 -7.446 5.112 1.00 1.00 78 PRO A CA 7
ATOM 10918 C C . PRO A 1 78 ? -2.839 -7.186 3.611 1.00 1.00 78 PRO A C 7
ATOM 10919 O O . PRO A 1 78 ? -1.866 -6.929 2.903 1.00 1.00 78 PRO A O 7
ATOM 10930 N N . ASP A 1 79 ? -4.079 -7.249 3.135 1.00 1.00 79 ASP A N 7
ATOM 10931 C CA . ASP A 1 79 ? -4.391 -7.012 1.711 1.00 1.00 79 ASP A CA 7
ATOM 10932 C C . ASP A 1 79 ? -5.087 -5.664 1.582 1.00 1.00 79 ASP A C 7
ATOM 10933 O O . ASP A 1 79 ? -5.657 -5.119 2.527 1.00 1.00 79 ASP A O 7
ATOM 10942 N N . VAL A 1 80 ? -5.047 -5.091 0.382 1.00 1.00 80 VAL A N 7
ATOM 10943 C CA . VAL A 1 80 ? -5.659 -3.776 0.108 1.00 1.00 80 VAL A CA 7
ATOM 10944 C C . VAL A 1 80 ? -6.667 -3.898 -1.029 1.00 1.00 80 VAL A C 7
ATOM 10945 O O . VAL A 1 80 ? -6.441 -4.544 -2.052 1.00 1.00 80 VAL A O 7
ATOM 10958 N N . THR A 1 81 ? -7.803 -3.231 -0.847 1.00 1.00 81 THR A N 7
ATOM 10959 C CA . THR A 1 81 ? -8.893 -3.227 -1.839 1.00 1.00 81 THR A CA 7
ATOM 10960 C C . THR A 1 81 ? -9.418 -1.791 -1.999 1.00 1.00 81 THR A C 7
ATOM 10961 O O . THR A 1 81 ? -9.772 -1.113 -1.036 1.00 1.00 81 THR A O 7
ATOM 10972 N N . TYR A 1 82 ? -9.466 -1.337 -3.247 1.00 1.00 82 TYR A N 7
ATOM 10973 C CA . TYR A 1 82 ? -9.921 0.024 -3.554 1.00 1.00 82 TYR A CA 7
ATOM 10974 C C . TYR A 1 82 ? -10.666 0.041 -4.866 1.00 1.00 82 TYR A C 7
ATOM 10975 O O . TYR A 1 82 ? -10.814 -0.977 -5.543 1.00 1.00 82 TYR A O 7
ATOM 10993 N N . THR A 1 83 ? -11.170 1.205 -5.260 1.00 1.00 83 THR A N 7
ATOM 10994 C CA . THR A 1 83 ? -11.947 1.350 -6.518 1.00 1.00 83 THR A CA 7
ATOM 10995 C C . THR A 1 83 ? -11.281 2.366 -7.446 1.00 1.00 83 THR A C 7
ATOM 10996 O O . THR A 1 83 ? -11.330 3.577 -7.224 1.00 1.00 83 THR A O 7
ATOM 11007 N N . LEU A 1 84 ? -10.669 1.866 -8.515 1.00 1.00 84 LEU A N 7
ATOM 11008 C CA . LEU A 1 84 ? -9.978 2.725 -9.491 1.00 1.00 84 LEU A CA 7
ATOM 11009 C C . LEU A 1 84 ? -10.975 3.215 -10.516 1.00 1.00 84 LEU A C 7
ATOM 11010 O O . LEU A 1 84 ? -11.700 2.411 -11.101 1.00 1.00 84 LEU A O 7
ATOM 11026 N N . LYS A 1 85 ? -11.032 4.520 -10.762 1.00 1.00 85 LYS A N 7
ATOM 11027 C CA . LYS A 1 85 ? -11.945 5.118 -11.746 1.00 1.00 85 LYS A CA 7
ATOM 11028 C C . LYS A 1 85 ? -11.185 6.053 -12.686 1.00 1.00 85 LYS A C 7
ATOM 11029 O O . LYS A 1 85 ? -10.093 6.547 -12.404 1.00 1.00 85 LYS A O 7
ATOM 11048 N N . ALA A 1 86 ? -11.796 6.299 -13.839 1.00 1.00 86 ALA A N 7
ATOM 11049 C CA . ALA A 1 86 ? -11.210 7.157 -14.876 1.00 1.00 86 ALA A CA 7
ATOM 11050 C C . ALA A 1 86 ? -11.209 8.617 -14.446 1.00 1.00 86 ALA A C 7
ATOM 11051 O O . ALA A 1 86 ? -12.182 9.107 -13.874 1.00 1.00 86 ALA A O 7
ATOM 11058 N N . LYS A 1 87 ? -10.107 9.312 -14.712 1.00 1.00 87 LYS A N 7
ATOM 11059 C CA . LYS A 1 87 ? -9.973 10.721 -14.353 1.00 1.00 87 LYS A CA 7
ATOM 11060 C C . LYS A 1 87 ? -11.055 11.552 -15.054 1.00 1.00 87 LYS A C 7
ATOM 11061 O O . LYS A 1 87 ? -11.184 11.539 -16.278 1.00 1.00 87 LYS A O 7
ATOM 11080 N N . GLU A 1 88 ? -11.828 12.285 -14.261 1.00 1.00 88 GLU A N 7
ATOM 11081 C CA . GLU A 1 88 ? -12.898 13.128 -14.799 1.00 1.00 88 GLU A CA 7
ATOM 11082 C C . GLU A 1 88 ? -13.356 14.114 -13.731 1.00 1.00 88 GLU A C 7
ATOM 11083 O O . GLU A 1 88 ? -14.326 13.871 -13.013 1.00 1.00 88 GLU A O 7
ATOM 11095 N N . ASP A 1 89 ? -12.659 15.241 -13.641 1.00 1.00 89 ASP A N 7
ATOM 11096 C CA . ASP A 1 89 ? -12.957 16.283 -12.659 1.00 1.00 89 ASP A CA 7
ATOM 11097 C C . ASP A 1 89 ? -14.428 16.801 -12.798 1.00 1.00 89 ASP A C 7
ATOM 11098 O O . ASP A 1 89 ? -14.826 17.119 -13.920 1.00 1.00 89 ASP A O 7
ATOM 11107 N N . PRO A 1 90 ? -15.182 16.921 -11.741 1.00 1.00 90 PRO A N 7
ATOM 11108 C CA . PRO A 1 90 ? -16.604 17.427 -11.838 1.00 1.00 90 PRO A CA 7
ATOM 11109 C C . PRO A 1 90 ? -16.660 18.952 -11.782 1.00 1.00 90 PRO A C 7
ATOM 11110 O O . PRO A 1 90 ? -17.467 19.598 -12.451 1.00 1.00 90 PRO A O 7
ATOM 11121 N N . LEU A 1 91 ? -15.792 19.522 -10.954 1.00 1.00 91 LEU A N 7
ATOM 11122 C CA . LEU A 1 91 ? -15.716 20.970 -10.763 1.00 1.00 91 LEU A CA 7
ATOM 11123 C C . LEU A 1 91 ? -15.375 21.691 -12.071 1.00 1.00 91 LEU A C 7
ATOM 11124 O O . LEU A 1 91 ? -15.821 22.817 -12.288 1.00 1.00 91 LEU A O 7
ATOM 11140 N N . GLU A 1 92 ? -14.602 21.036 -12.931 1.00 1.00 92 GLU A N 7
ATOM 11141 C CA . GLU A 1 92 ? -14.208 21.632 -14.220 1.00 1.00 92 GLU A CA 7
ATOM 11142 C C . GLU A 1 92 ? -15.448 21.913 -15.078 1.00 1.00 92 GLU A C 7
ATOM 11143 O O . GLU A 1 92 ? -15.914 21.062 -15.835 1.00 1.00 92 GLU A O 7
ATOM 11155 N N . HIS A 1 93 ? -15.993 23.118 -14.959 1.00 1.00 93 HIS A N 7
ATOM 11156 C CA . HIS A 1 93 ? -17.187 23.513 -15.711 1.00 1.00 93 HIS A CA 7
ATOM 11157 C C . HIS A 1 93 ? -16.910 23.542 -17.218 1.00 1.00 93 HIS A C 7
ATOM 11158 O O . HIS A 1 93 ? -17.759 23.136 -18.010 1.00 1.00 93 HIS A O 7
ATOM 11173 N N . HIS A 1 94 ? -15.732 24.023 -17.606 1.00 1.00 94 HIS A N 7
ATOM 11174 C CA . HIS A 1 94 ? -15.350 24.118 -19.019 1.00 1.00 94 HIS A CA 7
ATOM 11175 C C . HIS A 1 94 ? -15.306 22.724 -19.672 1.00 1.00 94 HIS A C 7
ATOM 11176 O O . HIS A 1 94 ? -14.604 21.820 -19.218 1.00 1.00 94 HIS A O 7
ATOM 11191 N N . HIS A 1 95 ? -16.056 22.555 -20.756 1.00 1.00 95 HIS A N 7
ATOM 11192 C CA . HIS A 1 95 ? -16.106 21.275 -21.478 1.00 1.00 95 HIS A CA 7
ATOM 11193 C C . HIS A 1 95 ? -16.802 21.449 -22.831 1.00 1.00 95 HIS A C 7
ATOM 11194 O O . HIS A 1 95 ? -16.793 20.548 -23.671 1.00 1.00 95 HIS A O 7
ATOM 11209 N N . HIS A 1 96 ? -17.415 22.609 -23.040 1.00 1.00 96 HIS A N 7
ATOM 11210 C CA . HIS A 1 96 ? -18.122 22.898 -24.294 1.00 1.00 96 HIS A CA 7
ATOM 11211 C C . HIS A 1 96 ? -17.153 22.877 -25.485 1.00 1.00 96 HIS A C 7
ATOM 11212 O O . HIS A 1 96 ? -17.489 22.366 -26.554 1.00 1.00 96 HIS A O 7
ATOM 11227 N N . HIS A 1 97 ? -15.959 23.437 -25.303 1.00 1.00 97 HIS A N 7
ATOM 11228 C CA . HIS A 1 97 ? -14.942 23.493 -26.361 1.00 1.00 97 HIS A CA 7
ATOM 11229 C C . HIS A 1 97 ? -15.500 24.157 -27.629 1.00 1.00 97 HIS A C 7
ATOM 11230 O O . HIS A 1 97 ? -16.635 24.635 -27.643 1.00 1.00 97 HIS A O 7
ATOM 11245 N N . HIS A 1 98 ? -14.697 24.178 -28.688 1.00 1.00 98 HIS A N 7
ATOM 11246 C CA . HIS A 1 98 ? -15.097 24.785 -29.967 1.00 1.00 98 HIS A CA 7
ATOM 11247 C C . HIS A 1 98 ? -15.507 26.254 -29.777 1.00 1.00 98 HIS A C 7
ATOM 11248 O O . HIS A 1 98 ? -14.663 27.115 -29.970 1.00 1.00 98 HIS A O 7
ATOM 11264 N N . MET A 1 1 ? -3.382 21.347 14.726 1.00 1.00 1 MET A N 8
ATOM 11265 C CA . MET A 1 1 ? -3.308 20.823 13.332 1.00 1.00 1 MET A CA 8
ATOM 11266 C C . MET A 1 1 ? -1.941 20.204 13.117 1.00 1.00 1 MET A C 8
ATOM 11267 O O . MET A 1 1 ? -0.982 20.910 12.807 1.00 1.00 1 MET A O 8
ATOM 11283 N N . LYS A 1 2 ? -1.836 18.889 13.282 1.00 1.00 2 LYS A N 8
ATOM 11284 C CA . LYS A 1 2 ? -0.569 18.193 13.096 1.00 1.00 2 LYS A CA 8
ATOM 11285 C C . LYS A 1 2 ? -0.802 16.699 12.881 1.00 1.00 2 LYS A C 8
ATOM 11286 O O . LYS A 1 2 ? 0.126 15.953 12.570 1.00 1.00 2 LYS A O 8
ATOM 11305 N N . THR A 1 3 ? -2.049 16.271 13.048 1.00 1.00 3 THR A N 8
ATOM 11306 C CA . THR A 1 3 ? -2.399 14.865 12.889 1.00 1.00 3 THR A CA 8
ATOM 11307 C C . THR A 1 3 ? -2.084 14.384 11.473 1.00 1.00 3 THR A C 8
ATOM 11308 O O . THR A 1 3 ? -1.599 13.270 11.276 1.00 1.00 3 THR A O 8
ATOM 11319 N N . LEU A 1 4 ? -2.363 15.228 10.484 1.00 1.00 4 LEU A N 8
ATOM 11320 C CA . LEU A 1 4 ? -2.104 14.888 9.083 1.00 1.00 4 LEU A CA 8
ATOM 11321 C C . LEU A 1 4 ? -0.603 14.784 8.809 1.00 1.00 4 LEU A C 8
ATOM 11322 O O . LEU A 1 4 ? 0.207 14.564 9.710 1.00 1.00 4 LEU A O 8
ATOM 11338 N N . TYR A 1 5 ? -0.242 14.942 7.539 1.00 1.00 5 TYR A N 8
ATOM 11339 C CA . TYR A 1 5 ? 1.146 14.872 7.114 1.00 1.00 5 TYR A CA 8
ATOM 11340 C C . TYR A 1 5 ? 1.762 13.553 7.564 1.00 1.00 5 TYR A C 8
ATOM 11341 O O . TYR A 1 5 ? 2.941 13.486 7.912 1.00 1.00 5 TYR A O 8
ATOM 11359 N N . ASP A 1 6 ? 0.965 12.491 7.557 1.00 1.00 6 ASP A N 8
ATOM 11360 C CA . ASP A 1 6 ? 1.417 11.162 7.969 1.00 1.00 6 ASP A CA 8
ATOM 11361 C C . ASP A 1 6 ? 1.945 10.393 6.789 1.00 1.00 6 ASP A C 8
ATOM 11362 O O . ASP A 1 6 ? 2.536 9.326 6.956 1.00 1.00 6 ASP A O 8
ATOM 11371 N N . LEU A 1 7 ? 1.738 10.927 5.589 1.00 1.00 7 LEU A N 8
ATOM 11372 C CA . LEU A 1 7 ? 2.189 10.278 4.324 1.00 1.00 7 LEU A CA 8
ATOM 11373 C C . LEU A 1 7 ? 2.581 8.789 4.544 1.00 1.00 7 LEU A C 8
ATOM 11374 O O . LEU A 1 7 ? 3.766 8.453 4.544 1.00 1.00 7 LEU A O 8
ATOM 11390 N N . PRO A 1 8 ? 1.630 7.923 4.760 1.00 1.00 8 PRO A N 8
ATOM 11391 C CA . PRO A 1 8 ? 1.926 6.480 5.038 1.00 1.00 8 PRO A CA 8
ATOM 11392 C C . PRO A 1 8 ? 2.175 5.705 3.749 1.00 1.00 8 PRO A C 8
ATOM 11393 O O . PRO A 1 8 ? 3.308 5.555 3.290 1.00 1.00 8 PRO A O 8
ATOM 11404 N N . ILE A 1 9 ? 1.095 5.203 3.158 1.00 1.00 9 ILE A N 8
ATOM 11405 C CA . ILE A 1 9 ? 1.178 4.437 1.935 1.00 1.00 9 ILE A CA 8
ATOM 11406 C C . ILE A 1 9 ? 1.202 5.381 0.733 1.00 1.00 9 ILE A C 8
ATOM 11407 O O . ILE A 1 9 ? 0.354 6.254 0.552 1.00 1.00 9 ILE A O 8
ATOM 11423 N N . VAL A 1 10 ? 2.200 5.170 -0.119 1.00 1.00 10 VAL A N 8
ATOM 11424 C CA . VAL A 1 10 ? 2.352 5.982 -1.341 1.00 1.00 10 VAL A CA 8
ATOM 11425 C C . VAL A 1 10 ? 2.005 5.159 -2.563 1.00 1.00 10 VAL A C 8
ATOM 11426 O O . VAL A 1 10 ? 2.281 3.964 -2.642 1.00 1.00 10 VAL A O 8
ATOM 11439 N N . LEU A 1 11 ? 1.396 5.806 -3.553 1.00 1.00 11 LEU A N 8
ATOM 11440 C CA . LEU A 1 11 ? 1.012 5.117 -4.792 1.00 1.00 11 LEU A CA 8
ATOM 11441 C C . LEU A 1 11 ? 2.007 5.438 -5.906 1.00 1.00 11 LEU A C 8
ATOM 11442 O O . LEU A 1 11 ? 2.236 6.595 -6.254 1.00 1.00 11 LEU A O 8
ATOM 11458 N N . ARG A 1 12 ? 2.601 4.394 -6.475 1.00 1.00 12 ARG A N 8
ATOM 11459 C CA . ARG A 1 12 ? 3.577 4.541 -7.565 1.00 1.00 12 ARG A CA 8
ATOM 11460 C C . ARG A 1 12 ? 2.971 4.076 -8.877 1.00 1.00 12 ARG A C 8
ATOM 11461 O O . ARG A 1 12 ? 2.031 3.281 -8.913 1.00 1.00 12 ARG A O 8
ATOM 11482 N N . ASN A 1 13 ? 3.512 4.589 -9.974 1.00 1.00 13 ASN A N 8
ATOM 11483 C CA . ASN A 1 13 ? 3.050 4.238 -11.328 1.00 1.00 13 ASN A CA 8
ATOM 11484 C C . ASN A 1 13 ? 1.724 4.889 -11.624 1.00 1.00 13 ASN A C 8
ATOM 11485 O O . ASN A 1 13 ? 1.297 5.006 -12.772 1.00 1.00 13 ASN A O 8
ATOM 11496 N N . LEU A 1 14 ? 1.047 5.314 -10.561 1.00 1.00 14 LEU A N 8
ATOM 11497 C CA . LEU A 1 14 ? -0.276 5.957 -10.672 1.00 1.00 14 LEU A CA 8
ATOM 11498 C C . LEU A 1 14 ? -0.519 6.592 -12.070 1.00 1.00 14 LEU A C 8
ATOM 11499 O O . LEU A 1 14 ? -0.108 7.731 -12.283 1.00 1.00 14 LEU A O 8
ATOM 11515 N N . PRO A 1 15 ? -1.164 5.911 -12.977 1.00 1.00 15 PRO A N 8
ATOM 11516 C CA . PRO A 1 15 ? -1.448 6.495 -14.334 1.00 1.00 15 PRO A CA 8
ATOM 11517 C C . PRO A 1 15 ? -1.970 7.942 -14.239 1.00 1.00 15 PRO A C 8
ATOM 11518 O O . PRO A 1 15 ? -2.516 8.365 -13.219 1.00 1.00 15 PRO A O 8
ATOM 11529 N N . GLU A 1 16 ? -1.796 8.717 -15.304 1.00 1.00 16 GLU A N 8
ATOM 11530 C CA . GLU A 1 16 ? -2.242 10.121 -15.341 1.00 1.00 16 GLU A CA 8
ATOM 11531 C C . GLU A 1 16 ? -3.707 10.239 -15.735 1.00 1.00 16 GLU A C 8
ATOM 11532 O O . GLU A 1 16 ? -4.374 11.229 -15.432 1.00 1.00 16 GLU A O 8
ATOM 11544 N N . ASP A 1 17 ? -4.210 9.229 -16.436 1.00 1.00 17 ASP A N 8
ATOM 11545 C CA . ASP A 1 17 ? -5.600 9.223 -16.917 1.00 1.00 17 ASP A CA 8
ATOM 11546 C C . ASP A 1 17 ? -6.526 8.559 -15.912 1.00 1.00 17 ASP A C 8
ATOM 11547 O O . ASP A 1 17 ? -7.748 8.572 -16.076 1.00 1.00 17 ASP A O 8
ATOM 11556 N N . LEU A 1 18 ? -5.960 7.977 -14.861 1.00 1.00 18 LEU A N 8
ATOM 11557 C CA . LEU A 1 18 ? -6.744 7.296 -13.807 1.00 1.00 18 LEU A CA 8
ATOM 11558 C C . LEU A 1 18 ? -6.508 7.979 -12.478 1.00 1.00 18 LEU A C 8
ATOM 11559 O O . LEU A 1 18 ? -5.435 8.522 -12.209 1.00 1.00 18 LEU A O 8
ATOM 11575 N N . VAL A 1 19 ? -7.523 7.966 -11.619 1.00 1.00 19 VAL A N 8
ATOM 11576 C CA . VAL A 1 19 ? -7.421 8.607 -10.292 1.00 1.00 19 VAL A CA 8
ATOM 11577 C C . VAL A 1 19 ? -8.132 7.789 -9.238 1.00 1.00 19 VAL A C 8
ATOM 11578 O O . VAL A 1 19 ? -9.061 7.031 -9.514 1.00 1.00 19 VAL A O 8
ATOM 11591 N N . LEU A 1 20 ? -7.683 7.955 -7.997 1.00 1.00 20 LEU A N 8
ATOM 11592 C CA . LEU A 1 20 ? -8.247 7.240 -6.866 1.00 1.00 20 LEU A CA 8
ATOM 11593 C C . LEU A 1 20 ? -9.423 8.030 -6.281 1.00 1.00 20 LEU A C 8
ATOM 11594 O O . LEU A 1 20 ? -9.299 9.219 -5.987 1.00 1.00 20 LEU A O 8
ATOM 11610 N N . GLU A 1 21 ? -10.566 7.375 -6.104 1.00 1.00 21 GLU A N 8
ATOM 11611 C CA . GLU A 1 21 ? -11.755 8.022 -5.551 1.00 1.00 21 GLU A CA 8
ATOM 11612 C C . GLU A 1 21 ? -11.517 8.486 -4.121 1.00 1.00 21 GLU A C 8
ATOM 11613 O O . GLU A 1 21 ? -12.048 9.514 -3.705 1.00 1.00 21 GLU A O 8
ATOM 11625 N N . LYS A 1 22 ? -10.733 7.733 -3.356 1.00 1.00 22 LYS A N 8
ATOM 11626 C CA . LYS A 1 22 ? -10.465 8.095 -1.947 1.00 1.00 22 LYS A CA 8
ATOM 11627 C C . LYS A 1 22 ? -9.099 7.592 -1.477 1.00 1.00 22 LYS A C 8
ATOM 11628 O O . LYS A 1 22 ? -8.633 6.573 -1.985 1.00 1.00 22 LYS A O 8
ATOM 11647 N N . PRO A 1 23 ? -8.441 8.265 -0.573 1.00 1.00 23 PRO A N 8
ATOM 11648 C CA . PRO A 1 23 ? -7.093 7.852 -0.094 1.00 1.00 23 PRO A CA 8
ATOM 11649 C C . PRO A 1 23 ? -7.120 6.478 0.550 1.00 1.00 23 PRO A C 8
ATOM 11650 O O . PRO A 1 23 ? -8.133 5.981 1.042 1.00 1.00 23 PRO A O 8
ATOM 11661 N N . LEU A 1 24 ? -5.949 5.849 0.534 1.00 1.00 24 LEU A N 8
ATOM 11662 C CA . LEU A 1 24 ? -5.758 4.509 1.083 1.00 1.00 24 LEU A CA 8
ATOM 11663 C C . LEU A 1 24 ? -6.547 4.269 2.384 1.00 1.00 24 LEU A C 8
ATOM 11664 O O . LEU A 1 24 ? -6.818 5.229 3.107 1.00 1.00 24 LEU A O 8
ATOM 11680 N N . PRO A 1 25 ? -6.931 3.058 2.688 1.00 1.00 25 PRO A N 8
ATOM 11681 C CA . PRO A 1 25 ? -7.728 2.753 3.916 1.00 1.00 25 PRO A CA 8
ATOM 11682 C C . PRO A 1 25 ? -6.872 2.736 5.170 1.00 1.00 25 PRO A C 8
ATOM 11683 O O . PRO A 1 25 ? -7.369 2.974 6.270 1.00 1.00 25 PRO A O 8
ATOM 11694 N N . GLU A 1 26 ? -5.585 2.440 5.017 1.00 1.00 26 GLU A N 8
ATOM 11695 C CA . GLU A 1 26 ? -4.641 2.383 6.133 1.00 1.00 26 GLU A CA 8
ATOM 11696 C C . GLU A 1 26 ? -5.019 1.265 7.097 1.00 1.00 26 GLU A C 8
ATOM 11697 O O . GLU A 1 26 ? -6.182 1.116 7.473 1.00 1.00 26 GLU A O 8
ATOM 11709 N N . VAL A 1 27 ? -4.038 0.467 7.501 1.00 1.00 27 VAL A N 8
ATOM 11710 C CA . VAL A 1 27 ? -4.256 -0.639 8.423 1.00 1.00 27 VAL A CA 8
ATOM 11711 C C . VAL A 1 27 ? -2.965 -0.971 9.174 1.00 1.00 27 VAL A C 8
ATOM 11712 O O . VAL A 1 27 ? -1.866 -0.554 8.809 1.00 1.00 27 VAL A O 8
ATOM 11725 N N . SER A 1 28 ? -3.099 -1.744 10.247 1.00 1.00 28 SER A N 8
ATOM 11726 C CA . SER A 1 28 ? -1.947 -2.149 11.063 1.00 1.00 28 SER A CA 8
ATOM 11727 C C . SER A 1 28 ? -1.283 -3.393 10.470 1.00 1.00 28 SER A C 8
ATOM 11728 O O . SER A 1 28 ? -1.800 -4.057 9.572 1.00 1.00 28 SER A O 8
ATOM 11736 N N . VAL A 1 29 ? -0.099 -3.705 10.983 1.00 1.00 29 VAL A N 8
ATOM 11737 C CA . VAL A 1 29 ? 0.678 -4.884 10.507 1.00 1.00 29 VAL A CA 8
ATOM 11738 C C . VAL A 1 29 ? 1.183 -5.690 11.692 1.00 1.00 29 VAL A C 8
ATOM 11739 O O . VAL A 1 29 ? 1.342 -5.159 12.790 1.00 1.00 29 VAL A O 8
ATOM 11752 N N . THR A 1 30 ? 1.454 -6.977 11.500 1.00 1.00 30 THR A N 8
ATOM 11753 C CA . THR A 1 30 ? 1.969 -7.813 12.603 1.00 1.00 30 THR A CA 8
ATOM 11754 C C . THR A 1 30 ? 3.335 -8.381 12.249 1.00 1.00 30 THR A C 8
ATOM 11755 O O . THR A 1 30 ? 3.476 -9.139 11.289 1.00 1.00 30 THR A O 8
ATOM 11766 N N . ILE A 1 31 ? 4.354 -8.031 13.025 1.00 1.00 31 ILE A N 8
ATOM 11767 C CA . ILE A 1 31 ? 5.725 -8.520 12.801 1.00 1.00 31 ILE A CA 8
ATOM 11768 C C . ILE A 1 31 ? 6.257 -9.157 14.075 1.00 1.00 31 ILE A C 8
ATOM 11769 O O . ILE A 1 31 ? 6.001 -8.706 15.190 1.00 1.00 31 ILE A O 8
ATOM 11785 N N . ARG A 1 32 ? 7.029 -10.227 13.905 1.00 1.00 32 ARG A N 8
ATOM 11786 C CA . ARG A 1 32 ? 7.640 -10.961 15.019 1.00 1.00 32 ARG A CA 8
ATOM 11787 C C . ARG A 1 32 ? 9.164 -10.831 14.951 1.00 1.00 32 ARG A C 8
ATOM 11788 O O . ARG A 1 32 ? 9.803 -11.256 13.989 1.00 1.00 32 ARG A O 8
ATOM 11809 N N . ALA A 1 33 ? 9.751 -10.249 15.992 1.00 1.00 33 ALA A N 8
ATOM 11810 C CA . ALA A 1 33 ? 11.210 -10.062 16.040 1.00 1.00 33 ALA A CA 8
ATOM 11811 C C . ALA A 1 33 ? 11.664 -9.689 17.443 1.00 1.00 33 ALA A C 8
ATOM 11812 O O . ALA A 1 33 ? 10.852 -9.597 18.365 1.00 1.00 33 ALA A O 8
ATOM 11819 N N . TYR A 1 34 ? 12.963 -9.454 17.608 1.00 1.00 34 TYR A N 8
ATOM 11820 C CA . TYR A 1 34 ? 13.534 -9.093 18.894 1.00 1.00 34 TYR A CA 8
ATOM 11821 C C . TYR A 1 34 ? 13.072 -7.684 19.330 1.00 1.00 34 TYR A C 8
ATOM 11822 O O . TYR A 1 34 ? 12.869 -6.833 18.463 1.00 1.00 34 TYR A O 8
ATOM 11840 N N . PRO A 1 35 ? 12.912 -7.417 20.598 1.00 1.00 35 PRO A N 8
ATOM 11841 C CA . PRO A 1 35 ? 12.480 -6.062 21.075 1.00 1.00 35 PRO A CA 8
ATOM 11842 C C . PRO A 1 35 ? 13.592 -5.011 20.923 1.00 1.00 35 PRO A C 8
ATOM 11843 O O . PRO A 1 35 ? 13.316 -3.815 20.825 1.00 1.00 35 PRO A O 8
ATOM 11854 N N . GLU A 1 36 ? 14.842 -5.463 20.922 1.00 1.00 36 GLU A N 8
ATOM 11855 C CA . GLU A 1 36 ? 15.989 -4.545 20.809 1.00 1.00 36 GLU A CA 8
ATOM 11856 C C . GLU A 1 36 ? 15.967 -3.811 19.468 1.00 1.00 36 GLU A C 8
ATOM 11857 O O . GLU A 1 36 ? 16.242 -2.613 19.384 1.00 1.00 36 GLU A O 8
ATOM 11869 N N . ILE A 1 37 ? 15.636 -4.535 18.404 1.00 1.00 37 ILE A N 8
ATOM 11870 C CA . ILE A 1 37 ? 15.580 -3.944 17.057 1.00 1.00 37 ILE A CA 8
ATOM 11871 C C . ILE A 1 37 ? 14.240 -3.260 16.846 1.00 1.00 37 ILE A C 8
ATOM 11872 O O . ILE A 1 37 ? 14.148 -2.252 16.148 1.00 1.00 37 ILE A O 8
ATOM 11888 N N . LEU A 1 38 ? 13.189 -3.807 17.448 1.00 1.00 38 LEU A N 8
ATOM 11889 C CA . LEU A 1 38 ? 11.837 -3.240 17.327 1.00 1.00 38 LEU A CA 8
ATOM 11890 C C . LEU A 1 38 ? 11.753 -1.957 18.117 1.00 1.00 38 LEU A C 8
ATOM 11891 O O . LEU A 1 38 ? 11.065 -1.010 17.734 1.00 1.00 38 LEU A O 8
ATOM 11907 N N . ASN A 1 39 ? 12.474 -1.911 19.233 1.00 1.00 39 ASN A N 8
ATOM 11908 C CA . ASN A 1 39 ? 12.489 -0.737 20.089 1.00 1.00 39 ASN A CA 8
ATOM 11909 C C . ASN A 1 39 ? 13.300 0.372 19.428 1.00 1.00 39 ASN A C 8
ATOM 11910 O O . ASN A 1 39 ? 13.204 1.542 19.804 1.00 1.00 39 ASN A O 8
ATOM 11921 N N . ASN A 1 40 ? 14.103 0.009 18.434 1.00 1.00 40 ASN A N 8
ATOM 11922 C CA . ASN A 1 40 ? 14.952 0.972 17.711 1.00 1.00 40 ASN A CA 8
ATOM 11923 C C . ASN A 1 40 ? 14.332 1.323 16.373 1.00 1.00 40 ASN A C 8
ATOM 11924 O O . ASN A 1 40 ? 14.564 2.406 15.833 1.00 1.00 40 ASN A O 8
ATOM 11935 N N . LEU A 1 41 ? 13.553 0.402 15.817 1.00 1.00 41 LEU A N 8
ATOM 11936 C CA . LEU A 1 41 ? 12.912 0.599 14.525 1.00 1.00 41 LEU A CA 8
ATOM 11937 C C . LEU A 1 41 ? 11.931 1.761 14.597 1.00 1.00 41 LEU A C 8
ATOM 11938 O O . LEU A 1 41 ? 11.217 1.937 15.583 1.00 1.00 41 LEU A O 8
ATOM 11954 N N . THR A 1 42 ? 11.886 2.572 13.546 1.00 1.00 42 THR A N 8
ATOM 11955 C CA . THR A 1 42 ? 10.971 3.721 13.475 1.00 1.00 42 THR A CA 8
ATOM 11956 C C . THR A 1 42 ? 10.091 3.603 12.231 1.00 1.00 42 THR A C 8
ATOM 11957 O O . THR A 1 42 ? 10.505 3.130 11.171 1.00 1.00 42 THR A O 8
ATOM 11968 N N . LYS A 1 43 ? 8.844 4.041 12.370 1.00 1.00 43 LYS A N 8
ATOM 11969 C CA . LYS A 1 43 ? 7.865 3.979 11.274 1.00 1.00 43 LYS A CA 8
ATOM 11970 C C . LYS A 1 43 ? 8.421 4.577 9.986 1.00 1.00 43 LYS A C 8
ATOM 11971 O O . LYS A 1 43 ? 8.198 4.048 8.895 1.00 1.00 43 LYS A O 8
ATOM 11990 N N . GLU A 1 44 ? 9.156 5.678 10.098 1.00 1.00 44 GLU A N 8
ATOM 11991 C CA . GLU A 1 44 ? 9.732 6.352 8.939 1.00 1.00 44 GLU A CA 8
ATOM 11992 C C . GLU A 1 44 ? 10.640 5.414 8.150 1.00 1.00 44 GLU A C 8
ATOM 11993 O O . GLU A 1 44 ? 10.896 5.620 6.964 1.00 1.00 44 GLU A O 8
ATOM 12005 N N . GLN A 1 45 ? 11.128 4.365 8.804 1.00 1.00 45 GLN A N 8
ATOM 12006 C CA . GLN A 1 45 ? 12.016 3.401 8.161 1.00 1.00 45 GLN A CA 8
ATOM 12007 C C . GLN A 1 45 ? 11.242 2.502 7.207 1.00 1.00 45 GLN A C 8
ATOM 12008 O O . GLN A 1 45 ? 11.718 2.178 6.118 1.00 1.00 45 GLN A O 8
ATOM 12022 N N . ILE A 1 46 ? 10.050 2.083 7.617 1.00 1.00 46 ILE A N 8
ATOM 12023 C CA . ILE A 1 46 ? 9.228 1.177 6.813 1.00 1.00 46 ILE A CA 8
ATOM 12024 C C . ILE A 1 46 ? 8.781 1.864 5.527 1.00 1.00 46 ILE A C 8
ATOM 12025 O O . ILE A 1 46 ? 8.216 2.957 5.539 1.00 1.00 46 ILE A O 8
ATOM 12041 N N . SER A 1 47 ? 9.039 1.215 4.396 1.00 1.00 47 SER A N 8
ATOM 12042 C CA . SER A 1 47 ? 8.676 1.745 3.067 1.00 1.00 47 SER A CA 8
ATOM 12043 C C . SER A 1 47 ? 7.574 0.882 2.451 1.00 1.00 47 SER A C 8
ATOM 12044 O O . SER A 1 47 ? 7.756 -0.303 2.174 1.00 1.00 47 SER A O 8
ATOM 12052 N N . LEU A 1 48 ? 6.415 1.494 2.228 1.00 1.00 48 LEU A N 8
ATOM 12053 C CA . LEU A 1 48 ? 5.259 0.786 1.644 1.00 1.00 48 LEU A CA 8
ATOM 12054 C C . LEU A 1 48 ? 4.665 1.582 0.504 1.00 1.00 48 LEU A C 8
ATOM 12055 O O . LEU A 1 48 ? 4.483 2.799 0.584 1.00 1.00 48 LEU A O 8
ATOM 12071 N N . TRP A 1 49 ? 4.335 0.881 -0.576 1.00 1.00 49 TRP A N 8
ATOM 12072 C CA . TRP A 1 49 ? 3.735 1.494 -1.740 1.00 1.00 49 TRP A CA 8
ATOM 12073 C C . TRP A 1 49 ? 2.991 0.438 -2.546 1.00 1.00 49 TRP A C 8
ATOM 12074 O O . TRP A 1 49 ? 2.972 -0.740 -2.194 1.00 1.00 49 TRP A O 8
ATOM 12095 N N . ILE A 1 50 ? 2.365 0.864 -3.637 1.00 1.00 50 ILE A N 8
ATOM 12096 C CA . ILE A 1 50 ? 1.597 -0.038 -4.513 1.00 1.00 50 ILE A CA 8
ATOM 12097 C C . ILE A 1 50 ? 1.829 0.325 -5.980 1.00 1.00 50 ILE A C 8
ATOM 12098 O O . ILE A 1 50 ? 2.117 1.468 -6.333 1.00 1.00 50 ILE A O 8
ATOM 12114 N N . ASP A 1 51 ? 1.694 -0.677 -6.843 1.00 1.00 51 ASP A N 8
ATOM 12115 C CA . ASP A 1 51 ? 1.874 -0.487 -8.293 1.00 1.00 51 ASP A CA 8
ATOM 12116 C C . ASP A 1 51 ? 0.528 -0.556 -9.031 1.00 1.00 51 ASP A C 8
ATOM 12117 O O . ASP A 1 51 ? -0.065 -1.620 -9.202 1.00 1.00 51 ASP A O 8
ATOM 12126 N N . ALA A 1 52 ? 0.062 0.602 -9.485 1.00 1.00 52 ALA A N 8
ATOM 12127 C CA . ALA A 1 52 ? -1.209 0.688 -10.228 1.00 1.00 52 ALA A CA 8
ATOM 12128 C C . ALA A 1 52 ? -0.986 0.326 -11.699 1.00 1.00 52 ALA A C 8
ATOM 12129 O O . ALA A 1 52 ? -1.933 0.339 -12.487 1.00 1.00 52 ALA A O 8
ATOM 12136 N N . THR A 1 53 ? 0.243 -0.009 -12.078 1.00 1.00 53 THR A N 8
ATOM 12137 C CA . THR A 1 53 ? 0.545 -0.383 -13.463 1.00 1.00 53 THR A CA 8
ATOM 12138 C C . THR A 1 53 ? -0.161 -1.677 -13.810 1.00 1.00 53 THR A C 8
ATOM 12139 O O . THR A 1 53 ? -0.564 -2.428 -12.921 1.00 1.00 53 THR A O 8
ATOM 12150 N N . GLY A 1 54 ? -0.318 -1.953 -15.100 1.00 1.00 54 GLY A N 8
ATOM 12151 C CA . GLY A 1 54 ? -1.009 -3.177 -15.556 1.00 1.00 54 GLY A CA 8
ATOM 12152 C C . GLY A 1 54 ? -2.470 -3.230 -15.046 1.00 1.00 54 GLY A C 8
ATOM 12153 O O . GLY A 1 54 ? -3.410 -3.530 -15.780 1.00 1.00 54 GLY A O 8
ATOM 12157 N N . LYS A 1 55 ? -2.627 -2.933 -13.760 1.00 1.00 55 LYS A N 8
ATOM 12158 C CA . LYS A 1 55 ? -3.925 -2.937 -13.101 1.00 1.00 55 LYS A CA 8
ATOM 12159 C C . LYS A 1 55 ? -4.924 -2.101 -13.905 1.00 1.00 55 LYS A C 8
ATOM 12160 O O . LYS A 1 55 ? -4.613 -1.023 -14.412 1.00 1.00 55 LYS A O 8
ATOM 12179 N N . ALA A 1 56 ? -6.139 -2.626 -14.023 1.00 1.00 56 ALA A N 8
ATOM 12180 C CA . ALA A 1 56 ? -7.213 -1.965 -14.756 1.00 1.00 56 ALA A CA 8
ATOM 12181 C C . ALA A 1 56 ? -8.247 -1.435 -13.776 1.00 1.00 56 ALA A C 8
ATOM 12182 O O . ALA A 1 56 ? -8.192 -1.677 -12.571 1.00 1.00 56 ALA A O 8
ATOM 12189 N N . VAL A 1 57 ? -9.210 -0.689 -14.308 1.00 1.00 57 VAL A N 8
ATOM 12190 C CA . VAL A 1 57 ? -10.263 -0.121 -13.512 1.00 1.00 57 VAL A CA 8
ATOM 12191 C C . VAL A 1 57 ? -11.093 -1.225 -12.871 1.00 1.00 57 VAL A C 8
ATOM 12192 O O . VAL A 1 57 ? -11.287 -2.302 -13.436 1.00 1.00 57 VAL A O 8
ATOM 12205 N N . GLY A 1 58 ? -11.600 -0.953 -11.674 1.00 1.00 58 GLY A N 8
ATOM 12206 C CA . GLY A 1 58 ? -12.426 -1.907 -10.925 1.00 1.00 58 GLY A CA 8
ATOM 12207 C C . GLY A 1 58 ? -11.748 -2.272 -9.633 1.00 1.00 58 GLY A C 8
ATOM 12208 O O . GLY A 1 58 ? -10.630 -1.842 -9.355 1.00 1.00 58 GLY A O 8
ATOM 12212 N N . GLU A 1 59 ? -12.437 -3.071 -8.825 1.00 1.00 59 GLU A N 8
ATOM 12213 C CA . GLU A 1 59 ? -11.905 -3.497 -7.519 1.00 1.00 59 GLU A CA 8
ATOM 12214 C C . GLU A 1 59 ? -11.134 -4.804 -7.618 1.00 1.00 59 GLU A C 8
ATOM 12215 O O . GLU A 1 59 ? -11.633 -5.810 -8.126 1.00 1.00 59 GLU A O 8
ATOM 12227 N N . HIS A 1 60 ? -9.901 -4.775 -7.121 1.00 1.00 60 HIS A N 8
ATOM 12228 C CA . HIS A 1 60 ? -9.037 -5.946 -7.128 1.00 1.00 60 HIS A CA 8
ATOM 12229 C C . HIS A 1 60 ? -8.126 -5.936 -5.905 1.00 1.00 60 HIS A C 8
ATOM 12230 O O . HIS A 1 60 ? -7.697 -4.885 -5.423 1.00 1.00 60 HIS A O 8
ATOM 12245 N N . THR A 1 61 ? -7.809 -7.125 -5.404 1.00 1.00 61 THR A N 8
ATOM 12246 C CA . THR A 1 61 ? -6.923 -7.275 -4.244 1.00 1.00 61 THR A CA 8
ATOM 12247 C C . THR A 1 61 ? -5.484 -7.231 -4.723 1.00 1.00 61 THR A C 8
ATOM 12248 O O . THR A 1 61 ? -5.150 -7.753 -5.788 1.00 1.00 61 THR A O 8
ATOM 12259 N N . VAL A 1 62 ? -4.614 -6.592 -3.949 1.00 1.00 62 VAL A N 8
ATOM 12260 C CA . VAL A 1 62 ? -3.189 -6.471 -4.327 1.00 1.00 62 VAL A CA 8
ATOM 12261 C C . VAL A 1 62 ? -2.289 -6.564 -3.098 1.00 1.00 62 VAL A C 8
ATOM 12262 O O . VAL A 1 62 ? -2.670 -6.215 -1.980 1.0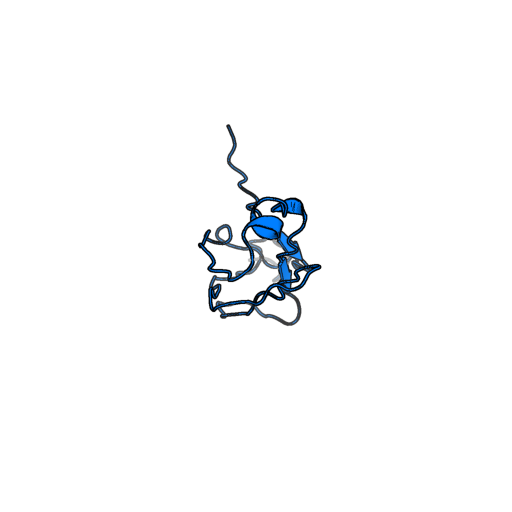0 1.00 62 VAL A O 8
ATOM 12275 N N . LYS A 1 63 ? -1.066 -7.035 -3.320 1.00 1.00 63 LYS A N 8
ATOM 12276 C CA . LYS A 1 63 ? -0.077 -7.184 -2.239 1.00 1.00 63 LYS A CA 8
ATOM 12277 C C . LYS A 1 63 ? 0.840 -5.964 -2.176 1.00 1.00 63 LYS A C 8
ATOM 12278 O O . LYS A 1 63 ? 1.138 -5.295 -3.166 1.00 1.00 63 LYS A O 8
ATOM 12297 N N . ILE A 1 64 ? 1.292 -5.658 -0.964 1.00 1.00 64 ILE A N 8
ATOM 12298 C CA . ILE A 1 64 ? 2.185 -4.497 -0.726 1.00 1.00 64 ILE A CA 8
ATOM 12299 C C . ILE A 1 64 ? 3.639 -4.965 -0.783 1.00 1.00 64 ILE A C 8
ATOM 12300 O O . ILE A 1 64 ? 4.025 -5.880 -0.056 1.00 1.00 64 ILE A O 8
ATOM 12316 N N . TYR A 1 65 ? 4.463 -4.362 -1.633 1.00 1.00 65 TYR A N 8
ATOM 12317 C CA . TYR A 1 65 ? 5.873 -4.735 -1.754 1.00 1.00 65 TYR A CA 8
ATOM 12318 C C . TYR A 1 65 ? 6.633 -4.273 -0.518 1.00 1.00 65 TYR A C 8
ATOM 12319 O O . TYR A 1 65 ? 7.157 -3.160 -0.469 1.00 1.00 65 TYR A O 8
ATOM 12337 N N . TRP A 1 66 ? 6.715 -5.147 0.480 1.00 1.00 66 TRP A N 8
ATOM 12338 C CA . TRP A 1 66 ? 7.414 -4.857 1.727 1.00 1.00 66 TRP A CA 8
ATOM 12339 C C . TRP A 1 66 ? 8.852 -4.361 1.455 1.00 1.00 66 TRP A C 8
ATOM 12340 O O . TRP A 1 66 ? 9.509 -4.811 0.517 1.00 1.00 66 TRP A O 8
ATOM 12361 N N . GLN A 1 67 ? 9.327 -3.441 2.288 1.00 1.00 67 GLN A N 8
ATOM 12362 C CA . GLN A 1 67 ? 10.689 -2.916 2.141 1.00 1.00 67 GLN A CA 8
ATOM 12363 C C . GLN A 1 67 ? 11.239 -2.454 3.488 1.00 1.00 67 GLN A C 8
ATOM 12364 O O . GLN A 1 67 ? 10.965 -1.340 3.931 1.00 1.00 67 GLN A O 8
ATOM 12378 N N . LEU A 1 68 ? 12.029 -3.304 4.136 1.00 1.00 68 LEU A N 8
ATOM 12379 C CA . LEU A 1 68 ? 12.631 -2.958 5.425 1.00 1.00 68 LEU A CA 8
ATOM 12380 C C . LEU A 1 68 ? 13.912 -3.788 5.664 1.00 1.00 68 LEU A C 8
ATOM 12381 O O . LEU A 1 68 ? 14.102 -4.828 5.032 1.00 1.00 68 LEU A O 8
ATOM 12397 N N . PRO A 1 69 ? 14.777 -3.364 6.544 1.00 1.00 69 PRO A N 8
ATOM 12398 C CA . PRO A 1 69 ? 16.062 -4.101 6.839 1.00 1.00 69 PRO A CA 8
ATOM 12399 C C . PRO A 1 69 ? 15.958 -5.638 6.685 1.00 1.00 69 PRO A C 8
ATOM 12400 O O . PRO A 1 69 ? 15.189 -6.304 7.376 1.00 1.00 69 PRO A O 8
ATOM 12411 N N . ALA A 1 70 ? 16.745 -6.185 5.762 1.00 1.00 70 ALA A N 8
ATOM 12412 C CA . ALA A 1 70 ? 16.736 -7.634 5.503 1.00 1.00 70 ALA A CA 8
ATOM 12413 C C . ALA A 1 70 ? 17.208 -8.434 6.732 1.00 1.00 70 ALA A C 8
ATOM 12414 O O . ALA A 1 70 ? 18.287 -9.023 6.749 1.00 1.00 70 ALA A O 8
ATOM 12421 N N . GLY A 1 71 ? 16.381 -8.443 7.772 1.00 1.00 71 GLY A N 8
ATOM 12422 C CA . GLY A 1 71 ? 16.685 -9.156 9.025 1.00 1.00 71 GLY A CA 8
ATOM 12423 C C . GLY A 1 71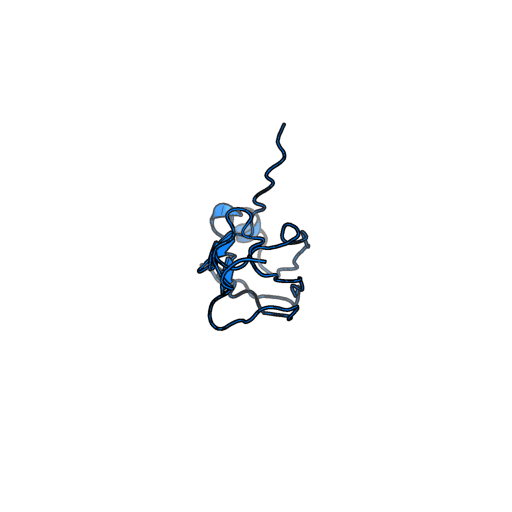 ? 15.411 -9.635 9.696 1.00 1.00 71 GLY A C 8
ATOM 12424 O O . GLY A 1 71 ? 15.418 -10.583 10.480 1.00 1.00 71 GLY A O 8
ATOM 12428 N N . ILE A 1 72 ? 14.307 -8.958 9.392 1.00 1.00 72 ILE A N 8
ATOM 12429 C CA . ILE A 1 72 ? 12.985 -9.270 9.967 1.00 1.00 72 ILE A CA 8
ATOM 12430 C C . ILE A 1 72 ? 12.163 -10.088 8.990 1.00 1.00 72 ILE A C 8
ATOM 12431 O O . ILE A 1 72 ? 12.386 -10.090 7.780 1.00 1.00 72 ILE A O 8
ATOM 12447 N N . GLU A 1 73 ? 11.190 -10.809 9.539 1.00 1.00 73 GLU A N 8
ATOM 12448 C CA . GLU A 1 73 ? 10.288 -11.659 8.747 1.00 1.00 73 GLU A CA 8
ATOM 12449 C C . GLU A 1 73 ? 8.874 -11.085 8.774 1.00 1.00 73 GLU A C 8
ATOM 12450 O O . GLU A 1 73 ? 8.455 -10.384 9.693 1.00 1.00 73 GLU A O 8
ATOM 12462 N N . MET A 1 74 ? 8.117 -11.396 7.726 1.00 1.00 74 MET A N 8
ATOM 12463 C CA . MET A 1 74 ? 6.725 -10.917 7.604 1.00 1.00 74 MET A CA 8
ATOM 12464 C C . MET A 1 74 ? 5.762 -12.008 8.073 1.00 1.00 74 MET A C 8
ATOM 12465 O O . MET A 1 74 ? 5.688 -13.103 7.516 1.00 1.00 74 MET A O 8
ATOM 12479 N N . VAL A 1 75 ? 5.001 -11.702 9.120 1.00 1.00 75 VAL A N 8
ATOM 12480 C CA . VAL A 1 75 ? 4.042 -12.674 9.664 1.00 1.00 75 VAL A CA 8
ATOM 12481 C C . VAL A 1 75 ? 3.016 -13.021 8.608 1.00 1.00 75 VAL A C 8
ATOM 12482 O O . VAL A 1 75 ? 3.054 -14.103 8.021 1.00 1.00 75 VAL A O 8
ATOM 12495 N N . SER A 1 76 ? 2.071 -12.118 8.373 1.00 1.00 76 SER A N 8
ATOM 12496 C CA . SER A 1 76 ? 1.016 -12.336 7.402 1.00 1.00 76 SER A CA 8
ATOM 12497 C C . SER A 1 76 ? 0.239 -11.061 7.211 1.00 1.00 76 SER A C 8
ATOM 12498 O O . SER A 1 76 ? 0.254 -10.183 8.074 1.00 1.00 76 SER A O 8
ATOM 12506 N N . ILE A 1 77 ? -0.465 -10.957 6.088 1.00 1.00 77 ILE A N 8
ATOM 12507 C CA . ILE A 1 77 ? -1.316 -9.785 5.827 1.00 1.00 77 ILE A CA 8
ATOM 12508 C C . ILE A 1 77 ? -0.508 -8.475 5.879 1.00 1.00 77 ILE A C 8
ATOM 12509 O O . ILE A 1 77 ? 0.667 -8.534 6.236 1.00 1.00 77 ILE A O 8
ATOM 12525 N N . PRO A 1 78 ? -1.077 -7.332 5.606 1.00 1.00 78 PRO A N 8
ATOM 12526 C CA . PRO A 1 78 ? -2.508 -7.129 5.169 1.00 1.00 78 PRO A CA 8
ATOM 12527 C C . PRO A 1 78 ? -2.610 -6.899 3.695 1.00 1.00 78 PRO A C 8
ATOM 12528 O O . PRO A 1 78 ? -1.627 -6.645 3.000 1.00 1.00 78 PRO A O 8
ATOM 12539 N N . ASP A 1 79 ? -3.842 -6.972 3.198 1.00 1.00 79 ASP A N 8
ATOM 12540 C CA . ASP A 1 79 ? -4.160 -6.790 1.810 1.00 1.00 79 ASP A CA 8
ATOM 12541 C C . ASP A 1 79 ? -4.980 -5.528 1.680 1.00 1.00 79 ASP A C 8
ATOM 12542 O O . ASP A 1 79 ? -5.638 -5.054 2.606 1.00 1.00 79 ASP A O 8
ATOM 12551 N N . VAL A 1 80 ? -4.941 -4.935 0.491 1.00 1.00 80 VAL A N 8
ATOM 12552 C CA . VAL A 1 80 ? -5.676 -3.691 0.218 1.00 1.00 80 VAL A CA 8
ATOM 12553 C C . VAL A 1 80 ? -6.579 -3.865 -1.003 1.00 1.00 80 VAL A C 8
ATOM 12554 O O . VAL A 1 80 ? -6.221 -4.468 -2.014 1.00 1.00 80 VAL A O 8
ATOM 12567 N N . THR A 1 81 ? -7.776 -3.301 -0.897 1.00 1.00 81 THR A N 8
ATOM 12568 C CA . THR A 1 81 ? -8.773 -3.344 -1.977 1.00 1.00 81 THR A CA 8
ATOM 12569 C C . THR A 1 81 ? -9.455 -1.979 -2.127 1.00 1.00 81 THR A C 8
ATOM 12570 O O . THR A 1 81 ? -9.921 -1.394 -1.150 1.00 1.00 81 THR A O 8
ATOM 12581 N N . TYR A 1 82 ? -9.526 -1.479 -3.355 1.00 1.00 82 TYR A N 8
ATOM 12582 C CA . TYR A 1 82 ? -10.170 -0.181 -3.634 1.00 1.00 82 TYR A CA 8
ATOM 12583 C C . TYR A 1 82 ? -10.843 -0.195 -4.999 1.00 1.00 82 TYR A C 8
ATOM 12584 O O . TYR A 1 82 ? -10.955 -1.214 -5.680 1.00 1.00 82 TYR A O 8
ATOM 12602 N N . THR A 1 83 ? -11.317 0.971 -5.427 1.00 1.00 83 THR A N 8
ATOM 12603 C CA . THR A 1 83 ? -12.009 1.120 -6.732 1.00 1.00 83 THR A CA 8
ATOM 12604 C C . THR A 1 83 ? -11.375 2.214 -7.569 1.00 1.00 83 THR A C 8
ATOM 12605 O O . THR A 1 83 ? -11.481 3.405 -7.279 1.00 1.00 83 THR A O 8
ATOM 12616 N N . LEU A 1 84 ? -10.712 1.805 -8.646 1.00 1.00 84 LEU A N 8
ATOM 12617 C CA . LEU A 1 84 ? -10.066 2.752 -9.551 1.00 1.00 84 LEU A CA 8
ATOM 12618 C C . LEU A 1 84 ? -11.046 3.191 -10.652 1.00 1.00 84 LEU A C 8
ATOM 12619 O O . LEU A 1 84 ? -11.756 2.376 -11.240 1.00 1.00 84 LEU A O 8
ATOM 12635 N N . LYS A 1 85 ? -11.090 4.489 -10.929 1.00 1.00 85 LYS A N 8
ATOM 12636 C CA . LYS A 1 85 ? -11.975 5.054 -11.963 1.00 1.00 85 LYS A CA 8
ATOM 12637 C C . LYS A 1 85 ? -11.196 5.956 -12.910 1.00 1.00 85 LYS A C 8
ATOM 12638 O O . LYS A 1 85 ? -10.093 6.424 -12.624 1.00 1.00 85 LYS A O 8
ATOM 12657 N N . ALA A 1 86 ? -11.789 6.203 -14.072 1.00 1.00 86 ALA A N 8
ATOM 12658 C CA . ALA A 1 86 ? -11.187 7.044 -15.112 1.00 1.00 86 ALA A CA 8
ATOM 12659 C C . ALA A 1 86 ? -11.292 8.513 -14.755 1.00 1.00 86 ALA A C 8
ATOM 12660 O O . ALA A 1 86 ? -12.232 8.944 -14.088 1.00 1.00 86 ALA A O 8
ATOM 12667 N N . LYS A 1 87 ? -10.313 9.290 -15.205 1.00 1.00 87 LYS A N 8
ATOM 12668 C CA . LYS A 1 87 ? -10.288 10.723 -14.946 1.00 1.00 87 LYS A CA 8
ATOM 12669 C C . LYS A 1 87 ? -11.541 11.406 -15.517 1.00 1.00 87 LYS A C 8
ATOM 12670 O O . LYS A 1 87 ? -11.954 11.150 -16.649 1.00 1.00 87 LYS A O 8
ATOM 12689 N N . GLU A 1 88 ? -12.150 12.271 -14.713 1.00 1.00 88 GLU A N 8
ATOM 12690 C CA . GLU A 1 88 ? -13.355 12.995 -15.133 1.00 1.00 88 GLU A CA 8
ATOM 12691 C C . GLU A 1 88 ? -13.644 14.148 -14.172 1.00 1.00 88 GLU A C 8
ATOM 12692 O O . GLU A 1 88 ? -14.385 13.980 -13.201 1.00 1.00 88 GLU A O 8
ATOM 12704 N N . ASP A 1 89 ? -13.067 15.313 -14.443 1.00 1.00 89 ASP A N 8
ATOM 12705 C CA . ASP A 1 89 ? -13.251 16.475 -13.590 1.00 1.00 89 ASP A CA 8
ATOM 12706 C C . ASP A 1 89 ? -14.756 16.819 -13.373 1.00 1.00 89 ASP A C 8
ATOM 12707 O O . ASP A 1 89 ? -15.555 16.661 -14.296 1.00 1.00 89 ASP A O 8
ATOM 12716 N N . PRO A 1 90 ? -15.126 17.292 -12.213 1.00 1.00 90 PRO A N 8
ATOM 12717 C CA . PRO A 1 90 ? -16.558 17.661 -11.926 1.00 1.00 90 PRO A CA 8
ATOM 12718 C C . PRO A 1 90 ? -16.903 19.047 -12.460 1.00 1.00 90 PRO A C 8
ATOM 12719 O O . PRO A 1 90 ? -18.049 19.329 -12.807 1.00 1.00 90 PRO A O 8
ATOM 12730 N N . LEU A 1 91 ? -15.901 19.919 -12.498 1.00 1.00 91 LEU A N 8
ATOM 12731 C CA . LEU A 1 91 ? -16.095 21.303 -12.961 1.00 1.00 91 LEU A CA 8
ATOM 12732 C C . LEU A 1 91 ? -16.517 21.355 -14.421 1.00 1.00 91 LEU A C 8
ATOM 12733 O O . LEU A 1 91 ? -17.433 22.093 -14.784 1.00 1.00 91 LEU A O 8
ATOM 12749 N N . GLU A 1 92 ? -15.843 20.568 -15.255 1.00 1.00 92 GLU A N 8
ATOM 12750 C CA . GLU A 1 92 ? -16.141 20.523 -16.690 1.00 1.00 92 GLU A CA 8
ATOM 12751 C C . GLU A 1 92 ? -17.114 19.401 -16.968 1.00 1.00 92 GLU A C 8
ATOM 12752 O O . GLU A 1 92 ? -17.427 18.578 -16.108 1.00 1.00 92 GLU A O 8
ATOM 12764 N N . HIS A 1 93 ? -17.617 19.353 -18.196 1.00 1.00 93 HIS A N 8
ATOM 12765 C CA . HIS A 1 93 ? -18.570 18.327 -18.615 1.00 1.00 93 HIS A CA 8
ATOM 12766 C C . HIS A 1 93 ? -19.839 18.346 -17.752 1.00 1.00 93 HIS A C 8
ATOM 12767 O O . HIS A 1 93 ? -20.887 18.828 -18.184 1.00 1.00 93 HIS A O 8
ATOM 12782 N N . HIS A 1 94 ? -19.734 17.821 -16.537 1.00 1.00 94 HIS A N 8
ATOM 12783 C CA . HIS A 1 94 ? -20.835 17.754 -15.590 1.00 1.00 94 HIS A CA 8
ATOM 12784 C C . HIS A 1 94 ? -22.029 16.993 -16.176 1.00 1.00 94 HIS A C 8
ATOM 12785 O O . HIS A 1 94 ? -23.172 17.440 -16.072 1.00 1.00 94 HIS A O 8
ATOM 12800 N N . HIS A 1 95 ? -21.776 15.844 -16.794 1.00 1.00 95 HIS A N 8
ATOM 12801 C CA . HIS A 1 95 ? -22.823 15.018 -17.392 1.00 1.00 95 HIS A CA 8
ATOM 12802 C C . HIS A 1 95 ? -23.671 15.821 -18.379 1.00 1.00 95 HIS A C 8
ATOM 12803 O O . HIS A 1 95 ? -24.725 16.354 -18.030 1.00 1.00 95 HIS A O 8
ATOM 12818 N N . HIS A 1 96 ? -23.211 15.907 -19.623 1.00 1.00 96 HIS A N 8
ATOM 12819 C CA . HIS A 1 96 ? -23.935 16.651 -20.667 1.00 1.00 96 HIS A CA 8
ATOM 12820 C C . HIS A 1 96 ? -23.595 16.105 -22.047 1.00 1.00 96 HIS A C 8
ATOM 12821 O O . HIS A 1 96 ? -22.466 15.703 -22.327 1.00 1.00 96 HIS A O 8
ATOM 12836 N N . HIS A 1 97 ? -24.596 16.096 -22.924 1.00 1.00 97 HIS A N 8
ATOM 12837 C CA . HIS A 1 97 ? -24.441 15.608 -24.285 1.00 1.00 97 HIS A CA 8
ATOM 12838 C C . HIS A 1 97 ? -23.894 14.179 -24.279 1.00 1.00 97 HIS A C 8
ATOM 12839 O O . HIS A 1 97 ? -23.117 13.790 -25.151 1.00 1.00 97 HIS A O 8
ATOM 12854 N N . HIS A 1 98 ? -24.308 13.399 -23.284 1.00 1.00 98 HIS A N 8
ATOM 12855 C CA . HIS A 1 98 ? -23.863 12.015 -23.134 1.00 1.00 98 HIS A CA 8
ATOM 12856 C C . HIS A 1 98 ? -22.333 11.949 -23.075 1.00 1.00 98 HIS A C 8
ATOM 12857 O O . HIS A 1 98 ? -21.795 10.873 -23.269 1.00 1.00 98 HIS A O 8
ATOM 12873 N N . MET A 1 1 ? -2.949 21.314 11.944 1.00 1.00 1 MET A N 9
ATOM 12874 C CA . MET A 1 1 ? -1.704 21.529 11.156 1.00 1.00 1 MET A CA 9
ATOM 12875 C C . MET A 1 1 ? -2.061 21.581 9.669 1.00 1.00 1 MET A C 9
ATOM 12876 O O . MET A 1 1 ? -3.154 21.187 9.263 1.00 1.00 1 MET A O 9
ATOM 12892 N N . LYS A 1 2 ? -1.130 22.071 8.857 1.00 1.00 2 LYS A N 9
ATOM 12893 C CA . LYS A 1 2 ? -1.341 22.181 7.409 1.00 1.00 2 LYS A CA 9
ATOM 12894 C C . LYS A 1 2 ? -1.508 20.790 6.792 1.00 1.00 2 LYS A C 9
ATOM 12895 O O . LYS A 1 2 ? -2.373 20.587 5.940 1.00 1.00 2 LYS A O 9
ATOM 12914 N N . THR A 1 3 ? -0.689 19.840 7.230 1.00 1.00 3 THR A N 9
ATOM 12915 C CA . THR A 1 3 ? -0.751 18.465 6.725 1.00 1.00 3 THR A CA 9
ATOM 12916 C C . THR A 1 3 ? -2.070 17.815 7.143 1.00 1.00 3 THR A C 9
ATOM 12917 O O . THR A 1 3 ? -2.188 17.256 8.233 1.00 1.00 3 THR A O 9
ATOM 12928 N N . LEU A 1 4 ? -3.064 17.880 6.262 1.00 1.00 4 LEU A N 9
ATOM 12929 C CA . LEU A 1 4 ? -4.385 17.307 6.530 1.00 1.00 4 LEU A CA 9
ATOM 12930 C C . LEU A 1 4 ? -4.304 15.787 6.691 1.00 1.00 4 LEU A C 9
ATOM 12931 O O . LEU A 1 4 ? -5.015 15.205 7.510 1.00 1.00 4 LEU A O 9
ATOM 12947 N N . TYR A 1 5 ? -3.447 15.149 5.900 1.00 1.00 5 TYR A N 9
ATOM 12948 C CA . TYR A 1 5 ? -3.266 13.684 5.945 1.00 1.00 5 TYR A CA 9
ATOM 12949 C C . TYR A 1 5 ? -1.796 13.322 5.666 1.00 1.00 5 TYR A C 9
ATOM 12950 O O . TYR A 1 5 ? -1.196 13.795 4.702 1.00 1.00 5 TYR A O 9
ATOM 12968 N N . ASP A 1 6 ? -1.224 12.464 6.505 1.00 1.00 6 ASP A N 9
ATOM 12969 C CA . ASP A 1 6 ? 0.170 12.024 6.352 1.00 1.00 6 ASP A CA 9
ATOM 12970 C C . ASP A 1 6 ? 0.298 11.062 5.174 1.00 1.00 6 ASP A C 9
ATOM 12971 O O . ASP A 1 6 ? 1.340 11.013 4.520 1.00 1.00 6 ASP A O 9
ATOM 12980 N N . LEU A 1 7 ? -0.754 10.292 4.918 1.00 1.00 7 LEU A N 9
ATOM 12981 C CA . LEU A 1 7 ? -0.761 9.325 3.818 1.00 1.00 7 LEU A CA 9
ATOM 12982 C C . LEU A 1 7 ? 0.440 8.350 3.935 1.00 1.00 7 LEU A C 9
ATOM 12983 O O . LEU A 1 7 ? 1.394 8.457 3.168 1.00 1.00 7 LEU A O 9
ATOM 12999 N N . PRO A 1 8 ? 0.412 7.425 4.856 1.00 1.00 8 PRO A N 9
ATOM 13000 C CA . PRO A 1 8 ? 1.544 6.444 5.038 1.00 1.00 8 PRO A CA 9
ATOM 13001 C C . PRO A 1 8 ? 1.892 5.700 3.745 1.00 1.00 8 PRO A C 9
ATOM 13002 O O . PRO A 1 8 ? 3.052 5.609 3.342 1.00 1.00 8 PRO A O 9
ATOM 13013 N N . ILE A 1 9 ? 0.866 5.166 3.090 1.00 1.00 9 ILE A N 9
ATOM 13014 C CA . ILE A 1 9 ? 1.035 4.417 1.839 1.00 1.00 9 ILE A CA 9
ATOM 13015 C C . ILE A 1 9 ? 1.108 5.388 0.663 1.00 1.00 9 ILE A C 9
ATOM 13016 O O . ILE A 1 9 ? 0.274 6.278 0.494 1.00 1.00 9 ILE A O 9
ATOM 13032 N N . VAL A 1 10 ? 2.112 5.186 -0.183 1.00 1.00 10 VAL A N 9
ATOM 13033 C CA . VAL A 1 10 ? 2.302 6.035 -1.383 1.00 1.00 10 VAL A CA 9
ATOM 13034 C C . VAL A 1 10 ? 1.909 5.248 -2.639 1.00 1.00 10 VAL A C 9
ATOM 13035 O O . VAL A 1 10 ? 2.170 4.051 -2.763 1.00 1.00 10 VAL A O 9
ATOM 13048 N N . LEU A 1 11 ? 1.290 5.934 -3.592 1.00 1.00 11 LEU A N 9
ATOM 13049 C CA . LEU A 1 11 ? 0.853 5.280 -4.856 1.00 1.00 11 LEU A CA 9
ATOM 13050 C C . LEU A 1 11 ? 1.869 5.589 -5.966 1.00 1.00 11 LEU A C 9
ATOM 13051 O O . LEU A 1 11 ? 2.096 6.742 -6.335 1.00 1.00 11 LEU A O 9
ATOM 13067 N N . ARG A 1 12 ? 2.473 4.538 -6.509 1.00 1.00 12 ARG A N 9
ATOM 13068 C CA . ARG A 1 12 ? 3.473 4.672 -7.595 1.00 1.00 12 ARG A CA 9
ATOM 13069 C C . ARG A 1 12 ? 2.839 4.310 -8.945 1.00 1.00 12 ARG A C 9
ATOM 13070 O O . ARG A 1 12 ? 1.932 3.483 -9.023 1.00 1.00 12 ARG A O 9
ATOM 13091 N N . ASN A 1 13 ? 3.323 4.935 -10.013 1.00 1.00 13 ASN A N 9
ATOM 13092 C CA . ASN A 1 13 ? 2.826 4.708 -11.387 1.00 1.00 13 ASN A CA 9
ATOM 13093 C C . ASN A 1 13 ? 1.442 5.344 -11.585 1.00 1.00 13 ASN A C 9
ATOM 13094 O O . ASN A 1 13 ? 0.977 5.516 -12.711 1.00 1.00 13 ASN A O 9
ATOM 13105 N N . LEU A 1 14 ? 0.792 5.694 -10.480 1.00 1.00 14 LEU A N 9
ATOM 13106 C CA . LEU A 1 14 ? -0.580 6.323 -10.520 1.00 1.00 14 LEU A CA 9
ATOM 13107 C C . LEU A 1 14 ? -0.879 7.044 -11.870 1.00 1.00 14 LEU A C 9
ATOM 13108 O O . LEU A 1 14 ? -0.562 8.230 -11.973 1.00 1.00 14 LEU A O 9
ATOM 13124 N N . PRO A 1 15 ? -1.455 6.398 -12.848 1.00 1.00 15 PRO A N 9
ATOM 13125 C CA . PRO A 1 15 ? -1.766 7.085 -14.146 1.00 1.00 15 PRO A CA 9
ATOM 13126 C C . PRO A 1 15 ? -2.760 8.209 -13.938 1.00 1.00 15 PRO A C 9
ATOM 13127 O O . PRO A 1 15 ? -3.849 7.995 -13.405 1.00 1.00 15 PRO A O 9
ATOM 13138 N N . GLU A 1 16 ? -2.433 9.418 -14.384 1.00 1.00 16 GLU A N 9
ATOM 13139 C CA . GLU A 1 16 ? -3.316 10.564 -14.248 1.00 1.00 16 GLU A CA 9
ATOM 13140 C C . GLU A 1 16 ? -4.726 10.230 -14.740 1.00 1.00 16 GLU A C 9
ATOM 13141 O O . GLU A 1 16 ? -5.703 10.403 -14.010 1.00 1.00 16 GLU A O 9
ATOM 13153 N N . ASP A 1 17 ? -4.837 9.748 -15.972 1.00 1.00 17 ASP A N 9
ATOM 13154 C CA . ASP A 1 17 ? -6.128 9.382 -16.579 1.00 1.00 17 ASP A CA 9
ATOM 13155 C C . ASP A 1 17 ? -7.032 8.608 -15.604 1.00 1.00 17 ASP A C 9
ATOM 13156 O O . ASP A 1 17 ? -8.255 8.579 -15.745 1.00 1.00 17 ASP A O 9
ATOM 13165 N N . LEU A 1 18 ? -6.423 7.992 -14.595 1.00 1.00 18 LEU A N 9
ATOM 13166 C CA . LEU A 1 18 ? -7.147 7.217 -13.565 1.00 1.00 18 LEU A CA 9
ATOM 13167 C C . LEU A 1 18 ? -6.957 7.900 -12.198 1.00 1.00 18 LEU A C 9
ATOM 13168 O O . LEU A 1 18 ? -5.908 8.469 -11.896 1.00 1.00 18 LEU A O 9
ATOM 13184 N N . VAL A 1 19 ? -7.986 7.834 -11.358 1.00 1.00 19 VAL A N 9
ATOM 13185 C CA . VAL A 1 19 ? -7.942 8.466 -10.006 1.00 1.00 19 VAL A CA 9
ATOM 13186 C C . VAL A 1 19 ? -8.627 7.574 -8.967 1.00 1.00 19 VAL A C 9
ATOM 13187 O O . VAL A 1 19 ? -9.542 6.809 -9.272 1.00 1.00 19 VAL A O 9
ATOM 13200 N N . LEU A 1 20 ? -8.174 7.696 -7.722 1.00 1.00 20 LEU A N 9
ATOM 13201 C CA . LEU A 1 20 ? -8.716 6.917 -6.596 1.00 1.00 20 LEU A CA 9
ATOM 13202 C C . LEU A 1 20 ? -9.902 7.689 -5.962 1.00 1.00 20 LEU A C 9
ATOM 13203 O O . LEU A 1 20 ? -9.793 8.874 -5.647 1.00 1.00 20 LEU A O 9
ATOM 13219 N N . GLU A 1 21 ? -11.026 7.007 -5.762 1.00 1.00 21 GLU A N 9
ATOM 13220 C CA . GLU A 1 21 ? -12.225 7.644 -5.175 1.00 1.00 21 GLU A CA 9
ATOM 13221 C C . GLU A 1 21 ? -11.958 8.164 -3.749 1.00 1.00 21 GLU A C 9
ATOM 13222 O O . GLU A 1 21 ? -12.445 9.220 -3.346 1.00 1.00 21 GLU A O 9
ATOM 13234 N N . LYS A 1 22 ? -11.180 7.405 -2.985 1.00 1.00 22 LYS A N 9
ATOM 13235 C CA . LYS A 1 22 ? -10.868 7.796 -1.577 1.00 1.00 22 LYS A CA 9
ATOM 13236 C C . LYS A 1 22 ? -9.439 7.346 -1.173 1.00 1.00 22 LYS A C 9
ATOM 13237 O O . LYS A 1 22 ? -8.987 6.316 -1.676 1.00 1.00 22 LYS A O 9
ATOM 13256 N N . PRO A 1 23 ? -8.750 8.039 -0.308 1.00 1.00 23 PRO A N 9
ATOM 13257 C CA . PRO A 1 23 ? -7.364 7.607 0.113 1.00 1.00 23 PRO A CA 9
ATOM 13258 C C . PRO A 1 23 ? -7.289 6.114 0.498 1.00 1.00 23 PRO A C 9
ATOM 13259 O O . PRO A 1 23 ? -8.274 5.491 0.893 1.00 1.00 23 PRO A O 9
ATOM 13270 N N . LEU A 1 24 ? -6.082 5.563 0.412 1.00 1.00 24 LEU A N 9
ATOM 13271 C CA . LEU A 1 24 ? -5.844 4.141 0.733 1.00 1.00 24 LEU A CA 9
ATOM 13272 C C . LEU A 1 24 ? -6.602 3.683 2.046 1.00 1.00 24 LEU A C 9
ATOM 13273 O O . LEU A 1 24 ? -6.526 4.386 3.054 1.00 1.00 24 LEU A O 9
ATOM 13289 N N . PRO A 1 25 ? -7.297 2.579 2.038 1.00 1.00 25 PRO A N 9
ATOM 13290 C CA . PRO A 1 25 ? -8.034 2.114 3.285 1.00 1.00 25 PRO A CA 9
ATOM 13291 C C . PRO A 1 25 ? -7.180 2.145 4.569 1.00 1.00 25 PRO A C 9
ATOM 13292 O O . PRO A 1 25 ? -7.679 2.436 5.656 1.00 1.00 25 PRO A O 9
ATOM 13303 N N . GLU A 1 26 ? -5.899 1.814 4.438 1.00 1.00 26 GLU A N 9
ATOM 13304 C CA . GLU A 1 26 ? -4.959 1.783 5.574 1.00 1.00 26 GLU A CA 9
ATOM 13305 C C . GLU A 1 26 ? -5.381 0.711 6.585 1.00 1.00 26 GLU A C 9
ATOM 13306 O O . GLU A 1 26 ? -6.548 0.625 6.968 1.00 1.00 26 GLU A O 9
ATOM 13318 N N . VAL A 1 27 ? -4.429 -0.110 7.022 1.00 1.00 27 VAL A N 9
ATOM 13319 C CA . VAL A 1 27 ? -4.692 -1.194 7.973 1.00 1.00 27 VAL A CA 9
ATOM 13320 C C . VAL A 1 27 ? -3.412 -1.562 8.740 1.00 1.00 27 VAL A C 9
ATOM 13321 O O . VAL A 1 27 ? -2.293 -1.252 8.330 1.00 1.00 27 VAL A O 9
ATOM 13334 N N . SER A 1 28 ? -3.582 -2.213 9.885 1.00 1.00 28 SER A N 9
ATOM 13335 C CA . SER A 1 28 ? -2.445 -2.615 10.739 1.00 1.00 28 SER A CA 9
ATOM 13336 C C . SER A 1 28 ? -1.862 -3.960 10.285 1.00 1.00 28 SER A C 9
ATOM 13337 O O . SER A 1 28 ? -2.424 -4.667 9.450 1.00 1.00 28 SER A O 9
ATOM 13345 N N . VAL A 1 29 ? -0.703 -4.306 10.837 1.00 1.00 29 VAL A N 9
ATOM 13346 C CA . VAL A 1 29 ? 0.004 -5.565 10.492 1.00 1.00 29 VAL A CA 9
ATOM 13347 C C . VAL A 1 29 ? 0.658 -6.155 11.738 1.00 1.00 29 VAL A C 9
ATOM 13348 O O . VAL A 1 29 ? 0.868 -5.463 12.733 1.00 1.00 29 VAL A O 9
ATOM 13361 N N . THR A 1 30 ? 1.010 -7.435 11.700 1.00 1.00 30 THR A N 9
ATOM 13362 C CA . THR A 1 30 ? 1.666 -8.111 12.845 1.00 1.00 30 THR A CA 9
ATOM 13363 C C . THR A 1 30 ? 3.064 -8.597 12.435 1.00 1.00 30 THR A C 9
ATOM 13364 O O . THR A 1 30 ? 3.218 -9.321 11.452 1.00 1.00 30 THR A O 9
ATOM 13375 N N . ILE A 1 31 ? 4.085 -8.228 13.201 1.00 1.00 31 ILE A N 9
ATOM 13376 C CA . ILE A 1 31 ? 5.491 -8.625 12.944 1.00 1.00 31 ILE A CA 9
ATOM 13377 C C . ILE A 1 31 ? 6.099 -9.227 14.226 1.00 1.00 31 ILE A C 9
ATOM 13378 O O . ILE A 1 31 ? 5.737 -8.880 15.348 1.00 1.00 31 ILE A O 9
ATOM 13394 N N . ARG A 1 32 ? 7.043 -10.144 14.039 1.00 1.00 32 ARG A N 9
ATOM 13395 C CA . ARG A 1 32 ? 7.739 -10.834 15.157 1.00 1.00 32 ARG A CA 9
ATOM 13396 C C . ARG A 1 32 ? 9.242 -10.598 15.042 1.00 1.00 32 ARG A C 9
ATOM 13397 O O . ARG A 1 32 ? 9.886 -10.966 14.059 1.00 1.00 32 ARG A O 9
ATOM 13418 N N . ALA A 1 33 ? 9.811 -9.977 16.071 1.00 1.00 33 ALA A N 9
ATOM 13419 C CA . ALA A 1 33 ? 11.244 -9.678 16.082 1.00 1.00 33 ALA A CA 9
ATOM 13420 C C . ALA A 1 33 ? 11.682 -9.283 17.497 1.00 1.00 33 ALA A C 9
ATOM 13421 O O . ALA A 1 33 ? 10.870 -9.169 18.415 1.00 1.00 33 ALA A O 9
ATOM 13428 N N . TYR A 1 34 ? 12.982 -9.062 17.657 1.00 1.00 34 TYR A N 9
ATOM 13429 C CA . TYR A 1 34 ? 13.549 -8.691 18.954 1.00 1.00 34 TYR A CA 9
ATOM 13430 C C . TYR A 1 34 ? 13.117 -7.255 19.355 1.00 1.00 34 TYR A C 9
ATOM 13431 O O . TYR A 1 34 ? 12.942 -6.422 18.466 1.00 1.00 34 TYR A O 9
ATOM 13449 N N . PRO A 1 35 ? 12.962 -6.952 20.614 1.00 1.00 35 PRO A N 9
ATOM 13450 C CA . PRO A 1 35 ? 12.562 -5.568 21.045 1.00 1.00 35 PRO A CA 9
ATOM 13451 C C . PRO A 1 35 ? 13.704 -4.550 20.842 1.00 1.00 35 PRO A C 9
ATOM 13452 O O . PRO A 1 35 ? 13.458 -3.351 20.718 1.00 1.00 35 PRO A O 9
ATOM 13463 N N . GLU A 1 36 ? 14.943 -5.034 20.840 1.00 1.00 36 GLU A N 9
ATOM 13464 C CA . GLU A 1 36 ? 16.122 -4.158 20.673 1.00 1.00 36 GLU A CA 9
ATOM 13465 C C . GLU A 1 36 ? 16.105 -3.457 19.291 1.00 1.00 36 GLU A C 9
ATOM 13466 O O . GLU A 1 36 ? 16.425 -2.275 19.171 1.00 1.00 36 GLU A O 9
ATOM 13478 N N . ILE A 1 37 ? 15.732 -4.198 18.253 1.00 1.00 37 ILE A N 9
ATOM 13479 C CA . ILE A 1 37 ? 15.680 -3.616 16.877 1.00 1.00 37 ILE A CA 9
ATOM 13480 C C . ILE A 1 37 ? 14.332 -2.910 16.647 1.00 1.00 37 ILE A C 9
ATOM 13481 O O . ILE A 1 37 ? 14.258 -1.897 15.953 1.00 1.00 37 ILE A O 9
ATOM 13497 N N . LEU A 1 38 ? 13.269 -3.451 17.233 1.00 1.00 38 LEU A N 9
ATOM 13498 C CA . LEU A 1 38 ? 11.919 -2.833 17.079 1.00 1.00 38 LEU A CA 9
ATOM 13499 C C . LEU A 1 38 ? 11.878 -1.471 17.796 1.00 1.00 38 LEU A C 9
ATOM 13500 O O . LEU A 1 38 ? 11.234 -0.530 17.333 1.00 1.00 38 LEU A O 9
ATOM 13516 N N . ASN A 1 39 ? 12.574 -1.375 18.926 1.00 1.00 39 ASN A N 9
ATOM 13517 C CA . ASN A 1 39 ? 12.620 -0.126 19.713 1.00 1.00 39 ASN A CA 9
ATOM 13518 C C . ASN A 1 39 ? 13.551 0.873 19.036 1.00 1.00 39 ASN A C 9
ATOM 13519 O O . ASN A 1 39 ? 13.574 2.053 19.386 1.00 1.00 39 ASN A O 9
ATOM 13530 N N . ASN A 1 40 ? 14.316 0.408 18.053 1.00 1.00 40 ASN A N 9
ATOM 13531 C CA . ASN A 1 40 ? 15.263 1.252 17.305 1.00 1.00 40 ASN A CA 9
ATOM 13532 C C . ASN A 1 40 ? 14.680 1.605 15.935 1.00 1.00 40 ASN A C 9
ATOM 13533 O O . ASN A 1 40 ? 14.901 2.706 15.434 1.00 1.00 40 ASN A O 9
ATOM 13544 N N . LEU A 1 41 ? 13.950 0.676 15.325 1.00 1.00 41 LEU A N 9
ATOM 13545 C CA . LEU A 1 41 ? 13.352 0.876 14.000 1.00 1.00 41 LEU A CA 9
ATOM 13546 C C . LEU A 1 41 ? 12.347 2.043 14.057 1.00 1.00 41 LEU A C 9
ATOM 13547 O O . LEU A 1 41 ? 11.623 2.225 15.034 1.00 1.00 41 LEU A O 9
ATOM 13563 N N . THR A 1 42 ? 12.313 2.848 12.999 1.00 1.00 42 THR A N 9
ATOM 13564 C CA . THR A 1 42 ? 11.385 4.010 12.920 1.00 1.00 42 THR A CA 9
ATOM 13565 C C . THR A 1 42 ? 10.493 3.876 11.691 1.00 1.00 42 THR A C 9
ATOM 13566 O O . THR A 1 42 ? 10.896 3.356 10.652 1.00 1.00 42 THR A O 9
ATOM 13577 N N . LYS A 1 43 ? 9.257 4.350 11.815 1.00 1.00 43 LYS A N 9
ATOM 13578 C CA . LYS A 1 43 ? 8.285 4.273 10.728 1.00 1.00 43 LYS A CA 9
ATOM 13579 C C . LYS A 1 43 ? 8.846 4.880 9.428 1.00 1.00 43 LYS A C 9
ATOM 13580 O O . LYS A 1 43 ? 8.601 4.361 8.339 1.00 1.00 43 LYS A O 9
ATOM 13599 N N . GLU A 1 44 ? 9.588 5.976 9.537 1.00 1.00 44 GLU A N 9
ATOM 13600 C CA . GLU A 1 44 ? 10.176 6.652 8.374 1.00 1.00 44 GLU A CA 9
ATOM 13601 C C . GLU A 1 44 ? 11.074 5.702 7.565 1.00 1.00 44 GLU A C 9
ATOM 13602 O O . GLU A 1 44 ? 11.320 5.923 6.378 1.00 1.00 44 GLU A O 9
ATOM 13614 N N . GLN A 1 45 ? 11.558 4.639 8.196 1.00 1.00 45 GLN A N 9
ATOM 13615 C CA . GLN A 1 45 ? 12.437 3.657 7.524 1.00 1.00 45 GLN A CA 9
ATOM 13616 C C . GLN A 1 45 ? 11.631 2.696 6.647 1.00 1.00 45 GLN A C 9
ATOM 13617 O O . GLN A 1 45 ? 12.050 2.368 5.537 1.00 1.00 45 GLN A O 9
ATOM 13631 N N . ILE A 1 46 ? 10.470 2.258 7.124 1.00 1.00 46 ILE A N 9
ATOM 13632 C CA . ILE A 1 46 ? 9.626 1.312 6.381 1.00 1.00 46 ILE A CA 9
ATOM 13633 C C . ILE A 1 46 ? 9.172 1.939 5.046 1.00 1.00 46 ILE A C 9
ATOM 13634 O O . ILE A 1 46 ? 8.628 3.042 5.014 1.00 1.00 46 ILE A O 9
ATOM 13650 N N . SER A 1 47 ? 9.403 1.231 3.945 1.00 1.00 47 SER A N 9
ATOM 13651 C CA . SER A 1 47 ? 9.033 1.711 2.584 1.00 1.00 47 SER A CA 9
ATOM 13652 C C . SER A 1 47 ? 7.882 0.857 2.037 1.00 1.00 47 SER A C 9
ATOM 13653 O O . SER A 1 47 ? 8.059 -0.313 1.697 1.00 1.00 47 SER A O 9
ATOM 13661 N N . LEU A 1 48 ? 6.697 1.452 1.940 1.00 1.00 48 LEU A N 9
ATOM 13662 C CA . LEU A 1 48 ? 5.495 0.749 1.440 1.00 1.00 48 LEU A CA 9
ATOM 13663 C C . LEU A 1 48 ? 4.881 1.516 0.280 1.00 1.00 48 LEU A C 9
ATOM 13664 O O . LEU A 1 48 ? 4.710 2.734 0.333 1.00 1.00 48 LEU A O 9
ATOM 13680 N N . TRP A 1 49 ? 4.515 0.790 -0.772 1.00 1.00 49 TRP A N 9
ATOM 13681 C CA . TRP A 1 49 ? 3.890 1.393 -1.946 1.00 1.00 49 TRP A CA 9
ATOM 13682 C C . TRP A 1 49 ? 3.134 0.319 -2.713 1.00 1.00 49 TRP A C 9
ATOM 13683 O O . TRP A 1 49 ? 3.100 -0.845 -2.319 1.00 1.00 49 TRP A O 9
ATOM 13704 N N . ILE A 1 50 ? 2.531 0.708 -3.832 1.00 1.00 50 ILE A N 9
ATOM 13705 C CA . ILE A 1 50 ? 1.764 -0.231 -4.675 1.00 1.00 50 ILE A CA 9
ATOM 13706 C C . ILE A 1 50 ? 1.994 0.097 -6.148 1.00 1.00 50 ILE A C 9
ATOM 13707 O O . ILE A 1 50 ? 2.105 1.257 -6.545 1.00 1.00 50 ILE A O 9
ATOM 13723 N N . ASP A 1 51 ? 2.051 -0.947 -6.968 1.00 1.00 51 ASP A N 9
ATOM 13724 C CA . ASP A 1 51 ? 2.269 -0.796 -8.415 1.00 1.00 51 ASP A CA 9
ATOM 13725 C C . ASP A 1 51 ? 0.934 -0.828 -9.174 1.00 1.00 51 ASP A C 9
ATOM 13726 O O . ASP A 1 51 ? 0.322 -1.884 -9.341 1.00 1.00 51 ASP A O 9
ATOM 13735 N N . ALA A 1 52 ? 0.489 0.336 -9.635 1.00 1.00 52 ALA A N 9
ATOM 13736 C CA . ALA A 1 52 ? -0.776 0.446 -10.393 1.00 1.00 52 ALA A CA 9
ATOM 13737 C C . ALA A 1 52 ? -0.521 0.213 -11.885 1.00 1.00 52 ALA A C 9
ATOM 13738 O O . ALA A 1 52 ? -1.463 0.265 -12.677 1.00 1.00 52 ALA A O 9
ATOM 13745 N N . THR A 1 53 ? 0.720 -0.049 -12.276 1.00 1.00 53 THR A N 9
ATOM 13746 C CA . THR A 1 53 ? 1.056 -0.305 -13.678 1.00 1.00 53 THR A CA 9
ATOM 13747 C C . THR A 1 53 ? 0.354 -1.579 -14.142 1.00 1.00 53 THR A C 9
ATOM 13748 O O . THR A 1 53 ? 0.031 -2.451 -13.337 1.00 1.00 53 THR A O 9
ATOM 13759 N N . GLY A 1 54 ? 0.142 -1.703 -15.448 1.00 1.00 54 GLY A N 9
ATOM 13760 C CA . GLY A 1 54 ? -0.541 -2.878 -16.018 1.00 1.00 54 GLY A CA 9
ATOM 13761 C C . GLY A 1 54 ? -2.002 -2.992 -15.505 1.00 1.00 54 GLY A C 9
ATOM 13762 O O . GLY A 1 54 ? -2.926 -3.254 -16.277 1.00 1.00 54 GLY A O 9
ATOM 13766 N N . LYS A 1 55 ? -2.186 -2.801 -14.203 1.00 1.00 55 LYS A N 9
ATOM 13767 C CA . LYS A 1 55 ? -3.517 -2.896 -13.581 1.00 1.00 55 LYS A CA 9
ATOM 13768 C C . LYS A 1 55 ? -4.538 -2.035 -14.356 1.00 1.00 55 LYS A C 9
ATOM 13769 O O . LYS A 1 55 ? -4.249 -0.929 -14.815 1.00 1.00 55 LYS A O 9
ATOM 13788 N N . ALA A 1 56 ? -5.743 -2.577 -14.496 1.00 1.00 56 ALA A N 9
ATOM 13789 C CA . ALA A 1 56 ? -6.843 -1.903 -15.209 1.00 1.00 56 ALA A CA 9
ATOM 13790 C C . ALA A 1 56 ? -7.858 -1.382 -14.209 1.00 1.00 56 ALA A C 9
ATOM 13791 O O . ALA A 1 56 ? -7.786 -1.652 -13.009 1.00 1.00 56 ALA A O 9
ATOM 13798 N N . VAL A 1 57 ? -8.827 -0.625 -14.710 1.00 1.00 57 VAL A N 9
ATOM 13799 C CA . VAL A 1 57 ? -9.878 -0.050 -13.899 1.00 1.00 57 VAL A CA 9
ATOM 13800 C C . VAL A 1 57 ? -10.690 -1.167 -13.228 1.00 1.00 57 VAL A C 9
ATOM 13801 O O . VAL A 1 57 ? -10.901 -2.241 -13.792 1.00 1.00 57 VAL A O 9
ATOM 13814 N N . GLY A 1 58 ? -11.148 -0.909 -12.008 1.00 1.00 58 GLY A N 9
ATOM 13815 C CA . GLY A 1 58 ? -11.941 -1.877 -11.220 1.00 1.00 58 GLY A CA 9
ATOM 13816 C C . GLY A 1 58 ? -11.233 -2.207 -9.917 1.00 1.00 58 GLY A C 9
ATOM 13817 O O . GLY A 1 58 ? -10.098 -1.793 -9.687 1.00 1.00 58 GLY A O 9
ATOM 13821 N N . GLU A 1 59 ? -11.925 -2.945 -9.053 1.00 1.00 59 GLU A N 9
ATOM 13822 C CA . GLU A 1 59 ? -11.379 -3.332 -7.734 1.00 1.00 59 GLU A CA 9
ATOM 13823 C C . GLU A 1 59 ? -10.710 -4.724 -7.758 1.00 1.00 59 GLU A C 9
ATOM 13824 O O . GLU A 1 59 ? -11.288 -5.709 -8.213 1.00 1.00 59 GLU A O 9
ATOM 13836 N N . HIS A 1 60 ? -9.482 -4.772 -7.250 1.00 1.00 60 HIS A N 9
ATOM 13837 C CA . HIS A 1 60 ? -8.710 -6.018 -7.179 1.00 1.00 60 HIS A CA 9
ATOM 13838 C C . HIS A 1 60 ? -7.784 -6.013 -5.957 1.00 1.00 60 HIS A C 9
ATOM 13839 O O . HIS A 1 60 ? -7.316 -4.973 -5.495 1.00 1.00 60 HIS A O 9
ATOM 13854 N N . THR A 1 61 ? -7.497 -7.207 -5.447 1.00 1.00 61 THR A N 9
ATOM 13855 C CA . THR A 1 61 ? -6.596 -7.375 -4.298 1.00 1.00 61 THR A CA 9
ATOM 13856 C C . THR A 1 61 ? -5.151 -7.303 -4.791 1.00 1.00 61 THR A C 9
ATOM 13857 O O . THR A 1 61 ? -4.833 -7.797 -5.874 1.00 1.00 61 THR A O 9
ATOM 13868 N N . VAL A 1 62 ? -4.269 -6.685 -4.010 1.00 1.00 62 VAL A N 9
ATOM 13869 C CA . VAL A 1 62 ? -2.845 -6.548 -4.407 1.00 1.00 62 VAL A CA 9
ATOM 13870 C C . VAL A 1 62 ? -1.918 -6.678 -3.195 1.00 1.00 62 VAL A C 9
ATOM 13871 O O . VAL A 1 62 ? -2.277 -6.356 -2.063 1.00 1.00 62 VAL A O 9
ATOM 13884 N N . LYS A 1 63 ? -0.704 -7.153 -3.449 1.00 1.00 63 LYS A N 9
ATOM 13885 C CA . LYS A 1 63 ? 0.315 -7.343 -2.398 1.00 1.00 63 LYS A CA 9
ATOM 13886 C C . LYS A 1 63 ? 1.340 -6.200 -2.422 1.00 1.00 63 LYS A C 9
ATOM 13887 O O . LYS A 1 63 ? 1.718 -5.662 -3.463 1.00 1.00 63 LYS A O 9
ATOM 13906 N N . ILE A 1 64 ? 1.801 -5.824 -1.234 1.00 1.00 64 ILE A N 9
ATOM 13907 C CA . ILE A 1 64 ? 2.783 -4.728 -1.090 1.00 1.00 64 ILE A CA 9
ATOM 13908 C C . ILE A 1 64 ? 4.176 -5.284 -1.417 1.00 1.00 64 ILE A C 9
ATOM 13909 O O . ILE A 1 64 ? 4.505 -6.403 -1.021 1.00 1.00 64 ILE A O 9
ATOM 13925 N N . TYR A 1 65 ? 5.004 -4.536 -2.137 1.00 1.00 65 TYR A N 9
ATOM 13926 C CA . TYR A 1 65 ? 6.352 -4.987 -2.516 1.00 1.00 65 TYR A CA 9
ATOM 13927 C C . TYR A 1 65 ? 7.210 -5.240 -1.272 1.00 1.00 65 TYR A C 9
ATOM 13928 O O . TYR A 1 65 ? 8.166 -6.013 -1.307 1.00 1.00 65 TYR A O 9
ATOM 13946 N N . TRP A 1 66 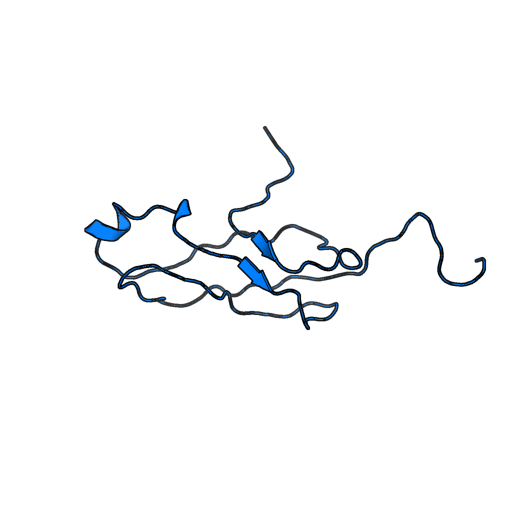? 6.860 -4.586 -0.169 1.00 1.00 66 TRP A N 9
ATOM 13947 C CA . TRP A 1 66 ? 7.574 -4.742 1.108 1.00 1.00 66 TRP A CA 9
ATOM 13948 C C . TRP A 1 66 ? 9.059 -4.296 0.982 1.00 1.00 66 TRP A C 9
ATOM 13949 O O . TRP A 1 66 ? 9.782 -4.771 0.105 1.00 1.00 66 TRP A O 9
ATOM 13970 N N . GLN A 1 67 ? 9.497 -3.404 1.864 1.00 1.00 67 GLN A N 9
ATOM 13971 C CA . GLN A 1 67 ? 10.899 -2.913 1.850 1.00 1.00 67 GLN A CA 9
ATOM 13972 C C . GLN A 1 67 ? 11.308 -2.415 3.255 1.00 1.00 67 GLN A C 9
ATOM 13973 O O . GLN A 1 67 ? 10.980 -1.302 3.666 1.00 1.00 67 GLN A O 9
ATOM 13987 N N . LEU A 1 68 ? 12.049 -3.250 3.975 1.00 1.00 68 LEU A N 9
ATOM 13988 C CA . LEU A 1 68 ? 12.520 -2.896 5.342 1.00 1.00 68 LEU A CA 9
ATOM 13989 C C . LEU A 1 68 ? 13.926 -3.531 5.618 1.00 1.00 68 LEU A C 9
ATOM 13990 O O . LEU A 1 68 ? 14.076 -4.741 5.448 1.00 1.00 68 LEU A O 9
ATOM 14006 N N . PRO A 1 69 ? 14.912 -2.781 6.035 1.00 1.00 69 PRO A N 9
ATOM 14007 C CA . PRO A 1 69 ? 16.283 -3.350 6.293 1.00 1.00 69 PRO A CA 9
ATOM 14008 C C . PRO A 1 69 ? 16.390 -3.961 7.698 1.00 1.00 69 PRO A C 9
ATOM 14009 O O . PRO A 1 69 ? 16.795 -3.302 8.656 1.00 1.00 69 PRO A O 9
ATOM 14020 N N . ALA A 1 70 ? 16.044 -5.241 7.806 1.00 1.00 70 ALA A N 9
ATOM 14021 C CA . ALA A 1 70 ? 16.094 -5.946 9.088 1.00 1.00 70 ALA A CA 9
ATOM 14022 C C . ALA A 1 70 ? 15.932 -7.447 8.878 1.00 1.00 70 ALA A C 9
ATOM 14023 O O . ALA A 1 70 ? 15.880 -7.954 7.756 1.00 1.00 70 ALA A O 9
ATOM 14030 N N . GLY A 1 71 ? 15.844 -8.174 9.987 1.00 1.00 71 GLY A N 9
ATOM 14031 C CA . GLY A 1 71 ? 15.682 -9.641 9.989 1.00 1.00 71 GLY A CA 9
ATOM 14032 C C . GLY A 1 71 ? 14.336 -10.015 10.585 1.00 1.00 71 GLY A C 9
ATOM 14033 O O . GLY A 1 71 ? 14.254 -10.927 11.408 1.00 1.00 71 GLY A O 9
ATOM 14037 N N . ILE A 1 72 ? 13.285 -9.311 10.180 1.00 1.00 72 ILE A N 9
ATOM 14038 C CA . ILE A 1 72 ? 11.927 -9.565 10.675 1.00 1.00 72 ILE A CA 9
ATOM 14039 C C . ILE A 1 72 ? 11.286 -10.718 9.920 1.00 1.00 72 ILE A C 9
ATOM 14040 O O . ILE A 1 72 ? 11.667 -11.044 8.795 1.00 1.00 72 ILE A O 9
ATOM 14056 N N . GLU A 1 73 ? 10.288 -11.333 10.544 1.00 1.00 73 GLU A N 9
ATOM 14057 C CA . GLU A 1 73 ? 9.543 -12.468 9.947 1.00 1.00 73 GLU A CA 9
ATOM 14058 C C . GLU A 1 73 ? 8.107 -12.032 9.588 1.00 1.00 73 GLU A C 9
ATOM 14059 O O . GLU A 1 73 ? 7.330 -11.606 10.444 1.00 1.00 73 GLU A O 9
ATOM 14071 N N . MET A 1 74 ? 7.750 -12.149 8.314 1.00 1.00 74 MET A N 9
ATOM 14072 C CA . MET A 1 74 ? 6.405 -11.769 7.849 1.00 1.00 74 MET A CA 9
ATOM 14073 C C . MET A 1 74 ? 5.364 -12.756 8.403 1.00 1.00 74 MET A C 9
ATOM 14074 O O . MET A 1 74 ? 5.185 -13.863 7.893 1.00 1.00 74 MET A O 9
ATOM 14088 N N . VAL A 1 75 ? 4.666 -12.350 9.457 1.00 1.00 75 VAL A N 9
ATOM 14089 C CA . VAL A 1 75 ? 3.647 -13.224 10.078 1.00 1.00 75 VAL A CA 9
ATOM 14090 C C . VAL A 1 75 ? 2.559 -13.556 9.073 1.00 1.00 75 VAL A C 9
ATOM 14091 O O . VAL A 1 75 ? 2.512 -14.667 8.544 1.00 1.00 75 VAL A O 9
ATOM 14104 N N . SER A 1 76 ? 1.672 -12.603 8.809 1.00 1.00 76 SER A N 9
ATOM 14105 C CA . SER A 1 76 ? 0.563 -12.807 7.892 1.00 1.00 76 SER A CA 9
ATOM 14106 C C . SER A 1 76 ? -0.130 -11.475 7.606 1.00 1.00 76 SER A C 9
ATOM 14107 O O . SER A 1 76 ? -0.031 -10.539 8.401 1.00 1.00 76 SER A O 9
ATOM 14115 N N . ILE A 1 77 ? -0.831 -11.396 6.480 1.00 1.00 77 ILE A N 9
ATOM 14116 C CA . ILE A 1 77 ? -1.606 -10.187 6.142 1.00 1.00 77 ILE A CA 9
ATOM 14117 C C . ILE A 1 77 ? -0.674 -8.922 6.104 1.00 1.00 77 ILE A C 9
ATOM 14118 O O . ILE A 1 77 ? 0.497 -9.062 6.458 1.00 1.00 77 ILE A O 9
ATOM 14134 N N . PRO A 1 78 ? -1.156 -7.748 5.803 1.00 1.00 78 PRO A N 9
ATOM 14135 C CA . PRO A 1 78 ? -2.540 -7.412 5.356 1.00 1.00 78 PRO A CA 9
ATOM 14136 C C . PRO A 1 78 ? -2.632 -7.198 3.850 1.00 1.00 78 PRO A C 9
ATOM 14137 O O . PRO A 1 78 ? -1.649 -6.945 3.154 1.00 1.00 78 PRO A O 9
ATOM 14148 N N . ASP A 1 79 ? -3.859 -7.301 3.348 1.00 1.00 79 ASP A N 9
ATOM 14149 C CA . ASP A 1 79 ? -4.183 -7.129 1.932 1.00 1.00 79 ASP A CA 9
ATOM 14150 C C . ASP A 1 79 ? -4.887 -5.800 1.756 1.00 1.00 79 ASP A C 9
ATOM 14151 O O . ASP A 1 79 ? -5.501 -5.237 2.664 1.00 1.00 79 ASP A O 9
ATOM 14160 N N . VAL A 1 80 ? -4.803 -5.255 0.545 1.00 1.00 80 VAL A N 9
ATOM 14161 C CA . VAL A 1 80 ? -5.424 -3.969 0.213 1.00 1.00 80 VAL A CA 9
ATOM 14162 C C . VAL A 1 80 ? -6.383 -4.143 -0.968 1.00 1.00 80 VAL A C 9
ATOM 14163 O O . VAL A 1 80 ? -6.071 -4.721 -2.008 1.00 1.00 80 VAL A O 9
ATOM 14176 N N . THR A 1 81 ? -7.577 -3.587 -0.794 1.00 1.00 81 THR A N 9
ATOM 14177 C CA . THR A 1 81 ? -8.638 -3.643 -1.817 1.00 1.00 81 THR A CA 9
ATOM 14178 C C . THR A 1 81 ? -9.284 -2.259 -1.944 1.00 1.00 81 THR A C 9
ATOM 14179 O O . THR A 1 81 ? -9.715 -1.649 -0.966 1.00 1.00 81 THR A O 9
ATOM 14190 N N . TYR A 1 82 ? -9.343 -1.765 -3.176 1.00 1.00 82 TYR A N 9
ATOM 14191 C CA . TYR A 1 82 ? -9.922 -0.444 -3.451 1.00 1.00 82 TYR A CA 9
ATOM 14192 C C . TYR A 1 82 ? -10.637 -0.456 -4.782 1.00 1.00 82 TYR A C 9
ATOM 14193 O O . TYR A 1 82 ? -10.799 -1.482 -5.441 1.00 1.00 82 TYR A O 9
ATOM 14211 N N . THR A 1 83 ? -11.100 0.714 -5.208 1.00 1.00 83 THR A N 9
ATOM 14212 C CA . THR A 1 83 ? -11.836 0.839 -6.497 1.00 1.00 83 THR A CA 9
ATOM 14213 C C . THR A 1 83 ? -11.235 1.951 -7.362 1.00 1.00 83 THR A C 9
ATOM 14214 O O . THR A 1 83 ? -11.312 3.133 -7.024 1.00 1.00 83 THR A O 9
ATOM 14225 N N . LEU A 1 84 ? -10.652 1.575 -8.494 1.00 1.00 84 LEU A N 9
ATOM 14226 C CA . LEU A 1 84 ? -10.039 2.547 -9.420 1.00 1.00 84 LEU A CA 9
ATOM 14227 C C . LEU A 1 84 ? -11.085 3.016 -10.424 1.00 1.00 84 LEU A C 9
ATOM 14228 O O . LEU A 1 84 ? -11.868 2.221 -10.945 1.00 1.00 84 LEU A O 9
ATOM 14244 N N . LYS A 1 85 ? -11.107 4.313 -10.711 1.00 1.00 85 LYS A N 9
ATOM 14245 C CA . LYS A 1 85 ? -12.074 4.900 -11.658 1.00 1.00 85 LYS A CA 9
ATOM 14246 C C . LYS A 1 85 ? -11.385 5.934 -12.536 1.00 1.00 85 LYS A C 9
ATOM 14247 O O . LYS A 1 85 ? -10.305 6.442 -12.229 1.00 1.00 85 LYS A O 9
ATOM 14266 N N . ALA A 1 86 ? -12.027 6.261 -13.654 1.00 1.00 86 ALA A N 9
ATOM 14267 C CA . ALA A 1 86 ? -11.509 7.233 -14.618 1.00 1.00 86 ALA A CA 9
ATOM 14268 C C . ALA A 1 86 ? -11.698 8.666 -14.112 1.00 1.00 86 ALA A C 9
ATOM 14269 O O . ALA A 1 86 ? -12.666 8.971 -13.417 1.00 1.00 86 ALA A O 9
ATOM 14276 N N . LYS A 1 87 ? -10.763 9.542 -14.465 1.00 1.00 87 LYS A N 9
ATOM 14277 C CA . LYS A 1 87 ? -10.820 10.950 -14.063 1.00 1.00 87 LYS A CA 9
ATOM 14278 C C . LYS A 1 87 ? -12.063 11.629 -14.656 1.00 1.00 87 LYS A C 9
ATOM 14279 O O . LYS A 1 87 ? -12.594 11.216 -15.687 1.00 1.00 87 LYS A O 9
ATOM 14298 N N . GLU A 1 88 ? -12.524 12.681 -13.987 1.00 1.00 88 GLU A N 9
ATOM 14299 C CA . GLU A 1 88 ? -13.707 13.434 -14.434 1.00 1.00 88 GLU A CA 9
ATOM 14300 C C . GLU A 1 88 ? -13.808 14.756 -13.661 1.00 1.00 88 GLU A C 9
ATOM 14301 O O . GLU A 1 88 ? -14.544 14.862 -12.681 1.00 1.00 88 GLU A O 9
ATOM 14313 N N . ASP A 1 89 ? -13.076 15.763 -14.126 1.00 1.00 89 ASP A N 9
ATOM 14314 C CA . ASP A 1 89 ? -13.062 17.083 -13.480 1.00 1.00 89 ASP A CA 9
ATOM 14315 C C . ASP A 1 89 ? -14.485 17.714 -13.405 1.00 1.00 89 ASP A C 9
ATOM 14316 O O . ASP A 1 89 ? -15.250 17.569 -14.357 1.00 1.00 89 ASP A O 9
ATOM 14325 N N . PRO A 1 90 ? -14.821 18.402 -12.348 1.00 1.00 90 PRO A N 9
ATOM 14326 C CA . PRO A 1 90 ? -16.184 19.038 -12.217 1.00 1.00 90 PRO A CA 9
ATOM 14327 C C . PRO A 1 90 ? -16.242 20.379 -12.945 1.00 1.00 90 PRO A C 9
ATOM 14328 O O . PRO A 1 90 ? -17.312 20.839 -13.342 1.00 1.00 90 PRO A O 9
ATOM 14339 N N . LEU A 1 91 ? -15.083 21.006 -13.110 1.00 1.00 91 LEU A N 9
ATOM 14340 C CA . LEU A 1 91 ? -14.976 22.313 -13.778 1.00 1.00 91 LEU A CA 9
ATOM 14341 C C . LEU A 1 91 ? -15.407 22.226 -15.251 1.00 1.00 91 LEU A C 9
ATOM 14342 O O . LEU A 1 91 ? -16.048 23.142 -15.767 1.00 1.00 91 LEU A O 9
ATOM 14358 N N . GLU A 1 92 ? -15.054 21.125 -15.907 1.00 1.00 92 GLU A N 9
ATOM 14359 C CA . GLU A 1 92 ? -15.396 20.908 -17.341 1.00 1.00 92 GLU A CA 9
ATOM 14360 C C . GLU A 1 92 ? -16.111 19.561 -17.523 1.00 1.00 92 GLU A C 9
ATOM 14361 O O . GLU A 1 92 ? -15.579 18.499 -17.201 1.00 1.00 92 GLU A O 9
ATOM 14373 N N . HIS A 1 93 ? -17.332 19.602 -18.044 1.00 1.00 93 HIS A N 9
ATOM 14374 C CA . HIS A 1 93 ? -18.122 18.383 -18.275 1.00 1.00 93 HIS A CA 9
ATOM 14375 C C . HIS A 1 93 ? -19.341 18.689 -19.162 1.00 1.00 93 HIS A C 9
ATOM 14376 O O . HIS A 1 93 ? -20.366 19.164 -18.673 1.00 1.00 93 HIS A O 9
ATOM 14391 N N . HIS A 1 94 ? -19.224 18.392 -20.452 1.00 1.00 94 HIS A N 9
ATOM 14392 C CA . HIS A 1 94 ? -20.302 18.619 -21.417 1.00 1.00 94 HIS A CA 9
ATOM 14393 C C . HIS A 1 94 ? -21.531 17.770 -21.073 1.00 1.00 94 HIS A C 9
ATOM 14394 O O . HIS A 1 94 ? -21.464 16.843 -20.264 1.00 1.00 94 HIS A O 9
ATOM 14409 N N . HIS A 1 95 ? -22.665 18.085 -21.687 1.00 1.00 95 HIS A N 9
ATOM 14410 C CA . HIS A 1 95 ? -23.914 17.346 -21.450 1.00 1.00 95 HIS A CA 9
ATOM 14411 C C . HIS A 1 95 ? -24.948 17.678 -22.531 1.00 1.00 95 HIS A C 9
ATOM 14412 O O . HIS A 1 95 ? -25.573 16.780 -23.096 1.00 1.00 95 HIS A O 9
ATOM 14427 N N . HIS A 1 96 ? -25.130 18.962 -22.819 1.00 1.00 96 HIS A N 9
ATOM 14428 C CA . HIS A 1 96 ? -26.106 19.390 -23.833 1.00 1.00 96 HIS A CA 9
ATOM 14429 C C . HIS A 1 96 ? -25.752 18.821 -25.213 1.00 1.00 96 HIS A C 9
ATOM 14430 O O . HIS A 1 96 ? -26.575 18.159 -25.849 1.00 1.00 96 HIS A O 9
ATOM 14445 N N . HIS A 1 97 ? -24.530 19.073 -25.672 1.00 1.00 97 HIS A N 9
ATOM 14446 C CA . HIS A 1 97 ? -24.063 18.590 -26.978 1.00 1.00 97 HIS A CA 9
ATOM 14447 C C . HIS A 1 97 ? -23.643 17.116 -26.883 1.00 1.00 97 HIS A C 9
ATOM 14448 O O . HIS A 1 97 ? -23.207 16.644 -25.832 1.00 1.00 97 HIS A O 9
ATOM 14463 N N . HIS A 1 98 ? -23.773 16.400 -27.992 1.00 1.00 98 HIS A N 9
ATOM 14464 C CA . HIS A 1 98 ? -23.412 14.977 -28.061 1.00 1.00 98 HIS A CA 9
ATOM 14465 C C . HIS A 1 98 ? -24.200 14.164 -27.025 1.00 1.00 98 HIS A C 9
ATOM 14466 O O . HIS A 1 98 ? -25.034 14.750 -26.355 1.00 1.00 98 HIS A O 9
ATOM 14482 N N . MET A 1 1 ? -6.223 5.491 25.086 1.00 1.00 1 MET A N 10
ATOM 14483 C CA . MET A 1 1 ? -6.682 4.911 23.794 1.00 1.00 1 MET A CA 10
ATOM 14484 C C . MET A 1 1 ? -5.559 5.049 22.764 1.00 1.00 1 MET A C 10
ATOM 14485 O O . MET A 1 1 ? -5.449 6.068 22.081 1.00 1.00 1 MET A O 10
ATOM 14501 N N . LYS A 1 2 ? -4.728 4.018 22.651 1.00 1.00 2 LYS A N 10
ATOM 14502 C CA . LYS A 1 2 ? -3.614 4.030 21.698 1.00 1.00 2 LYS A CA 10
ATOM 14503 C C . LYS A 1 2 ? -4.151 4.124 20.263 1.00 1.00 2 LYS A C 10
ATOM 14504 O O . LYS A 1 2 ? -4.634 3.140 19.700 1.00 1.00 2 LYS A O 10
ATOM 14523 N N . THR A 1 3 ? -4.048 5.313 19.680 1.00 1.00 3 THR A N 10
ATOM 14524 C CA . THR A 1 3 ? -4.522 5.554 18.317 1.00 1.00 3 THR A CA 10
ATOM 14525 C C . THR A 1 3 ? -3.694 4.768 17.327 1.00 1.00 3 THR A C 10
ATOM 14526 O O . THR A 1 3 ? -4.148 4.478 16.220 1.00 1.00 3 THR A O 10
ATOM 14537 N N . LEU A 1 4 ? -2.473 4.417 17.716 1.00 1.00 4 LEU A N 10
ATOM 14538 C CA . LEU A 1 4 ? -1.561 3.648 16.873 1.00 1.00 4 LEU A CA 10
ATOM 14539 C C . LEU A 1 4 ? -1.231 4.400 15.576 1.00 1.00 4 LEU A C 10
ATOM 14540 O O . LEU A 1 4 ? -2.088 5.091 15.026 1.00 1.00 4 LEU A O 10
ATOM 14556 N N . TYR A 1 5 ? -0.003 4.255 15.089 1.00 1.00 5 TYR A N 10
ATOM 14557 C CA . TYR A 1 5 ? 0.414 4.903 13.849 1.00 1.00 5 TYR A CA 10
ATOM 14558 C C . TYR A 1 5 ? -0.479 4.417 12.694 1.00 1.00 5 TYR A C 10
ATOM 14559 O O . TYR A 1 5 ? -0.703 3.222 12.513 1.00 1.00 5 TYR A O 10
ATOM 14577 N N . ASP A 1 6 ? -0.967 5.361 11.896 1.00 1.00 6 ASP A N 10
ATOM 14578 C CA . ASP A 1 6 ? -1.831 5.034 10.745 1.00 1.00 6 ASP A CA 10
ATOM 14579 C C . ASP A 1 6 ? -0.995 4.865 9.494 1.00 1.00 6 ASP A C 10
ATOM 14580 O O . ASP A 1 6 ? -1.524 4.530 8.433 1.00 1.00 6 ASP A O 10
ATOM 14589 N N . LEU A 1 7 ? 0.307 5.106 9.608 1.00 1.00 7 LEU A N 10
ATOM 14590 C CA . LEU A 1 7 ? 1.267 5.008 8.457 1.00 1.00 7 LEU A CA 10
ATOM 14591 C C . LEU A 1 7 ? 0.530 4.936 7.090 1.00 1.00 7 LEU A C 10
ATOM 14592 O O . LEU A 1 7 ? 0.433 3.858 6.506 1.00 1.00 7 LEU A O 10
ATOM 14608 N N . PRO A 1 8 ? -0.016 6.020 6.608 1.00 1.00 8 PRO A N 10
ATOM 14609 C CA . PRO A 1 8 ? -0.792 6.018 5.323 1.00 1.00 8 PRO A CA 10
ATOM 14610 C C . PRO A 1 8 ? 0.005 5.407 4.168 1.00 1.00 8 PRO A C 10
ATOM 14611 O O . PRO A 1 8 ? 1.202 5.655 4.024 1.00 1.00 8 PRO A O 10
ATOM 14622 N N . ILE A 1 9 ? -0.666 4.617 3.336 1.00 1.00 9 ILE A N 10
ATOM 14623 C CA . ILE A 1 9 ? -0.036 3.963 2.201 1.00 1.00 9 ILE A CA 10
ATOM 14624 C C . ILE A 1 9 ? 0.045 4.936 1.042 1.00 1.00 9 ILE A C 10
ATOM 14625 O O . ILE A 1 9 ? -0.823 5.779 0.815 1.00 1.00 9 ILE A O 10
ATOM 14641 N N . VAL A 1 10 ? 1.123 4.803 0.275 1.00 1.00 10 VAL A N 10
ATOM 14642 C CA . VAL A 1 10 ? 1.352 5.681 -0.891 1.00 1.00 10 VAL A CA 10
ATOM 14643 C C . VAL A 1 10 ? 1.158 4.892 -2.164 1.00 1.00 10 VAL A C 10
ATOM 14644 O O . VAL A 1 10 ? 1.557 3.733 -2.276 1.00 1.00 10 VAL A O 10
ATOM 14657 N N . LEU A 1 11 ? 0.551 5.523 -3.163 1.00 1.00 11 LEU A N 10
ATOM 14658 C CA . LEU A 1 11 ? 0.317 4.860 -4.448 1.00 1.00 11 LEU A CA 10
ATOM 14659 C C . LEU A 1 11 ? 1.321 5.356 -5.494 1.00 1.00 11 LEU A C 10
ATOM 14660 O O . LEU A 1 11 ? 1.394 6.548 -5.794 1.00 1.00 11 LEU A O 10
ATOM 14676 N N . ARG A 1 12 ? 2.095 4.434 -6.058 1.00 1.00 12 ARG A N 10
ATOM 14677 C CA . ARG A 1 12 ? 3.101 4.771 -7.087 1.00 1.00 12 ARG A CA 10
ATOM 14678 C C . ARG A 1 12 ? 2.602 4.329 -8.450 1.00 1.00 12 ARG A C 10
ATOM 14679 O O . ARG A 1 12 ? 1.786 3.417 -8.590 1.00 1.00 12 ARG A O 10
ATOM 14700 N N . ASN A 1 13 ? 3.098 5.002 -9.483 1.00 1.00 13 ASN A N 10
ATOM 14701 C CA . ASN A 1 13 ? 2.725 4.693 -10.848 1.00 1.00 13 ASN A CA 10
ATOM 14702 C C . ASN A 1 13 ? 1.224 4.842 -11.033 1.00 1.00 13 ASN A C 10
ATOM 14703 O O . ASN A 1 13 ? 0.560 3.989 -11.621 1.00 1.00 13 ASN A O 10
ATOM 14714 N N . LEU A 1 14 ? 0.688 5.948 -10.533 1.00 1.00 14 LEU A N 10
ATOM 14715 C CA . LEU A 1 14 ? -0.764 6.231 -10.657 1.00 1.00 14 LEU A CA 10
ATOM 14716 C C . LEU A 1 14 ? -1.070 7.097 -1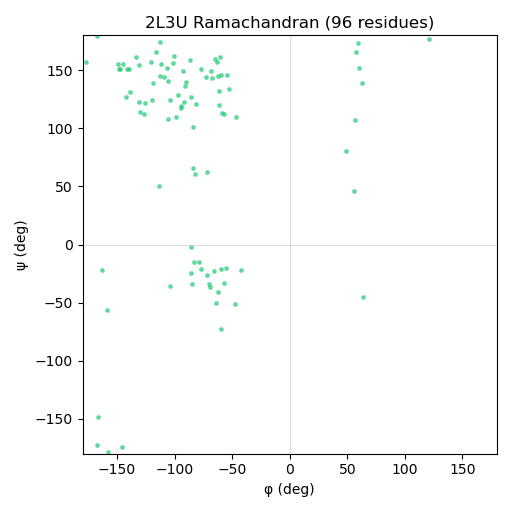1.927 1.00 1.00 14 LEU A C 10
ATOM 14717 O O . LEU A 1 14 ? -0.970 8.319 -11.833 1.00 1.00 14 LEU A O 10
ATOM 14733 N N . PRO A 1 15 ? -1.482 6.520 -13.022 1.00 1.00 15 PRO A N 10
ATOM 14734 C CA . PRO A 1 15 ? -1.860 7.342 -14.226 1.00 1.00 15 PRO A CA 10
ATOM 14735 C C . PRO A 1 15 ? -2.968 8.364 -13.876 1.00 1.00 15 PRO A C 10
ATOM 14736 O O . PRO A 1 15 ? -4.041 8.005 -13.391 1.00 1.00 15 PRO A O 10
ATOM 14747 N N . GLU A 1 16 ? -2.728 9.643 -14.148 1.00 1.00 16 GLU A N 10
ATOM 14748 C CA . GLU A 1 16 ? -3.716 10.714 -13.873 1.00 1.00 16 GLU A CA 10
ATOM 14749 C C . GLU A 1 16 ? -5.117 10.334 -14.364 1.00 1.00 16 GLU A C 10
ATOM 14750 O O . GLU A 1 16 ? -6.104 10.439 -13.638 1.00 1.00 16 GLU A O 10
ATOM 14762 N N . ASP A 1 17 ? -5.199 9.884 -15.612 1.00 1.00 17 ASP A N 10
ATOM 14763 C CA . ASP A 1 17 ? -6.487 9.486 -16.247 1.00 1.00 17 ASP A CA 10
ATOM 14764 C C . ASP A 1 17 ? -7.392 8.705 -15.281 1.00 1.00 17 ASP A C 10
ATOM 14765 O O . ASP A 1 17 ? -8.611 8.635 -15.442 1.00 1.00 17 ASP A O 10
ATOM 14774 N N . LEU A 1 18 ? -6.781 8.128 -14.253 1.00 1.00 18 LEU A N 10
ATOM 14775 C CA . LEU A 1 18 ? -7.492 7.355 -13.219 1.00 1.00 18 LEU A CA 10
ATOM 14776 C C . LEU A 1 18 ? -7.327 8.047 -11.876 1.00 1.00 18 LEU A C 10
ATOM 14777 O O . LEU A 1 18 ? -6.297 8.653 -11.572 1.00 1.00 18 LEU A O 10
ATOM 14793 N N . VAL A 1 19 ? -8.357 7.953 -11.043 1.00 1.00 19 VAL A N 10
ATOM 14794 C CA . VAL A 1 19 ? -8.329 8.593 -9.708 1.00 1.00 19 VAL A CA 10
ATOM 14795 C C . VAL A 1 19 ? -8.996 7.708 -8.685 1.00 1.00 19 VAL A C 10
ATOM 14796 O O . VAL A 1 19 ? -9.882 6.908 -8.993 1.00 1.00 19 VAL A O 10
ATOM 14809 N N . LEU A 1 20 ? -8.568 7.858 -7.438 1.00 1.00 20 LEU A N 10
ATOM 14810 C CA . LEU A 1 20 ? -9.104 7.068 -6.329 1.00 1.00 20 LEU A CA 10
ATOM 14811 C C . LEU A 1 20 ? -10.173 7.883 -5.604 1.00 1.00 20 LEU A C 10
ATOM 14812 O O . LEU A 1 20 ? -9.990 9.074 -5.359 1.00 1.00 20 LEU A O 10
ATOM 14828 N N . GLU A 1 21 ? -11.282 7.248 -5.235 1.00 1.00 21 GLU A N 10
ATOM 14829 C CA . GLU A 1 21 ? -12.368 7.924 -4.514 1.00 1.00 21 GLU A CA 10
ATOM 14830 C C . GLU A 1 21 ? -11.862 8.482 -3.179 1.00 1.00 21 GLU A C 10
ATOM 14831 O O . GLU A 1 21 ? -12.267 9.573 -2.775 1.00 1.00 21 GLU A O 10
ATOM 14843 N N . LYS A 1 22 ? -11.003 7.744 -2.484 1.00 1.00 22 LYS A N 10
ATOM 14844 C CA . LYS A 1 22 ? -10.478 8.222 -1.173 1.00 1.00 22 LYS A CA 10
ATOM 14845 C C . LYS A 1 22 ? -9.241 7.424 -0.727 1.00 1.00 22 LYS A C 10
ATOM 14846 O O . LYS A 1 22 ? -9.013 6.346 -1.275 1.00 1.00 22 LYS A O 10
ATOM 14865 N N . PRO A 1 23 ? -8.458 7.891 0.207 1.00 1.00 23 PRO A N 10
ATOM 14866 C CA . PRO A 1 23 ? -7.247 7.170 0.699 1.00 1.00 23 PRO A CA 10
ATOM 14867 C C . PRO A 1 23 ? -7.558 5.735 1.090 1.00 1.00 23 PRO A C 10
ATOM 14868 O O . PRO A 1 23 ? -7.726 5.394 2.261 1.00 1.00 23 PRO A O 10
ATOM 14879 N N . LEU A 1 24 ? -7.598 4.868 0.084 1.00 1.00 24 LEU A N 10
ATOM 14880 C CA . LEU A 1 24 ? -7.859 3.388 0.262 1.00 1.00 24 LEU A CA 10
ATOM 14881 C C . LEU A 1 24 ? -7.882 2.907 1.769 1.00 1.00 24 LEU A C 10
ATOM 14882 O O . LEU A 1 24 ? -7.204 3.533 2.585 1.00 1.00 24 LEU A O 10
ATOM 14898 N N . PRO A 1 25 ? -8.637 1.910 2.136 1.00 1.00 25 PRO A N 10
ATOM 14899 C CA . PRO A 1 25 ? -8.722 1.466 3.562 1.00 1.00 25 PRO A CA 10
ATOM 14900 C C . PRO A 1 25 ? -7.379 0.939 4.069 1.00 1.00 25 PRO A C 10
ATOM 14901 O O . PRO A 1 25 ? -6.539 0.466 3.305 1.00 1.00 25 PRO A O 10
ATOM 14912 N N . GLU A 1 26 ? -7.194 0.999 5.385 1.00 1.00 26 GLU A N 10
ATOM 14913 C CA . GLU A 1 26 ? -5.968 0.540 6.040 1.00 1.00 26 GLU A CA 10
ATOM 14914 C C . GLU A 1 26 ? -6.263 -0.741 6.779 1.00 1.00 26 GLU A C 10
ATOM 14915 O O . GLU A 1 26 ? -7.402 -1.103 7.073 1.00 1.00 26 GLU A O 10
ATOM 14927 N N . VAL A 1 27 ? -5.192 -1.471 7.070 1.00 1.00 27 VAL A N 10
ATOM 14928 C CA . VAL A 1 27 ? -5.273 -2.770 7.763 1.00 1.00 27 VAL A CA 10
ATOM 14929 C C . VAL A 1 27 ? -4.135 -2.903 8.783 1.00 1.00 27 VAL A C 10
ATOM 14930 O O . VAL A 1 27 ? -3.173 -2.136 8.801 1.00 1.00 27 VAL A O 10
ATOM 14943 N N . SER A 1 28 ? -4.253 -3.898 9.656 1.00 1.00 28 SER A N 10
ATOM 14944 C CA . SER A 1 28 ? -3.253 -4.149 10.699 1.00 1.00 28 SER A CA 10
ATOM 14945 C C . SER A 1 28 ? -2.154 -5.073 10.166 1.00 1.00 28 SER A C 10
ATOM 14946 O O . SER A 1 28 ? -2.389 -6.053 9.459 1.00 1.00 28 SER A O 10
ATOM 14954 N N . VAL A 1 29 ? -0.916 -4.748 10.527 1.00 1.00 29 VAL A N 10
ATOM 14955 C CA . VAL A 1 29 ? 0.261 -5.553 10.077 1.00 1.00 29 VAL A CA 10
ATOM 14956 C C . VAL A 1 29 ? 0.891 -6.230 11.293 1.00 1.00 29 VAL A C 10
ATOM 14957 O O . VAL A 1 29 ? 1.035 -5.618 12.350 1.00 1.00 29 VAL A O 10
ATOM 14970 N N . THR A 1 30 ? 1.287 -7.491 11.163 1.00 1.00 30 THR A N 10
ATOM 14971 C CA . THR A 1 30 ? 1.921 -8.205 12.302 1.00 1.00 30 THR A CA 10
ATOM 14972 C C . THR A 1 30 ? 3.334 -8.637 11.927 1.00 1.00 30 THR A C 10
ATOM 14973 O O . THR A 1 30 ? 3.535 -9.338 10.936 1.00 1.00 30 THR A O 10
ATOM 14984 N N . ILE A 1 31 ? 4.324 -8.241 12.721 1.00 1.00 31 ILE A N 10
ATOM 14985 C CA . ILE A 1 31 ? 5.739 -8.607 12.478 1.00 1.00 31 ILE A CA 10
ATOM 14986 C C . ILE A 1 31 ? 6.348 -9.219 13.741 1.00 1.00 31 ILE A C 10
ATOM 14987 O O . ILE A 1 31 ? 5.862 -9.025 14.854 1.00 1.00 31 ILE A O 10
ATOM 15003 N N . ARG A 1 32 ? 7.426 -9.972 13.559 1.00 1.00 32 ARG A N 10
ATOM 15004 C CA . ARG A 1 32 ? 8.149 -10.645 14.663 1.00 1.00 32 ARG A CA 10
ATOM 15005 C C . ARG A 1 32 ? 9.642 -10.331 14.574 1.00 1.00 32 ARG A C 10
ATOM 15006 O O . ARG A 1 32 ? 10.314 -10.635 13.589 1.00 1.00 32 ARG A O 10
ATOM 15027 N N . ALA A 1 33 ? 10.166 -9.720 15.632 1.00 1.00 33 ALA A N 10
ATOM 15028 C CA . ALA A 1 33 ? 11.581 -9.359 15.671 1.00 1.00 33 ALA A CA 10
ATOM 15029 C C . ALA A 1 33 ? 11.991 -9.028 17.106 1.00 1.00 33 ALA A C 10
ATOM 15030 O O . ALA A 1 33 ? 11.168 -8.999 18.022 1.00 1.00 33 ALA A O 10
ATOM 15037 N N . TYR A 1 34 ? 13.279 -8.759 17.289 1.00 1.00 34 TYR A N 10
ATOM 15038 C CA . TYR A 1 34 ? 13.812 -8.434 18.609 1.00 1.00 34 TYR A CA 10
ATOM 15039 C C . TYR A 1 34 ? 13.320 -7.038 19.081 1.00 1.00 34 TYR A C 10
ATOM 15040 O O . TYR A 1 34 ? 13.102 -6.174 18.231 1.00 1.00 34 TYR A O 10
ATOM 15058 N N . PRO A 1 35 ? 13.162 -6.797 20.353 1.00 1.00 35 PRO A N 10
ATOM 15059 C CA . PRO A 1 35 ? 12.713 -5.456 20.858 1.00 1.00 35 PRO A CA 10
ATOM 15060 C C . PRO A 1 35 ? 13.805 -4.388 20.683 1.00 1.00 35 PRO A C 10
ATOM 15061 O O . PRO A 1 35 ? 13.499 -3.202 20.555 1.00 1.00 35 PRO A O 10
ATOM 15072 N N . GLU A 1 36 ? 15.067 -4.806 20.706 1.00 1.00 36 GLU A N 10
ATOM 15073 C CA . GLU A 1 36 ? 16.193 -3.856 20.583 1.00 1.00 36 GLU A CA 10
ATOM 15074 C C . GLU A 1 36 ? 16.159 -3.134 19.233 1.00 1.00 36 GLU A C 10
ATOM 15075 O O . GLU A 1 36 ? 16.413 -1.934 19.133 1.00 1.00 36 GLU A O 10
ATOM 15087 N N . ILE A 1 37 ? 15.837 -3.878 18.181 1.00 1.00 37 ILE A N 10
ATOM 15088 C CA . ILE A 1 37 ? 15.778 -3.306 16.819 1.00 1.00 37 ILE A CA 10
ATOM 15089 C C . ILE A 1 37 ? 14.419 -2.662 16.583 1.00 1.00 37 ILE A C 10
ATOM 15090 O O . ILE A 1 37 ? 14.297 -1.648 15.895 1.00 1.00 37 ILE A O 10
ATOM 15106 N N . LEU A 1 38 ? 13.379 -3.259 17.157 1.00 1.00 38 LEU A N 10
ATOM 15107 C CA . LEU A 1 38 ? 12.005 -2.729 17.010 1.00 1.00 38 LEU A CA 10
ATOM 15108 C C . LEU A 1 38 ? 11.885 -1.408 17.762 1.00 1.00 38 LEU A C 10
ATOM 15109 O O . LEU A 1 38 ? 11.188 -0.491 17.327 1.00 1.00 38 LEU A O 10
ATOM 15125 N N . ASN A 1 39 ? 12.578 -1.306 18.892 1.00 1.00 39 ASN A N 10
ATOM 15126 C CA . ASN A 1 39 ? 12.548 -0.091 19.715 1.00 1.00 39 ASN A CA 10
ATOM 15127 C C . ASN A 1 39 ? 13.411 0.987 19.070 1.00 1.00 39 ASN A C 10
ATOM 15128 O O . ASN A 1 39 ? 13.354 2.159 19.446 1.00 1.00 39 ASN A O 10
ATOM 15139 N N . ASN A 1 40 ? 14.216 0.595 18.088 1.00 1.00 40 ASN A N 10
ATOM 15140 C CA . ASN A 1 40 ? 15.105 1.515 17.363 1.00 1.00 40 ASN A CA 10
ATOM 15141 C C . ASN A 1 40 ? 14.517 1.840 15.994 1.00 1.00 40 ASN A C 10
ATOM 15142 O O . ASN A 1 40 ? 14.704 2.949 15.494 1.00 1.00 40 ASN A O 10
ATOM 15153 N N . LEU A 1 41 ? 13.826 0.887 15.378 1.00 1.00 41 LEU A N 10
ATOM 15154 C CA . LEU A 1 41 ? 13.224 1.064 14.057 1.00 1.00 41 LEU A CA 10
ATOM 15155 C C . LEU A 1 41 ? 12.141 2.150 14.128 1.00 1.00 41 LEU A C 10
ATOM 15156 O O . LEU A 1 41 ? 11.379 2.246 15.090 1.00 1.00 41 LEU A O 10
ATOM 15172 N N . THR A 1 42 ? 12.073 2.982 13.094 1.00 1.00 42 THR A N 10
ATOM 15173 C CA . THR A 1 42 ? 11.066 4.073 13.025 1.00 1.00 42 THR A CA 10
ATOM 15174 C C . THR A 1 42 ? 10.184 3.884 11.781 1.00 1.00 42 THR A C 10
ATOM 15175 O O . THR A 1 42 ? 10.626 3.379 10.749 1.00 1.00 42 THR A O 10
ATOM 15186 N N . LYS A 1 43 ? 8.927 4.295 11.887 1.00 1.00 43 LYS A N 10
ATOM 15187 C CA . LYS A 1 43 ? 7.987 4.151 10.762 1.00 1.00 43 LYS A CA 10
ATOM 15188 C C . LYS A 1 43 ? 8.523 4.800 9.465 1.00 1.00 43 LYS A C 10
ATOM 15189 O O . LYS A 1 43 ? 8.316 4.289 8.366 1.00 1.00 43 LYS A O 10
ATOM 15208 N N . GLU A 1 44 ? 9.212 5.929 9.599 1.00 1.00 44 GLU A N 10
ATOM 15209 C CA . GLU A 1 44 ? 9.764 6.662 8.453 1.00 1.00 44 GLU A CA 10
ATOM 15210 C C . GLU A 1 44 ? 10.721 5.784 7.647 1.00 1.00 44 GLU A C 10
ATOM 15211 O O . GLU A 1 44 ? 10.971 6.031 6.466 1.00 1.00 44 GLU A O 10
ATOM 15223 N N . GLN A 1 45 ? 11.255 4.742 8.275 1.00 1.00 45 GLN A N 10
ATOM 15224 C CA . GLN A 1 45 ? 12.189 3.822 7.603 1.00 1.00 45 GLN A CA 10
ATOM 15225 C C . GLN A 1 45 ? 11.435 2.880 6.675 1.00 1.00 45 GLN A C 10
ATOM 15226 O O . GLN A 1 45 ? 11.911 2.574 5.581 1.00 1.00 45 GLN A O 10
ATOM 15240 N N . ILE A 1 46 ? 10.274 2.397 7.104 1.00 1.00 46 ILE A N 10
ATOM 15241 C CA . ILE A 1 46 ? 9.486 1.451 6.321 1.00 1.00 46 ILE A CA 10
ATOM 15242 C C . ILE A 1 46 ? 8.977 2.113 5.029 1.00 1.00 46 ILE A C 10
ATOM 15243 O O . ILE A 1 46 ? 8.357 3.176 5.051 1.00 1.00 46 ILE A O 10
ATOM 15259 N N . SER A 1 47 ? 9.247 1.475 3.896 1.00 1.00 47 SER A N 10
ATOM 15260 C CA . SER A 1 47 ? 8.834 1.984 2.569 1.00 1.00 47 SER A CA 10
ATOM 15261 C C . SER A 1 47 ? 7.695 1.117 2.035 1.00 1.00 47 SER A C 10
ATOM 15262 O O . SER A 1 47 ? 7.908 0.030 1.502 1.00 1.00 47 SER A O 10
ATOM 15270 N N . LEU A 1 48 ? 6.471 1.619 2.163 1.00 1.00 48 LEU A N 10
ATOM 15271 C CA . LEU A 1 48 ? 5.274 0.882 1.700 1.00 1.00 48 LEU A CA 10
ATOM 15272 C C . LEU A 1 48 ? 4.599 1.639 0.586 1.00 1.00 48 LEU A C 10
ATOM 15273 O O . LEU A 1 48 ? 4.346 2.839 0.689 1.00 1.00 48 LEU A O 10
ATOM 15289 N N . TRP A 1 49 ? 4.280 0.931 -0.492 1.00 1.00 49 TRP A N 10
ATOM 15290 C CA . TRP A 1 49 ? 3.610 1.525 -1.621 1.00 1.00 49 TRP A CA 10
ATOM 15291 C C . TRP A 1 49 ? 2.942 0.428 -2.441 1.00 1.00 49 TRP A C 10
ATOM 15292 O O . TRP A 1 49 ? 2.982 -0.750 -2.088 1.00 1.00 49 TRP A O 10
ATOM 15313 N N . ILE A 1 50 ? 2.323 0.815 -3.552 1.00 1.00 50 ILE A N 10
ATOM 15314 C CA . ILE A 1 50 ? 1.631 -0.132 -4.448 1.00 1.00 50 ILE A CA 10
ATOM 15315 C C . ILE A 1 50 ? 1.854 0.275 -5.920 1.00 1.00 50 ILE A C 10
ATOM 15316 O O . ILE A 1 50 ? 2.037 1.445 -6.257 1.00 1.00 50 ILE A O 10
ATOM 15332 N N . ASP A 1 51 ? 1.827 -0.723 -6.794 1.00 1.00 51 ASP A N 10
ATOM 15333 C CA . ASP A 1 51 ? 2.014 -0.497 -8.250 1.00 1.00 51 ASP A CA 10
ATOM 15334 C C . ASP A 1 51 ? 0.668 -0.595 -9.007 1.00 1.00 51 ASP A C 10
ATOM 15335 O O . ASP A 1 51 ? 0.108 -1.679 -9.171 1.00 1.00 51 ASP A O 10
ATOM 15344 N N . ALA A 1 52 ? 0.169 0.546 -9.474 1.00 1.00 52 ALA A N 10
ATOM 15345 C CA . ALA A 1 52 ? -1.111 0.584 -10.225 1.00 1.00 52 ALA A CA 10
ATOM 15346 C C . ALA A 1 52 ? -0.859 0.275 -11.700 1.00 1.00 52 ALA A C 10
ATOM 15347 O O . ALA A 1 52 ? -1.799 0.250 -12.493 1.00 1.00 52 ALA A O 10
ATOM 15354 N N . THR A 1 53 ? 0.393 0.034 -12.079 1.00 1.00 53 THR A N 10
ATOM 15355 C CA . THR A 1 53 ? 0.733 -0.277 -13.466 1.00 1.00 53 THR A CA 10
ATOM 15356 C C . THR A 1 53 ? 0.098 -1.588 -13.868 1.00 1.00 53 THR A C 10
ATOM 15357 O O . THR A 1 53 ? -0.258 -2.396 -13.011 1.00 1.00 53 THR A O 10
ATOM 15368 N N . GLY A 1 54 ? -0.047 -1.821 -15.169 1.00 1.00 54 GLY A N 10
ATOM 15369 C CA . GLY A 1 54 ? -0.659 -3.058 -15.677 1.00 1.00 54 GLY A CA 10
ATOM 15370 C C . GLY A 1 54 ? -2.146 -3.142 -15.276 1.00 1.00 54 GLY A C 10
ATOM 15371 O O . GLY A 1 54 ? -3.015 -3.461 -16.087 1.00 1.00 54 GLY A O 10
ATOM 15375 N N . LYS A 1 55 ? -2.418 -2.856 -14.007 1.00 1.00 55 LYS A N 10
ATOM 15376 C CA . LYS A 1 55 ? -3.768 -2.902 -13.460 1.00 1.00 55 LYS A CA 10
ATOM 15377 C C . LYS A 1 55 ? -4.669 -1.960 -14.248 1.00 1.00 55 LYS A C 10
ATOM 15378 O O . LYS A 1 55 ? -4.228 -0.983 -14.851 1.00 1.00 55 LYS A O 10
ATOM 15397 N N . ALA A 1 56 ? -5.959 -2.278 -14.245 1.00 1.00 56 ALA A N 10
ATOM 15398 C CA . ALA A 1 56 ? -6.978 -1.502 -14.953 1.00 1.00 56 ALA A CA 10
ATOM 15399 C C . ALA A 1 56 ? -8.044 -1.060 -13.970 1.00 1.00 56 ALA A C 10
ATOM 15400 O O . ALA A 1 56 ? -7.990 -1.328 -12.769 1.00 1.00 56 ALA A O 10
ATOM 15407 N N . VAL A 1 57 ? -9.040 -0.356 -14.497 1.00 1.00 57 VAL A N 10
ATOM 15408 C CA . VAL A 1 57 ? -10.138 0.145 -13.696 1.00 1.00 57 VAL A CA 10
ATOM 15409 C C . VAL A 1 57 ? -10.904 -1.016 -13.073 1.00 1.00 57 VAL A C 10
ATOM 15410 O O . VAL A 1 57 ? -11.052 -2.090 -13.657 1.00 1.00 57 VAL A O 10
ATOM 15423 N N . GLY A 1 58 ? -11.405 -0.796 -11.863 1.00 1.00 58 GLY A N 10
ATOM 15424 C CA . GLY A 1 58 ? -12.169 -1.798 -11.116 1.00 1.00 58 GLY A CA 10
ATOM 15425 C C . GLY A 1 58 ? -11.498 -2.075 -9.795 1.00 1.00 58 GLY A C 10
ATOM 15426 O O . GLY A 1 58 ? -10.453 -1.510 -9.471 1.00 1.00 58 GLY A O 10
ATOM 15430 N N . GLU A 1 59 ? -12.111 -2.962 -9.017 1.00 1.00 59 GLU A N 10
ATOM 15431 C CA . GLU A 1 59 ? -11.590 -3.330 -7.690 1.00 1.00 59 GLU A CA 10
ATOM 15432 C C . GLU A 1 59 ? -10.903 -4.699 -7.712 1.00 1.00 59 GLU A C 10
ATOM 15433 O O . GLU A 1 59 ? -11.468 -5.694 -8.168 1.00 1.00 59 GLU A O 10
ATOM 15445 N N . HIS A 1 60 ? -9.676 -4.730 -7.203 1.00 1.00 60 HIS A N 10
ATOM 15446 C CA . HIS A 1 60 ? -8.905 -5.962 -7.137 1.00 1.00 60 HIS A CA 10
ATOM 15447 C C . HIS A 1 60 ? -8.002 -5.950 -5.913 1.00 1.00 60 HIS A C 10
ATOM 15448 O O . HIS A 1 60 ? -7.611 -4.896 -5.412 1.00 1.00 60 HIS A O 10
ATOM 15463 N N . THR A 1 61 ? -7.648 -7.137 -5.433 1.00 1.00 61 THR A N 10
ATOM 15464 C CA . THR A 1 61 ? -6.763 -7.283 -4.271 1.00 1.00 61 THR A CA 10
ATOM 15465 C C . 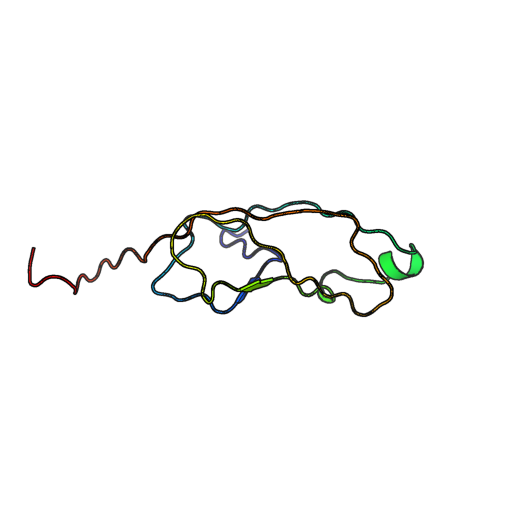THR A 1 61 ? -5.317 -7.216 -4.736 1.00 1.00 61 THR A C 10
ATOM 15466 O O . THR A 1 61 ? -4.977 -7.735 -5.799 1.00 1.00 61 THR A O 10
ATOM 15477 N N . VAL A 1 62 ? -4.456 -6.570 -3.956 1.00 1.00 62 VAL A N 10
ATOM 15478 C CA . VAL A 1 62 ? -3.038 -6.429 -4.331 1.00 1.00 62 VAL A CA 10
ATOM 15479 C C . VAL A 1 62 ? -2.139 -6.529 -3.096 1.00 1.00 62 VAL A C 10
ATOM 15480 O O . VAL A 1 62 ? -2.529 -6.223 -1.969 1.00 1.00 62 VAL A O 10
ATOM 15493 N N . LYS A 1 63 ? -0.906 -6.966 -3.329 1.00 1.00 63 LYS A N 10
ATOM 15494 C CA . LYS A 1 63 ? 0.099 -7.135 -2.259 1.00 1.00 63 LYS A CA 10
ATOM 15495 C C . LYS A 1 63 ? 1.096 -5.956 -2.258 1.00 1.00 63 LYS A C 10
ATOM 15496 O O . LYS A 1 63 ? 1.466 -5.386 -3.283 1.00 1.00 63 LYS A O 10
ATOM 15515 N N . ILE A 1 64 ? 1.533 -5.590 -1.057 1.00 1.00 64 ILE A N 10
ATOM 15516 C CA . ILE A 1 64 ? 2.472 -4.479 -0.878 1.00 1.00 64 ILE A CA 10
ATOM 15517 C C . ILE A 1 64 ? 3.839 -4.921 -1.389 1.00 1.00 64 ILE A C 10
ATOM 15518 O O . ILE A 1 64 ? 4.259 -6.051 -1.148 1.00 1.00 64 ILE A O 10
ATOM 15534 N N . TYR A 1 65 ? 4.555 -4.054 -2.099 1.00 1.00 65 TYR A N 10
ATOM 15535 C CA . TYR A 1 65 ? 5.869 -4.381 -2.642 1.00 1.00 65 TYR A CA 10
ATOM 15536 C C . TYR A 1 65 ? 6.809 -4.818 -1.527 1.00 1.00 65 TYR A C 10
ATOM 15537 O O . TYR A 1 65 ? 7.770 -5.549 -1.772 1.00 1.00 65 TYR A O 10
ATOM 15555 N N . TRP A 1 66 ? 6.540 -4.378 -0.303 1.00 1.00 66 TRP A N 10
ATOM 15556 C CA . TRP A 1 66 ? 7.336 -4.718 0.874 1.00 1.00 66 TRP A CA 10
ATOM 15557 C C . TRP A 1 66 ? 8.795 -4.259 0.710 1.00 1.00 66 TRP A C 10
ATOM 15558 O O . TRP A 1 66 ? 9.506 -4.747 -0.169 1.00 1.00 66 TRP A O 10
ATOM 15579 N N . GLN A 1 67 ? 9.234 -3.335 1.558 1.00 1.00 67 GLN A N 10
ATOM 15580 C CA . GLN A 1 67 ? 10.615 -2.837 1.498 1.00 1.00 67 GLN A CA 10
ATOM 15581 C C . GLN A 1 67 ? 11.074 -2.349 2.866 1.00 1.00 67 GLN A C 10
ATOM 15582 O O . GLN A 1 67 ? 10.728 -1.249 3.296 1.00 1.00 67 GLN A O 10
ATOM 15596 N N . LEU A 1 68 ? 11.868 -3.165 3.552 1.00 1.00 68 LEU A N 10
ATOM 15597 C CA . LEU A 1 68 ? 12.399 -2.788 4.856 1.00 1.00 68 LEU A CA 10
ATOM 15598 C C . LEU A 1 68 ? 13.640 -3.655 5.219 1.00 1.00 68 LEU A C 10
ATOM 15599 O O . LEU A 1 68 ? 13.636 -4.862 4.973 1.00 1.00 68 LEU A O 10
ATOM 15615 N N . PRO A 1 69 ? 14.670 -3.082 5.779 1.00 1.00 69 PRO A N 10
ATOM 15616 C CA . PRO A 1 69 ? 15.902 -3.857 6.149 1.00 1.00 69 PRO A CA 10
ATOM 15617 C C . PRO A 1 69 ? 15.745 -4.559 7.510 1.00 1.00 69 PRO A C 10
ATOM 15618 O O . PRO A 1 69 ? 14.660 -4.912 7.968 1.00 1.00 69 PRO A O 10
ATOM 15629 N N . ALA A 1 70 ? 16.891 -4.754 8.153 1.00 1.00 70 ALA A N 10
ATOM 15630 C CA . ALA A 1 70 ? 16.945 -5.404 9.462 1.00 1.00 70 ALA A CA 10
ATOM 15631 C C . ALA A 1 70 ? 16.702 -6.901 9.318 1.00 1.00 70 ALA A C 10
ATOM 15632 O O . ALA A 1 70 ? 16.663 -7.457 8.220 1.00 1.00 70 ALA A O 10
ATOM 15639 N N . GLY A 1 71 ? 16.512 -7.565 10.454 1.00 1.00 71 GLY A N 10
ATOM 15640 C CA . GLY A 1 71 ? 16.259 -9.029 10.510 1.00 1.00 71 GLY A CA 10
ATOM 15641 C C . GLY A 1 71 ? 14.801 -9.286 10.855 1.00 1.00 71 GLY A C 10
ATOM 15642 O O . GLY A 1 71 ? 14.487 -10.035 11.780 1.00 1.00 71 GLY A O 10
ATOM 15646 N N . ILE A 1 72 ? 13.905 -8.648 10.109 1.00 1.00 72 ILE A N 10
ATOM 15647 C CA . ILE A 1 72 ? 12.445 -8.790 10.320 1.00 1.00 72 ILE A CA 10
ATOM 15648 C C . ILE A 1 72 ? 11.898 -9.931 9.469 1.00 1.00 72 ILE A C 10
ATOM 15649 O O . ILE A 1 72 ? 12.282 -10.136 8.319 1.00 1.00 72 ILE A O 10
ATOM 15665 N N . GLU A 1 73 ? 10.960 -10.669 10.053 1.00 1.00 73 GLU A N 10
ATOM 15666 C CA . GLU A 1 73 ? 10.287 -11.782 9.373 1.00 1.00 73 GLU A CA 10
ATOM 15667 C C . GLU A 1 73 ? 8.829 -11.395 9.055 1.00 1.00 73 GLU A C 10
ATOM 15668 O O . GLU A 1 73 ? 8.090 -10.843 9.870 1.00 1.00 73 GLU A O 10
ATOM 15680 N N . MET A 1 74 ? 8.411 -11.720 7.835 1.00 1.00 74 MET A N 10
ATOM 15681 C CA . MET A 1 74 ? 7.033 -11.414 7.401 1.00 1.00 74 MET A CA 10
ATOM 15682 C C . MET A 1 74 ? 6.081 -12.502 7.909 1.00 1.00 74 MET A C 10
ATOM 15683 O O . MET A 1 74 ? 6.003 -13.599 7.356 1.00 1.00 74 MET A O 10
ATOM 15697 N N . VAL A 1 75 ? 5.341 -12.197 8.969 1.00 1.00 75 VAL A N 10
ATOM 15698 C CA . VAL A 1 75 ? 4.402 -13.174 9.541 1.00 1.00 75 VAL A CA 10
ATOM 15699 C C . VAL A 1 75 ? 3.390 -13.573 8.482 1.00 1.00 75 VAL A C 10
ATOM 15700 O O . VAL A 1 75 ? 3.487 -14.650 7.895 1.00 1.00 75 VAL A O 10
ATOM 15713 N N . SER A 1 76 ? 2.391 -12.726 8.255 1.00 1.00 76 SER A N 10
ATOM 15714 C CA . SER A 1 76 ? 1.349 -13.006 7.281 1.00 1.00 76 SER A CA 10
ATOM 15715 C C . SER A 1 76 ? 0.490 -11.778 7.108 1.00 1.00 76 SER A C 10
ATOM 15716 O O . SER A 1 76 ? 0.443 -10.915 7.985 1.00 1.00 76 SER A O 10
ATOM 15724 N N . ILE A 1 77 ? -0.209 -11.701 5.980 1.00 1.00 77 ILE A N 10
ATOM 15725 C CA . ILE A 1 77 ? -1.142 -10.587 5.729 1.00 1.00 77 ILE A CA 10
ATOM 15726 C C . ILE A 1 77 ? -0.430 -9.211 5.843 1.00 1.00 77 ILE A C 10
ATOM 15727 O O . ILE A 1 77 ? 0.747 -9.202 6.209 1.00 1.00 77 ILE A O 10
ATOM 15743 N N . PRO A 1 78 ? -1.084 -8.099 5.643 1.00 1.00 78 PRO A N 10
ATOM 15744 C CA . PRO A 1 78 ? -2.514 -7.973 5.192 1.00 1.00 78 PRO A CA 10
ATOM 15745 C C . PRO A 1 78 ? -2.618 -7.648 3.741 1.00 1.00 78 PRO A C 10
ATOM 15746 O O . PRO A 1 78 ? -1.640 -7.353 3.055 1.00 1.00 78 PRO A O 10
ATOM 15757 N N . ASP A 1 79 ? -3.850 -7.704 3.247 1.00 1.00 79 ASP A N 10
ATOM 15758 C CA . ASP A 1 79 ? -4.196 -7.457 1.876 1.00 1.00 79 ASP A CA 10
ATOM 15759 C C . ASP A 1 79 ? -4.984 -6.179 1.823 1.00 1.00 79 ASP A C 10
ATOM 15760 O O . ASP A 1 79 ? -5.605 -5.721 2.784 1.00 1.00 79 ASP A O 10
ATOM 15769 N N . VAL A 1 80 ? -4.961 -5.548 0.655 1.00 1.00 80 VAL A N 10
ATOM 15770 C CA . VAL A 1 80 ? -5.672 -4.278 0.462 1.00 1.00 80 VAL A CA 10
ATOM 15771 C C . VAL A 1 80 ? -6.615 -4.381 -0.733 1.00 1.00 80 VAL A C 10
ATOM 15772 O O . VAL A 1 80 ? -6.289 -4.940 -1.779 1.00 1.00 80 VAL A O 10
ATOM 15785 N N . THR A 1 81 ? -7.805 -3.809 -0.575 1.00 1.00 81 THR A N 10
ATOM 15786 C CA . THR A 1 81 ? -8.825 -3.803 -1.635 1.00 1.00 81 THR A CA 10
ATOM 15787 C C . THR A 1 81 ? -9.462 -2.404 -1.725 1.00 1.00 81 THR A C 10
ATOM 15788 O O . THR A 1 81 ? -9.880 -1.823 -0.723 1.00 1.00 81 THR A O 10
ATOM 15799 N N . TYR A 1 82 ? -9.546 -1.877 -2.942 1.00 1.00 82 TYR A N 10
ATOM 15800 C CA . TYR A 1 82 ? -10.144 -0.546 -3.162 1.00 1.00 82 TYR A CA 10
ATOM 15801 C C . TYR A 1 82 ? -10.843 -0.483 -4.501 1.00 1.00 82 TYR A C 10
ATOM 15802 O O . TYR A 1 82 ? -10.901 -1.455 -5.256 1.00 1.00 82 TYR A O 10
ATOM 15820 N N . THR A 1 83 ? -11.403 0.676 -4.832 1.00 1.00 83 THR A N 10
ATOM 15821 C CA . THR A 1 83 ? -12.132 0.850 -6.130 1.00 1.00 83 THR A CA 10
ATOM 15822 C C . THR A 1 83 ? -11.500 1.955 -6.964 1.00 1.00 83 THR A C 10
ATOM 15823 O O . THR A 1 83 ? -11.357 3.091 -6.515 1.00 1.00 83 THR A O 10
ATOM 15834 N N . LEU A 1 84 ? -11.132 1.629 -8.199 1.00 1.00 84 LEU A N 10
ATOM 15835 C CA . LEU A 1 84 ? -10.520 2.607 -9.111 1.00 1.00 84 LEU A CA 10
ATOM 15836 C C . LEU A 1 84 ? -11.537 3.043 -10.166 1.00 1.00 84 LEU A C 10
ATOM 15837 O O . LEU A 1 84 ? -12.244 2.222 -10.750 1.00 1.00 84 LEU A O 10
ATOM 15853 N N . LYS A 1 85 ? -11.615 4.345 -10.423 1.00 1.00 85 LYS A N 10
ATOM 15854 C CA . LYS A 1 85 ? -12.545 4.904 -11.431 1.00 1.00 85 LYS A CA 10
ATOM 15855 C C . LYS A 1 85 ? -11.816 5.871 -12.354 1.00 1.00 85 LYS A C 10
ATOM 15856 O O . LYS A 1 85 ? -10.743 6.394 -12.053 1.00 1.00 85 LYS A O 10
ATOM 15875 N N . ALA A 1 86 ? -12.422 6.123 -13.510 1.00 1.00 86 ALA A N 10
ATOM 15876 C CA . ALA A 1 86 ? -11.857 7.022 -14.520 1.00 1.00 86 ALA A CA 10
ATOM 15877 C C . ALA A 1 86 ? -12.020 8.481 -14.099 1.00 1.00 86 ALA A C 10
ATOM 15878 O O . ALA A 1 86 ? -13.004 8.861 -13.466 1.00 1.00 86 ALA A O 10
ATOM 15885 N N . LYS A 1 87 ? -11.036 9.301 -14.457 1.00 1.00 87 LYS A N 10
ATOM 15886 C CA . LYS A 1 87 ? -11.063 10.723 -14.135 1.00 1.00 87 LYS A CA 10
ATOM 15887 C C . LYS A 1 87 ? -12.311 11.375 -14.732 1.00 1.00 87 LYS A C 10
ATOM 15888 O O . LYS A 1 87 ? -12.863 10.940 -15.743 1.00 1.00 87 LYS A O 10
ATOM 15907 N N . GLU A 1 88 ? -12.758 12.442 -14.078 1.00 1.00 88 GLU A N 10
ATOM 15908 C CA . GLU A 1 88 ? -13.956 13.191 -14.494 1.00 1.00 88 GLU A CA 10
ATOM 15909 C C . GLU A 1 88 ? -13.546 14.451 -15.252 1.00 1.00 88 GLU A C 10
ATOM 15910 O O . GLU A 1 88 ? -13.169 14.404 -16.423 1.00 1.00 88 GLU A O 10
ATOM 15922 N N . ASP A 1 89 ? -13.632 15.588 -14.569 1.00 1.00 89 ASP A N 10
ATOM 15923 C CA . ASP A 1 89 ? -13.305 16.886 -15.169 1.00 1.00 89 ASP A CA 10
ATOM 15924 C C . ASP A 1 89 ? -11.876 17.376 -14.792 1.00 1.00 89 ASP A C 10
ATOM 15925 O O . ASP A 1 89 ? -11.414 17.106 -13.683 1.00 1.00 89 ASP A O 10
ATOM 15934 N N . PRO A 1 90 ? -11.209 18.083 -15.663 1.00 1.00 90 PRO A N 10
ATOM 15935 C CA . PRO A 1 90 ? -9.831 18.608 -15.366 1.00 1.00 90 PRO A CA 10
ATOM 15936 C C . PRO A 1 90 ? -9.889 19.960 -14.661 1.00 1.00 90 PRO A C 10
ATOM 15937 O O . PRO A 1 90 ? -8.980 20.313 -13.907 1.00 1.00 90 PRO A O 10
ATOM 15948 N N . LEU A 1 91 ? -10.945 20.723 -14.922 1.00 1.00 91 LEU A N 10
ATOM 15949 C CA . LEU A 1 91 ? -11.114 22.055 -14.316 1.00 1.00 91 LEU A CA 10
ATOM 15950 C C . LEU A 1 91 ? -11.657 21.947 -12.901 1.00 1.00 91 LEU A C 10
ATOM 15951 O O . LEU A 1 91 ? -10.922 22.162 -11.938 1.00 1.00 91 LEU A O 10
ATOM 15967 N N . GLU A 1 92 ? -12.944 21.641 -12.779 1.00 1.00 92 GLU A N 10
ATOM 15968 C CA . GLU A 1 92 ? -13.591 21.530 -11.462 1.00 1.00 92 GLU A CA 10
ATOM 15969 C C . GLU A 1 92 ? -14.992 20.916 -11.607 1.00 1.00 92 GLU A C 10
ATOM 15970 O O . GLU A 1 92 ? -15.255 19.809 -11.134 1.00 1.00 92 GLU A O 10
ATOM 15982 N N . HIS A 1 93 ? -15.904 21.629 -12.259 1.00 1.00 93 HIS A N 10
ATOM 15983 C CA . HIS A 1 93 ? -17.289 21.167 -12.464 1.00 1.00 93 HIS A CA 10
ATOM 15984 C C . HIS A 1 93 ? -17.394 20.334 -13.740 1.00 1.00 93 HIS A C 10
ATOM 15985 O O . HIS A 1 93 ? -16.651 20.546 -14.698 1.00 1.00 93 HIS A O 10
ATOM 16000 N N . HIS A 1 94 ? -18.328 19.389 -13.743 1.00 1.00 94 HIS A N 10
ATOM 16001 C CA . HIS A 1 94 ? -18.554 18.504 -14.896 1.00 1.00 94 HIS A CA 10
ATOM 16002 C C . HIS A 1 94 ? -19.406 19.208 -15.957 1.00 1.00 94 HIS A C 10
ATOM 16003 O O . HIS A 1 94 ? -20.559 19.559 -15.718 1.00 1.00 94 HIS A O 10
ATOM 16018 N N . HIS A 1 95 ? -18.844 19.396 -17.147 1.00 1.00 95 HIS A N 10
ATOM 16019 C CA . HIS A 1 95 ? -19.551 20.051 -18.241 1.00 1.00 95 HIS A CA 10
ATOM 16020 C C . HIS A 1 95 ? -20.662 19.150 -18.779 1.00 1.00 95 HIS A C 10
ATOM 16021 O O . HIS A 1 95 ? -21.850 19.439 -18.628 1.00 1.00 95 HIS A O 10
ATOM 16036 N N . HIS A 1 96 ? -20.276 18.054 -19.426 1.00 1.00 96 HIS A N 10
ATOM 16037 C CA . HIS A 1 96 ? -21.232 17.107 -20.009 1.00 1.00 96 HIS A CA 10
ATOM 16038 C C . HIS A 1 96 ? -22.247 17.834 -20.895 1.00 1.00 96 HIS A C 10
ATOM 16039 O O . HIS A 1 96 ? -23.254 18.349 -20.411 1.00 1.00 96 HIS A O 10
ATOM 16054 N N . HIS A 1 97 ? -21.982 17.871 -22.199 1.00 1.00 97 HIS A N 10
ATOM 16055 C CA . HIS A 1 97 ? -22.863 18.539 -23.151 1.00 1.00 97 HIS A CA 10
ATOM 16056 C C . HIS A 1 97 ? -24.205 17.806 -23.229 1.00 1.00 97 HIS A C 10
ATOM 16057 O O . HIS A 1 97 ? -24.279 16.588 -23.072 1.00 1.00 97 HIS A O 10
ATOM 16072 N N . HIS A 1 98 ? -25.270 18.563 -23.479 1.00 1.00 98 HIS A N 10
ATOM 16073 C CA . HIS A 1 98 ? -26.619 18.004 -23.582 1.00 1.00 98 HIS A CA 10
ATOM 16074 C C . HIS A 1 98 ? -26.987 17.231 -22.303 1.00 1.00 98 HIS A C 10
ATOM 16075 O O . HIS A 1 98 ? -27.627 17.812 -21.443 1.00 1.00 98 HIS A O 10
#

Foldseek 3Di:
DCPDDQLQEAEPQDPPQKDFPDSFDGDDFDKDDDCVVVVVDDSVQWHWYDYCPPPDFFKDKDDTPGDHDDPIDRDDDDITIGGMDGDADPPPDHDDDD

Sequence (98 aa):
MKTLYDLPIVLRNLPEDLVLEKPLPEVSVTIRAYPEILNNLTKEQISLWIDATGKAVGEHTVKIYWQLPAGIEMVSIPDVTYTLKAKEDPLEHHHHHHMKTLYDLPIVLRNLPEDLVLEKPLPEVSVTIRAYPEILNNLTKEQISLWIDATGKAVGEHTVKIYWQLPAGIEMVSIPDVTYTLKAKEDPLEHHHHHHMKTLYDLPIVLRNLPEDLVLEKPLPEVSVTIRAYPEILNNLTKEQISLWIDATGKAVGEHTVKIYWQLPAGIEMVSIPDVTYTLKAKEDPLEHHHHHHMKTLYDLPIVLRNLPEDLVLEKPLPEVSVTIRAYPEILNNLTKEQISLWIDATGKAVGEHTVKIYWQLPAGIEMVSIPDVTYTLKAKEDPLEHHHHHHMKTLYDLPIVLRNLPEDLVLEKPLPEVSVTIRAYPEILNNLTKEQISLWIDATGKAVGEHTVKIYWQLPAGIEMVSIPDVTYTLKAKEDPLEHHHHHHMKTLYDLPIVLRNLPEDLVLEKPLPEVSVTIRAYPEILNNLTKEQISLWIDATGKAVGEHTVKIYWQLPAGIEMVSIPDVTYTLKAKEDPLEHHHHHHMKTLYDLPIVLRNLPEDLVLEKPLPEVSVTIRAYPEILNNLTKEQISLWIDATGKAVGEHTVKIYWQLPAGIEMVSIPDVTYTLKAKEDPLEHHHHHHMKTLYDLPIVLRNLPEDLVLEKPLPEVSVTIRAYPEILNNLTKEQISLWIDATGKAVGEHTVKIYWQLPAGIEMVSIPDVTYTLKAKEDPLEHHHHHHMKTLYDLPIVLRNLPEDLVLEKPLPEVSVTIRAYPEILNNLTKEQISLWIDATGKAVGEHTVKIYWQLPAGIEMVSIPDVTYTLKAKEDPLEHHHHHHMKTLYDLPIVLRNLPEDLVLEKPLPEVSVTIRAYPEILNNLTKEQISLWIDATGKAVGEHTVKIYWQLPAGIEMVSIPDVTYTLKAKEDPLEHHHHHH

Organism: Desulfitobacterium hafniense (strain DSM 10664 / DCB-2) (NCBI:txid272564)

Nearest PDB structures (foldseek):
  2l3u-assembly1_A  TM=8.948E-01  e=1.750E-17  Desulfitobacterium hafniense DCB-2
  3lyw-assembly1_A  TM=7.012E-01  e=8.487E-04  Desulfitobacterium hafniense DCB-2
  2l5n-assembly1_A  TM=6.466E-01  e=1.982E-03  Desulfitobacterium hafniense DCB-2
  4qdy-assembly1_A-2  TM=7.111E-01  e=4.455E-01  Streptococcus pneumoniae TIGR4
  2kq1-assembly1_A  TM=5.105E-01  e=8.169E-02  Halalkalibacterium halodurans

Secondary structure (DSSP, 8-state):
--S----S-EEES--TTEEESS-------EEE--HHHHTT--GGG-B-EEE-SS--SB--EE----B-SSS-EEEE---EE--EEE---SS--SSS--

B-factor: mean 1.0, std 0.0, range [1.0, 1.0]

Solvent-accessible surface area: 8897 Å² total; per-residue (Å²): 241,129,108,156,113,110,52,116,50,76,42,152,86,85,51,154,85,21,56,47,101,147,80,23,102,151,80,95,96,78,59,198,34,155,103,121,56,76,137,125,36,56,171,167,93,46,48,56,36,4,30,6,66,82,80,81,85,33,123,122,67,18,182,30,122,97,105,37,96,70,71,20,131,80,79,57,112,34,100,29,76,36,38,10,104,63,99,156,82,112,164,95,176,102,136,179,167,200

CATH classification: 2.170.120.30